Protein AF-A0A5J9U931-F1 (afdb_monomer)

Structure (mmCIF, N/CA/C/O backbone):
data_AF-A0A5J9U931-F1
#
_entry.id   AF-A0A5J9U931-F1
#
loop_
_atom_site.group_PDB
_atom_site.id
_atom_site.type_symbol
_atom_site.label_atom_id
_atom_site.label_alt_id
_atom_site.label_comp_id
_atom_site.label_asym_id
_atom_site.label_entity_id
_atom_site.label_seq_id
_atom_site.pdbx_PDB_ins_code
_atom_site.Cartn_x
_atom_site.Cartn_y
_atom_site.Cartn_z
_atom_site.occupancy
_atom_site.B_iso_or_equiv
_atom_site.auth_seq_id
_atom_site.auth_comp_id
_atom_site.auth_asym_id
_atom_site.auth_atom_id
_atom_site.pdbx_PDB_model_num
ATOM 1 N N . ARG A 1 1 ? -61.448 -51.520 0.072 1.00 33.38 1 ARG A N 1
ATOM 2 C CA . ARG A 1 1 ? -60.624 -51.569 -1.160 1.00 33.38 1 ARG A CA 1
ATOM 3 C C . ARG A 1 1 ? -59.420 -50.689 -0.911 1.00 33.38 1 ARG A C 1
ATOM 5 O O . ARG A 1 1 ? -59.614 -49.510 -0.657 1.00 33.38 1 ARG A O 1
ATOM 12 N N . GLU A 1 2 ? -58.233 -51.274 -0.902 1.00 34.06 2 GLU A N 1
ATOM 13 C CA . GLU A 1 2 ? -56.978 -50.562 -0.661 1.00 34.06 2 GLU A CA 1
ATOM 14 C C . GLU A 1 2 ? -56.363 -50.098 -1.986 1.00 34.06 2 GLU A C 1
ATOM 16 O O . GLU A 1 2 ? -56.622 -50.680 -3.040 1.00 34.06 2 GLU A O 1
ATOM 21 N N . SER A 1 3 ? -55.517 -49.075 -1.919 1.00 25.45 3 SER A N 1
ATOM 22 C CA . SER A 1 3 ? -54.564 -48.715 -2.973 1.00 25.45 3 SER A CA 1
ATOM 23 C C . SER A 1 3 ? -53.358 -48.038 -2.302 1.00 25.45 3 SER A C 1
ATOM 25 O O . SER A 1 3 ? -53.596 -47.141 -1.488 1.00 25.45 3 SER A O 1
ATOM 27 N N . PRO A 1 4 ? -52.099 -48.456 -2.543 1.00 37.19 4 PRO A N 1
ATOM 28 C CA . PRO A 1 4 ? -51.035 -48.228 -1.560 1.00 37.19 4 PRO A CA 1
ATOM 29 C C . PRO A 1 4 ? -50.427 -46.822 -1.588 1.00 37.19 4 PRO A C 1
ATOM 31 O O . PRO A 1 4 ? -50.340 -46.182 -2.636 1.00 37.19 4 PRO A O 1
ATOM 34 N N . SER A 1 5 ? -49.914 -46.383 -0.436 1.00 27.47 5 SER A N 1
ATOM 35 C CA . SER A 1 5 ? -49.061 -45.194 -0.344 1.00 27.47 5 SER A CA 1
ATOM 36 C C . SER A 1 5 ? -47.693 -45.471 -0.974 1.00 27.47 5 SER A C 1
ATOM 38 O O . SER A 1 5 ? -46.970 -46.366 -0.533 1.00 27.47 5 SER A O 1
ATOM 40 N N . ALA A 1 6 ? -47.322 -44.701 -1.997 1.00 30.78 6 ALA A N 1
ATOM 41 C CA . ALA A 1 6 ? -45.993 -44.769 -2.593 1.00 30.78 6 ALA A CA 1
ATOM 42 C C . ALA A 1 6 ? -44.986 -44.005 -1.716 1.00 30.78 6 ALA A C 1
ATOM 44 O O . ALA A 1 6 ? -45.020 -42.776 -1.648 1.00 30.78 6 ALA A O 1
ATOM 45 N N . MET A 1 7 ? -44.074 -44.726 -1.055 1.00 28.75 7 MET A N 1
ATOM 46 C CA . MET A 1 7 ? -42.990 -44.111 -0.285 1.00 28.75 7 MET A CA 1
ATOM 47 C C . MET A 1 7 ? -42.072 -43.287 -1.198 1.00 28.75 7 MET A C 1
ATOM 49 O O . MET A 1 7 ? -41.350 -43.832 -2.032 1.00 28.75 7 MET A O 1
ATOM 53 N N . ALA A 1 8 ? -42.064 -41.968 -1.011 1.00 29.95 8 ALA A N 1
ATOM 54 C CA . ALA A 1 8 ? -41.095 -41.091 -1.653 1.00 29.95 8 ALA A CA 1
ATOM 55 C C . ALA A 1 8 ? -39.720 -41.265 -0.987 1.00 29.95 8 ALA A C 1
ATOM 57 O O . ALA A 1 8 ? -39.525 -40.874 0.163 1.00 29.95 8 ALA A O 1
ATOM 58 N N . THR A 1 9 ? -38.756 -41.836 -1.711 1.00 30.17 9 THR A N 1
ATOM 59 C CA . THR A 1 9 ? -37.370 -41.984 -1.243 1.00 30.17 9 THR A CA 1
ATOM 60 C C . THR A 1 9 ? -36.718 -40.612 -1.064 1.00 30.17 9 THR A C 1
ATOM 62 O O . THR A 1 9 ? -36.373 -39.946 -2.043 1.00 30.17 9 THR A O 1
ATOM 65 N N . SER A 1 10 ? -36.545 -40.175 0.183 1.00 33.06 10 SER A N 1
ATOM 66 C CA . SER A 1 10 ? -35.933 -38.888 0.514 1.00 33.06 10 SER A CA 1
ATOM 67 C C . SER A 1 10 ? -34.434 -38.882 0.202 1.00 33.06 10 SER A C 1
ATOM 69 O O . SER A 1 10 ? -33.670 -39.615 0.830 1.00 33.06 10 SER A O 1
ATOM 71 N N . SER A 1 11 ? -33.993 -38.019 -0.716 1.00 45.34 11 SER A N 1
ATOM 72 C CA . SER A 1 11 ? -32.569 -37.774 -0.966 1.00 45.34 11 SER A CA 1
ATOM 73 C C . SER A 1 11 ? -31.952 -36.993 0.203 1.00 45.34 11 SER A C 1
ATOM 75 O O . SER A 1 11 ? -32.029 -35.760 0.239 1.00 45.34 11 SER A O 1
ATOM 77 N N . SER A 1 12 ? -31.373 -37.700 1.172 1.00 58.59 12 SER A N 1
ATOM 78 C CA . SER A 1 12 ? -30.662 -37.095 2.300 1.00 58.59 12 SER A CA 1
ATOM 79 C C . SER A 1 12 ? -29.454 -36.289 1.811 1.00 58.59 12 SER A C 1
ATOM 81 O O . SER A 1 12 ? -28.619 -36.781 1.054 1.00 58.59 12 SER A O 1
ATOM 83 N N . ALA A 1 13 ? -29.358 -35.028 2.239 1.00 73.31 13 ALA A N 1
ATOM 84 C CA . ALA A 1 13 ? -28.162 -34.230 2.002 1.00 73.31 13 ALA A CA 1
ATOM 85 C C . ALA A 1 13 ? -27.027 -34.752 2.895 1.00 73.31 13 ALA A C 1
ATOM 87 O O . ALA A 1 13 ? -27.220 -34.907 4.101 1.00 73.31 13 ALA A O 1
ATOM 88 N N . GLN A 1 14 ? -25.852 -35.011 2.320 1.00 85.06 14 GLN A N 1
ATOM 89 C CA . GLN A 1 14 ? -24.675 -35.403 3.096 1.00 85.06 14 GLN A CA 1
ATOM 90 C C . GLN A 1 14 ? -23.920 -34.150 3.560 1.00 85.06 14 GLN A C 1
ATOM 92 O O . GLN A 1 14 ? -23.650 -33.285 2.723 1.00 85.06 14 GLN A O 1
ATOM 97 N N . PRO A 1 15 ? -23.572 -34.015 4.851 1.00 90.69 15 PRO A N 1
ATOM 98 C CA . PRO A 1 15 ? -22.772 -32.892 5.322 1.00 90.69 15 PRO A CA 1
ATOM 99 C C . PRO A 1 15 ? -21.337 -32.956 4.777 1.00 90.69 15 PRO A C 1
ATOM 101 O O . PRO A 1 15 ? -20.791 -34.037 4.552 1.00 90.69 15 PRO A O 1
ATOM 104 N N . VAL A 1 16 ? -20.699 -31.796 4.607 1.00 93.81 16 VAL A N 1
ATOM 105 C CA . VAL A 1 16 ? -19.244 -31.707 4.398 1.00 93.81 16 VAL A CA 1
ATOM 106 C C . VAL A 1 16 ? -18.543 -32.259 5.641 1.00 93.81 16 VAL A C 1
ATOM 108 O O . VAL A 1 16 ? -18.731 -31.725 6.732 1.00 93.81 16 VAL A O 1
ATOM 111 N N . ARG A 1 17 ? -17.715 -33.297 5.489 1.00 94.50 17 ARG A N 1
ATOM 112 C CA . ARG A 1 17 ? -16.983 -33.909 6.609 1.00 94.50 17 ARG A CA 1
ATOM 113 C C . ARG A 1 17 ? -15.769 -33.056 6.975 1.00 94.50 17 ARG A C 1
ATOM 115 O O . ARG A 1 17 ? -15.021 -32.631 6.091 1.00 94.50 17 ARG A O 1
ATOM 122 N N . VAL A 1 18 ? -15.567 -32.794 8.264 1.00 95.25 18 VAL A N 1
ATOM 123 C CA . VAL A 1 18 ? -14.544 -31.865 8.762 1.00 95.25 18 VAL A CA 1
ATOM 124 C C . VAL A 1 18 ? -13.640 -32.528 9.796 1.00 95.25 18 VAL A C 1
ATOM 126 O O . VAL A 1 18 ? -14.057 -32.866 10.903 1.00 95.25 18 VAL A O 1
ATOM 129 N N . VAL A 1 19 ? -12.367 -32.642 9.429 1.00 94.88 19 VAL A N 1
ATOM 130 C CA . VAL A 1 19 ? -11.309 -33.316 10.183 1.00 94.88 19 VAL A CA 1
ATOM 131 C C . VAL A 1 19 ? -10.278 -32.296 10.652 1.00 94.88 19 VAL A C 1
ATOM 133 O O . VAL A 1 19 ? -9.842 -31.445 9.871 1.00 94.88 19 VAL A O 1
ATOM 136 N N . LEU A 1 20 ? -9.852 -32.392 11.912 1.00 95.50 20 LEU A N 1
ATOM 137 C CA . LEU A 1 20 ? -8.763 -31.584 12.458 1.00 95.50 20 LEU A CA 1
ATOM 138 C C . LEU A 1 20 ? -7.446 -32.358 12.468 1.00 95.50 20 LEU A C 1
ATOM 140 O O . LEU A 1 20 ? -7.424 -33.524 12.850 1.00 95.50 20 LEU A O 1
ATOM 144 N N . ARG A 1 21 ? -6.349 -31.688 12.106 1.00 95.06 21 ARG A N 1
ATOM 145 C CA . ARG A 1 21 ? -4.981 -32.194 12.255 1.00 95.06 21 ARG A CA 1
ATOM 146 C C . ARG A 1 21 ? -4.107 -31.151 12.945 1.00 95.06 21 ARG A C 1
ATOM 148 O O . ARG A 1 21 ? -3.895 -30.068 12.396 1.00 95.06 21 ARG A O 1
ATOM 155 N N . VAL A 1 22 ? -3.550 -31.487 14.101 1.00 94.38 22 VAL A N 1
ATOM 156 C CA . VAL A 1 22 ? -2.445 -30.734 14.711 1.00 94.38 22 VAL A CA 1
ATOM 157 C C . VAL A 1 22 ? -1.128 -31.282 14.148 1.00 94.38 22 VAL A C 1
ATOM 159 O O . VAL A 1 22 ? -1.017 -32.475 13.882 1.00 94.38 22 VAL A O 1
ATOM 162 N N . ARG A 1 23 ? -0.132 -30.428 13.888 1.00 92.38 23 ARG A N 1
ATOM 163 C CA . ARG A 1 23 ? 1.234 -30.892 13.578 1.00 92.38 23 ARG A CA 1
ATOM 164 C C . ARG A 1 23 ? 2.121 -30.820 14.825 1.00 92.38 23 ARG A C 1
ATOM 166 O O . ARG A 1 23 ? 1.914 -29.891 15.602 1.00 92.38 23 ARG A O 1
ATOM 173 N N . PRO A 1 24 ? 3.150 -31.678 14.963 1.00 89.31 24 PRO A N 1
ATOM 174 C CA . PRO A 1 24 ? 4.181 -31.514 15.981 1.00 89.31 24 PRO A CA 1
ATOM 175 C C . PRO A 1 24 ? 4.716 -30.085 16.094 1.00 89.31 24 PRO A C 1
ATOM 177 O O . PRO A 1 24 ? 4.863 -29.389 15.076 1.00 89.31 24 PRO A O 1
ATOM 180 N N . PHE A 1 25 ? 5.071 -29.665 17.308 1.00 86.25 25 PHE A N 1
ATOM 181 C CA . PHE A 1 25 ? 5.920 -28.490 17.524 1.00 86.25 25 PHE A CA 1
ATOM 182 C C . PHE A 1 25 ? 7.208 -28.560 16.687 1.00 86.25 25 PHE A C 1
ATOM 184 O O . PHE A 1 25 ? 7.905 -29.575 16.655 1.00 86.25 25 PHE A O 1
ATOM 191 N N . LEU A 1 26 ? 7.574 -27.453 16.034 1.00 83.75 26 LEU A N 1
ATOM 192 C CA . LEU A 1 26 ? 8.880 -27.339 15.386 1.00 83.75 26 LEU A CA 1
ATOM 193 C C . LEU A 1 26 ? 9.982 -27.107 16.440 1.00 83.75 26 LEU A C 1
ATOM 195 O O . LEU A 1 26 ? 9.712 -26.498 17.478 1.00 83.75 26 LEU A O 1
ATOM 199 N N . PRO A 1 27 ? 11.254 -27.467 16.168 1.00 76.38 27 PRO A N 1
ATOM 200 C CA . PRO A 1 27 ? 12.362 -27.251 17.109 1.00 76.38 27 PRO A CA 1
ATOM 201 C C . PRO A 1 27 ? 12.584 -25.790 17.540 1.00 76.38 27 PRO A C 1
ATOM 203 O O . PRO A 1 27 ? 13.221 -25.539 18.556 1.00 76.38 27 PRO A O 1
ATOM 206 N N . SER A 1 28 ? 12.076 -24.819 16.772 1.00 68.81 28 SER A N 1
ATOM 207 C CA . SER A 1 28 ? 12.083 -23.390 17.115 1.00 68.81 28 SER A CA 1
ATOM 208 C C . SER A 1 28 ? 10.917 -22.945 18.005 1.00 68.81 28 SER A C 1
ATOM 210 O O . SER A 1 28 ? 10.970 -21.854 18.556 1.00 68.81 28 SER A O 1
ATOM 212 N N . GLU A 1 29 ? 9.854 -23.745 18.104 1.00 74.56 29 GLU A N 1
ATOM 213 C CA . GLU A 1 29 ? 8.636 -23.448 18.871 1.00 74.56 29 GLU A CA 1
ATOM 214 C C . GLU A 1 29 ? 8.674 -24.151 20.239 1.00 74.56 29 GLU A C 1
ATOM 216 O O . GLU A 1 29 ? 8.347 -23.535 21.254 1.00 74.56 29 GLU A O 1
ATOM 221 N N . ALA A 1 30 ? 9.180 -25.392 20.283 1.00 66.69 30 ALA A N 1
ATOM 222 C CA . ALA A 1 30 ? 9.331 -26.204 21.499 1.00 66.69 30 ALA A CA 1
ATOM 223 C C . ALA A 1 30 ? 10.229 -25.568 22.584 1.00 66.69 30 ALA A C 1
ATOM 225 O O . ALA A 1 30 ? 10.138 -25.927 23.751 1.00 66.69 30 ALA A O 1
ATOM 226 N N . ALA A 1 31 ? 11.076 -24.600 22.221 1.00 60.09 31 ALA A N 1
ATOM 227 C CA . ALA A 1 31 ? 11.883 -23.824 23.167 1.00 60.09 31 ALA A CA 1
ATOM 228 C C . ALA A 1 31 ? 11.120 -22.652 23.828 1.00 60.09 31 ALA A C 1
ATOM 230 O O . ALA A 1 31 ? 11.696 -21.937 24.643 1.00 60.09 31 ALA A O 1
ATOM 231 N N . SER A 1 32 ? 9.858 -22.409 23.447 1.00 56.00 32 SER A N 1
ATOM 232 C CA . SER A 1 32 ? 9.105 -21.191 23.806 1.00 56.00 32 SER A CA 1
ATOM 233 C C . SER A 1 32 ? 7.672 -21.421 24.303 1.00 56.00 32 SER A C 1
ATOM 235 O O . SER A 1 32 ? 7.070 -20.498 24.850 1.00 56.00 32 SER A O 1
ATOM 237 N N . ALA A 1 33 ? 7.130 -22.632 24.143 1.00 52.72 33 ALA A N 1
ATOM 238 C CA . ALA A 1 33 ? 5.796 -23.013 24.598 1.00 52.72 33 ALA A CA 1
ATOM 239 C C . ALA A 1 33 ? 5.860 -24.351 25.349 1.00 52.72 33 ALA A C 1
ATOM 241 O O . ALA A 1 33 ? 6.413 -25.320 24.839 1.00 52.72 33 ALA A O 1
ATOM 242 N N . ALA A 1 34 ? 5.283 -24.402 26.553 1.00 57.56 34 ALA A N 1
ATOM 243 C CA . ALA A 1 34 ? 5.288 -25.597 27.407 1.00 57.56 34 ALA A CA 1
ATOM 244 C C . ALA A 1 34 ? 4.049 -26.501 27.227 1.00 57.56 34 ALA A C 1
ATOM 246 O O . ALA A 1 34 ? 3.991 -27.584 27.800 1.00 57.56 34 ALA A O 1
ATOM 247 N N . THR A 1 35 ? 3.041 -26.054 26.469 1.00 76.25 35 THR A N 1
ATOM 248 C CA . THR A 1 35 ? 1.796 -26.796 26.189 1.00 76.25 35 THR A CA 1
ATOM 249 C C . THR A 1 35 ? 1.263 -26.439 24.794 1.00 76.25 35 THR A C 1
ATOM 251 O O . THR A 1 35 ? 1.544 -25.336 24.319 1.00 76.25 35 THR A O 1
ATOM 254 N N . PRO A 1 36 ? 0.494 -27.314 24.119 1.00 85.31 36 PRO A N 1
ATOM 255 C CA . PRO A 1 36 ? -0.244 -26.958 22.907 1.00 85.31 36 PRO A CA 1
ATOM 256 C C . PRO A 1 36 ? -1.463 -26.078 23.227 1.00 85.31 36 PRO A C 1
ATOM 258 O O . PRO A 1 36 ? -2.126 -26.247 24.247 1.00 85.31 36 PRO A O 1
ATOM 261 N N . CYS A 1 37 ? -1.809 -25.150 22.328 1.00 88.94 37 CYS A N 1
ATOM 262 C CA . CYS A 1 37 ? -3.036 -24.341 22.427 1.00 88.94 37 CYS A CA 1
ATOM 263 C C . CYS A 1 37 ? -4.321 -25.088 22.005 1.00 88.94 37 CYS A C 1
ATOM 265 O O . CYS A 1 37 ? -5.391 -24.479 21.946 1.00 88.94 37 CYS A O 1
ATOM 267 N N . VAL A 1 38 ? -4.214 -26.383 21.690 1.00 90.75 38 VAL A N 1
ATOM 268 C CA . VAL A 1 38 ? -5.285 -27.268 21.212 1.00 90.75 38 VAL A CA 1
ATOM 269 C C . VAL A 1 38 ? -5.276 -28.540 22.054 1.00 90.75 38 VAL A C 1
ATOM 271 O O . VAL A 1 38 ? -4.219 -29.143 22.226 1.00 90.75 38 VAL A O 1
ATOM 274 N N . SER A 1 39 ? -6.441 -28.981 22.520 1.00 89.12 39 SER A N 1
ATOM 275 C CA . SER A 1 39 ? -6.625 -30.273 23.186 1.00 89.12 39 SER A CA 1
ATOM 276 C C . SER A 1 39 ? -7.954 -30.920 22.793 1.00 89.12 39 SER A C 1
ATOM 278 O O . SER A 1 39 ? -8.939 -30.242 22.497 1.00 89.12 39 SER A O 1
ATOM 280 N N . LEU A 1 40 ? -7.991 -32.252 22.792 1.00 89.44 40 LEU A N 1
ATOM 281 C CA . LEU A 1 40 ? -9.239 -33.010 22.748 1.00 89.44 40 LEU A CA 1
ATOM 282 C C . LEU A 1 40 ? -9.852 -33.015 24.159 1.00 89.44 40 LEU A C 1
ATOM 284 O O . LEU A 1 40 ? -9.131 -33.250 25.127 1.00 89.44 40 LEU A O 1
ATOM 288 N N . VAL A 1 41 ? -11.153 -32.738 24.276 1.00 85.44 41 VAL A N 1
ATOM 289 C CA . VAL A 1 41 ? -11.895 -32.817 25.550 1.00 85.44 41 VAL A CA 1
ATOM 290 C C . VAL A 1 41 ? -12.682 -34.118 25.610 1.00 85.44 41 VAL A C 1
ATOM 292 O O . VAL A 1 41 ? -12.460 -34.927 26.502 1.00 85.44 41 VAL A O 1
ATOM 295 N N . ASP A 1 42 ? -13.536 -34.336 24.609 1.00 76.75 42 ASP A N 1
ATOM 296 C CA . ASP A 1 42 ? -14.368 -35.529 24.465 1.00 76.75 42 ASP A CA 1
ATOM 297 C C . ASP A 1 42 ? -14.231 -36.086 23.047 1.00 76.75 42 ASP A C 1
ATOM 299 O O . ASP A 1 42 ? -14.167 -35.331 22.072 1.00 76.75 42 ASP A O 1
ATOM 303 N N . GLY A 1 43 ? -14.245 -37.409 22.912 1.00 69.12 43 GLY A N 1
ATOM 304 C CA . GLY A 1 43 ? -14.271 -38.067 21.612 1.00 69.12 43 GLY A CA 1
ATOM 305 C C . GLY A 1 43 ? -14.455 -39.574 21.731 1.00 69.12 43 GLY A C 1
ATOM 306 O O . GLY A 1 43 ? -13.729 -40.238 22.467 1.00 69.12 43 GLY A O 1
ATOM 307 N N . TYR A 1 44 ? -15.405 -40.116 20.973 1.00 60.84 44 TYR A N 1
ATOM 308 C CA . TYR A 1 44 ? -15.590 -41.560 20.820 1.00 60.84 44 TYR A CA 1
ATOM 309 C C . TYR A 1 44 ? -14.926 -42.033 19.517 1.00 60.84 44 TYR A C 1
ATOM 311 O O . TYR A 1 44 ? -14.990 -41.308 18.520 1.00 60.84 44 TYR A O 1
ATOM 319 N N . PRO A 1 45 ? -14.329 -43.240 19.457 1.00 57.09 45 PRO A N 1
ATOM 320 C CA . PRO A 1 45 ? -13.807 -43.793 18.208 1.00 57.09 45 PRO A CA 1
ATOM 321 C C . PRO A 1 45 ? -14.900 -43.872 17.127 1.00 57.09 45 PRO A C 1
ATOM 323 O O . PRO A 1 45 ? -15.861 -44.625 17.257 1.00 57.09 45 PRO A O 1
ATOM 326 N N . GLY A 1 46 ? -14.765 -43.065 16.068 1.00 57.41 46 GLY A N 1
ATOM 327 C CA . GLY A 1 46 ? -15.755 -42.948 14.986 1.00 57.41 46 GLY A CA 1
ATOM 328 C C . GLY A 1 46 ? -16.938 -42.003 15.257 1.00 57.41 46 GLY A C 1
ATOM 329 O O . GLY A 1 46 ? -17.825 -41.904 14.411 1.00 57.41 46 GLY A O 1
ATOM 330 N N . GLY A 1 47 ? -16.962 -41.309 16.399 1.00 70.12 47 GLY A N 1
ATOM 331 C CA . GLY A 1 47 ? -17.994 -40.335 16.769 1.00 70.12 47 GLY A CA 1
ATOM 332 C C . GLY A 1 47 ? -17.585 -38.869 16.574 1.00 70.12 47 GLY A C 1
ATOM 333 O O . GLY A 1 47 ? -16.475 -38.554 16.151 1.00 70.12 47 GLY A O 1
ATOM 334 N N . GLU A 1 48 ? -18.503 -37.966 16.918 1.00 82.75 48 GLU A N 1
ATOM 335 C CA . GLU A 1 48 ? -18.248 -36.522 17.014 1.00 82.75 48 GLU A CA 1
ATOM 336 C C . GLU A 1 48 ? -17.222 -36.219 18.120 1.00 82.75 48 GLU A C 1
ATOM 338 O O . GLU A 1 48 ? -17.240 -36.850 19.180 1.00 82.75 48 GLU A O 1
ATOM 343 N N . VAL A 1 49 ? -16.322 -35.263 17.867 1.00 89.81 49 VAL A N 1
ATOM 344 C CA . VAL A 1 49 ? -15.234 -34.885 18.784 1.00 89.81 49 VAL A CA 1
ATOM 345 C C . VAL A 1 49 ? -15.342 -33.425 19.216 1.00 89.81 49 VAL A C 1
ATOM 347 O O . VAL A 1 49 ? -15.562 -32.540 18.386 1.00 89.81 49 VAL A O 1
ATOM 350 N N . THR A 1 50 ? -15.128 -33.164 20.505 1.00 90.88 50 THR A N 1
ATOM 351 C CA . THR A 1 50 ? -15.120 -31.821 21.101 1.00 90.88 50 THR A CA 1
ATOM 352 C C . THR A 1 50 ? -13.680 -31.374 21.320 1.00 90.88 50 THR A C 1
ATOM 354 O O . THR A 1 50 ? -12.978 -31.894 22.189 1.00 90.88 50 THR A O 1
ATOM 357 N N . VAL A 1 51 ? -13.232 -30.386 20.547 1.00 92.12 51 VAL A N 1
ATOM 358 C CA . VAL A 1 51 ? -11.878 -29.823 20.640 1.00 92.12 51 VAL A CA 1
ATOM 359 C C . VAL A 1 51 ? -11.916 -28.510 21.416 1.00 92.12 51 VAL A C 1
ATOM 361 O O . VAL A 1 51 ? -12.674 -27.602 21.066 1.00 92.12 51 VAL A O 1
ATOM 364 N N . GLN A 1 52 ? -11.070 -28.389 22.439 1.00 92.56 52 GLN A N 1
ATOM 365 C CA . GLN A 1 52 ? -10.795 -27.135 23.131 1.00 92.56 52 GLN A CA 1
ATOM 366 C C . GLN A 1 52 ? -9.612 -26.422 22.473 1.00 92.56 52 GLN A C 1
ATOM 368 O O . GLN A 1 52 ? -8.546 -26.989 22.240 1.00 92.56 52 GLN A O 1
ATOM 373 N N . LEU A 1 53 ? -9.802 -25.135 22.218 1.00 92.75 53 LEU A N 1
ATOM 374 C CA . LEU A 1 53 ? -8.751 -24.165 21.962 1.00 92.75 53 LEU A CA 1
ATOM 375 C C . LEU A 1 53 ? -8.549 -23.353 23.240 1.00 92.75 53 LEU A C 1
ATOM 377 O O . LEU A 1 53 ? -9.527 -22.861 23.804 1.00 92.75 53 LEU A O 1
ATOM 381 N N . LYS A 1 54 ? -7.305 -23.178 23.688 1.00 88.81 54 LYS A N 1
ATOM 382 C CA . LYS A 1 54 ? -6.972 -22.419 24.902 1.00 88.81 54 LYS A CA 1
ATOM 383 C C . LYS A 1 54 ? -5.815 -21.455 24.660 1.00 88.81 54 LYS A C 1
ATOM 385 O O . LYS A 1 54 ? -4.773 -21.841 24.132 1.00 88.81 54 LYS A O 1
ATOM 390 N N . ASP A 1 55 ? -6.000 -20.199 25.054 1.00 85.12 55 ASP A N 1
ATOM 391 C CA . ASP A 1 55 ? -4.941 -19.191 25.016 1.00 85.12 55 ASP A CA 1
ATOM 392 C C . ASP A 1 55 ? -3.937 -19.473 26.146 1.00 85.12 55 ASP A C 1
ATOM 394 O O . ASP A 1 55 ? -4.319 -19.723 27.289 1.00 85.12 55 ASP A O 1
ATOM 398 N N . GLN A 1 56 ? -2.642 -19.452 25.833 1.00 73.75 56 GLN A N 1
ATOM 399 C CA . GLN A 1 56 ? -1.582 -19.701 26.817 1.00 73.75 56 GLN A CA 1
ATOM 400 C C . GLN A 1 56 ? -1.306 -18.466 27.689 1.00 73.75 56 GLN A C 1
ATOM 402 O O . GLN A 1 56 ? -0.740 -18.593 28.772 1.00 73.75 56 GLN A O 1
ATOM 407 N N . TYR A 1 57 ? -1.729 -17.278 27.241 1.00 75.31 57 TYR A N 1
ATOM 408 C CA . TYR A 1 57 ? -1.451 -15.999 27.901 1.00 75.31 57 TYR A CA 1
ATOM 409 C C . TYR A 1 57 ? -2.683 -15.360 28.559 1.00 75.31 57 TYR A C 1
ATOM 411 O O . TYR A 1 57 ? -2.552 -14.342 29.239 1.00 75.31 57 TYR A O 1
ATOM 419 N N . THR A 1 58 ? -3.884 -15.916 28.367 1.00 79.19 58 THR A N 1
ATOM 420 C CA . THR A 1 58 ? -5.125 -15.416 28.983 1.00 79.19 58 THR A CA 1
ATOM 421 C C . THR A 1 58 ? -6.072 -16.559 29.345 1.00 79.19 58 THR A C 1
ATOM 423 O O . THR A 1 58 ? -6.004 -17.637 28.769 1.00 79.19 58 THR A O 1
ATOM 426 N N . SER A 1 59 ? -7.023 -16.328 30.255 1.00 76.75 59 SER A N 1
ATOM 427 C CA . SER A 1 59 ? -8.034 -17.323 30.668 1.00 76.75 59 SER A CA 1
ATOM 428 C C . SER A 1 59 ? -9.097 -17.640 29.595 1.00 76.75 59 SER A C 1
ATOM 430 O O . SER A 1 59 ? -10.223 -18.006 29.928 1.00 76.75 59 SER A O 1
ATOM 432 N N . ARG A 1 60 ? -8.789 -17.449 28.307 1.00 83.44 60 ARG A N 1
ATOM 433 C CA . ARG A 1 60 ? -9.707 -17.697 27.191 1.00 83.44 60 ARG A CA 1
ATOM 434 C C . ARG A 1 60 ? -9.643 -19.152 26.757 1.00 83.44 60 ARG A C 1
ATOM 436 O O . ARG A 1 60 ? -8.567 -19.693 26.513 1.00 83.44 60 ARG A O 1
ATOM 443 N N . SER A 1 61 ? -10.818 -19.750 26.609 1.00 88.69 61 SER A N 1
ATOM 444 C CA . SER A 1 61 ? -10.988 -21.029 25.931 1.00 88.69 61 SER A CA 1
ATOM 445 C C . SER A 1 61 ? -12.234 -21.004 25.052 1.00 88.69 61 SER A C 1
ATOM 447 O O . SER A 1 61 ? -13.205 -20.302 25.343 1.00 88.69 61 SER A O 1
ATOM 449 N N . GLU A 1 62 ? -12.187 -21.757 23.961 1.00 90.62 62 GLU A N 1
ATOM 450 C CA . GLU A 1 62 ? -13.260 -21.917 22.985 1.00 90.62 62 GLU A CA 1
ATOM 451 C C . GLU A 1 62 ? -13.408 -23.411 22.675 1.00 90.62 62 GLU A C 1
ATOM 453 O O . GLU A 1 62 ? -12.408 -24.120 22.585 1.00 90.62 62 GLU A O 1
ATOM 458 N N . HIS A 1 63 ? -14.639 -23.896 22.511 1.00 92.31 63 HIS A N 1
ATOM 459 C CA . HIS A 1 63 ? -14.925 -25.311 22.249 1.00 92.31 63 HIS A CA 1
ATOM 460 C C . HIS A 1 63 ? -15.618 -25.462 20.895 1.00 92.31 63 HIS A C 1
ATOM 462 O O . HIS A 1 63 ? -16.507 -24.675 20.563 1.00 92.31 63 HIS A O 1
ATOM 468 N N . TYR A 1 64 ? -15.205 -26.462 20.117 1.00 93.44 64 TYR A N 1
ATOM 469 C CA . TYR A 1 64 ? -15.690 -26.692 18.759 1.00 93.44 64 TYR A CA 1
ATOM 470 C C . TYR A 1 64 ? -15.898 -28.183 18.485 1.00 93.44 64 TYR A C 1
ATOM 472 O O . TYR A 1 64 ? -14.985 -28.985 18.688 1.00 93.44 64 TYR A O 1
ATOM 480 N N . ASN A 1 65 ? -17.070 -28.531 17.951 1.00 91.06 65 ASN A N 1
ATOM 481 C CA . ASN A 1 65 ? -17.413 -29.904 17.598 1.00 91.06 65 ASN A CA 1
ATOM 482 C C . ASN A 1 65 ? -17.094 -30.206 16.126 1.00 91.06 65 ASN A C 1
ATOM 484 O O . ASN A 1 65 ? -17.558 -29.493 15.229 1.00 91.06 65 ASN A O 1
ATOM 488 N N . LEU A 1 66 ? -16.347 -31.281 15.873 1.00 91.56 66 LEU A N 1
ATOM 489 C CA . LEU A 1 66 ? -15.858 -31.699 14.552 1.00 91.56 66 LEU A CA 1
ATOM 490 C C . LEU A 1 66 ? -16.098 -33.207 14.332 1.00 91.56 66 LEU A C 1
ATOM 492 O O . LEU A 1 66 ? -16.504 -33.911 15.254 1.00 91.56 66 LEU A O 1
ATOM 496 N N . ASP A 1 67 ? -15.854 -33.721 13.121 1.00 92.94 67 ASP A N 1
ATOM 497 C CA . ASP A 1 67 ? -16.126 -35.133 12.787 1.00 92.94 67 ASP A CA 1
ATOM 498 C C . ASP A 1 67 ? -14.953 -36.085 13.059 1.00 92.94 67 ASP A C 1
ATOM 500 O O . ASP A 1 67 ? -15.139 -37.303 13.049 1.00 92.94 67 ASP A O 1
ATOM 504 N N . ALA A 1 68 ? -13.740 -35.548 13.233 1.00 92.62 68 ALA A N 1
ATOM 505 C CA . ALA A 1 68 ? -12.569 -36.306 13.665 1.00 92.62 68 ALA A CA 1
ATOM 506 C C . ALA A 1 68 ? -11.428 -35.389 14.143 1.00 92.62 68 ALA A C 1
ATOM 508 O O . ALA A 1 68 ? -11.268 -34.264 13.658 1.00 92.62 68 ALA A O 1
ATOM 509 N N . PHE A 1 69 ? -10.597 -35.908 15.049 1.00 92.62 69 PHE A N 1
ATOM 510 C CA . PHE A 1 69 ? -9.356 -35.290 15.522 1.00 92.62 69 PHE A CA 1
ATOM 511 C C . PHE A 1 69 ? -8.154 -36.181 15.175 1.00 92.62 69 PHE A C 1
ATOM 513 O O . PHE A 1 69 ? -8.281 -37.409 15.118 1.00 92.62 69 PHE A O 1
ATOM 520 N N . PHE A 1 70 ? -7.008 -35.541 14.954 1.00 92.69 70 PHE A N 1
ATOM 521 C CA . PHE A 1 70 ? -5.682 -36.139 14.848 1.00 92.69 70 PHE A CA 1
ATOM 522 C C . PHE A 1 70 ? -4.680 -35.199 15.544 1.00 92.69 70 PHE A C 1
ATOM 524 O O . PHE A 1 70 ? -4.595 -34.015 15.185 1.00 92.69 70 PHE A O 1
ATOM 531 N N . GLY A 1 71 ? -3.975 -35.709 16.553 1.00 89.00 71 GLY A N 1
ATOM 532 C CA . GLY A 1 71 ? -2.992 -34.986 17.358 1.00 89.00 71 GLY A CA 1
ATOM 533 C C . GLY A 1 71 ? -1.614 -34.895 16.702 1.00 89.00 71 GLY A C 1
ATOM 534 O O . GLY A 1 71 ? -1.455 -35.126 15.502 1.00 89.00 71 GLY A O 1
ATOM 535 N N . GLU A 1 72 ? -0.608 -34.534 17.498 1.00 85.56 72 GLU A N 1
ATOM 536 C CA . GLU A 1 72 ? 0.780 -34.378 17.036 1.00 85.56 72 GLU A CA 1
ATOM 537 C C . GLU A 1 72 ? 1.419 -35.741 16.706 1.00 85.56 72 GLU A C 1
ATOM 539 O O . GLU A 1 72 ? 2.265 -35.846 15.820 1.00 85.56 72 GLU A O 1
ATOM 544 N N . GLU A 1 73 ? 0.959 -36.787 17.387 1.00 81.38 73 GLU A N 1
ATOM 545 C CA . GLU A 1 73 ? 1.360 -38.187 17.283 1.00 81.38 73 GLU A CA 1
ATOM 546 C C . GLU A 1 73 ? 0.837 -38.924 16.034 1.00 81.38 73 GLU A C 1
ATOM 548 O O . GLU A 1 73 ? 1.428 -39.927 15.631 1.00 81.38 73 GLU A O 1
ATOM 553 N N . ASN A 1 74 ? -0.241 -38.448 15.397 1.00 83.88 74 ASN A N 1
ATOM 554 C CA . ASN A 1 74 ? -0.885 -39.166 14.289 1.00 83.88 74 ASN A CA 1
ATOM 555 C C . ASN A 1 74 ? -0.194 -38.940 12.929 1.00 83.88 74 ASN A C 1
ATOM 557 O O . ASN A 1 74 ? 0.199 -37.827 12.553 1.00 83.88 74 ASN A O 1
ATOM 561 N N . CYS A 1 75 ? -0.089 -40.013 12.141 1.00 85.75 75 CYS A N 1
ATOM 562 C CA . CYS A 1 75 ? 0.733 -40.053 10.932 1.00 85.75 75 CYS A CA 1
ATOM 563 C C . CYS A 1 75 ? -0.042 -39.788 9.621 1.00 85.75 75 CYS A C 1
ATOM 565 O O . CYS A 1 75 ? -1.269 -39.724 9.591 1.00 85.75 75 CYS A O 1
ATOM 567 N N . VAL A 1 76 ? 0.706 -39.629 8.515 1.00 91.62 76 VAL A N 1
ATOM 568 C CA . VAL A 1 76 ? 0.201 -39.461 7.130 1.00 91.62 76 VAL A CA 1
ATOM 569 C C . VAL A 1 76 ? -0.952 -40.427 6.787 1.00 91.62 76 VAL A C 1
ATOM 571 O O . VAL A 1 76 ? -2.072 -40.045 6.442 1.00 91.62 76 VAL A O 1
ATOM 574 N N . SER A 1 77 ? -0.636 -41.720 6.898 1.00 91.06 77 SER A N 1
ATOM 575 C CA . SER A 1 77 ? -1.483 -42.838 6.476 1.00 91.06 77 SER A CA 1
ATOM 576 C C . SER A 1 77 ? -2.724 -43.025 7.342 1.00 91.06 77 SER A C 1
ATOM 578 O O . SER A 1 77 ? -3.778 -43.322 6.806 1.00 91.06 77 SER A O 1
ATOM 580 N N . GLU A 1 78 ? -2.668 -42.755 8.643 1.00 91.81 78 GLU A N 1
ATOM 581 C CA . GLU A 1 78 ? -3.827 -42.929 9.531 1.00 91.81 78 GLU A CA 1
ATOM 582 C C . GLU A 1 78 ? -5.002 -42.000 9.155 1.00 91.81 78 GLU A C 1
ATOM 584 O O . GLU A 1 78 ? -6.171 -42.387 9.226 1.00 91.81 78 GLU A O 1
ATOM 589 N N . ILE A 1 79 ? -4.694 -40.794 8.656 1.00 93.88 79 ILE A N 1
ATOM 590 C CA . ILE A 1 79 ? -5.685 -39.878 8.063 1.00 93.88 79 ILE A CA 1
ATOM 591 C C . ILE A 1 79 ? -6.179 -40.404 6.709 1.00 93.88 79 ILE A C 1
ATOM 593 O O . ILE A 1 79 ? -7.360 -40.272 6.379 1.00 93.88 79 ILE A O 1
ATOM 597 N N . PHE A 1 80 ? -5.291 -41.007 5.916 1.00 95.94 80 PHE A N 1
ATOM 598 C CA . PHE A 1 80 ? -5.665 -41.616 4.644 1.00 95.94 80 PHE A CA 1
ATOM 599 C C . PHE A 1 80 ? -6.643 -42.780 4.844 1.00 95.94 80 PHE A C 1
ATOM 601 O O . PHE A 1 80 ? -7.733 -42.755 4.276 1.00 95.94 80 PHE A O 1
ATOM 608 N N . ASP A 1 81 ? -6.287 -43.750 5.681 1.00 92.81 81 ASP A N 1
ATOM 609 C CA . ASP A 1 81 ? -7.031 -44.989 5.893 1.00 92.81 81 ASP A CA 1
ATOM 610 C C . ASP A 1 81 ? -8.413 -44.726 6.506 1.00 92.81 81 ASP A C 1
ATOM 612 O O . ASP A 1 81 ? -9.405 -45.303 6.055 1.00 92.81 81 ASP A O 1
ATOM 616 N N . ARG A 1 82 ? -8.506 -43.807 7.482 1.00 90.94 82 ARG A N 1
ATOM 617 C CA . ARG A 1 82 ? -9.769 -43.487 8.167 1.00 90.94 82 ARG A CA 1
ATOM 618 C C . ARG A 1 82 ? -10.695 -42.564 7.371 1.00 90.94 82 ARG A C 1
ATOM 620 O O . ARG A 1 82 ? -11.908 -42.735 7.436 1.00 90.94 82 ARG A O 1
ATOM 627 N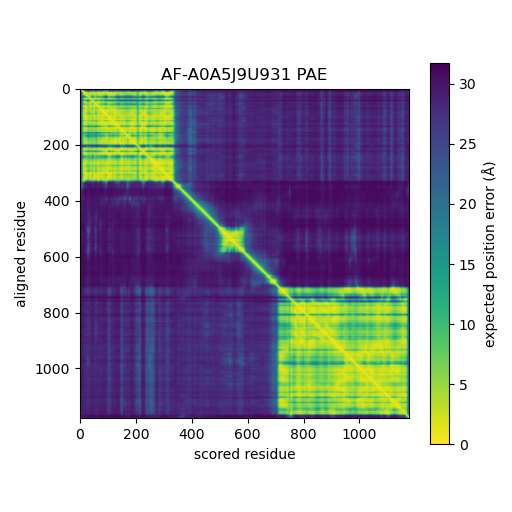 N . GLU A 1 83 ? -10.154 -41.581 6.646 1.00 93.69 83 GLU A N 1
ATOM 628 C CA . GLU A 1 83 ? -10.957 -40.476 6.088 1.00 93.69 83 GLU A CA 1
ATOM 629 C C . GLU A 1 83 ? -10.978 -40.437 4.549 1.00 93.69 83 GLU A C 1
ATOM 631 O O . GLU A 1 83 ? -12.011 -40.134 3.952 1.00 93.69 83 GLU A O 1
ATOM 636 N N . VAL A 1 84 ? -9.855 -40.731 3.880 1.00 94.50 84 VAL A N 1
ATOM 637 C CA . VAL A 1 84 ? -9.729 -40.596 2.412 1.00 94.50 84 VAL A CA 1
ATOM 638 C C . VAL A 1 84 ? -10.039 -41.904 1.686 1.00 94.50 84 VAL A C 1
ATOM 640 O O . VAL A 1 84 ? -10.723 -41.887 0.664 1.00 94.50 84 VAL A O 1
ATOM 643 N N . SER A 1 85 ? -9.605 -43.044 2.222 1.00 93.56 85 SER A N 1
ATOM 644 C CA . SER A 1 85 ? -9.911 -44.372 1.681 1.00 93.56 85 SER A CA 1
ATOM 645 C C . SER A 1 85 ? -11.427 -44.589 1.571 1.00 93.56 85 SER A C 1
ATOM 647 O O . SER A 1 85 ? -11.919 -45.078 0.553 1.00 93.56 85 SER A O 1
ATOM 649 N N . ALA A 1 86 ? -12.189 -44.085 2.549 1.00 90.69 86 ALA A N 1
ATOM 650 C CA . ALA A 1 86 ? -13.650 -44.125 2.577 1.00 90.69 86 ALA A CA 1
ATOM 651 C C . ALA A 1 86 ? -14.340 -43.402 1.398 1.00 90.69 86 ALA A C 1
ATOM 653 O O . ALA A 1 86 ? -15.423 -43.822 0.993 1.00 90.69 86 ALA A O 1
ATOM 654 N N . VAL A 1 87 ? -13.735 -42.358 0.808 1.00 92.00 87 VAL A N 1
ATOM 655 C CA . VAL A 1 87 ? -14.320 -41.657 -0.359 1.00 92.00 87 VAL A CA 1
ATOM 656 C C . VAL A 1 87 ? -13.897 -42.250 -1.707 1.00 92.00 87 VAL A C 1
ATOM 658 O O . VAL A 1 87 ? -14.488 -41.905 -2.730 1.00 92.00 87 VAL A O 1
ATOM 661 N N . ILE A 1 88 ? -12.910 -43.155 -1.740 1.00 94.12 88 ILE A N 1
ATOM 662 C CA . ILE A 1 88 ? -12.417 -43.759 -2.988 1.00 94.12 88 ILE A CA 1
ATOM 663 C C . ILE A 1 88 ? -13.446 -44.671 -3.693 1.00 94.12 88 ILE A C 1
ATOM 665 O O . ILE A 1 88 ? -13.555 -44.545 -4.914 1.00 94.12 88 ILE A O 1
ATOM 669 N N . PRO A 1 89 ? -14.223 -45.550 -3.014 1.00 92.38 89 PRO A N 1
ATOM 670 C CA . PRO A 1 89 ? -15.233 -46.396 -3.663 1.00 92.38 89 PRO A CA 1
ATOM 671 C C . PRO A 1 89 ? -16.201 -45.619 -4.564 1.00 92.38 89 PRO A C 1
ATOM 673 O O . PRO A 1 89 ? -16.338 -45.951 -5.741 1.00 92.38 89 PRO A O 1
ATOM 676 N N . GLY A 1 90 ? -16.773 -44.523 -4.054 1.00 89.94 90 GLY A N 1
ATOM 677 C CA . GLY A 1 90 ? -17.778 -43.732 -4.768 1.00 89.94 90 GLY A CA 1
ATOM 678 C C . GLY A 1 90 ? -17.291 -43.150 -6.101 1.00 89.94 90 GLY A C 1
ATOM 679 O O . GLY A 1 90 ? -18.097 -42.939 -7.001 1.00 89.94 90 GLY A O 1
ATOM 680 N N . ILE A 1 91 ? -15.979 -42.953 -6.284 1.00 93.06 91 ILE A N 1
ATOM 681 C CA . ILE A 1 91 ? -15.409 -42.461 -7.551 1.00 93.06 91 ILE A CA 1
ATOM 682 C C . ILE A 1 91 ? -15.636 -43.478 -8.682 1.00 93.06 91 ILE A C 1
ATOM 684 O O . ILE A 1 91 ? -15.925 -43.096 -9.815 1.00 93.06 91 ILE A O 1
ATOM 688 N N . PHE A 1 92 ? -15.548 -44.775 -8.377 1.00 91.69 92 PHE A N 1
ATOM 689 C CA . PHE A 1 92 ? -15.810 -45.855 -9.334 1.00 91.69 92 PHE A CA 1
ATOM 690 C C . PHE A 1 92 ? -17.312 -45.978 -9.644 1.00 91.69 92 PHE A C 1
ATOM 692 O O . PHE A 1 92 ? -17.688 -46.341 -10.753 1.00 91.69 92 PHE A O 1
ATOM 699 N N . GLU A 1 93 ? -18.167 -45.574 -8.701 1.00 89.94 93 GLU A N 1
ATOM 700 C CA . GLU A 1 93 ? -19.628 -45.471 -8.844 1.00 89.94 93 GLU A CA 1
ATOM 701 C C . GLU A 1 93 ? -20.081 -44.151 -9.515 1.00 89.94 93 GLU A C 1
ATOM 703 O O . GLU A 1 93 ? -21.275 -43.909 -9.696 1.00 89.94 93 GLU A O 1
ATOM 708 N N . GLY A 1 94 ? -19.139 -43.287 -9.918 1.00 88.00 94 GLY A N 1
ATOM 709 C CA . GLY A 1 94 ? -19.411 -42.025 -10.618 1.00 88.00 94 GLY A CA 1
ATOM 710 C C . GLY A 1 94 ? -19.696 -40.824 -9.719 1.00 88.00 94 GLY A C 1
ATOM 711 O O . GLY A 1 94 ? -20.009 -39.745 -10.222 1.00 88.00 94 GLY A O 1
ATOM 712 N N . VAL A 1 95 ? -19.574 -40.980 -8.403 1.00 90.06 95 VAL A N 1
ATOM 713 C CA . VAL A 1 95 ? -19.686 -39.886 -7.436 1.00 90.06 95 VAL A CA 1
ATOM 714 C C . VAL A 1 95 ? -18.418 -39.031 -7.501 1.00 90.06 95 VAL A C 1
ATOM 716 O O . VAL A 1 95 ? -17.295 -39.534 -7.522 1.00 90.06 95 VAL A O 1
ATOM 719 N N . ASN A 1 96 ? -18.582 -37.709 -7.536 1.00 93.50 96 ASN A N 1
ATOM 720 C CA . ASN A 1 96 ? -17.452 -36.789 -7.423 1.00 93.50 96 ASN A CA 1
ATOM 721 C C . ASN A 1 96 ? -17.030 -36.650 -5.955 1.00 93.50 96 ASN A C 1
ATOM 723 O O . ASN A 1 96 ? -17.881 -36.637 -5.068 1.00 93.50 96 ASN A O 1
ATOM 727 N N . ALA A 1 97 ? -15.734 -36.504 -5.697 1.00 95.56 97 ALA A N 1
ATOM 728 C CA . ALA A 1 97 ? -15.177 -36.291 -4.366 1.00 95.56 97 ALA A CA 1
ATOM 729 C C . ALA A 1 97 ? -14.137 -35.159 -4.365 1.00 95.56 97 ALA A C 1
ATOM 731 O O . ALA A 1 97 ? -13.403 -34.959 -5.335 1.00 95.56 97 ALA A O 1
ATOM 732 N N . THR A 1 98 ? -14.035 -34.437 -3.251 1.00 96.56 98 THR A N 1
ATOM 733 C CA . THR A 1 98 ? -13.037 -33.380 -3.043 1.00 96.56 98 THR A CA 1
ATOM 734 C C . THR A 1 98 ? -12.452 -33.475 -1.640 1.00 96.56 98 THR A C 1
ATOM 736 O O .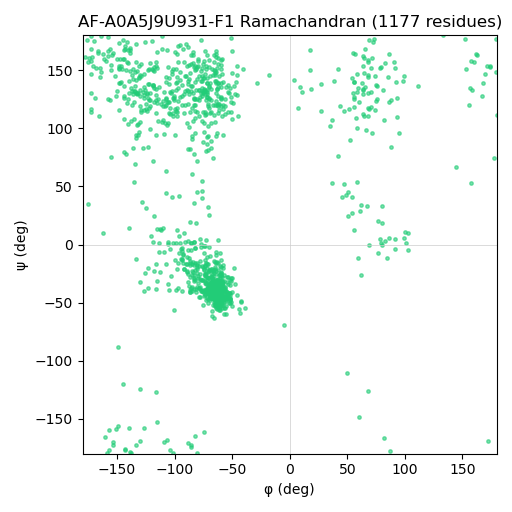 THR A 1 98 ? -13.175 -33.312 -0.661 1.00 96.56 98 THR A O 1
ATOM 739 N N . VAL A 1 99 ? -11.137 -33.667 -1.539 1.00 97.62 99 VAL A N 1
ATOM 740 C CA . VAL A 1 99 ? -10.373 -33.555 -0.289 1.00 97.62 99 VAL A CA 1
ATOM 741 C C . VAL A 1 99 ? -9.539 -32.279 -0.352 1.00 97.62 99 VAL A C 1
ATOM 743 O O . VAL A 1 99 ? -8.784 -32.086 -1.310 1.00 97.62 99 VAL A O 1
ATOM 746 N N . PHE A 1 100 ? -9.666 -31.395 0.639 1.00 97.06 100 PHE A N 1
ATOM 747 C CA . PHE A 1 100 ? -8.931 -30.127 0.651 1.00 97.06 100 PHE A CA 1
ATOM 748 C C . PHE A 1 100 ? -8.340 -29.769 2.018 1.00 97.06 100 PHE A C 1
ATOM 750 O O . PHE A 1 100 ? -9.026 -29.802 3.039 1.00 97.06 100 PHE A O 1
ATOM 757 N N . ALA A 1 101 ? -7.064 -29.378 2.025 1.00 96.94 101 ALA A N 1
ATOM 758 C CA . ALA A 1 101 ? -6.371 -28.906 3.220 1.00 96.94 101 ALA A CA 1
ATOM 759 C C . ALA A 1 101 ? -6.521 -27.384 3.394 1.00 96.94 101 ALA A C 1
ATOM 761 O O . ALA A 1 101 ? -6.293 -26.615 2.459 1.00 96.94 101 ALA A O 1
ATOM 762 N N . TYR A 1 102 ? -6.862 -26.938 4.605 1.00 96.00 102 TYR A N 1
ATOM 763 C CA . TYR A 1 102 ? -7.061 -25.530 4.973 1.00 96.00 102 TYR A CA 1
ATOM 764 C C . TYR A 1 102 ? -6.348 -25.180 6.293 1.00 96.00 102 TYR A C 1
ATOM 766 O O . TYR A 1 102 ? -6.060 -26.061 7.095 1.00 96.00 102 TYR A O 1
ATOM 774 N N . GLY A 1 103 ? -6.036 -23.895 6.504 1.00 94.00 103 GLY A N 1
ATOM 775 C CA . GLY A 1 103 ? -5.344 -23.381 7.692 1.00 94.00 103 GLY A CA 1
ATOM 776 C C . GLY A 1 103 ? -4.188 -22.428 7.376 1.00 94.00 103 GLY A C 1
ATOM 777 O O . GLY A 1 103 ? -3.866 -22.153 6.212 1.00 94.00 103 GLY A O 1
ATOM 778 N N . ALA A 1 104 ? -3.527 -21.931 8.420 1.00 90.06 104 ALA A N 1
ATOM 779 C CA . ALA A 1 104 ? -2.482 -20.909 8.324 1.00 90.06 104 ALA A CA 1
ATOM 780 C C . ALA A 1 104 ? -1.218 -21.352 7.560 1.00 90.06 104 ALA A C 1
ATOM 782 O O . ALA A 1 104 ? -0.989 -22.543 7.319 1.00 90.06 104 ALA A O 1
ATOM 783 N N . THR A 1 105 ? -0.377 -20.404 7.144 1.00 87.25 105 THR A N 1
ATOM 784 C CA . THR A 1 105 ? 0.954 -20.719 6.586 1.00 87.25 105 THR A CA 1
ATOM 785 C C . THR A 1 105 ? 1.816 -21.403 7.657 1.00 87.25 105 THR A C 1
ATOM 787 O O . THR A 1 105 ? 1.829 -20.979 8.803 1.00 87.25 105 THR A O 1
ATOM 790 N N . GLY A 1 106 ? 2.495 -22.503 7.311 1.00 86.00 106 GLY A N 1
ATOM 791 C CA . GLY A 1 106 ? 3.280 -23.300 8.271 1.00 86.00 106 GLY A CA 1
ATOM 792 C C . GLY A 1 106 ? 2.485 -24.286 9.148 1.00 86.00 106 GLY A C 1
ATOM 793 O O . GLY A 1 106 ? 3.091 -25.028 9.916 1.00 86.00 106 GLY A O 1
ATOM 794 N N . SER A 1 107 ? 1.155 -24.366 9.010 1.00 90.25 107 SER A N 1
ATOM 795 C CA . SER A 1 107 ? 0.303 -25.315 9.764 1.00 90.25 107 SER A CA 1
ATOM 796 C C . SER A 1 107 ? 0.336 -26.772 9.271 1.00 90.25 107 SER A C 1
ATOM 798 O O . SER A 1 107 ? -0.315 -27.628 9.853 1.00 90.25 107 SER A O 1
ATOM 800 N N . GLY A 1 108 ? 1.068 -27.076 8.193 1.00 91.19 108 GLY A N 1
ATOM 801 C CA . GLY A 1 108 ? 1.249 -28.451 7.705 1.00 91.19 108 GLY A CA 1
ATOM 802 C C . GLY A 1 108 ? 0.401 -28.883 6.500 1.00 91.19 108 GLY A C 1
ATOM 803 O O . GLY A 1 108 ? 0.588 -30.007 6.053 1.00 91.19 108 GLY A O 1
ATOM 804 N N . LYS A 1 109 ? -0.450 -28.022 5.912 1.00 94.06 109 LYS A N 1
ATOM 805 C CA . LYS A 1 109 ? -1.255 -28.343 4.700 1.00 94.06 109 LYS A CA 1
ATOM 806 C C . LYS A 1 109 ? -0.468 -29.075 3.601 1.00 94.06 109 LYS A C 1
ATOM 808 O O . LYS A 1 109 ? -0.827 -30.191 3.231 1.00 94.06 109 LYS A O 1
ATOM 813 N N . THR A 1 110 ? 0.646 -28.486 3.157 1.00 92.00 110 THR A N 1
ATOM 814 C CA . THR A 1 110 ? 1.509 -29.044 2.107 1.00 92.00 110 THR A CA 1
ATOM 815 C C . THR A 1 110 ? 2.067 -30.414 2.493 1.00 92.00 110 THR A C 1
ATOM 817 O O . THR A 1 110 ? 2.139 -31.296 1.647 1.00 92.00 110 THR A O 1
ATOM 820 N N . TYR A 1 111 ? 2.414 -30.622 3.770 1.00 92.44 111 TYR A N 1
ATOM 821 C CA . TYR A 1 111 ? 2.857 -31.922 4.284 1.00 92.44 111 TYR A CA 1
ATOM 822 C C . TYR A 1 111 ? 1.712 -32.939 4.241 1.00 92.44 111 TYR A C 1
ATOM 824 O O . TYR A 1 111 ? 1.908 -34.045 3.760 1.00 92.44 111 TYR A O 1
ATOM 832 N N . THR A 1 112 ? 0.507 -32.572 4.691 1.00 95.38 112 THR A N 1
ATOM 833 C CA . THR A 1 112 ? -0.658 -33.469 4.652 1.00 95.38 112 THR A CA 1
ATOM 834 C C . THR A 1 112 ? -0.969 -33.901 3.215 1.00 95.38 112 THR A C 1
ATOM 836 O O . THR A 1 112 ? -1.168 -35.082 2.954 1.00 95.38 112 THR A O 1
ATOM 839 N N . MET A 1 113 ? -0.972 -32.968 2.260 1.00 95.88 113 MET A N 1
ATOM 840 C CA . MET A 1 113 ? -1.326 -33.280 0.872 1.00 95.88 113 MET A CA 1
ATOM 841 C C . MET A 1 113 ? -0.185 -33.953 0.097 1.00 95.88 113 MET A C 1
ATOM 843 O O . MET A 1 113 ? -0.433 -34.931 -0.602 1.00 95.88 113 MET A O 1
ATOM 847 N N . GLN A 1 114 ? 1.051 -33.451 0.197 1.00 92.69 114 GLN A N 1
ATOM 848 C CA . GLN A 1 114 ? 2.182 -33.902 -0.628 1.00 92.69 114 GLN A CA 1
ATOM 849 C C . GLN A 1 114 ? 3.080 -34.936 0.066 1.00 92.69 114 GLN A C 1
ATOM 851 O O . GLN A 1 114 ? 3.522 -35.871 -0.598 1.00 92.69 114 GLN A O 1
ATOM 856 N N . GLY A 1 115 ? 3.310 -34.796 1.374 1.00 89.75 115 GLY A N 1
ATOM 857 C CA . GLY A 1 115 ? 4.255 -35.604 2.154 1.00 89.75 115 GLY A CA 1
ATOM 858 C C . GLY A 1 115 ? 5.713 -35.145 2.062 1.00 89.75 115 GLY A C 1
ATOM 859 O O . GLY A 1 115 ? 6.016 -34.043 1.594 1.00 89.75 115 GLY A O 1
ATOM 860 N N . THR A 1 116 ? 6.608 -36.019 2.516 1.00 84.62 116 THR A N 1
ATOM 861 C CA . THR A 1 116 ? 8.052 -36.016 2.226 1.00 84.62 116 THR A CA 1
ATOM 862 C C . THR A 1 116 ? 8.400 -37.223 1.348 1.00 84.62 116 THR A C 1
ATOM 864 O O . THR A 1 116 ? 7.519 -38.008 0.998 1.00 84.62 116 THR A O 1
ATOM 867 N N . GLU A 1 117 ? 9.670 -37.373 0.968 1.00 76.06 117 GLU A N 1
ATOM 868 C CA . GLU A 1 117 ? 10.136 -38.535 0.194 1.00 76.06 117 GLU A CA 1
ATOM 869 C C . GLU A 1 117 ? 10.044 -39.832 1.026 1.00 76.06 117 GLU A C 1
ATOM 871 O O . GLU A 1 117 ? 9.619 -40.857 0.504 1.00 76.06 117 GLU A O 1
ATOM 876 N N . ASP A 1 118 ? 10.311 -39.759 2.336 1.00 80.44 118 ASP A N 1
ATOM 877 C CA . ASP A 1 118 ? 10.205 -40.889 3.278 1.00 80.44 118 ASP A CA 1
ATOM 878 C C . ASP A 1 118 ? 8.767 -41.172 3.763 1.00 80.44 118 ASP A C 1
ATOM 880 O O . ASP A 1 118 ? 8.455 -42.291 4.167 1.00 80.44 118 ASP A O 1
ATOM 884 N N . SER A 1 119 ? 7.888 -40.160 3.740 1.00 86.44 119 SER A N 1
ATOM 885 C CA . SER A 1 119 ? 6.532 -40.214 4.312 1.00 86.44 119 SER A CA 1
ATOM 886 C C . SER A 1 119 ? 5.498 -39.636 3.334 1.00 86.44 119 SER A C 1
ATOM 888 O O . SER A 1 119 ? 5.252 -38.423 3.351 1.00 86.44 119 SER A O 1
ATOM 890 N N . PRO A 1 120 ? 4.870 -40.465 2.475 1.00 90.94 120 PRO A N 1
ATOM 891 C CA . PRO A 1 120 ? 3.958 -39.998 1.432 1.00 90.94 120 PRO A CA 1
ATOM 892 C C . PRO A 1 120 ? 2.695 -39.326 1.993 1.00 90.94 120 PRO A C 1
ATOM 894 O O . PRO A 1 120 ? 2.088 -39.787 2.959 1.00 90.94 120 PRO A O 1
ATOM 897 N N . GLY A 1 121 ? 2.280 -38.229 1.352 1.00 95.25 121 GLY A N 1
ATOM 898 C CA . GLY A 1 121 ? 1.051 -37.507 1.685 1.00 95.25 121 GLY A CA 1
ATOM 899 C C . GLY A 1 121 ? -0.213 -38.144 1.103 1.00 95.25 121 GLY A C 1
ATOM 900 O O . GLY A 1 121 ? -0.168 -39.126 0.359 1.00 95.25 121 GLY A O 1
ATOM 901 N N . LEU A 1 122 ? -1.362 -37.522 1.370 1.00 96.94 122 LEU A N 1
ATOM 902 C CA . LEU A 1 122 ? -2.664 -37.997 0.887 1.00 96.94 122 LEU A CA 1
ATOM 903 C C . LEU A 1 122 ? -2.762 -38.078 -0.648 1.00 96.94 122 LEU A C 1
ATOM 905 O O . LEU A 1 122 ? -3.523 -38.898 -1.152 1.00 96.94 122 LEU A O 1
ATOM 909 N N . ILE A 1 123 ? -2.003 -37.267 -1.399 1.00 96.75 123 ILE A N 1
ATOM 910 C CA . ILE A 1 123 ? -1.964 -37.328 -2.869 1.00 96.75 123 ILE A CA 1
ATOM 911 C C . ILE A 1 123 ? -1.365 -38.652 -3.370 1.00 96.75 123 ILE A C 1
ATOM 913 O O . ILE A 1 123 ? -2.099 -39.402 -4.016 1.00 96.75 123 ILE A O 1
ATOM 917 N N . PRO A 1 124 ? -0.084 -38.987 -3.106 1.00 95.31 124 PRO A N 1
ATOM 918 C CA . PRO A 1 124 ? 0.481 -40.252 -3.571 1.00 95.31 124 PRO A CA 1
ATOM 919 C C . PRO A 1 124 ? -0.237 -41.485 -2.999 1.00 95.31 124 PRO A C 1
ATOM 921 O O . PRO A 1 124 ? -0.392 -42.462 -3.729 1.00 95.31 124 PRO A O 1
ATOM 924 N N . LEU A 1 125 ? -0.739 -41.436 -1.757 1.00 96.06 125 LEU A N 1
ATOM 925 C CA . LEU A 1 125 ? -1.533 -42.531 -1.181 1.00 96.06 125 LEU A CA 1
ATOM 926 C C . LEU A 1 125 ? -2.843 -42.757 -1.958 1.00 96.06 125 LEU A C 1
ATOM 928 O O . LEU A 1 125 ? -3.080 -43.859 -2.449 1.00 96.06 125 LEU A O 1
ATOM 932 N N . ALA A 1 126 ? -3.646 -41.707 -2.176 1.00 96.88 126 ALA A N 1
ATOM 933 C CA . ALA A 1 126 ? -4.905 -41.821 -2.916 1.00 96.88 126 ALA A CA 1
ATOM 934 C C . ALA A 1 126 ? -4.708 -42.288 -4.363 1.00 96.88 126 ALA A C 1
ATOM 936 O O . ALA A 1 126 ? -5.499 -43.089 -4.860 1.00 96.88 126 ALA A O 1
ATOM 937 N N . VAL A 1 127 ? -3.654 -41.819 -5.039 1.00 96.19 127 VAL A N 1
ATOM 938 C CA . VAL A 1 127 ? -3.355 -42.249 -6.411 1.00 96.19 127 VAL A CA 1
ATOM 939 C C . VAL A 1 127 ? -2.923 -43.712 -6.453 1.00 96.19 127 VAL A C 1
ATOM 941 O O . VAL A 1 127 ? -3.431 -44.451 -7.293 1.00 96.19 127 VAL A O 1
ATOM 944 N N . SER A 1 128 ? -2.067 -44.149 -5.525 1.00 95.00 128 SER A N 1
ATOM 945 C CA . SER A 1 128 ? -1.664 -45.554 -5.403 1.00 95.00 128 SER A CA 1
ATOM 946 C C . SER A 1 128 ? -2.880 -46.471 -5.217 1.00 95.00 128 SER A C 1
ATOM 948 O O . SER A 1 128 ? -3.066 -47.415 -5.983 1.00 95.00 128 SER A O 1
ATOM 950 N N . THR A 1 129 ? -3.784 -46.144 -4.286 1.00 95.56 129 THR A N 1
ATOM 951 C CA . THR A 1 129 ? -5.004 -46.931 -4.033 1.00 95.56 129 THR A CA 1
ATOM 952 C C . THR A 1 129 ? -5.984 -46.923 -5.211 1.00 95.56 129 THR A C 1
ATOM 954 O O . THR A 1 129 ? -6.584 -47.957 -5.511 1.00 95.56 129 THR A O 1
ATOM 957 N N . VAL A 1 130 ? -6.145 -45.794 -5.915 1.00 95.12 130 VAL A N 1
ATOM 958 C CA . VAL A 1 130 ? -6.981 -45.722 -7.129 1.00 95.12 130 VAL A CA 1
ATOM 959 C C . VAL A 1 130 ? -6.386 -46.572 -8.256 1.00 95.12 130 VAL A C 1
ATOM 961 O O . VAL A 1 130 ? -7.114 -47.360 -8.856 1.00 95.12 130 VAL A O 1
ATOM 964 N N . LEU A 1 131 ? -5.078 -46.471 -8.517 1.00 94.12 131 LEU A N 1
ATOM 965 C CA . LEU A 1 131 ? -4.402 -47.271 -9.544 1.00 94.12 131 LEU A CA 1
ATOM 966 C C . LEU A 1 131 ? -4.448 -48.768 -9.214 1.00 94.12 131 LEU A C 1
ATOM 968 O O . LEU A 1 131 ? -4.842 -49.557 -10.068 1.00 94.12 131 LEU A O 1
ATOM 972 N N . ALA A 1 132 ? -4.154 -49.158 -7.971 1.00 92.25 132 ALA A N 1
ATOM 973 C CA . ALA A 1 132 ? -4.204 -50.552 -7.525 1.00 92.25 132 ALA A CA 1
ATOM 974 C C . ALA A 1 132 ? -5.595 -51.190 -7.701 1.00 92.25 132 ALA A C 1
ATOM 976 O O . ALA A 1 132 ? -5.692 -52.370 -8.027 1.00 92.25 132 ALA A O 1
ATOM 977 N N . ARG A 1 133 ? -6.672 -50.407 -7.545 1.00 90.69 133 ARG A N 1
ATOM 978 C CA . ARG A 1 133 ? -8.064 -50.837 -7.772 1.00 90.69 133 ARG A CA 1
ATOM 979 C C . ARG A 1 133 ? -8.472 -50.839 -9.256 1.00 90.69 133 ARG A C 1
ATOM 981 O O . ARG A 1 133 ? -9.451 -51.485 -9.627 1.00 90.69 133 ARG A O 1
ATOM 988 N N . CYS A 1 134 ? -7.715 -50.147 -10.107 1.00 88.31 134 CYS A N 1
ATOM 989 C CA . CYS A 1 134 ? -7.833 -50.199 -11.566 1.00 88.31 134 CYS A CA 1
ATOM 990 C C . CYS A 1 134 ? -7.015 -51.340 -12.201 1.00 88.31 134 CYS A C 1
ATOM 992 O O . CYS A 1 134 ? -7.299 -51.742 -13.329 1.00 88.31 134 CYS A O 1
ATOM 994 N N . THR A 1 135 ? -6.038 -51.908 -11.489 1.00 84.75 135 THR A N 1
ATOM 995 C CA . THR A 1 135 ? -5.287 -53.090 -11.932 1.00 84.75 135 THR A CA 1
ATOM 996 C C . THR A 1 135 ? -6.224 -54.270 -12.200 1.00 84.75 135 THR A C 1
ATOM 998 O O . THR A 1 135 ? -6.930 -54.736 -11.311 1.00 84.75 135 THR A O 1
ATOM 1001 N N . GLY A 1 136 ? -6.220 -54.774 -13.437 1.00 73.75 136 GLY A N 1
ATOM 1002 C CA . GLY A 1 136 ? -7.025 -55.933 -13.840 1.00 73.75 136 GLY A CA 1
ATOM 1003 C C . GLY A 1 136 ? -8.509 -55.647 -14.117 1.00 73.75 136 GLY A C 1
ATOM 1004 O O . GLY A 1 136 ? -9.232 -56.575 -14.472 1.00 73.75 136 GLY A O 1
ATOM 1005 N N . THR A 1 137 ? -8.972 -54.397 -14.006 1.00 80.94 137 THR A N 1
ATOM 1006 C CA . THR A 1 137 ? -10.353 -53.996 -14.337 1.00 80.94 137 THR A CA 1
ATOM 1007 C C . THR A 1 137 ? -10.399 -53.119 -15.592 1.00 80.94 137 THR A C 1
ATOM 1009 O O . THR A 1 137 ? -9.372 -52.644 -16.077 1.00 80.94 137 THR A O 1
ATOM 1012 N N . TRP A 1 138 ? -11.591 -52.883 -16.152 1.00 80.38 138 TRP A N 1
ATOM 1013 C CA . TRP A 1 138 ? -11.789 -52.025 -17.334 1.00 80.38 138 TRP A CA 1
ATOM 1014 C C . TRP A 1 138 ? -11.813 -50.528 -16.946 1.00 80.38 138 TRP A C 1
ATOM 1016 O O . TRP A 1 138 ? -12.667 -49.751 -17.374 1.00 80.38 138 TRP A O 1
ATOM 1026 N N . CYS A 1 139 ? -10.861 -50.128 -16.099 1.00 87.06 139 CYS A N 1
ATOM 1027 C CA . CYS A 1 139 ? -10.670 -48.763 -15.625 1.00 87.06 139 CYS A CA 1
ATOM 1028 C C . CYS A 1 139 ? -9.625 -48.010 -16.469 1.00 87.06 139 CYS A C 1
ATOM 1030 O O . CYS A 1 139 ? -8.568 -48.543 -16.805 1.00 87.06 139 CYS A O 1
ATOM 1032 N N . SER A 1 140 ? -9.866 -46.721 -16.724 1.00 91.75 140 SER A N 1
ATOM 1033 C CA . SER A 1 140 ? -8.833 -45.773 -17.161 1.00 91.75 140 SER A CA 1
ATOM 1034 C C . SER A 1 140 ? -8.763 -44.563 -16.227 1.00 91.75 140 SER A C 1
ATOM 1036 O O . SER A 1 140 ? -9.789 -43.912 -15.991 1.00 91.75 140 SER A O 1
ATOM 1038 N N . VAL A 1 141 ? -7.558 -44.225 -15.762 1.00 95.31 141 VAL A N 1
ATOM 1039 C CA . VAL A 1 141 ? -7.287 -43.054 -14.917 1.00 95.31 141 VAL A CA 1
ATOM 1040 C C . VAL A 1 141 ? -6.622 -41.950 -15.743 1.00 95.31 141 VAL A C 1
ATOM 1042 O O . VAL A 1 141 ? -5.643 -42.192 -16.446 1.00 95.31 141 VAL A O 1
ATOM 1045 N N . GLU A 1 142 ? -7.133 -40.725 -15.635 1.00 96.25 142 GLU A N 1
ATOM 1046 C CA . GLU A 1 142 ? -6.496 -39.508 -16.152 1.00 96.25 142 GLU A CA 1
ATOM 1047 C C . GLU A 1 142 ? -6.200 -38.547 -14.994 1.00 96.25 142 GLU A C 1
ATOM 1049 O O . GLU A 1 142 ? -7.066 -38.316 -14.147 1.00 96.25 142 GLU A O 1
ATOM 1054 N N . ILE A 1 143 ? -5.019 -37.927 -14.980 1.00 96.94 143 ILE A N 1
ATOM 1055 C CA . ILE A 1 143 ? -4.682 -36.840 -14.053 1.00 96.94 143 ILE A CA 1
ATOM 1056 C C . ILE A 1 143 ? -4.670 -35.487 -14.762 1.00 96.94 143 ILE A C 1
ATOM 1058 O O . ILE A 1 143 ? -4.355 -35.371 -15.945 1.00 96.94 143 ILE A O 1
ATOM 1062 N N . SER A 1 144 ? -4.941 -34.438 -13.998 1.00 95.50 144 SER A N 1
ATOM 1063 C CA . SER A 1 144 ? -4.599 -33.060 -14.338 1.00 95.50 144 SER A CA 1
ATOM 1064 C C . SER A 1 144 ? -4.100 -32.354 -13.077 1.00 95.50 144 SER A C 1
ATOM 1066 O O . SER A 1 144 ? -4.616 -32.595 -11.986 1.00 95.50 144 SER A O 1
ATOM 1068 N N . TYR A 1 145 ? -3.078 -31.506 -13.196 1.00 95.06 145 TYR A N 1
ATOM 1069 C CA . TYR A 1 145 ? -2.491 -30.796 -12.055 1.00 95.06 145 TYR A CA 1
ATOM 1070 C C . TYR A 1 145 ? -2.263 -29.335 -12.432 1.00 95.06 145 TYR A C 1
ATOM 1072 O O . TYR A 1 145 ? -1.614 -29.034 -13.434 1.00 95.06 145 TYR A O 1
ATOM 1080 N N . TYR A 1 146 ? -2.850 -28.425 -11.661 1.00 93.44 146 TYR A N 1
ATOM 1081 C CA . TYR A 1 146 ? -2.850 -26.994 -11.953 1.00 93.44 146 TYR A CA 1
ATOM 1082 C C . TYR A 1 146 ? -2.847 -26.163 -10.669 1.00 93.44 146 TYR A C 1
ATOM 1084 O O . TYR A 1 146 ? -3.225 -26.642 -9.599 1.00 93.44 146 TYR A O 1
ATOM 1092 N N . GLU A 1 147 ? -2.442 -24.899 -10.770 1.00 92.38 147 GLU A N 1
ATOM 1093 C CA . GLU A 1 147 ? -2.502 -23.946 -9.659 1.00 92.38 147 GLU A CA 1
ATOM 1094 C C . GLU A 1 147 ? -3.403 -22.743 -9.951 1.00 92.38 147 GLU A C 1
ATOM 1096 O O . GLU A 1 147 ? -3.542 -22.294 -11.092 1.00 92.38 147 GLU A O 1
ATOM 1101 N N . VAL A 1 148 ? -3.994 -22.191 -8.890 1.00 91.94 148 VAL A N 1
ATOM 1102 C CA . VAL A 1 148 ? -4.661 -20.890 -8.872 1.00 91.94 148 VAL A CA 1
ATOM 1103 C C . VAL A 1 148 ? -3.766 -19.899 -8.133 1.00 91.94 148 VAL A C 1
ATOM 1105 O O . VAL A 1 148 ? -3.678 -19.903 -6.903 1.00 91.94 148 VAL A O 1
ATOM 1108 N N . TYR A 1 149 ? -3.119 -19.020 -8.894 1.00 88.06 149 TYR A N 1
ATOM 1109 C CA . TYR A 1 149 ? -2.203 -17.995 -8.401 1.00 88.06 149 TYR A CA 1
ATOM 1110 C C . TYR A 1 149 ? -2.671 -16.608 -8.861 1.00 88.06 149 TYR A C 1
ATOM 1112 O O . TYR A 1 149 ? -2.909 -16.381 -10.046 1.00 88.06 149 TYR A O 1
ATOM 1120 N N . MET A 1 150 ? -2.840 -15.666 -7.924 1.00 85.25 150 MET A N 1
ATOM 1121 C CA . MET A 1 150 ? -3.330 -14.298 -8.191 1.00 85.25 150 MET A CA 1
ATOM 1122 C C . MET A 1 150 ? -4.615 -14.219 -9.058 1.00 85.25 150 MET A C 1
ATOM 1124 O O . MET A 1 150 ? -4.721 -13.360 -9.935 1.00 85.25 150 MET A O 1
ATOM 1128 N N . GLU A 1 151 ? -5.607 -15.086 -8.810 1.00 89.25 151 GLU A N 1
ATOM 1129 C CA . GLU A 1 151 ? -6.841 -15.212 -9.623 1.00 89.25 151 GLU A CA 1
ATOM 1130 C C . GLU A 1 151 ? -6.592 -15.613 -11.097 1.00 89.25 151 GLU A C 1
ATOM 1132 O O . GLU A 1 151 ? -7.372 -15.294 -12.000 1.00 89.25 151 GLU A O 1
ATOM 1137 N N . ARG A 1 152 ? -5.512 -16.354 -11.363 1.00 89.44 152 ARG A N 1
ATOM 1138 C CA . ARG A 1 152 ? -5.168 -16.957 -12.662 1.00 89.44 152 ARG A CA 1
ATOM 1139 C C . ARG A 1 152 ? -4.924 -18.449 -12.498 1.00 89.44 152 ARG A C 1
ATOM 1141 O O . ARG A 1 152 ? -4.461 -18.867 -11.446 1.00 89.44 152 ARG A O 1
ATOM 1148 N N . CYS A 1 153 ? -5.274 -19.229 -13.516 1.00 90.94 153 CYS A N 1
ATOM 1149 C CA . CYS A 1 153 ? -5.138 -20.685 -13.499 1.00 90.94 153 CYS A CA 1
ATOM 1150 C C . CYS A 1 153 ? -3.984 -21.082 -14.417 1.00 90.94 153 CYS A C 1
ATOM 1152 O O . CYS A 1 153 ? -4.004 -20.694 -15.584 1.00 90.94 153 CYS A O 1
ATOM 1154 N N . TYR A 1 154 ? -3.017 -21.848 -13.922 1.00 90.25 154 TYR A N 1
ATOM 1155 C CA . TYR A 1 154 ? -1.864 -22.299 -14.701 1.00 90.25 154 TYR A CA 1
ATOM 1156 C C . TYR A 1 154 ? -1.735 -23.813 -14.642 1.00 90.25 154 TYR A C 1
ATOM 1158 O O . TYR A 1 154 ? -1.828 -24.406 -13.571 1.00 90.25 154 TYR A O 1
ATOM 1166 N N . ASP A 1 155 ? -1.526 -24.421 -15.803 1.00 91.81 155 ASP A N 1
ATOM 1167 C CA . ASP A 1 155 ? -1.263 -25.849 -15.932 1.00 91.81 155 ASP A CA 1
ATOM 1168 C C . ASP A 1 155 ? 0.163 -26.165 -15.445 1.00 91.81 155 ASP A C 1
ATOM 1170 O O . ASP A 1 155 ? 1.107 -25.458 -15.809 1.00 91.81 155 ASP A O 1
ATOM 1174 N N . LEU A 1 156 ? 0.314 -27.190 -14.601 1.00 91.31 156 LEU A N 1
ATOM 1175 C CA . LEU A 1 156 ? 1.610 -27.632 -14.077 1.00 91.31 156 LEU A CA 1
ATOM 1176 C C . LEU A 1 156 ? 2.188 -28.815 -14.876 1.00 91.31 156 LEU A C 1
ATOM 1178 O O . LEU A 1 156 ? 3.388 -29.075 -14.781 1.00 91.31 156 LEU A O 1
ATOM 1182 N N . LEU A 1 157 ? 1.387 -29.508 -15.691 1.00 90.25 157 LEU A N 1
ATOM 1183 C CA . LEU A 1 157 ? 1.815 -30.631 -16.538 1.00 90.25 157 LEU A CA 1
ATOM 1184 C C . LEU A 1 157 ? 2.310 -30.161 -17.919 1.00 90.25 157 LEU A C 1
ATOM 1186 O O . LEU A 1 157 ? 3.205 -30.780 -18.499 1.00 90.25 157 LEU A O 1
ATOM 1190 N N . GLU A 1 158 ? 1.860 -29.001 -18.396 1.00 84.38 158 GLU A N 1
ATOM 1191 C CA . GLU A 1 158 ? 2.385 -28.344 -19.602 1.00 84.38 158 GLU A CA 1
ATOM 1192 C C . GLU A 1 158 ? 3.758 -27.656 -19.393 1.00 84.38 158 GLU A C 1
ATOM 1194 O O . GLU A 1 158 ? 3.914 -26.836 -18.484 1.00 84.38 158 GLU A O 1
ATOM 1199 N N . PRO A 1 159 ? 4.767 -27.874 -20.267 1.00 71.00 159 PRO A N 1
ATOM 1200 C CA . PRO A 1 159 ? 6.060 -27.175 -20.193 1.00 71.00 159 PRO A CA 1
ATOM 1201 C C . PRO A 1 159 ? 5.996 -25.661 -20.454 1.00 71.00 159 PRO A C 1
ATOM 1203 O O . PRO A 1 159 ? 6.975 -24.950 -20.221 1.00 71.00 159 PRO A O 1
ATOM 1206 N N . LYS A 1 160 ? 4.880 -25.154 -20.995 1.00 69.44 160 LYS A N 1
ATOM 1207 C CA . LYS A 1 160 ? 4.681 -23.736 -21.326 1.00 69.44 160 LYS A CA 1
ATOM 1208 C C . LYS A 1 160 ? 3.583 -23.155 -20.444 1.00 69.44 160 LYS A C 1
ATOM 1210 O O . LYS A 1 160 ? 2.407 -23.391 -20.703 1.00 69.44 160 LYS A O 1
ATOM 1215 N N . ALA A 1 161 ? 3.970 -22.333 -19.466 1.00 63.34 161 ALA A N 1
ATOM 1216 C CA . ALA A 1 161 ? 3.056 -21.642 -18.555 1.00 63.34 161 ALA A CA 1
ATOM 1217 C C . ALA A 1 161 ? 2.049 -20.751 -19.315 1.00 63.34 161 ALA A C 1
ATOM 1219 O O . ALA A 1 161 ? 2.321 -19.598 -19.660 1.00 63.34 161 ALA A O 1
ATOM 1220 N N . LYS A 1 162 ? 0.872 -21.315 -19.592 1.00 72.38 162 LYS A N 1
ATOM 1221 C CA . LYS A 1 162 ? -0.241 -20.703 -20.320 1.00 72.38 162 LYS A CA 1
ATOM 1222 C C . LYS A 1 162 ? -1.429 -20.591 -19.370 1.00 72.38 162 LYS A C 1
ATOM 1224 O O . LYS A 1 162 ? -1.744 -21.546 -18.668 1.00 72.38 162 LYS A O 1
ATOM 1229 N N . GLU A 1 163 ? -2.091 -19.434 -19.344 1.00 84.75 163 GLU A N 1
ATOM 1230 C CA . GLU A 1 163 ? -3.279 -19.266 -18.500 1.00 84.75 163 GLU A CA 1
ATOM 1231 C C . GLU A 1 163 ? -4.454 -20.097 -19.054 1.00 84.75 163 GLU A C 1
ATOM 1233 O O . GLU A 1 163 ? -4.841 -19.955 -20.219 1.00 84.75 163 GLU A O 1
ATOM 1238 N N . ILE A 1 164 ? -5.019 -20.958 -18.206 1.00 89.38 164 ILE A N 1
ATOM 1239 C CA . ILE A 1 164 ? -6.213 -21.762 -18.479 1.00 89.38 164 ILE A CA 1
ATOM 1240 C C . ILE A 1 164 ? -7.453 -20.862 -18.369 1.00 89.38 164 ILE A C 1
ATOM 1242 O O . ILE A 1 164 ? -7.611 -20.100 -17.410 1.00 89.38 164 ILE A O 1
ATOM 1246 N N . MET A 1 165 ? -8.374 -20.963 -19.331 1.00 87.31 165 MET A N 1
ATOM 1247 C CA . MET A 1 165 ? -9.584 -20.137 -19.355 1.00 87.31 165 MET A CA 1
ATOM 1248 C C . MET A 1 165 ? -10.713 -20.768 -18.531 1.00 87.31 165 MET A C 1
ATOM 1250 O O . MET A 1 165 ? -11.255 -21.805 -18.901 1.00 87.31 165 MET A O 1
ATOM 1254 N N . ALA A 1 166 ? -11.101 -20.105 -17.440 1.00 86.50 166 ALA A N 1
ATOM 1255 C CA . ALA A 1 166 ? -12.203 -20.508 -16.565 1.00 86.50 166 ALA A CA 1
ATOM 1256 C C . ALA A 1 166 ? -13.561 -19.989 -17.082 1.00 86.50 166 ALA A C 1
ATOM 1258 O O . ALA A 1 166 ? -13.985 -18.886 -16.727 1.00 86.50 166 ALA A O 1
ATOM 1259 N N . LEU A 1 167 ? -14.243 -20.779 -17.909 1.00 84.81 167 LEU A N 1
ATOM 1260 C CA . LEU A 1 167 ? -15.538 -20.446 -18.519 1.00 84.81 167 LEU A CA 1
ATOM 1261 C C . LEU A 1 167 ? -16.717 -20.953 -17.669 1.00 84.81 167 LEU A C 1
ATOM 1263 O O . LEU A 1 167 ? -16.510 -21.714 -16.725 1.00 84.81 167 LEU A O 1
ATOM 1267 N N . ASP A 1 168 ? -17.934 -20.508 -17.979 1.00 81.69 168 ASP A N 1
ATOM 1268 C CA . ASP A 1 168 ? -19.183 -21.178 -17.579 1.00 81.69 168 ASP A CA 1
ATOM 1269 C C . ASP A 1 168 ? -19.650 -22.086 -18.735 1.00 81.69 168 ASP A C 1
ATOM 1271 O O . ASP A 1 168 ? -19.429 -21.745 -19.903 1.00 81.69 168 ASP A O 1
ATOM 1275 N N . ASP A 1 169 ? -20.312 -23.205 -18.435 1.00 78.75 169 ASP A N 1
ATOM 1276 C CA . ASP A 1 169 ? -21.166 -23.916 -19.400 1.00 78.75 169 ASP A CA 1
ATOM 1277 C C . ASP A 1 169 ? -22.620 -23.393 -19.385 1.00 78.75 169 ASP A C 1
ATOM 1279 O O . ASP A 1 169 ? -22.911 -22.338 -18.818 1.00 78.75 169 ASP A O 1
ATOM 1283 N N . LYS A 1 170 ? -23.534 -24.082 -20.086 1.00 75.94 170 LYS A N 1
ATOM 1284 C CA . LYS A 1 170 ? -24.940 -23.658 -20.233 1.00 75.94 170 LYS A CA 1
ATOM 1285 C C . LYS A 1 170 ? -25.715 -23.696 -18.918 1.00 75.94 170 LYS A C 1
ATOM 1287 O O . LYS A 1 170 ? -26.643 -22.911 -18.747 1.00 75.94 170 LYS A O 1
ATOM 1292 N N . ASP A 1 171 ? -25.323 -24.601 -18.032 1.00 69.94 171 ASP A N 1
ATOM 1293 C CA . ASP A 1 171 ? -25.997 -24.900 -16.773 1.00 69.94 171 ASP A CA 1
ATOM 1294 C C . ASP A 1 171 ? -25.351 -24.126 -15.602 1.00 69.94 171 ASP A C 1
ATOM 1296 O O . ASP A 1 171 ? -25.904 -24.049 -14.508 1.00 69.94 171 ASP A O 1
ATOM 1300 N N . GLY A 1 172 ? -24.221 -23.454 -15.866 1.00 70.19 172 GLY A N 1
ATOM 1301 C CA . GLY A 1 172 ? -23.560 -22.508 -14.967 1.00 70.19 172 GLY A CA 1
ATOM 1302 C C . GLY A 1 172 ? -22.358 -23.075 -14.209 1.00 70.19 172 GLY A C 1
ATOM 1303 O O . GLY A 1 172 ? -21.860 -22.410 -13.294 1.00 70.19 172 GLY A O 1
ATOM 1304 N N . ASN A 1 173 ? -21.881 -24.265 -14.580 1.00 75.75 173 ASN A N 1
ATOM 1305 C CA . ASN A 1 173 ? -20.745 -24.926 -13.936 1.00 75.75 173 ASN A CA 1
ATOM 1306 C C . ASN A 1 173 ? -19.417 -24.449 -14.545 1.00 75.75 173 ASN A C 1
ATOM 1308 O O . ASN A 1 173 ? -19.359 -23.970 -15.683 1.00 75.75 173 ASN A O 1
ATOM 1312 N N . MET A 1 174 ? -18.324 -24.545 -13.780 1.00 83.62 174 MET A N 1
ATOM 1313 C CA . MET A 1 174 ? -17.027 -24.017 -14.210 1.00 83.62 174 MET A CA 1
ATOM 1314 C C . MET A 1 174 ? -16.248 -25.005 -15.088 1.00 83.62 174 MET A C 1
ATOM 1316 O O . MET A 1 174 ? -15.785 -26.042 -14.624 1.00 83.62 174 MET A O 1
ATOM 1320 N N . GLN A 1 175 ? -15.986 -24.609 -16.335 1.00 84.69 175 GLN A N 1
ATOM 1321 C CA . GLN A 1 175 ? -15.185 -25.382 -17.286 1.00 84.69 175 GLN A CA 1
ATOM 1322 C C . GLN A 1 175 ? -13.788 -24.768 -17.470 1.00 84.69 175 GLN A C 1
ATOM 1324 O O . GLN A 1 175 ? -13.645 -23.611 -17.875 1.00 84.69 175 GLN A O 1
ATOM 1329 N N . LEU A 1 176 ? -12.738 -25.552 -17.201 1.00 89.12 176 LEU A N 1
ATOM 1330 C CA . LEU A 1 176 ? -11.329 -25.155 -17.347 1.00 89.12 176 LEU A CA 1
ATOM 1331 C C . LEU A 1 176 ? -10.815 -25.443 -18.768 1.00 89.12 176 LEU A C 1
ATOM 1333 O O . LEU A 1 176 ? -10.171 -26.456 -19.044 1.00 89.12 176 LEU A O 1
ATOM 1337 N N . LYS A 1 177 ? -11.106 -24.533 -19.702 1.00 88.00 177 LYS A N 1
ATOM 1338 C CA . LYS A 1 177 ? -10.739 -24.685 -21.114 1.00 88.00 177 LYS A CA 1
ATOM 1339 C C . LYS A 1 177 ? -9.235 -24.490 -21.320 1.00 88.00 177 LYS A C 1
ATOM 1341 O O . LYS A 1 177 ? -8.723 -23.371 -21.235 1.00 88.00 177 LYS A O 1
ATOM 1346 N N . GLY A 1 178 ? -8.564 -25.580 -21.689 1.00 85.06 178 GLY A N 1
ATOM 1347 C CA . GLY A 1 178 ? -7.123 -25.627 -21.946 1.00 85.06 178 GLY A CA 1
ATOM 1348 C C . GLY A 1 178 ? -6.290 -26.240 -20.819 1.00 85.06 178 GLY A C 1
ATOM 1349 O O . GLY A 1 178 ? -5.074 -26.133 -20.898 1.00 85.06 178 GLY A O 1
ATOM 1350 N N . LEU A 1 179 ? -6.927 -26.850 -19.813 1.00 90.38 179 LEU A N 1
ATOM 1351 C CA . LEU A 1 179 ? -6.281 -27.757 -18.861 1.00 90.38 179 LEU A CA 1
ATOM 1352 C C . LEU A 1 179 ? -5.937 -29.082 -19.562 1.00 90.38 179 LEU A C 1
ATOM 1354 O O . LEU A 1 179 ? -6.797 -29.659 -20.235 1.00 90.38 179 LEU A O 1
ATOM 1358 N N . CYS A 1 180 ? -4.704 -29.550 -19.400 1.00 90.12 180 CYS A N 1
ATOM 1359 C CA . CYS A 1 180 ? -4.233 -30.830 -19.906 1.00 90.12 180 CYS A CA 1
ATOM 1360 C C . CYS A 1 180 ? -4.733 -31.983 -19.022 1.00 90.12 180 CYS A C 1
ATOM 1362 O O . CYS A 1 180 ? -4.774 -31.864 -17.797 1.00 90.12 180 CYS A O 1
ATOM 1364 N N . TRP A 1 181 ? -5.107 -33.098 -19.651 1.00 93.62 181 TRP A N 1
ATOM 1365 C CA . TRP A 1 181 ? -5.425 -34.362 -18.987 1.00 93.62 181 TRP A CA 1
ATOM 1366 C C . TRP A 1 181 ? -4.487 -35.427 -19.545 1.00 93.62 181 TRP A C 1
ATOM 1368 O O . TRP A 1 181 ? -4.417 -35.606 -20.761 1.00 93.62 181 TRP A O 1
ATOM 1378 N N . VAL A 1 182 ? -3.748 -36.090 -18.661 1.00 94.31 182 VAL A N 1
ATOM 1379 C CA . VAL A 1 182 ? -2.723 -37.079 -19.008 1.00 94.31 182 VAL A CA 1
ATOM 1380 C C . VAL A 1 182 ? -3.175 -38.435 -18.458 1.00 94.31 182 VAL A C 1
ATOM 1382 O O . VAL A 1 182 ? -3.468 -38.509 -17.263 1.00 94.31 182 VAL A O 1
ATOM 1385 N N . PRO A 1 183 ? -3.292 -39.493 -19.282 1.00 94.75 183 PRO A N 1
ATOM 1386 C CA . PRO A 1 183 ? -3.588 -40.831 -18.777 1.00 94.75 183 PRO A CA 1
ATOM 1387 C C . PRO A 1 183 ? -2.431 -41.325 -17.902 1.00 94.75 183 PRO A C 1
ATOM 1389 O O . PRO A 1 183 ? -1.281 -41.004 -18.180 1.00 94.75 183 PRO A O 1
ATOM 1392 N N . VAL A 1 184 ? -2.738 -42.102 -16.864 1.00 94.88 184 VAL A N 1
ATOM 1393 C CA . VAL A 1 184 ? -1.739 -42.690 -15.960 1.00 94.88 184 VAL A CA 1
ATOM 1394 C C . VAL A 1 184 ? -2.074 -44.156 -15.718 1.00 94.88 184 VAL A C 1
ATOM 1396 O O . VAL A 1 184 ? -3.225 -44.497 -15.446 1.00 94.88 184 VAL A O 1
ATOM 1399 N N . ARG A 1 185 ? -1.069 -45.024 -15.840 1.00 90.44 185 ARG A N 1
ATOM 1400 C CA . ARG A 1 185 ? -1.194 -46.487 -15.767 1.00 90.44 185 ARG A CA 1
ATOM 1401 C C . ARG A 1 185 ? -0.426 -47.113 -14.611 1.00 90.44 185 ARG A C 1
ATOM 1403 O O . ARG A 1 185 ? -0.768 -48.219 -14.208 1.00 90.44 185 ARG A O 1
ATOM 1410 N N . SER A 1 186 ? 0.597 -46.438 -14.093 1.00 93.31 186 SER A N 1
ATOM 1411 C CA . SER A 1 186 ? 1.419 -46.935 -12.989 1.00 93.31 186 SER A CA 1
ATOM 1412 C C . SER A 1 186 ? 1.848 -45.810 -12.045 1.00 93.31 186 SER A C 1
ATOM 1414 O O . SER A 1 186 ? 1.678 -44.622 -12.343 1.00 93.31 186 SER A O 1
ATOM 1416 N N . MET A 1 187 ? 2.376 -46.178 -10.876 1.00 94.31 187 MET A N 1
ATOM 1417 C CA . MET A 1 187 ? 2.770 -45.202 -9.859 1.00 94.31 187 MET A CA 1
ATOM 1418 C C . MET A 1 187 ? 4.048 -44.445 -10.251 1.00 94.31 187 MET A C 1
ATOM 1420 O O . MET A 1 187 ? 4.237 -43.306 -9.838 1.00 94.31 187 MET A O 1
ATOM 1424 N N . GLU A 1 188 ? 4.890 -45.029 -11.100 1.00 92.50 188 GLU A N 1
ATOM 1425 C CA . GLU A 1 188 ? 6.117 -44.423 -11.624 1.00 92.50 188 GLU A CA 1
ATOM 1426 C C . GLU A 1 188 ? 5.782 -43.298 -12.618 1.00 92.50 188 GLU A C 1
ATOM 1428 O O . GLU A 1 188 ? 6.279 -42.180 -12.483 1.00 92.50 188 GLU A O 1
ATOM 1433 N N . GLU A 1 189 ? 4.856 -43.556 -13.554 1.00 93.62 189 GLU A N 1
ATOM 1434 C CA . GLU A 1 189 ? 4.315 -42.546 -14.482 1.00 93.62 189 GLU A CA 1
ATOM 1435 C C . GLU A 1 189 ? 3.625 -41.405 -13.714 1.00 93.62 189 GLU A C 1
ATOM 1437 O O . GLU A 1 189 ? 3.802 -40.227 -14.039 1.00 93.62 189 GLU A O 1
ATOM 1442 N N . PHE A 1 190 ? 2.903 -41.730 -12.631 1.00 95.50 190 PHE A N 1
ATOM 1443 C CA . PHE A 1 190 ? 2.381 -40.712 -11.722 1.00 95.50 190 PHE A CA 1
ATOM 1444 C C . PHE A 1 190 ? 3.495 -39.887 -11.066 1.00 95.50 190 PHE A C 1
ATOM 1446 O O . PHE A 1 190 ? 3.434 -38.657 -11.084 1.00 95.50 190 PHE A O 1
ATOM 1453 N N . GLN A 1 191 ? 4.493 -40.541 -10.467 1.00 92.94 191 GLN A N 1
ATOM 1454 C CA . GLN A 1 191 ? 5.558 -39.882 -9.711 1.00 92.94 191 GLN A CA 1
ATOM 1455 C C . GLN A 1 191 ? 6.407 -38.958 -10.588 1.00 92.94 191 GLN A C 1
ATOM 1457 O O . GLN A 1 191 ? 6.753 -37.868 -10.127 1.00 92.94 191 GLN A O 1
ATOM 1462 N N . GLU A 1 192 ? 6.686 -39.317 -11.845 1.00 90.88 192 GLU A N 1
ATOM 1463 C CA . GLU A 1 192 ? 7.381 -38.433 -12.789 1.00 90.88 192 GLU A CA 1
ATOM 1464 C C . GLU A 1 192 ? 6.555 -37.164 -13.068 1.00 90.88 192 GLU A C 1
ATOM 1466 O O . GLU A 1 192 ? 7.014 -36.044 -12.811 1.00 90.88 192 GLU A O 1
ATOM 1471 N N . LEU A 1 193 ? 5.301 -37.321 -13.513 1.00 92.81 193 LEU A N 1
ATOM 1472 C CA . LEU A 1 193 ? 4.399 -36.204 -13.828 1.00 92.81 193 LEU A CA 1
ATOM 1473 C C . LEU A 1 193 ? 4.133 -35.304 -12.610 1.00 92.81 193 LEU A C 1
ATOM 1475 O O . LEU A 1 193 ? 4.129 -34.072 -12.716 1.00 92.81 193 LEU A O 1
ATOM 1479 N N . TYR A 1 194 ? 3.942 -35.909 -11.438 1.00 93.38 194 TYR A N 1
ATOM 1480 C CA . TYR A 1 194 ? 3.715 -35.206 -10.182 1.00 93.38 194 TYR A CA 1
ATOM 1481 C C . TYR A 1 194 ? 4.963 -34.444 -9.723 1.00 93.38 194 TYR A C 1
ATOM 1483 O O . TYR A 1 194 ? 4.858 -33.263 -9.380 1.00 93.38 194 TYR A O 1
ATOM 1491 N N . SER A 1 195 ? 6.150 -35.056 -9.802 1.00 89.12 195 SER A N 1
ATOM 1492 C CA . SER A 1 195 ? 7.428 -34.402 -9.485 1.00 89.12 195 SER A CA 1
ATOM 1493 C C . SER A 1 195 ? 7.687 -33.205 -10.396 1.00 89.12 195 SER A C 1
ATOM 1495 O O . SER A 1 195 ? 8.023 -32.123 -9.910 1.00 89.12 195 SER A O 1
ATOM 1497 N N . ILE A 1 196 ? 7.442 -33.353 -11.701 1.00 87.88 196 ILE A N 1
ATOM 1498 C CA . ILE A 1 196 ? 7.511 -32.262 -12.682 1.00 87.88 196 ILE A CA 1
ATOM 1499 C C . ILE A 1 196 ? 6.557 -31.118 -12.295 1.00 87.88 196 ILE A C 1
ATOM 1501 O O . ILE A 1 196 ? 6.959 -29.950 -12.291 1.00 87.88 196 ILE A O 1
ATOM 1505 N N . GLY A 1 197 ? 5.313 -31.429 -11.920 1.00 88.81 197 GLY A N 1
ATOM 1506 C CA . GLY A 1 197 ? 4.333 -30.429 -11.490 1.00 88.81 197 GLY A CA 1
ATOM 1507 C C . GLY A 1 197 ? 4.707 -29.724 -10.178 1.00 88.81 197 GLY A C 1
ATOM 1508 O O . GLY A 1 197 ? 4.595 -28.501 -10.077 1.00 88.81 197 GLY A O 1
ATOM 1509 N N . VAL A 1 198 ? 5.225 -30.461 -9.189 1.00 86.62 198 VAL A N 1
ATOM 1510 C CA . VAL A 1 198 ? 5.722 -29.913 -7.913 1.00 86.62 198 VAL A CA 1
ATOM 1511 C C . VAL A 1 198 ? 6.944 -29.015 -8.137 1.00 86.62 198 VAL A C 1
ATOM 1513 O O . VAL A 1 198 ? 7.010 -27.921 -7.572 1.00 86.62 198 VAL A O 1
ATOM 1516 N N . GLN A 1 199 ? 7.887 -29.416 -8.995 1.00 82.81 199 GLN A N 1
ATOM 1517 C CA . GLN A 1 199 ? 9.023 -28.576 -9.388 1.00 82.81 199 GLN A CA 1
ATOM 1518 C C . GLN A 1 199 ? 8.553 -27.297 -10.094 1.00 82.81 199 GLN A C 1
ATOM 1520 O O . GLN A 1 199 ? 9.014 -26.207 -9.757 1.00 82.81 199 GLN A O 1
ATOM 1525 N N . ARG A 1 200 ? 7.591 -27.387 -11.019 1.00 83.31 200 ARG A N 1
ATOM 1526 C CA . ARG A 1 200 ? 7.046 -26.211 -11.716 1.00 83.31 200 ARG A CA 1
ATOM 1527 C C . ARG A 1 200 ? 6.310 -25.262 -10.774 1.00 83.31 200 ARG A C 1
ATOM 1529 O O . ARG A 1 200 ? 6.573 -24.065 -10.855 1.00 83.31 200 ARG A O 1
ATOM 1536 N N . ARG A 1 201 ? 5.521 -25.763 -9.813 1.00 81.81 201 ARG A N 1
ATOM 1537 C CA . ARG A 1 201 ? 4.931 -24.939 -8.736 1.00 81.81 201 ARG A CA 1
ATOM 1538 C C . ARG A 1 201 ? 6.020 -24.213 -7.934 1.00 81.81 201 ARG A C 1
ATOM 1540 O O . ARG A 1 201 ? 5.887 -23.026 -7.674 1.00 81.81 201 ARG A O 1
ATOM 1547 N N . LYS A 1 202 ? 7.145 -24.870 -7.617 1.00 62.56 202 LYS A N 1
ATOM 1548 C CA . LYS A 1 202 ? 8.305 -24.237 -6.944 1.00 62.56 202 LYS A CA 1
ATOM 1549 C C . LYS A 1 202 ? 9.045 -23.198 -7.816 1.00 62.56 202 LYS A C 1
ATOM 1551 O O . LYS A 1 202 ? 9.689 -22.304 -7.271 1.00 62.56 202 LYS A O 1
ATOM 1556 N N . VAL A 1 203 ? 8.975 -23.292 -9.149 1.00 52.22 203 VAL A N 1
ATOM 1557 C CA . VAL A 1 203 ? 9.784 -22.489 -10.097 1.00 52.22 203 VAL A CA 1
ATOM 1558 C C . VAL A 1 203 ? 9.017 -21.341 -10.772 1.00 52.22 203 VAL A C 1
ATOM 1560 O O . VAL A 1 203 ? 9.646 -20.345 -11.137 1.00 52.22 203 VAL A O 1
ATOM 1563 N N . ALA A 1 204 ? 7.690 -21.447 -10.926 1.00 46.53 204 ALA A N 1
ATOM 1564 C CA . ALA A 1 204 ? 6.858 -20.633 -11.825 1.00 46.53 204 ALA A CA 1
ATOM 1565 C C . ALA A 1 204 ? 7.194 -19.129 -11.844 1.00 46.53 204 ALA A C 1
ATOM 1567 O O . ALA A 1 204 ? 7.400 -18.550 -12.917 1.00 46.53 204 ALA A O 1
ATOM 1568 N N . HIS A 1 205 ? 7.321 -18.496 -10.671 1.00 44.12 205 HIS A N 1
ATOM 1569 C CA . HIS A 1 205 ? 7.723 -17.094 -10.554 1.00 44.12 205 HIS A CA 1
ATOM 1570 C C . HIS A 1 205 ? 8.774 -16.863 -9.456 1.00 44.12 205 HIS A C 1
ATOM 1572 O O . HIS A 1 205 ? 8.477 -16.844 -8.264 1.00 44.12 205 HIS A O 1
ATOM 1578 N N . THR A 1 206 ? 10.005 -16.588 -9.908 1.00 37.47 206 THR A N 1
ATOM 1579 C CA . THR A 1 206 ? 11.223 -16.291 -9.126 1.00 37.47 206 THR A CA 1
ATOM 1580 C C . THR A 1 206 ? 11.631 -17.375 -8.121 1.00 37.47 206 THR A C 1
ATOM 1582 O O . THR A 1 206 ? 11.033 -17.505 -7.058 1.00 37.47 206 THR A O 1
ATOM 1585 N N . GLY A 1 207 ? 12.730 -18.084 -8.414 1.00 33.62 207 GLY A N 1
ATOM 1586 C CA . GLY A 1 207 ? 13.351 -19.084 -7.529 1.00 33.62 207 GLY A CA 1
ATOM 1587 C C . GLY A 1 207 ? 13.953 -18.480 -6.252 1.00 33.62 207 GLY A C 1
ATOM 1588 O O . GLY A 1 207 ? 15.165 -18.288 -6.153 1.00 33.62 207 GLY A O 1
ATOM 1589 N N . LEU A 1 208 ? 13.074 -18.101 -5.322 1.00 34.38 208 LEU A N 1
ATOM 1590 C CA . LEU A 1 208 ? 13.336 -17.554 -3.981 1.00 34.38 208 LEU A CA 1
ATOM 1591 C C . LEU A 1 208 ? 12.098 -17.658 -3.052 1.00 34.38 208 LEU A C 1
ATOM 1593 O O . LEU A 1 208 ? 12.058 -17.032 -1.988 1.00 34.38 208 LEU A O 1
ATOM 1597 N N . ASN A 1 209 ? 11.059 -18.383 -3.470 1.00 42.47 209 ASN A N 1
ATOM 1598 C CA . ASN A 1 209 ? 9.749 -18.408 -2.825 1.00 42.47 209 ASN A CA 1
ATOM 1599 C C . ASN A 1 209 ? 9.421 -19.816 -2.315 1.00 42.47 209 ASN A C 1
ATOM 1601 O O . ASN A 1 209 ? 9.530 -20.781 -3.067 1.00 42.47 209 ASN A O 1
ATOM 1605 N N . ASP A 1 210 ? 8.921 -19.918 -1.082 1.00 52.81 210 ASP A N 1
ATOM 1606 C CA . ASP A 1 210 ? 8.019 -21.014 -0.726 1.00 52.81 210 ASP A CA 1
ATOM 1607 C C . ASP A 1 210 ? 6.681 -20.745 -1.428 1.00 52.81 210 ASP A C 1
ATOM 1609 O O . ASP A 1 210 ? 5.840 -19.992 -0.938 1.00 52.81 210 ASP A O 1
ATOM 1613 N N . VAL A 1 211 ? 6.519 -21.299 -2.630 1.00 54.00 211 VAL A N 1
ATOM 1614 C CA . VAL A 1 211 ? 5.300 -21.106 -3.430 1.00 54.00 211 VAL A CA 1
ATOM 1615 C C . VAL A 1 211 ? 4.124 -21.912 -2.863 1.00 54.00 211 VAL A C 1
ATOM 1617 O O . VAL A 1 211 ? 2.975 -21.565 -3.129 1.00 54.00 211 VAL A O 1
ATOM 1620 N N . SER A 1 212 ? 4.370 -22.927 -2.019 1.00 59.59 212 SER A N 1
ATOM 1621 C CA . SER A 1 212 ? 3.290 -23.745 -1.448 1.00 59.59 212 SER A CA 1
ATOM 1622 C C . SER A 1 212 ? 2.339 -22.919 -0.578 1.00 59.59 212 SER A C 1
ATOM 1624 O O . SER A 1 212 ? 1.124 -23.069 -0.670 1.00 59.59 212 SER A O 1
ATOM 1626 N N . SER A 1 213 ? 2.863 -21.935 0.161 1.00 64.62 213 SER A N 1
ATOM 1627 C CA . SER A 1 213 ? 2.034 -20.984 0.906 1.00 64.62 213 SER A CA 1
ATOM 1628 C C . SER A 1 213 ? 1.341 -19.919 0.041 1.00 64.62 213 SER A C 1
ATOM 1630 O O . SER A 1 213 ? 0.526 -19.168 0.577 1.00 64.62 213 SER A O 1
ATOM 1632 N N . ARG A 1 214 ? 1.640 -19.823 -1.269 1.00 76.38 214 ARG A N 1
ATOM 1633 C CA . ARG A 1 214 ? 1.268 -18.684 -2.138 1.00 76.38 214 ARG A CA 1
ATOM 1634 C C . ARG A 1 214 ? 0.308 -18.996 -3.294 1.00 76.38 214 ARG A C 1
ATOM 1636 O O . ARG A 1 214 ? -0.281 -18.059 -3.837 1.00 76.38 214 ARG A O 1
ATOM 1643 N N . SER A 1 215 ? 0.124 -20.260 -3.674 1.00 88.31 215 SER A N 1
ATOM 1644 C CA . SER A 1 215 ? -0.847 -20.680 -4.699 1.00 88.31 215 SER A CA 1
ATOM 1645 C C . SER A 1 215 ? -1.710 -21.844 -4.217 1.00 88.31 215 SER A C 1
ATOM 1647 O O . SER A 1 215 ? -1.227 -22.717 -3.500 1.00 88.31 215 SER A O 1
ATOM 1649 N N . HIS A 1 216 ? -2.987 -21.868 -4.616 1.00 92.69 216 HIS A N 1
ATOM 1650 C CA . HIS A 1 216 ? -3.860 -23.023 -4.370 1.00 92.69 216 HIS A CA 1
ATOM 1651 C C . HIS A 1 216 ? -3.600 -24.059 -5.460 1.00 92.69 216 HIS A C 1
ATOM 1653 O O . HIS A 1 216 ? -3.875 -23.774 -6.624 1.00 92.69 216 HIS A O 1
ATOM 1659 N N . ALA A 1 217 ? -3.077 -25.233 -5.125 1.00 93.56 217 ALA A N 1
ATOM 1660 C CA . ALA A 1 217 ? -2.853 -26.298 -6.097 1.00 93.56 217 ALA A CA 1
ATOM 1661 C C . ALA A 1 217 ? -3.995 -27.316 -6.073 1.00 93.56 217 ALA A C 1
ATOM 1663 O O . ALA A 1 217 ? -4.493 -27.680 -5.010 1.00 93.56 217 ALA A O 1
ATOM 1664 N N . VAL A 1 218 ? -4.399 -27.776 -7.256 1.00 95.75 218 VAL A N 1
ATOM 1665 C CA . VAL A 1 218 ? -5.472 -28.750 -7.452 1.00 95.75 218 VAL A CA 1
ATOM 1666 C C . VAL A 1 218 ? -4.952 -29.865 -8.346 1.00 95.75 218 VAL A C 1
ATOM 1668 O O . VAL A 1 218 ? -4.665 -29.640 -9.524 1.00 95.75 218 VAL A O 1
ATOM 1671 N N . LEU A 1 219 ? -4.852 -31.069 -7.789 1.00 96.94 219 LEU A N 1
ATOM 1672 C CA . LEU A 1 219 ? -4.668 -32.292 -8.556 1.00 96.94 219 LEU A CA 1
ATOM 1673 C C . LEU A 1 219 ? -6.039 -32.954 -8.715 1.00 96.94 219 LEU A C 1
ATOM 1675 O O . LEU A 1 219 ? -6.685 -33.299 -7.729 1.00 96.94 219 LEU A O 1
ATOM 1679 N N . SER A 1 220 ? -6.515 -33.086 -9.949 1.00 96.19 220 SER A N 1
ATOM 1680 C CA . SER A 1 220 ? -7.783 -33.744 -10.264 1.00 96.19 220 SER A CA 1
ATOM 1681 C C . SER A 1 220 ? -7.522 -35.067 -10.973 1.00 96.19 220 SER A C 1
ATOM 1683 O O . SER A 1 220 ? -6.991 -35.083 -12.082 1.00 96.19 220 SER A O 1
ATOM 1685 N N . LEU A 1 221 ? -7.966 -36.158 -10.357 1.00 96.19 221 LEU A N 1
ATOM 1686 C CA . LEU A 1 221 ? -8.093 -37.476 -10.970 1.00 96.19 221 LEU A CA 1
ATOM 1687 C C . LEU A 1 221 ? -9.474 -37.597 -11.618 1.00 96.19 221 LEU A C 1
ATOM 1689 O O . LEU A 1 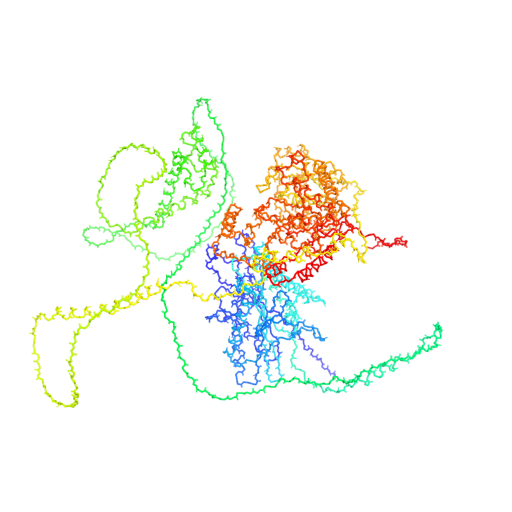221 ? -10.478 -37.208 -11.018 1.00 96.19 221 LEU A O 1
ATOM 1693 N N . ARG A 1 222 ? -9.539 -38.171 -12.817 1.00 95.25 222 ARG A N 1
ATOM 1694 C CA . ARG A 1 222 ? -10.765 -38.697 -13.423 1.00 95.25 222 ARG A CA 1
ATOM 1695 C C . ARG A 1 222 ? -10.605 -40.204 -13.547 1.00 95.25 222 ARG A C 1
ATOM 1697 O O . ARG A 1 222 ? -9.656 -40.666 -14.175 1.00 95.25 222 ARG A O 1
ATOM 1704 N N . VAL A 1 223 ? -11.550 -40.947 -12.988 1.00 94.31 223 VAL A N 1
ATOM 1705 C CA . VAL A 1 223 ? -11.644 -42.401 -13.146 1.00 94.31 223 VAL A CA 1
ATOM 1706 C C . VAL A 1 223 ? -12.811 -42.664 -14.085 1.00 94.31 223 VAL A C 1
ATOM 1708 O O . VAL A 1 223 ? -13.921 -42.201 -13.829 1.00 94.31 223 VAL A O 1
ATOM 1711 N N . SER A 1 224 ? -12.563 -43.359 -15.193 1.00 92.88 224 SER A N 1
ATOM 1712 C CA . SER A 1 224 ? -13.632 -43.931 -16.018 1.00 92.88 224 SER A CA 1
ATOM 1713 C C . SER A 1 224 ? -13.627 -45.439 -15.810 1.00 92.88 224 SER A C 1
ATOM 1715 O O . SER A 1 224 ? -12.606 -46.066 -16.081 1.00 92.88 224 SER A O 1
ATOM 1717 N N . ALA A 1 225 ? -14.736 -45.991 -15.328 1.00 87.00 225 ALA A N 1
ATOM 1718 C CA . ALA A 1 225 ? -14.951 -47.421 -15.139 1.00 87.00 225 ALA A CA 1
ATOM 1719 C C . ALA A 1 225 ? -16.230 -47.804 -15.893 1.00 87.00 225 ALA A C 1
ATOM 1721 O O . ALA A 1 225 ? -17.290 -47.217 -15.665 1.00 87.00 225 ALA A O 1
ATOM 1722 N N . ASP A 1 226 ? -16.113 -48.732 -16.842 1.00 80.00 226 ASP A N 1
ATOM 1723 C CA . ASP A 1 226 ? -17.174 -49.107 -17.781 1.00 80.00 226 ASP A CA 1
ATOM 1724 C C . ASP A 1 226 ? -17.825 -47.884 -18.471 1.00 80.00 226 ASP A C 1
ATOM 1726 O O . ASP A 1 226 ? -17.201 -47.203 -19.288 1.00 80.00 226 ASP A O 1
ATOM 1730 N N . VAL A 1 227 ? -19.087 -47.585 -18.145 1.00 81.00 227 VAL A N 1
ATOM 1731 C CA . VAL A 1 227 ? -19.870 -46.458 -18.694 1.00 81.00 227 VAL A CA 1
ATOM 1732 C C . VAL A 1 227 ? -19.780 -45.206 -17.799 1.00 81.00 227 VAL A C 1
ATOM 1734 O O . VAL A 1 227 ? -20.168 -44.107 -18.200 1.00 81.00 227 VAL A O 1
ATOM 1737 N N . VAL A 1 228 ? -19.264 -45.354 -16.579 1.00 86.44 228 VAL A N 1
ATOM 1738 C CA . VAL A 1 228 ? -19.380 -44.399 -15.472 1.00 86.44 228 VAL A CA 1
ATOM 1739 C C . VAL A 1 228 ? -18.084 -43.596 -15.297 1.00 86.44 228 VAL A C 1
ATOM 1741 O O . VAL A 1 228 ? -16.987 -44.079 -15.581 1.00 86.44 228 VAL A O 1
ATOM 1744 N N . LYS A 1 229 ? -18.197 -42.327 -14.871 1.00 89.69 229 LYS A N 1
ATOM 1745 C CA . LYS A 1 229 ? -17.055 -41.405 -14.738 1.00 89.69 229 LYS A CA 1
ATOM 1746 C C . LYS A 1 229 ? -17.123 -40.578 -13.459 1.00 89.69 229 LYS A C 1
ATOM 1748 O O . LYS A 1 229 ? -17.897 -39.627 -13.397 1.00 89.69 229 LYS A O 1
ATOM 1753 N N . GLY A 1 230 ? -16.281 -40.908 -12.484 1.00 92.44 230 GLY A N 1
ATOM 1754 C CA . GLY A 1 230 ? -16.089 -40.117 -11.268 1.00 92.44 230 GLY A CA 1
ATOM 1755 C C . GLY A 1 230 ? -14.861 -39.209 -11.343 1.00 92.44 230 GLY A C 1
ATOM 1756 O O . GLY A 1 230 ? -13.969 -39.375 -12.185 1.00 92.44 230 GLY A O 1
ATOM 1757 N N . LYS A 1 231 ? -14.802 -38.232 -10.436 1.00 94.12 231 LYS A N 1
ATOM 1758 C CA . LYS A 1 231 ? -13.689 -37.283 -10.313 1.00 94.12 231 LYS A CA 1
ATOM 1759 C C . LYS A 1 231 ? -13.301 -37.095 -8.850 1.00 94.12 231 LYS A C 1
ATOM 1761 O O . LYS A 1 231 ? -14.155 -36.750 -8.039 1.00 94.12 231 LYS A O 1
ATOM 1766 N N . LEU A 1 232 ? -12.015 -37.226 -8.535 1.00 96.38 232 LEU A N 1
ATOM 1767 C CA . LEU A 1 232 ? -11.451 -36.891 -7.225 1.00 96.38 232 LEU A CA 1
ATOM 1768 C C . LEU A 1 232 ? -10.576 -35.641 -7.343 1.00 96.38 232 LEU A C 1
ATOM 1770 O O . LEU A 1 232 ? -9.631 -35.609 -8.130 1.00 96.38 232 LEU A O 1
ATOM 1774 N N . ASN A 1 233 ? -10.880 -34.606 -6.564 1.00 96.69 233 ASN A N 1
ATOM 1775 C CA . ASN A 1 233 ? -10.056 -33.406 -6.433 1.00 96.69 233 ASN A CA 1
ATOM 1776 C C . ASN A 1 233 ? -9.254 -33.476 -5.132 1.00 96.69 233 ASN A C 1
ATOM 1778 O O . ASN A 1 233 ? -9.838 -33.614 -4.061 1.00 96.69 233 ASN A O 1
ATOM 1782 N N . LEU A 1 234 ? -7.937 -33.323 -5.218 1.00 97.56 234 LEU A N 1
ATOM 1783 C CA . LEU A 1 234 ? -7.025 -33.247 -4.082 1.00 97.56 234 LEU A CA 1
ATOM 1784 C C . LEU A 1 234 ? -6.393 -31.852 -4.083 1.00 97.56 234 LEU A C 1
ATOM 1786 O O . LEU A 1 234 ? -5.688 -31.480 -5.025 1.00 97.56 234 LEU A O 1
ATOM 1790 N N . ILE A 1 235 ? -6.721 -31.046 -3.070 1.00 97.12 235 ILE A N 1
ATOM 1791 C CA . ILE A 1 235 ? -6.491 -29.597 -3.079 1.00 97.12 235 ILE A CA 1
ATOM 1792 C C . ILE A 1 235 ? -5.618 -29.159 -1.896 1.00 97.12 235 ILE A C 1
ATOM 1794 O O . ILE A 1 235 ? -5.967 -29.356 -0.733 1.00 97.12 235 ILE A O 1
ATOM 1798 N N . ASP A 1 236 ? -4.510 -28.491 -2.205 1.00 95.69 236 ASP A N 1
ATOM 1799 C CA . ASP A 1 236 ? -3.622 -27.833 -1.245 1.00 95.69 236 ASP A CA 1
ATOM 1800 C C . ASP A 1 236 ? -3.807 -26.313 -1.356 1.00 95.69 236 ASP A C 1
ATOM 1802 O O . ASP A 1 236 ? -3.361 -25.690 -2.324 1.00 95.69 236 ASP A O 1
ATOM 1806 N N . LEU A 1 237 ? -4.529 -25.713 -0.405 1.00 95.00 237 LEU A N 1
ATOM 1807 C CA . LEU A 1 237 ? -4.823 -24.279 -0.422 1.00 95.00 237 LEU A CA 1
ATOM 1808 C C . LEU A 1 237 ? -3.614 -23.446 0.028 1.00 95.00 237 LEU A C 1
ATOM 1810 O O . LEU A 1 237 ? -2.850 -23.846 0.903 1.00 95.00 237 LEU A O 1
ATOM 1814 N N . ALA A 1 238 ? -3.490 -22.227 -0.498 1.00 91.38 238 ALA A N 1
ATOM 1815 C CA . ALA A 1 238 ? -2.583 -21.219 0.047 1.00 91.38 238 ALA A CA 1
ATOM 1816 C C . ALA A 1 238 ? -2.974 -20.851 1.496 1.00 91.38 238 ALA A C 1
ATOM 1818 O O . ALA A 1 238 ? -4.121 -21.027 1.917 1.00 91.38 238 ALA A O 1
ATOM 1819 N N . GLY A 1 239 ? -2.018 -20.363 2.289 1.00 87.44 239 GLY A N 1
ATOM 1820 C CA . GLY A 1 239 ? -2.228 -20.146 3.723 1.00 87.44 239 GLY A CA 1
ATOM 1821 C C . GLY A 1 239 ? -3.067 -18.913 4.067 1.00 87.44 239 GLY A C 1
ATOM 1822 O O . GLY A 1 239 ? -2.964 -17.871 3.427 1.00 87.44 239 GLY A O 1
ATOM 1823 N N . SER A 1 240 ? -3.875 -19.014 5.124 1.00 82.69 240 SER A N 1
ATOM 1824 C CA . SER A 1 240 ? -4.524 -17.854 5.744 1.00 82.69 240 SER A CA 1
ATOM 1825 C C . SER A 1 240 ? -3.564 -17.159 6.712 1.00 82.69 240 SER A C 1
ATOM 1827 O O . SER A 1 240 ? -3.291 -17.695 7.782 1.00 82.69 240 SER A O 1
ATOM 1829 N N . GLU A 1 241 ? -3.073 -15.966 6.375 1.00 74.69 241 GLU A N 1
ATOM 1830 C CA . GLU A 1 241 ? -2.216 -15.165 7.264 1.00 74.69 241 GLU A CA 1
ATOM 1831 C C . GLU A 1 241 ? -2.710 -13.714 7.391 1.00 74.69 241 GLU A C 1
ATOM 1833 O O . GLU A 1 241 ? -3.207 -13.135 6.421 1.00 74.69 241 GLU A O 1
ATOM 1838 N N . ASP A 1 242 ? -2.553 -13.072 8.558 1.00 69.88 242 ASP A N 1
ATOM 1839 C CA . ASP A 1 242 ? -2.830 -11.631 8.646 1.00 69.88 242 ASP A CA 1
ATOM 1840 C C . ASP A 1 242 ? -1.685 -10.838 7.992 1.00 69.88 242 ASP A C 1
ATOM 1842 O O . ASP A 1 242 ? -0.567 -10.764 8.510 1.00 69.88 242 ASP A O 1
ATOM 1846 N N . ASN A 1 243 ? -2.011 -10.156 6.889 1.00 63.56 243 ASN A N 1
ATOM 1847 C CA . ASN A 1 243 ? -1.165 -9.167 6.212 1.00 63.56 243 ASN A CA 1
ATOM 1848 C C . ASN A 1 243 ? -0.557 -8.107 7.161 1.00 63.56 243 ASN A C 1
ATOM 1850 O O . ASN A 1 243 ? 0.420 -7.460 6.792 1.00 63.56 243 ASN A O 1
ATOM 1854 N N . ARG A 1 244 ? -1.128 -7.898 8.358 1.00 59.81 244 ARG A N 1
ATOM 1855 C CA . ARG A 1 244 ? -0.604 -7.012 9.413 1.00 59.81 244 ARG A CA 1
ATOM 1856 C C . ARG A 1 244 ? 0.476 -7.655 10.291 1.00 59.81 244 ARG A C 1
ATOM 1858 O O . ARG A 1 244 ? 1.312 -6.923 10.812 1.00 59.81 244 ARG A O 1
ATOM 1865 N N . ARG A 1 245 ? 0.440 -8.982 10.491 1.00 57.72 245 ARG A N 1
ATOM 1866 C CA . ARG A 1 245 ? 1.482 -9.742 11.213 1.00 57.72 245 ARG A CA 1
ATOM 1867 C C . ARG A 1 245 ? 2.676 -10.011 10.298 1.00 57.72 245 ARG A C 1
ATOM 1869 O O . ARG A 1 245 ? 3.819 -9.942 10.738 1.00 57.72 245 ARG A O 1
ATOM 1876 N N . THR A 1 246 ? 2.432 -10.262 9.010 1.00 54.81 246 THR A N 1
ATOM 1877 C CA . THR A 1 246 ? 3.509 -10.456 8.032 1.00 54.81 246 THR A CA 1
ATOM 1878 C C . THR A 1 246 ? 4.178 -9.142 7.631 1.00 54.81 246 THR A C 1
ATOM 1880 O O . THR A 1 246 ? 3.510 -8.222 7.164 1.00 54.81 246 THR A O 1
ATOM 1883 N N . PHE A 1 247 ? 5.511 -9.092 7.641 1.00 52.41 247 PHE A N 1
ATOM 1884 C CA . PHE A 1 247 ? 6.299 -7.983 7.075 1.00 52.41 247 PHE A CA 1
ATOM 1885 C C . PHE A 1 247 ? 6.376 -8.028 5.529 1.00 52.41 247 PHE A C 1
ATOM 1887 O O . PHE A 1 247 ? 7.431 -7.806 4.932 1.00 52.41 247 PHE A O 1
ATOM 1894 N N . ASN A 1 248 ? 5.266 -8.365 4.866 1.00 49.16 248 ASN A N 1
ATOM 1895 C CA . ASN A 1 248 ? 5.202 -8.566 3.421 1.00 49.16 248 ASN A CA 1
ATOM 1896 C C . ASN A 1 248 ? 5.166 -7.228 2.662 1.00 49.16 248 ASN A C 1
ATOM 1898 O O . ASN A 1 248 ? 4.303 -6.383 2.884 1.00 49.16 248 ASN A O 1
ATOM 1902 N N . GLU A 1 249 ? 6.079 -7.058 1.702 1.00 48.06 249 GLU A N 1
ATOM 1903 C CA . GLU A 1 249 ? 6.180 -5.862 0.857 1.00 48.06 249 GLU A CA 1
ATOM 1904 C C . GLU A 1 249 ? 6.098 -6.190 -0.641 1.00 48.06 249 GLU A C 1
ATOM 1906 O O . GLU A 1 249 ? 6.619 -7.200 -1.116 1.00 48.06 249 GLU A O 1
ATOM 1911 N N . GLY A 1 250 ? 5.578 -5.249 -1.434 1.00 67.25 250 GLY A N 1
ATOM 1912 C CA . GLY A 1 250 ? 5.639 -5.327 -2.895 1.00 67.25 250 GLY A CA 1
ATOM 1913 C C . GLY A 1 250 ? 4.779 -6.462 -3.447 1.00 67.25 250 GLY A C 1
ATOM 1914 O O . GLY A 1 250 ? 3.587 -6.509 -3.160 1.00 67.25 250 GLY A O 1
ATOM 1915 N N . ILE A 1 251 ? 5.367 -7.355 -4.252 1.00 60.41 251 ILE A N 1
ATOM 1916 C CA . ILE A 1 251 ? 4.618 -8.448 -4.896 1.00 60.41 251 ILE A CA 1
ATOM 1917 C C . ILE A 1 251 ? 4.078 -9.428 -3.843 1.00 60.41 251 ILE A C 1
ATOM 1919 O O . ILE A 1 251 ? 2.890 -9.721 -3.884 1.00 60.41 251 ILE A O 1
ATOM 1923 N N . ARG A 1 252 ? 4.855 -9.775 -2.802 1.00 65.75 252 ARG A N 1
ATOM 1924 C CA . ARG A 1 252 ? 4.376 -10.630 -1.695 1.00 65.75 252 ARG A CA 1
ATOM 1925 C C . ARG A 1 252 ? 3.162 -10.062 -0.960 1.00 65.75 252 ARG A C 1
ATOM 1927 O O . ARG A 1 252 ? 2.307 -10.823 -0.522 1.00 65.75 252 ARG A O 1
ATOM 1934 N N . LEU A 1 253 ? 3.020 -8.737 -0.870 1.00 73.31 253 LEU A N 1
ATOM 1935 C CA . LEU A 1 253 ? 1.804 -8.122 -0.319 1.00 73.31 253 LEU A CA 1
ATOM 1936 C C . LEU A 1 253 ? 0.614 -8.210 -1.293 1.00 73.31 253 LEU A C 1
ATOM 1938 O O . LEU A 1 253 ? -0.526 -8.331 -0.859 1.00 73.31 253 LEU A O 1
ATOM 1942 N N . GLN A 1 254 ? 0.859 -8.184 -2.607 1.00 75.81 254 GLN A N 1
ATOM 1943 C CA . GLN A 1 254 ? -0.177 -8.378 -3.631 1.00 75.81 254 GLN A CA 1
ATOM 1944 C C . GLN A 1 254 ? -0.632 -9.845 -3.715 1.00 75.81 254 GLN A C 1
ATOM 1946 O O . GLN A 1 254 ? -1.831 -10.095 -3.816 1.00 75.81 254 GLN A O 1
ATOM 1951 N N . GLU A 1 255 ? 0.299 -10.796 -3.600 1.00 75.00 255 GLU A N 1
ATOM 1952 C CA . GLU A 1 255 ? 0.044 -12.234 -3.433 1.00 75.00 255 GLU A CA 1
ATOM 1953 C C . GLU A 1 255 ? -0.826 -12.480 -2.194 1.00 75.00 255 GLU A C 1
ATOM 1955 O O . GLU A 1 255 ? -1.958 -12.939 -2.317 1.00 75.00 255 GLU A O 1
ATOM 1960 N N . SER A 1 256 ? -0.353 -12.069 -1.013 1.00 80.06 256 SER A N 1
ATOM 1961 C CA . SER A 1 256 ? -1.039 -12.257 0.277 1.00 80.06 256 SER A CA 1
ATOM 1962 C C . SER A 1 256 ? -2.384 -11.518 0.349 1.00 80.06 256 SER A C 1
ATOM 1964 O O . SER A 1 256 ? -3.335 -11.985 0.972 1.00 80.06 256 SER A O 1
ATOM 1966 N N . SER A 1 257 ? -2.528 -10.382 -0.345 1.00 81.50 257 SER A N 1
ATOM 1967 C CA . SER A 1 257 ? -3.823 -9.708 -0.523 1.00 81.50 257 SER A CA 1
ATOM 1968 C C . SER A 1 257 ? -4.787 -10.498 -1.418 1.00 81.50 257 SER A C 1
ATOM 1970 O O . SER A 1 257 ? -5.993 -10.470 -1.173 1.00 81.50 257 SER A O 1
ATOM 1972 N N . LYS A 1 258 ? -4.289 -11.234 -2.421 1.00 87.25 258 LYS A N 1
ATOM 1973 C CA . LYS A 1 258 ? -5.111 -12.078 -3.301 1.00 87.25 258 LYS A CA 1
ATOM 1974 C C . LYS A 1 258 ? -5.463 -13.430 -2.696 1.00 87.25 258 LYS A C 1
ATOM 1976 O O . LYS A 1 258 ? -6.609 -13.851 -2.831 1.00 87.25 258 LYS A O 1
ATOM 1981 N N . ILE A 1 259 ? -4.539 -14.050 -1.970 1.00 85.94 259 ILE A N 1
ATOM 1982 C CA . ILE A 1 259 ? -4.792 -15.253 -1.169 1.00 85.94 259 ILE A CA 1
ATOM 1983 C C . ILE A 1 259 ? -5.910 -14.950 -0.168 1.00 85.94 259 ILE A C 1
ATOM 1985 O O . ILE A 1 259 ? -6.978 -15.558 -0.237 1.00 85.94 259 ILE A O 1
ATOM 1989 N N . ASN A 1 260 ? -5.749 -13.902 0.644 1.00 88.25 260 ASN A N 1
ATOM 1990 C CA . ASN A 1 260 ? -6.780 -13.483 1.590 1.00 88.25 260 ASN A CA 1
ATOM 1991 C C . ASN A 1 260 ? -8.095 -13.038 0.921 1.00 88.25 260 ASN A C 1
ATOM 1993 O O . ASN A 1 260 ? -9.152 -13.270 1.498 1.00 88.25 260 ASN A O 1
ATOM 1997 N N . GLN A 1 261 ? -8.085 -12.483 -0.301 1.00 90.62 261 GLN A N 1
ATOM 1998 C CA . GLN A 1 261 ? -9.330 -12.251 -1.054 1.00 90.62 261 GLN A CA 1
ATOM 1999 C C . GLN A 1 261 ? -10.051 -13.573 -1.383 1.00 90.62 261 GLN A C 1
ATOM 2001 O O . GLN A 1 261 ? -11.254 -13.679 -1.154 1.00 90.62 261 GLN A O 1
ATOM 2006 N N . SER A 1 262 ? -9.332 -14.581 -1.887 1.00 93.12 262 SER A N 1
ATOM 2007 C CA . SER A 1 262 ? -9.916 -15.884 -2.245 1.00 93.12 262 SER A CA 1
ATOM 2008 C C . SER A 1 262 ? -10.418 -16.679 -1.029 1.00 93.12 262 SER A C 1
ATOM 2010 O O . SER A 1 262 ? -11.494 -17.272 -1.082 1.00 93.12 262 SER A O 1
ATOM 2012 N N . LEU A 1 263 ? -9.703 -16.624 0.100 1.00 92.44 263 LEU A N 1
ATOM 2013 C CA . LEU A 1 263 ? -10.115 -17.271 1.351 1.00 92.44 263 LEU A CA 1
ATOM 2014 C C . LEU A 1 263 ? -11.258 -16.511 2.054 1.00 92.44 263 LEU A C 1
ATOM 2016 O O . LEU A 1 263 ? -12.119 -17.126 2.683 1.00 92.44 263 LEU A O 1
ATOM 2020 N N . PHE A 1 264 ? -11.337 -15.184 1.899 1.00 92.81 264 PHE A N 1
ATOM 2021 C CA . PHE A 1 264 ? -12.494 -14.406 2.349 1.00 92.81 264 PHE A CA 1
ATOM 2022 C C . PHE A 1 264 ? -13.753 -14.736 1.532 1.00 92.81 264 PHE A C 1
ATOM 2024 O O . PHE A 1 264 ? -14.812 -14.954 2.119 1.00 92.81 264 PHE A O 1
ATOM 2031 N N . ALA A 1 265 ? -13.632 -14.870 0.205 1.00 95.12 265 ALA A N 1
ATOM 2032 C CA . ALA A 1 265 ? -14.721 -15.344 -0.654 1.00 95.12 265 ALA A CA 1
ATOM 2033 C C . ALA A 1 265 ? -15.211 -16.747 -0.241 1.00 95.12 265 ALA A C 1
ATOM 2035 O O . ALA A 1 265 ? -16.417 -16.984 -0.180 1.00 95.12 265 ALA A O 1
ATOM 2036 N N . LEU A 1 266 ? -14.301 -17.658 0.127 1.00 95.38 266 LEU A N 1
ATOM 2037 C CA . LEU A 1 266 ? -14.654 -18.976 0.671 1.00 95.38 266 LEU A CA 1
ATOM 2038 C C . LEU A 1 266 ? -15.474 -18.859 1.971 1.00 95.38 266 LEU A C 1
ATOM 2040 O O . LEU A 1 266 ? -16.541 -19.462 2.085 1.00 95.38 266 LEU A O 1
ATOM 2044 N N . SER A 1 267 ? -15.052 -18.008 2.913 1.00 94.81 267 SER A N 1
ATOM 2045 C CA . SER A 1 267 ? -15.821 -17.738 4.140 1.00 94.81 267 SER A CA 1
ATOM 2046 C C . SER A 1 267 ? -17.190 -17.087 3.858 1.00 94.81 267 SER A C 1
ATOM 2048 O O . SER A 1 267 ? -18.160 -17.386 4.560 1.00 94.81 267 SER A O 1
ATOM 2050 N N . ASN A 1 268 ? -17.307 -16.254 2.812 1.00 95.19 268 ASN A N 1
ATOM 2051 C CA . ASN A 1 268 ? -18.583 -15.690 2.345 1.00 95.19 268 ASN A CA 1
ATOM 2052 C C . ASN A 1 268 ? -19.517 -16.764 1.771 1.00 95.19 268 ASN A C 1
ATOM 2054 O O . ASN A 1 268 ? -20.714 -16.722 2.051 1.00 95.19 268 ASN A O 1
ATOM 2058 N N . VAL A 1 269 ? -18.989 -17.722 1.001 1.00 96.00 269 VAL A N 1
ATOM 2059 C CA . VAL A 1 269 ? -19.743 -18.867 0.461 1.00 96.00 269 VAL A CA 1
ATOM 2060 C C . VAL A 1 269 ? -20.301 -19.725 1.598 1.00 96.00 269 VAL A C 1
ATOM 2062 O O . VAL A 1 269 ? -21.515 -19.892 1.676 1.00 96.00 269 VAL A O 1
ATOM 2065 N N . ILE A 1 270 ? -19.457 -20.146 2.547 1.00 95.06 270 ILE A N 1
ATOM 2066 C CA . ILE A 1 270 ? -19.869 -20.902 3.746 1.00 95.06 270 ILE A CA 1
ATOM 2067 C C . ILE A 1 270 ? -20.934 -20.124 4.546 1.00 95.06 270 ILE A C 1
ATOM 2069 O O . ILE A 1 270 ? -21.984 -20.649 4.903 1.00 95.06 270 ILE A O 1
ATOM 2073 N N . SER A 1 271 ? -20.719 -18.822 4.767 1.00 94.25 271 SER A N 1
ATOM 2074 C CA . SER A 1 271 ? -21.660 -17.938 5.479 1.00 94.25 271 SER A CA 1
ATOM 2075 C C . SER A 1 271 ? -22.981 -17.692 4.726 1.00 94.25 271 SER A C 1
ATOM 2077 O O . SER A 1 271 ? -23.976 -17.301 5.339 1.00 94.25 271 SER A O 1
ATOM 2079 N N . ALA A 1 272 ? -23.018 -17.896 3.406 1.00 94.75 272 ALA A N 1
ATOM 2080 C CA . ALA A 1 272 ? -24.231 -17.809 2.596 1.00 94.75 272 ALA A CA 1
ATOM 2081 C C . ALA A 1 272 ? -25.006 -19.137 2.571 1.00 94.75 272 ALA A C 1
ATOM 2083 O O . ALA A 1 272 ? -26.235 -19.104 2.660 1.00 94.75 272 ALA A O 1
ATOM 2084 N N . LEU A 1 273 ? -24.294 -20.268 2.506 1.00 94.12 273 LEU A N 1
ATOM 2085 C CA . LEU A 1 273 ? -24.855 -21.622 2.538 1.00 94.12 273 LEU A CA 1
ATOM 2086 C C . LEU A 1 273 ? -25.528 -21.906 3.882 1.00 94.12 273 LEU A C 1
ATOM 2088 O O . LEU A 1 273 ? -26.726 -22.150 3.912 1.00 94.12 273 LEU A O 1
ATOM 2092 N N . ASN A 1 274 ? -24.829 -21.696 5.002 1.00 93.12 274 ASN A N 1
ATOM 2093 C CA . ASN A 1 274 ? -25.388 -21.877 6.352 1.00 93.12 274 ASN A CA 1
ATOM 2094 C C . ASN A 1 274 ? -26.547 -20.914 6.683 1.00 93.12 274 ASN A C 1
ATOM 2096 O O . ASN A 1 274 ? -27.174 -21.028 7.733 1.00 93.12 274 ASN A O 1
ATOM 2100 N N . LYS A 1 275 ? -26.804 -19.918 5.826 1.00 92.31 275 LYS A N 1
ATOM 2101 C CA . LYS A 1 275 ? -27.930 -18.976 5.928 1.00 92.31 275 LYS A CA 1
ATOM 2102 C C . LYS A 1 275 ? -28.980 -19.207 4.838 1.00 92.31 275 LYS A C 1
ATOM 2104 O O . LYS A 1 275 ? -29.804 -18.324 4.613 1.00 92.31 275 LYS A O 1
ATOM 2109 N N . ASN A 1 276 ? -28.919 -20.352 4.149 1.00 90.00 276 ASN A N 1
ATOM 2110 C CA . ASN A 1 276 ? -29.830 -20.799 3.095 1.00 90.00 276 ASN A CA 1
ATOM 2111 C C . ASN A 1 276 ? -30.154 -19.705 2.059 1.00 90.00 276 ASN A C 1
ATOM 2113 O O . ASN A 1 276 ? -31.296 -19.528 1.634 1.00 90.00 276 ASN A O 1
ATOM 2117 N N . LYS A 1 277 ? -29.142 -18.919 1.662 1.00 90.56 277 LYS A N 1
ATOM 2118 C CA . LYS A 1 277 ? -29.331 -17.820 0.708 1.00 90.56 277 LYS A CA 1
ATOM 2119 C C . LYS A 1 277 ? -29.538 -18.353 -0.707 1.00 90.56 277 LYS A C 1
ATOM 2121 O O . LYS A 1 277 ? -28.673 -19.032 -1.247 1.00 90.56 277 LYS A O 1
ATOM 2126 N N . SER A 1 278 ? -30.593 -17.891 -1.375 1.00 84.25 278 SER A N 1
ATOM 2127 C CA . SER A 1 278 ? -30.907 -18.222 -2.777 1.00 84.25 278 SER A CA 1
ATOM 2128 C C . SER A 1 278 ? -29.834 -17.825 -3.807 1.00 84.25 278 SER A C 1
ATOM 2130 O O . SER A 1 278 ? -29.882 -18.274 -4.950 1.00 84.25 278 SER A O 1
ATOM 2132 N N . ARG A 1 279 ? -28.858 -16.986 -3.432 1.00 89.62 279 ARG A N 1
ATOM 2133 C CA . ARG A 1 279 ? -27.708 -16.617 -4.269 1.00 89.62 279 ARG A CA 1
ATOM 2134 C C . ARG A 1 279 ? -26.408 -16.722 -3.473 1.00 89.62 279 ARG A C 1
ATOM 2136 O O . ARG A 1 279 ? -26.077 -15.828 -2.693 1.00 89.62 279 ARG A O 1
ATOM 2143 N N . ILE A 1 280 ? -25.659 -17.791 -3.722 1.00 92.94 280 ILE A N 1
ATOM 2144 C CA . ILE A 1 280 ? -24.345 -18.050 -3.123 1.00 92.94 280 ILE A CA 1
ATOM 2145 C C . ILE A 1 280 ? -23.240 -17.348 -3.947 1.00 92.94 280 ILE A C 1
ATOM 2147 O O . ILE A 1 280 ? -23.281 -17.384 -5.182 1.00 92.94 280 ILE A O 1
ATOM 2151 N N . PRO A 1 281 ? -22.254 -16.674 -3.320 1.00 93.56 281 PRO A N 1
ATOM 2152 C CA . PRO A 1 281 ? -21.306 -15.801 -4.018 1.00 93.56 281 PRO A CA 1
ATOM 2153 C C . PRO A 1 281 ? -20.098 -16.522 -4.658 1.00 93.56 281 PRO A C 1
ATOM 2155 O O . PRO A 1 281 ? -19.014 -15.949 -4.723 1.00 93.56 281 PRO A O 1
ATOM 2158 N N . TYR A 1 282 ? -20.254 -17.743 -5.197 1.00 92.19 282 TYR A N 1
ATOM 2159 C CA . TYR A 1 282 ? -19.134 -18.535 -5.753 1.00 92.19 282 TYR A CA 1
ATOM 2160 C C . TYR A 1 282 ? -18.262 -17.774 -6.769 1.00 92.19 282 TYR A C 1
ATOM 2162 O O . TYR A 1 282 ? -17.069 -18.036 -6.884 1.00 92.19 282 TYR A O 1
ATOM 2170 N N . ARG A 1 283 ? -18.839 -16.802 -7.489 1.00 91.44 283 ARG A N 1
ATOM 2171 C CA . ARG A 1 283 ? -18.165 -15.983 -8.512 1.00 91.44 283 ARG A CA 1
ATOM 2172 C C . ARG A 1 283 ? -17.207 -14.910 -7.959 1.00 91.44 283 ARG A C 1
ATOM 2174 O O . ARG A 1 283 ? -16.596 -14.213 -8.763 1.00 91.44 283 ARG A O 1
ATOM 2181 N N . GLU A 1 284 ? -17.058 -14.758 -6.639 1.00 90.31 284 GLU A N 1
ATOM 2182 C CA . GLU A 1 284 ? -16.125 -13.786 -6.029 1.00 90.31 284 GLU A CA 1
ATOM 2183 C C . GLU A 1 284 ? -14.635 -14.156 -6.200 1.00 90.31 284 GLU A C 1
ATOM 2185 O O . GLU A 1 284 ? -13.785 -13.262 -6.194 1.00 90.31 284 GLU A O 1
ATOM 2190 N N . SER A 1 285 ? -14.312 -15.439 -6.406 1.00 94.31 285 SER A N 1
ATOM 2191 C CA . SER A 1 285 ? -12.959 -15.945 -6.689 1.00 94.31 285 SER A CA 1
ATOM 2192 C C . SER A 1 285 ? -13.008 -17.158 -7.629 1.00 94.31 285 SER A C 1
ATOM 2194 O O . SER A 1 285 ? -13.987 -17.906 -7.649 1.00 94.31 285 SER A O 1
ATOM 2196 N N . LYS A 1 286 ? -11.937 -17.410 -8.394 1.00 93.00 286 LYS A N 1
ATOM 2197 C CA . LYS A 1 286 ? -11.772 -18.677 -9.127 1.00 93.00 286 LYS A CA 1
ATOM 2198 C C . LYS A 1 286 ? -11.700 -19.882 -8.178 1.00 93.00 286 LYS A C 1
ATOM 2200 O O . LYS A 1 286 ? -12.188 -20.943 -8.550 1.00 93.00 286 LYS A O 1
ATOM 2205 N N . LEU A 1 287 ? -11.180 -19.721 -6.953 1.00 94.56 287 LEU A N 1
ATOM 2206 C CA . LEU A 1 287 ? -11.156 -20.787 -5.940 1.00 94.56 287 LEU A CA 1
ATOM 2207 C C . LEU A 1 287 ? -12.574 -21.254 -5.586 1.00 94.56 287 LEU A C 1
ATOM 2209 O O . LEU A 1 287 ? -12.874 -22.444 -5.625 1.00 94.56 287 LEU A O 1
ATOM 2213 N N . THR A 1 288 ? -13.467 -20.313 -5.285 1.00 94.31 288 THR A N 1
ATOM 2214 C CA . THR A 1 288 ? -14.847 -20.619 -4.893 1.00 94.31 288 THR A CA 1
ATOM 2215 C C . THR A 1 288 ? -15.701 -21.158 -6.038 1.00 94.31 288 THR A C 1
ATOM 2217 O O . THR A 1 288 ? -16.670 -21.855 -5.768 1.00 94.31 288 THR A O 1
ATOM 2220 N N . ARG A 1 289 ? -15.334 -20.902 -7.303 1.00 92.06 289 ARG A N 1
ATOM 2221 C CA . ARG A 1 289 ? -15.936 -21.584 -8.464 1.00 92.06 289 ARG A CA 1
ATOM 2222 C C . ARG A 1 289 ? -15.419 -23.014 -8.660 1.00 92.06 289 ARG A C 1
ATOM 2224 O O . ARG A 1 289 ? -16.172 -23.846 -9.142 1.00 92.06 289 ARG A O 1
ATOM 2231 N N . ILE A 1 290 ? -14.173 -23.316 -8.281 1.00 91.75 290 ILE A N 1
ATOM 2232 C CA . ILE A 1 290 ? -13.628 -24.691 -8.302 1.00 91.75 290 ILE A CA 1
ATOM 2233 C C . ILE A 1 290 ? -14.244 -25.538 -7.180 1.00 91.75 290 ILE A C 1
ATOM 2235 O O . ILE A 1 290 ? -14.555 -26.704 -7.391 1.00 91.75 290 ILE A O 1
ATOM 2239 N N . LEU A 1 291 ? -14.467 -24.940 -6.006 1.00 93.50 291 LEU A N 1
ATOM 2240 C CA . LEU A 1 291 ? -15.126 -25.585 -4.865 1.00 93.50 291 LEU A CA 1
ATOM 2241 C C . LEU A 1 291 ? -16.667 -25.558 -4.938 1.00 93.50 291 LEU A C 1
ATOM 2243 O O . LEU A 1 291 ? -17.311 -26.052 -4.017 1.00 93.50 291 LEU A O 1
ATOM 2247 N N . GLN A 1 292 ? -17.265 -25.009 -6.004 1.00 92.00 292 GLN A N 1
ATOM 2248 C CA . GLN A 1 292 ? -18.721 -24.846 -6.142 1.00 92.00 292 GLN A CA 1
ATOM 2249 C C . GLN A 1 292 ? -19.464 -26.184 -6.019 1.00 92.00 292 GLN A C 1
ATOM 2251 O O . GLN A 1 292 ? -20.409 -26.297 -5.246 1.00 92.00 292 GLN A O 1
ATOM 2256 N N . ASP A 1 293 ? -18.981 -27.221 -6.703 1.00 88.62 293 ASP A N 1
ATOM 2257 C CA . ASP A 1 293 ? -19.589 -28.557 -6.668 1.00 88.62 293 ASP A CA 1
ATOM 2258 C C . ASP A 1 293 ? -19.383 -29.258 -5.310 1.00 88.62 293 ASP A C 1
ATOM 2260 O O . ASP A 1 293 ? -20.058 -30.238 -5.009 1.00 88.62 293 ASP A O 1
ATOM 2264 N N . SER A 1 294 ? -18.435 -28.774 -4.497 1.00 92.44 294 SER A N 1
ATOM 2265 C CA . SER A 1 294 ? -17.992 -29.384 -3.231 1.00 92.44 294 SER A CA 1
ATOM 2266 C C . SER A 1 294 ? -18.607 -28.744 -1.984 1.00 92.44 294 SER A C 1
ATOM 2268 O O . SER A 1 294 ? -18.498 -29.311 -0.903 1.00 92.44 294 SER A O 1
ATOM 2270 N N . LEU A 1 295 ? -19.233 -27.573 -2.105 1.00 92.75 295 LEU A N 1
ATOM 2271 C CA . LEU A 1 295 ? -19.797 -26.820 -0.985 1.00 92.75 295 LEU A CA 1
ATOM 2272 C C . LEU A 1 295 ? -21.204 -26.360 -1.370 1.00 92.75 295 LEU A C 1
ATOM 2274 O O . LEU A 1 295 ? -21.345 -25.327 -2.010 1.00 92.75 295 LEU A O 1
ATOM 2278 N N . GLY A 1 296 ? -22.232 -27.128 -1.007 1.00 87.00 296 GLY A N 1
ATOM 2279 C CA . GLY A 1 296 ? -23.614 -26.932 -1.461 1.00 87.00 296 GLY A CA 1
ATOM 2280 C C . GLY A 1 296 ? -23.897 -27.492 -2.862 1.00 87.00 296 GLY A C 1
ATOM 2281 O O . GLY A 1 296 ? -24.858 -27.069 -3.503 1.00 87.00 296 GLY A O 1
ATOM 2282 N N . GLY A 1 297 ? -23.040 -28.393 -3.355 1.00 88.44 297 GLY A N 1
ATOM 2283 C CA . GLY A 1 297 ? -23.114 -28.999 -4.688 1.00 88.44 297 GLY A CA 1
ATOM 2284 C C . GLY A 1 297 ? -23.364 -30.511 -4.654 1.00 88.44 297 GLY A C 1
ATOM 2285 O O . GLY A 1 297 ? -23.969 -31.023 -3.715 1.00 88.44 297 GLY A O 1
ATOM 2286 N N . SER A 1 298 ? -22.908 -31.225 -5.687 1.00 87.88 298 SER A N 1
ATOM 2287 C CA . SER A 1 298 ? -23.142 -32.667 -5.894 1.00 87.88 298 SER A CA 1
ATOM 2288 C C . SER A 1 298 ? -21.930 -33.576 -5.627 1.00 87.88 298 SER A C 1
ATOM 2290 O O . SER A 1 298 ? -22.022 -34.789 -5.811 1.00 87.88 298 SER A O 1
ATOM 2292 N N . SER A 1 299 ? -20.798 -33.018 -5.192 1.00 90.62 299 SER A N 1
ATOM 2293 C CA . SER A 1 299 ? -19.594 -33.766 -4.807 1.00 90.62 299 SER A CA 1
ATOM 2294 C C . SER A 1 299 ? -19.613 -34.128 -3.319 1.00 90.62 299 SER A C 1
ATOM 2296 O O . SER A 1 299 ? -20.006 -33.319 -2.481 1.00 90.62 299 SER A O 1
ATOM 2298 N N . CYS A 1 300 ? -19.080 -35.296 -2.962 1.00 93.31 300 CYS A N 1
ATOM 2299 C CA . CYS A 1 300 ? -18.582 -35.549 -1.612 1.00 93.31 300 CYS A CA 1
ATOM 2300 C C . CYS A 1 300 ? -17.472 -34.533 -1.284 1.00 93.31 300 CYS A C 1
ATOM 2302 O O . CYS A 1 300 ? -16.723 -34.125 -2.183 1.00 93.31 300 CYS A O 1
ATOM 2304 N N . ALA A 1 301 ? -17.356 -34.117 -0.024 1.00 95.19 301 ALA A N 1
ATOM 2305 C CA . ALA A 1 301 ? -16.365 -33.134 0.395 1.00 95.19 301 ALA A CA 1
ATOM 2306 C C . ALA A 1 301 ? -15.813 -33.432 1.794 1.00 95.19 301 ALA A C 1
ATOM 2308 O O . ALA A 1 301 ? -16.569 -33.575 2.755 1.00 95.19 301 ALA A O 1
ATOM 2309 N N . LEU A 1 302 ? -14.484 -33.473 1.880 1.00 96.38 302 LEU A N 1
ATOM 2310 C CA . LEU A 1 302 ? -13.698 -33.672 3.090 1.00 96.38 302 LEU A CA 1
ATOM 2311 C C . LEU A 1 302 ? -12.748 -32.481 3.270 1.00 96.38 302 LEU A C 1
ATOM 2313 O O . LEU A 1 302 ? -11.865 -32.235 2.444 1.00 96.38 302 LEU A O 1
ATOM 2317 N N . MET A 1 303 ? -12.930 -31.742 4.359 1.00 96.81 303 MET A N 1
ATOM 2318 C CA . MET A 1 303 ? -12.083 -30.620 4.748 1.00 96.81 303 MET A CA 1
ATOM 2319 C C . MET A 1 303 ? -11.103 -31.060 5.835 1.00 96.81 303 MET A C 1
ATOM 2321 O O . MET A 1 303 ? -11.527 -31.509 6.898 1.00 96.81 303 MET A O 1
ATOM 2325 N N . ILE A 1 304 ? -9.804 -30.864 5.603 1.00 97.19 304 ILE A N 1
ATOM 2326 C CA . ILE A 1 304 ? -8.756 -31.133 6.593 1.00 97.19 304 ILE A CA 1
ATOM 2327 C C . ILE A 1 304 ? -8.197 -29.802 7.098 1.00 97.19 304 ILE A C 1
ATOM 2329 O O . ILE A 1 304 ? -7.443 -29.109 6.410 1.00 97.19 304 ILE A O 1
ATOM 2333 N N . ALA A 1 305 ? -8.582 -29.430 8.313 1.00 96.88 305 ALA A N 1
ATOM 2334 C CA . ALA A 1 305 ? -8.119 -28.231 8.993 1.00 96.88 305 ALA A CA 1
ATOM 2335 C C . ALA A 1 305 ? -6.780 -28.514 9.696 1.00 96.88 305 ALA A C 1
ATOM 2337 O O . ALA A 1 305 ? -6.726 -29.210 10.705 1.00 96.88 305 ALA A O 1
ATOM 2338 N N . CYS A 1 306 ? -5.689 -27.987 9.142 1.00 96.25 306 CYS A N 1
ATOM 2339 C CA . CYS A 1 306 ? -4.334 -28.155 9.664 1.00 96.25 306 CYS A CA 1
ATOM 2340 C C . CYS A 1 306 ? -3.987 -27.000 10.621 1.00 96.25 306 CYS A C 1
ATOM 2342 O O . CYS A 1 306 ? -4.154 -25.832 10.254 1.00 96.25 306 CYS A O 1
ATOM 2344 N N . LEU A 1 307 ? -3.493 -27.307 11.826 1.00 94.94 307 LEU A N 1
ATOM 2345 C CA . LEU A 1 307 ? -3.198 -26.339 12.894 1.00 94.94 307 LEU A CA 1
ATOM 2346 C C . LEU A 1 307 ? -1.713 -26.297 13.290 1.00 94.94 307 LEU A C 1
ATOM 2348 O O . LEU A 1 307 ? -1.002 -27.296 13.213 1.00 94.94 307 LEU A O 1
ATOM 2352 N N . ASN A 1 308 ? -1.269 -25.137 13.788 1.00 91.25 308 ASN A N 1
ATOM 2353 C CA . ASN A 1 308 ? -0.023 -24.992 14.547 1.00 91.25 308 ASN A CA 1
ATOM 2354 C C . ASN A 1 308 ? -0.353 -25.019 16.059 1.00 91.25 308 ASN A C 1
ATOM 2356 O O . ASN A 1 308 ? -1.131 -24.158 16.481 1.00 91.25 308 ASN A O 1
ATOM 2360 N N . PRO A 1 309 ? 0.224 -25.924 16.877 1.00 90.3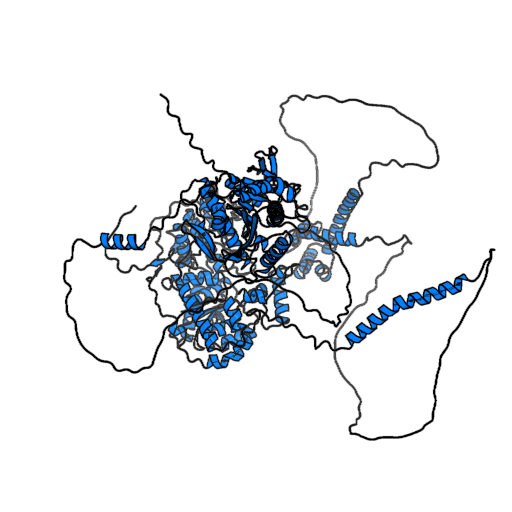1 309 PRO A N 1
ATOM 2361 C CA . PRO A 1 309 ? -0.026 -25.975 18.321 1.00 90.31 309 PRO A CA 1
ATOM 2362 C C . PRO A 1 309 ? 0.454 -24.729 19.088 1.00 90.31 309 PRO A C 1
ATOM 2364 O O . PRO A 1 309 ? -0.008 -24.508 20.206 1.00 90.31 309 PRO A O 1
ATOM 2367 N N . ALA A 1 310 ? 1.311 -23.881 18.506 1.00 87.31 310 ALA A N 1
ATOM 2368 C CA . ALA A 1 310 ? 1.826 -22.667 19.149 1.00 87.31 310 ALA A CA 1
ATOM 2369 C C . ALA A 1 310 ? 0.982 -21.386 18.923 1.00 87.31 310 ALA A C 1
ATOM 2371 O O . ALA A 1 310 ? 1.158 -20.404 19.639 1.00 87.31 310 ALA A O 1
ATOM 2372 N N . GLU A 1 311 ? 0.075 -21.346 17.937 1.00 87.38 311 GLU A N 1
ATOM 2373 C CA . GLU A 1 311 ? -0.548 -20.095 17.450 1.00 87.38 311 GLU A CA 1
ATOM 2374 C C . GLU A 1 311 ? -2.080 -20.072 17.632 1.00 87.38 311 GLU A C 1
ATOM 2376 O O . GLU A 1 311 ? -2.848 -20.131 16.666 1.00 87.38 311 GLU A O 1
ATOM 2381 N N . TYR A 1 312 ? -2.530 -19.930 18.890 1.00 89.44 312 TYR A N 1
ATOM 2382 C CA . TYR A 1 312 ? -3.951 -19.917 19.300 1.00 89.44 312 TYR A CA 1
ATOM 2383 C C . TYR A 1 312 ? -4.855 -19.098 18.370 1.00 89.44 312 TYR A C 1
ATOM 2385 O O . TYR A 1 312 ? -5.889 -19.578 17.907 1.00 89.44 312 TYR A O 1
ATOM 2393 N N . GLN A 1 313 ? -4.470 -17.858 18.056 1.00 87.56 313 GLN A N 1
ATOM 2394 C CA . GLN A 1 313 ? -5.332 -16.958 17.289 1.00 87.56 313 GLN A CA 1
ATOM 2395 C C . GLN A 1 313 ? -5.531 -17.428 15.838 1.00 87.56 313 GLN A C 1
ATOM 2397 O O . GLN A 1 313 ? -6.595 -17.193 15.260 1.00 87.56 313 GLN A O 1
ATOM 2402 N N . GLU A 1 314 ? -4.541 -18.086 15.238 1.00 88.38 314 GLU A N 1
ATOM 2403 C CA . GLU A 1 314 ? -4.645 -18.639 13.883 1.00 88.38 314 GLU A CA 1
ATOM 2404 C C . GLU A 1 314 ? -5.346 -20.003 13.893 1.00 88.38 314 GLU A C 1
ATOM 2406 O O . GLU A 1 314 ? -6.103 -20.313 12.967 1.00 88.38 314 GLU A O 1
ATOM 2411 N N . ALA A 1 315 ? -5.197 -20.759 14.983 1.00 92.25 315 ALA A N 1
ATOM 2412 C CA . ALA A 1 315 ? -5.939 -21.985 15.225 1.00 92.25 315 ALA A CA 1
ATOM 2413 C C . ALA A 1 315 ? -7.452 -21.724 15.384 1.00 92.25 315 ALA A C 1
ATOM 2415 O O . ALA A 1 315 ? -8.236 -22.302 14.633 1.00 92.25 315 ALA A O 1
ATOM 2416 N N . VAL A 1 316 ? -7.865 -20.760 16.220 1.00 92.56 316 VAL A N 1
ATOM 2417 C CA . VAL A 1 316 ? -9.263 -20.284 16.341 1.00 92.56 316 VAL A CA 1
ATOM 2418 C C . VAL A 1 316 ? -9.850 -19.887 14.988 1.00 92.56 316 VAL A C 1
ATOM 2420 O O . VAL A 1 316 ? -10.919 -20.364 14.609 1.00 92.56 316 VAL A O 1
ATOM 2423 N N . ASN A 1 317 ? -9.143 -19.059 14.211 1.00 91.69 317 ASN A N 1
ATOM 2424 C CA . ASN A 1 317 ? -9.614 -18.638 12.886 1.00 91.69 317 ASN A CA 1
ATOM 2425 C C . ASN A 1 317 ? -9.792 -19.824 11.919 1.00 91.69 317 ASN A C 1
ATOM 2427 O O . ASN A 1 317 ? -10.688 -19.798 11.072 1.00 91.69 317 ASN A O 1
ATOM 2431 N N . THR A 1 318 ? -8.959 -20.859 12.053 1.00 94.75 318 THR A N 1
ATOM 2432 C CA . THR A 1 318 ? -9.019 -22.067 11.223 1.00 94.75 318 THR A CA 1
ATOM 2433 C C . THR A 1 318 ? -10.190 -22.963 11.635 1.00 94.75 318 THR A C 1
ATOM 2435 O O . THR A 1 318 ? -11.037 -23.284 10.797 1.00 94.75 318 THR A O 1
ATOM 2438 N N . VAL A 1 319 ? -10.299 -23.304 12.924 1.00 94.75 319 VAL A N 1
ATOM 2439 C CA . VAL A 1 319 ? -11.363 -24.168 13.465 1.00 94.75 319 VAL A CA 1
ATOM 2440 C C . VAL A 1 319 ? -12.740 -23.516 13.330 1.00 94.75 319 VAL A C 1
ATOM 2442 O O . VAL A 1 319 ? -13.686 -24.171 12.904 1.00 94.75 319 VAL A O 1
ATOM 2445 N N . SER A 1 320 ? -12.860 -22.208 13.570 1.00 94.19 320 SER A N 1
ATOM 2446 C CA . SER A 1 320 ? -14.122 -21.468 13.422 1.00 94.19 320 SER A CA 1
ATOM 2447 C C . SER A 1 320 ? -14.640 -21.422 11.972 1.00 94.19 320 SER A C 1
ATOM 2449 O O . SER A 1 320 ? -15.837 -21.248 11.734 1.00 94.19 320 SER A O 1
ATOM 2451 N N . LEU A 1 321 ? -13.777 -21.592 10.960 1.00 94.31 321 LEU A N 1
ATOM 2452 C CA . LEU A 1 321 ? -14.210 -21.796 9.570 1.00 94.31 321 LEU A CA 1
ATOM 2453 C C . LEU A 1 321 ? -14.506 -23.273 9.274 1.00 94.31 321 LEU A C 1
ATOM 2455 O O . LEU A 1 321 ? -15.484 -23.563 8.584 1.00 94.31 321 LEU A O 1
ATOM 2459 N N . ALA A 1 322 ? -13.718 -24.190 9.836 1.00 94.50 322 ALA A N 1
ATOM 2460 C CA . ALA A 1 322 ? -13.908 -25.630 9.708 1.00 94.50 322 ALA A CA 1
ATOM 2461 C C . ALA A 1 322 ? -15.259 -26.086 10.292 1.00 94.50 322 ALA A C 1
ATOM 2463 O O . ALA A 1 322 ? -16.103 -26.583 9.552 1.00 94.50 322 ALA A O 1
ATOM 2464 N N . ALA A 1 323 ? -15.532 -25.798 11.568 1.00 93.62 323 ALA A N 1
ATOM 2465 C CA . ALA A 1 323 ? -16.792 -26.129 12.240 1.00 93.62 323 ALA A CA 1
ATOM 2466 C C . ALA A 1 323 ? -18.018 -25.549 11.511 1.00 93.62 323 ALA A C 1
ATOM 2468 O O . ALA A 1 323 ? -19.024 -26.229 11.341 1.00 93.62 323 ALA A O 1
ATOM 2469 N N . ARG A 1 324 ? -17.926 -24.321 10.973 1.00 94.50 324 ARG A N 1
ATOM 2470 C CA . ARG A 1 324 ? -19.002 -23.762 10.134 1.00 94.50 324 ARG A CA 1
ATOM 2471 C C . ARG A 1 324 ? -19.187 -24.519 8.819 1.00 94.50 324 ARG A C 1
ATOM 2473 O O . ARG A 1 324 ? -20.312 -24.584 8.340 1.00 94.50 324 ARG A O 1
ATOM 2480 N N . SER A 1 325 ? -18.133 -25.074 8.228 1.00 94.38 325 SER A N 1
ATOM 2481 C CA . SER A 1 325 ? -18.234 -25.822 6.966 1.00 94.38 325 SER A CA 1
ATOM 2482 C C . SER A 1 325 ? -18.994 -27.141 7.139 1.00 94.38 325 SER A C 1
ATOM 2484 O O . SER A 1 325 ? -19.736 -27.524 6.242 1.00 94.38 325 SER A O 1
ATOM 2486 N N . ARG A 1 326 ? -18.903 -27.761 8.325 1.00 92.69 326 ARG A N 1
ATOM 2487 C CA . ARG A 1 326 ? -19.585 -29.010 8.716 1.00 92.69 326 ARG A CA 1
ATOM 2488 C C . ARG A 1 326 ? -21.109 -28.987 8.533 1.00 92.69 326 ARG A C 1
ATOM 2490 O O . ARG A 1 326 ? -21.733 -30.015 8.306 1.00 92.69 326 ARG A O 1
ATOM 2497 N N . HIS A 1 327 ? -21.722 -27.805 8.613 1.00 90.00 327 HIS A N 1
ATOM 2498 C CA . HIS A 1 327 ? -23.173 -27.626 8.473 1.00 90.00 327 HIS A CA 1
ATOM 2499 C C . HIS A 1 327 ? -23.655 -27.472 7.017 1.00 90.00 327 HIS A C 1
ATOM 2501 O O . HIS A 1 327 ? -24.848 -27.269 6.790 1.00 90.00 327 HIS A O 1
ATOM 2507 N N . ILE A 1 328 ? -22.759 -27.529 6.027 1.00 91.44 328 ILE A N 1
ATOM 2508 C CA . ILE A 1 328 ? -23.119 -27.458 4.606 1.00 91.44 328 ILE A CA 1
ATOM 2509 C C . ILE A 1 328 ? -23.564 -28.845 4.137 1.00 91.44 328 ILE A C 1
ATOM 2511 O O . ILE A 1 328 ? -22.772 -29.782 4.167 1.00 91.44 328 ILE A O 1
ATOM 2515 N N . GLY A 1 329 ? -24.806 -28.964 3.666 1.00 88.69 329 GLY A N 1
ATOM 2516 C CA . GLY A 1 329 ? -25.308 -30.171 3.006 1.00 88.69 329 GLY A CA 1
ATOM 2517 C C . GLY A 1 329 ? -25.043 -30.163 1.498 1.00 88.69 329 GLY A C 1
ATOM 2518 O O . GLY A 1 329 ? -25.357 -29.187 0.816 1.00 88.69 329 GLY A O 1
ATOM 2519 N N . ASN A 1 330 ? -24.515 -31.269 0.979 1.00 90.06 330 ASN A N 1
ATOM 2520 C CA . ASN A 1 330 ? -24.336 -31.544 -0.445 1.00 90.06 330 ASN A CA 1
ATOM 2521 C C . ASN A 1 330 ? -25.400 -32.552 -0.925 1.00 90.06 330 ASN A C 1
ATOM 2523 O O . ASN A 1 330 ? -25.772 -33.483 -0.208 1.00 90.06 330 ASN A O 1
ATOM 2527 N N . HIS A 1 331 ? -25.885 -32.375 -2.153 1.00 85.94 331 HIS A N 1
ATOM 2528 C CA . HIS A 1 331 ? -26.961 -33.168 -2.751 1.00 85.94 331 HIS A CA 1
ATOM 2529 C C . HIS A 1 331 ? -26.412 -34.082 -3.850 1.00 85.94 331 HIS A C 1
ATOM 2531 O O . HIS A 1 331 ? -26.262 -33.678 -5.004 1.00 85.94 331 HIS A O 1
ATOM 2537 N N . MET A 1 332 ? -26.119 -35.332 -3.493 1.00 75.00 332 MET A N 1
ATOM 2538 C CA . MET A 1 332 ? -25.679 -36.337 -4.460 1.00 75.00 332 MET A CA 1
ATOM 2539 C C . MET A 1 332 ? -26.830 -36.779 -5.370 1.00 75.00 332 MET A C 1
ATOM 2541 O O . MET A 1 332 ? -27.950 -37.019 -4.922 1.00 75.00 332 MET A O 1
ATOM 2545 N N . SER A 1 333 ? -26.528 -36.935 -6.656 1.00 60.66 333 SER A N 1
ATOM 2546 C CA . SER A 1 333 ? -27.418 -37.518 -7.661 1.00 60.66 333 SER A CA 1
ATOM 2547 C C . SER A 1 333 ? -26.769 -38.781 -8.222 1.00 60.66 333 SER A C 1
ATOM 2549 O O . SER A 1 333 ? -25.659 -38.699 -8.747 1.00 60.66 333 SER A O 1
ATOM 2551 N N . SER A 1 334 ? -27.439 -39.933 -8.131 1.00 50.66 334 SER A N 1
ATOM 2552 C CA . SER A 1 334 ? -26.895 -41.200 -8.634 1.00 50.66 334 SER A CA 1
ATOM 2553 C C . SER A 1 334 ? -26.735 -41.182 -10.157 1.00 50.66 334 SER A C 1
ATOM 2555 O O . SER A 1 334 ? -27.600 -40.686 -10.884 1.00 50.66 334 SER A O 1
ATOM 2557 N N . ALA A 1 335 ? -25.646 -41.770 -10.654 1.00 47.00 335 ALA A N 1
ATOM 2558 C CA . ALA A 1 335 ? -25.312 -41.845 -12.077 1.00 47.00 335 ALA A CA 1
ATOM 2559 C C . ALA A 1 335 ? -26.143 -42.907 -12.840 1.00 47.00 335 ALA A C 1
ATOM 2561 O O . ALA A 1 335 ? -25.610 -43.703 -13.607 1.00 47.00 335 ALA A O 1
ATOM 2562 N N . SER A 1 336 ? -27.462 -42.933 -12.626 1.00 36.22 336 SER A N 1
ATOM 2563 C CA . SER A 1 336 ? -28.373 -43.977 -13.115 1.00 36.22 336 SER A CA 1
ATOM 2564 C C . SER A 1 336 ? -29.657 -43.414 -13.742 1.00 36.22 336 SER A C 1
ATOM 2566 O O . SER A 1 336 ? -30.768 -43.588 -13.243 1.00 36.22 336 SER A O 1
ATOM 2568 N N . LYS A 1 337 ? -29.514 -42.778 -14.912 1.00 30.36 337 LYS A N 1
ATOM 2569 C CA . LYS A 1 337 ? -30.609 -42.634 -15.887 1.00 30.36 337 LYS A CA 1
ATOM 2570 C C . LYS A 1 337 ? -30.129 -43.096 -17.269 1.00 30.36 337 LYS A C 1
ATOM 2572 O O . LYS A 1 337 ? -29.227 -42.455 -17.807 1.00 30.36 337 LYS A O 1
ATOM 2577 N N . PRO A 1 338 ? -30.694 -44.174 -17.848 1.00 35.00 338 PRO A N 1
ATOM 2578 C CA . PRO A 1 338 ? -30.354 -44.586 -19.207 1.00 35.00 338 PRO A CA 1
ATOM 2579 C C . PRO A 1 338 ? -30.791 -43.513 -20.214 1.00 35.00 338 PRO A C 1
ATOM 2581 O O . PRO A 1 338 ? -31.788 -42.818 -19.999 1.00 35.00 338 PRO A O 1
ATOM 2584 N N . GLU A 1 339 ? -30.049 -43.364 -21.314 1.00 30.84 339 GLU A N 1
ATOM 2585 C CA . GLU A 1 339 ? -30.385 -42.375 -22.340 1.00 30.84 339 GLU A CA 1
ATOM 2586 C C . GLU A 1 339 ? -31.723 -42.705 -23.014 1.00 30.84 339 GLU A C 1
ATOM 2588 O O . GLU A 1 339 ? -31.871 -43.738 -23.667 1.00 30.84 339 GLU A O 1
ATOM 2593 N N . THR A 1 340 ? -32.690 -41.790 -22.929 1.00 30.11 340 THR A N 1
ATOM 2594 C CA . THR A 1 340 ? -33.858 -41.831 -23.811 1.00 30.11 340 THR A CA 1
ATOM 2595 C C . THR A 1 340 ? -33.449 -41.434 -25.238 1.00 30.11 340 THR A C 1
ATOM 2597 O O . THR A 1 340 ? -32.602 -40.547 -25.409 1.00 30.11 340 THR A O 1
ATOM 2600 N N . PRO A 1 341 ? -34.024 -42.052 -26.292 1.00 34.06 341 PRO A N 1
ATOM 2601 C CA . PRO A 1 341 ? -33.601 -41.788 -27.665 1.00 34.06 341 PRO A CA 1
ATOM 2602 C C . PRO A 1 341 ? -33.769 -40.315 -28.053 1.00 34.06 341 PRO A C 1
ATOM 2604 O O . PRO A 1 341 ? -34.878 -39.777 -28.084 1.00 34.06 341 PRO A O 1
ATOM 2607 N N . LYS A 1 342 ? -32.656 -39.659 -28.396 1.00 31.47 342 LYS A N 1
ATOM 2608 C CA . LYS A 1 342 ? -32.628 -38.265 -28.859 1.00 31.47 342 LYS A CA 1
ATOM 2609 C C . LYS A 1 342 ? -33.188 -38.164 -30.279 1.00 31.47 342 LYS A C 1
ATOM 2611 O O . LYS A 1 342 ? -32.439 -38.075 -31.252 1.00 31.47 342 LYS A O 1
ATOM 2616 N N . VAL A 1 343 ? -34.518 -38.152 -30.391 1.00 37.22 343 VAL A N 1
ATOM 2617 C CA . VAL A 1 343 ? -35.230 -37.771 -31.618 1.00 37.22 343 VAL A CA 1
ATOM 2618 C C . VAL A 1 343 ? -34.681 -36.423 -32.088 1.00 37.22 343 VAL A C 1
ATOM 2620 O O . VAL A 1 343 ? -34.710 -35.439 -31.345 1.00 37.22 343 VAL A O 1
ATOM 2623 N N . LYS A 1 344 ? -34.165 -36.370 -33.322 1.00 37.59 344 LYS A N 1
ATOM 2624 C CA . LYS A 1 344 ? -33.686 -35.126 -33.938 1.00 37.59 344 LYS A CA 1
ATOM 2625 C C . LYS A 1 344 ? -34.870 -34.197 -34.208 1.00 37.59 344 LYS A C 1
ATOM 2627 O O . LYS A 1 344 ? -35.449 -34.216 -35.289 1.00 37.59 344 LYS A O 1
ATOM 2632 N N . VAL A 1 345 ? -35.210 -33.366 -33.228 1.00 46.97 345 VAL A N 1
ATOM 2633 C CA . VAL A 1 345 ? -36.086 -32.212 -33.440 1.00 46.97 345 VAL A CA 1
ATOM 2634 C C . VAL A 1 345 ? -35.324 -31.213 -34.304 1.00 46.97 345 VAL A C 1
ATOM 2636 O O . VAL A 1 345 ? -34.415 -30.538 -33.819 1.00 46.97 345 VAL A O 1
ATOM 2639 N N . ASP A 1 346 ? -35.684 -31.135 -35.582 1.00 45.72 346 ASP A N 1
ATOM 2640 C CA . ASP A 1 346 ? -35.142 -30.125 -36.483 1.00 45.72 346 ASP A CA 1
ATOM 2641 C C . ASP A 1 346 ? -35.513 -28.715 -35.988 1.00 45.72 346 ASP A C 1
ATOM 2643 O O . ASP A 1 346 ? -36.689 -28.372 -35.816 1.00 45.72 346 ASP A O 1
ATOM 2647 N N . MET A 1 347 ? -34.491 -27.895 -35.728 1.00 51.25 347 MET A N 1
ATOM 2648 C CA . MET A 1 347 ? -34.687 -26.505 -35.327 1.00 51.25 347 MET A CA 1
ATOM 2649 C C . MET A 1 347 ? -34.978 -25.582 -36.510 1.00 51.25 347 MET A C 1
ATOM 2651 O O . MET A 1 347 ? -35.577 -24.537 -36.273 1.00 51.25 347 MET A O 1
ATOM 2655 N N . GLU A 1 348 ? -34.641 -25.935 -37.756 1.00 53.31 348 GLU A N 1
ATOM 2656 C CA . GLU A 1 348 ? -35.024 -25.107 -38.905 1.00 53.31 348 GLU A CA 1
ATOM 2657 C C . GLU A 1 348 ? -36.539 -25.119 -39.118 1.00 53.31 348 GLU A C 1
ATOM 2659 O O . GLU A 1 348 ? -37.136 -24.048 -39.241 1.00 53.31 348 GLU A O 1
ATOM 2664 N N . ALA A 1 349 ? -37.183 -26.290 -39.061 1.00 55.09 349 ALA A N 1
ATOM 2665 C CA . ALA A 1 349 ? -38.642 -26.399 -39.105 1.00 55.09 349 ALA A CA 1
ATOM 2666 C C . ALA A 1 349 ? -39.331 -25.529 -38.031 1.00 55.09 349 ALA A C 1
ATOM 2668 O O . ALA A 1 349 ? -40.248 -24.764 -38.338 1.00 55.09 349 ALA A O 1
ATOM 2669 N N . LYS A 1 350 ? -38.851 -25.572 -36.777 1.00 57.34 350 LYS A N 1
ATOM 2670 C CA . LYS A 1 350 ? -39.393 -24.732 -35.691 1.00 57.34 350 LYS A CA 1
ATOM 2671 C C . LYS A 1 350 ? -39.087 -23.243 -35.863 1.00 57.34 350 LYS A C 1
ATOM 2673 O O . LYS A 1 350 ? -39.929 -22.420 -35.512 1.00 57.34 350 LYS A O 1
ATOM 2678 N N . LEU A 1 351 ? -37.921 -22.878 -36.399 1.00 53.97 351 LEU A N 1
ATOM 2679 C CA . LEU A 1 351 ? -37.548 -21.478 -36.608 1.00 53.97 351 LEU A CA 1
ATOM 2680 C C . LEU A 1 351 ? -38.361 -20.839 -37.745 1.00 53.97 351 LEU A C 1
ATOM 2682 O O . LEU A 1 351 ? -38.809 -19.705 -37.595 1.00 53.97 351 LEU A O 1
ATOM 2686 N N . ARG A 1 352 ? -38.620 -21.575 -38.835 1.00 58.09 352 ARG A N 1
ATOM 2687 C CA . ARG A 1 352 ? -39.481 -21.124 -39.944 1.00 58.09 352 ARG A CA 1
ATOM 2688 C C . ARG A 1 352 ? -40.925 -20.914 -39.471 1.00 58.09 352 ARG A C 1
ATOM 2690 O O . ARG A 1 352 ? -41.434 -19.803 -39.592 1.00 58.09 352 ARG A O 1
ATOM 2697 N N . ALA A 1 353 ? -41.513 -21.901 -38.788 1.00 60.22 353 ALA A N 1
ATOM 2698 C CA . ALA A 1 353 ? -42.855 -21.779 -38.206 1.00 60.22 353 ALA A CA 1
ATOM 2699 C C . ALA A 1 353 ? -42.970 -20.619 -37.191 1.00 60.22 353 ALA A C 1
ATOM 2701 O O . ALA A 1 353 ? -43.986 -19.924 -37.141 1.00 60.22 353 ALA A O 1
ATOM 2702 N N . TRP A 1 354 ? -41.924 -20.358 -36.395 1.00 57.22 354 TRP A N 1
ATOM 2703 C CA . TRP A 1 354 ? -41.913 -19.226 -35.461 1.00 57.22 354 TRP A CA 1
ATOM 2704 C C . TRP A 1 354 ? -41.887 -17.869 -36.181 1.00 57.22 354 TRP A C 1
ATOM 2706 O O . TRP A 1 354 ? -42.625 -16.958 -35.796 1.00 57.22 354 TRP A O 1
ATOM 2716 N N . LEU A 1 355 ? -41.083 -17.737 -37.242 1.00 52.31 355 LEU A N 1
ATOM 2717 C CA . LEU A 1 355 ? -40.994 -16.520 -38.057 1.00 52.31 355 LEU A CA 1
ATOM 2718 C C . LEU A 1 355 ? -42.318 -16.223 -38.776 1.00 52.31 355 LEU A C 1
ATOM 2720 O O . LEU A 1 355 ? -42.772 -15.079 -38.769 1.00 52.31 355 LEU A O 1
ATOM 2724 N N . GLU A 1 356 ? -42.978 -17.251 -39.311 1.00 50.62 356 GLU A N 1
ATOM 2725 C CA . GLU A 1 356 ? -44.314 -17.138 -39.906 1.00 50.62 356 GLU A CA 1
ATOM 2726 C C . GLU A 1 356 ? -45.368 -16.725 -38.861 1.00 50.62 356 GLU A C 1
ATOM 2728 O O . GLU A 1 356 ? -46.169 -15.822 -39.117 1.00 50.62 356 GLU A O 1
ATOM 2733 N N . SER A 1 357 ? -45.314 -17.281 -37.641 1.00 51.09 357 SER A N 1
ATOM 2734 C CA . SER A 1 357 ? -46.273 -16.973 -36.562 1.00 51.09 357 SER A CA 1
ATOM 2735 C C . SER A 1 357 ? -46.273 -15.508 -36.089 1.00 51.09 357 SER A C 1
ATOM 2737 O O . SER A 1 357 ? -47.250 -15.037 -35.508 1.00 51.09 357 SER A O 1
ATOM 2739 N N . LYS A 1 358 ? -45.181 -14.768 -36.326 1.00 44.75 358 LYS A N 1
ATOM 2740 C CA . LYS A 1 358 ? -44.988 -13.376 -35.875 1.00 44.75 358 LYS A CA 1
ATOM 2741 C C . LYS A 1 358 ? -45.402 -12.321 -36.912 1.00 44.75 358 LYS A C 1
ATOM 2743 O O . LYS A 1 358 ? -45.377 -11.130 -36.605 1.00 44.75 358 LYS A O 1
ATOM 2748 N N . GLY A 1 359 ? -45.772 -12.732 -38.125 1.00 44.06 359 GLY A N 1
ATOM 2749 C CA . GLY A 1 359 ? -45.832 -11.873 -39.310 1.00 44.06 359 GLY A CA 1
ATOM 2750 C C . GLY A 1 359 ? -47.209 -11.376 -39.771 1.00 44.06 359 GLY A C 1
ATOM 2751 O O . GLY A 1 359 ? -47.415 -11.370 -40.980 1.00 44.06 359 GLY A O 1
ATOM 2752 N N . LYS A 1 360 ? -48.140 -10.964 -38.885 1.00 37.59 360 LYS A N 1
ATOM 2753 C CA . LYS A 1 360 ? -49.346 -10.148 -39.224 1.00 37.59 360 LYS A CA 1
ATOM 2754 C C . LYS A 1 360 ? -50.132 -9.685 -37.979 1.00 37.59 360 LYS A C 1
ATOM 2756 O O . LYS A 1 360 ? -50.747 -10.512 -37.326 1.00 37.59 360 LYS A O 1
ATOM 2761 N N . THR A 1 361 ? -50.178 -8.371 -37.710 1.00 31.80 361 THR A N 1
ATOM 2762 C CA . THR A 1 361 ? -51.379 -7.493 -37.832 1.00 31.80 361 THR A CA 1
ATOM 2763 C C . THR A 1 361 ? -51.170 -6.131 -37.151 1.00 31.80 361 THR A C 1
ATOM 2765 O O . THR A 1 361 ? -50.940 -6.109 -35.950 1.00 31.80 361 THR A O 1
ATOM 2768 N N . LYS A 1 362 ? -51.428 -5.038 -37.898 1.00 30.64 362 LYS A N 1
ATOM 2769 C CA . LYS A 1 362 ? -51.756 -3.654 -37.456 1.00 30.64 362 LYS A CA 1
ATOM 2770 C C . LYS A 1 362 ? -50.699 -2.926 -36.577 1.00 30.64 362 LYS A C 1
ATOM 2772 O O . LYS A 1 362 ? -50.186 -3.471 -35.617 1.00 30.64 362 LYS A O 1
ATOM 2777 N N . SER A 1 363 ? -50.343 -1.660 -36.812 1.00 27.95 363 SER A N 1
ATOM 2778 C CA . SER A 1 363 ? -50.845 -0.654 -37.766 1.00 27.95 363 SER A CA 1
ATOM 2779 C C . SER A 1 363 ? -49.691 0.173 -38.355 1.00 27.95 363 SER A C 1
ATOM 2781 O O . SER A 1 363 ? -48.641 0.293 -37.729 1.00 27.95 363 SER A O 1
ATOM 2783 N N . MET A 1 364 ? -49.892 0.760 -39.540 1.00 26.48 364 MET A N 1
ATOM 2784 C CA . MET A 1 364 ? -48.905 1.595 -40.234 1.00 26.48 364 MET A CA 1
ATOM 2785 C C . MET A 1 364 ? -49.536 2.916 -40.702 1.00 26.48 364 MET A C 1
ATOM 2787 O O . MET A 1 364 ? -50.146 2.991 -41.765 1.00 26.48 364 MET A O 1
ATOM 2791 N N . GLN A 1 365 ? -49.357 3.966 -39.901 1.00 27.75 365 GLN A N 1
ATOM 2792 C CA . GLN A 1 365 ? -49.539 5.379 -40.254 1.00 27.75 365 GLN A CA 1
ATOM 2793 C C . GLN A 1 365 ? -48.439 6.154 -39.497 1.00 27.75 365 GLN A C 1
ATOM 2795 O O . GLN A 1 365 ? -48.197 5.852 -38.333 1.00 27.75 365 GLN A O 1
ATOM 2800 N N . ARG A 1 366 ? -47.714 7.124 -40.067 1.00 30.61 366 ARG A N 1
ATOM 2801 C CA . ARG A 1 366 ? -47.904 7.890 -41.316 1.00 30.61 366 ARG A CA 1
ATOM 2802 C C . ARG A 1 366 ? -46.673 7.823 -42.249 1.00 30.61 366 ARG A C 1
ATOM 2804 O O . ARG A 1 366 ? -45.630 7.302 -41.874 1.00 30.61 366 ARG A O 1
ATOM 2811 N N . MET A 1 367 ? -46.841 8.404 -43.443 1.00 24.52 367 MET A N 1
ATOM 2812 C CA . MET A 1 367 ? -45.816 8.914 -44.381 1.00 24.52 367 MET A CA 1
ATOM 2813 C C . MET A 1 367 ? -44.517 9.375 -43.687 1.00 24.52 367 MET A C 1
ATOM 2815 O O . MET A 1 367 ? -44.597 10.023 -42.647 1.00 24.52 367 MET A O 1
ATOM 2819 N N . ASN A 1 368 ? -43.298 9.121 -44.173 1.00 26.39 368 ASN A N 1
ATOM 2820 C CA . ASN A 1 368 ? -42.798 8.667 -45.483 1.00 26.39 368 ASN A CA 1
ATOM 2821 C C . ASN A 1 368 ? -42.985 9.650 -46.662 1.00 26.39 368 ASN A C 1
ATOM 2823 O O . ASN A 1 368 ? -44.036 9.689 -47.295 1.00 26.39 368 ASN A O 1
ATOM 2827 N N . GLY A 1 369 ? -41.913 10.385 -46.974 1.00 24.50 369 GLY A N 1
ATOM 2828 C CA . GLY A 1 369 ? -41.696 11.208 -48.168 1.00 24.50 369 GLY A CA 1
ATOM 2829 C C . GLY A 1 369 ? -40.243 11.724 -48.163 1.00 24.50 369 GLY A C 1
ATOM 2830 O O . GLY A 1 369 ? -39.701 11.940 -47.084 1.00 24.50 369 GLY A O 1
ATOM 2831 N N . LEU A 1 370 ? -39.546 11.905 -49.290 1.00 26.20 370 LEU A N 1
ATOM 2832 C CA . LEU A 1 370 ? -39.977 11.779 -50.688 1.00 26.20 370 LEU A CA 1
ATOM 2833 C C . LEU A 1 370 ? -38.760 11.479 -51.606 1.00 26.20 370 LEU A C 1
ATOM 2835 O O . LEU A 1 370 ? -37.658 11.925 -51.315 1.00 26.20 370 LEU A O 1
ATOM 2839 N N . PHE A 1 371 ? -39.001 10.761 -52.710 1.00 25.92 371 PHE A N 1
ATOM 2840 C CA . PHE A 1 371 ? -38.177 10.597 -53.931 1.00 25.92 371 PHE A CA 1
ATOM 2841 C C . PHE A 1 371 ? -36.699 10.111 -53.902 1.00 25.92 371 PHE A C 1
ATOM 2843 O O . PHE A 1 371 ? -35.799 10.663 -53.284 1.00 25.92 371 PHE A O 1
ATOM 2850 N N . SER A 1 372 ? -36.448 9.112 -54.758 1.00 24.67 372 SER A N 1
ATOM 2851 C CA . SER A 1 372 ? -35.229 8.926 -55.581 1.00 24.67 372 SER A CA 1
ATOM 2852 C C . SER A 1 372 ? -35.576 9.334 -57.040 1.00 24.67 372 SER A C 1
ATOM 2854 O O . SER A 1 372 ? -36.742 9.682 -57.246 1.00 24.67 372 SER A O 1
ATOM 2856 N N . PRO A 1 373 ? -34.710 9.222 -58.083 1.00 51.59 373 PRO A N 1
ATOM 2857 C CA . PRO A 1 373 ? -33.293 8.804 -58.151 1.00 51.59 373 PRO A CA 1
ATOM 2858 C C . PRO A 1 373 ? -32.399 9.748 -59.012 1.00 51.59 373 PRO A C 1
ATOM 2860 O O . PRO A 1 373 ? -32.868 10.773 -59.492 1.00 51.59 373 PRO A O 1
ATOM 2863 N N . THR A 1 374 ? -31.127 9.382 -59.265 1.00 24.31 374 THR A N 1
ATOM 2864 C CA . THR A 1 374 ? -30.492 9.189 -60.611 1.00 24.31 374 THR A CA 1
ATOM 2865 C C . THR A 1 374 ? -28.964 9.415 -60.632 1.00 24.31 374 THR A C 1
ATOM 2867 O O . THR A 1 374 ? -28.454 10.233 -59.884 1.00 24.31 374 THR A O 1
ATOM 2870 N N . ALA A 1 375 ? -28.285 8.705 -61.556 1.00 24.78 375 ALA A N 1
ATOM 2871 C CA . ALA A 1 375 ? -27.012 9.035 -62.238 1.00 24.78 375 ALA A CA 1
ATOM 2872 C C . ALA A 1 375 ? -25.695 9.288 -61.435 1.00 24.78 375 ALA A C 1
ATOM 2874 O O . ALA A 1 375 ? -25.695 9.867 -60.362 1.00 24.78 375 ALA A O 1
ATOM 2875 N N . SER A 1 376 ? -24.492 8.944 -61.934 1.00 25.38 376 SER A N 1
ATOM 2876 C CA . SER A 1 376 ? -24.115 7.972 -62.987 1.00 25.38 376 SER A CA 1
ATOM 2877 C C . SER A 1 376 ? -22.592 7.698 -63.044 1.00 25.38 376 SER A C 1
ATOM 2879 O O . SER A 1 376 ? -21.815 8.626 -62.864 1.00 25.38 376 SER A O 1
ATOM 2881 N N . LYS A 1 377 ? -22.227 6.484 -63.499 1.00 26.05 377 LYS A N 1
ATOM 2882 C CA . LYS A 1 377 ? -20.994 6.087 -64.238 1.00 26.05 377 LYS A CA 1
ATOM 2883 C C . LYS A 1 377 ? -19.614 6.057 -63.532 1.00 26.05 377 LYS A C 1
ATOM 2885 O O . LYS A 1 377 ? -19.156 7.008 -62.915 1.00 26.05 377 LYS A O 1
ATOM 2890 N N . THR A 1 378 ? -18.938 4.921 -63.738 1.00 27.25 378 THR A N 1
ATOM 2891 C CA . THR A 1 378 ? -17.508 4.605 -63.507 1.00 27.25 378 THR A CA 1
ATOM 2892 C C . THR A 1 378 ? -16.649 4.959 -64.743 1.00 27.25 378 THR A C 1
ATOM 2894 O O . THR A 1 378 ? -17.227 5.324 -65.772 1.00 27.25 378 THR A O 1
ATOM 2897 N N . PRO A 1 379 ? -15.296 4.931 -64.664 1.00 36.00 379 PRO A N 1
ATOM 2898 C CA . PRO A 1 379 ? -14.468 3.716 -64.926 1.00 36.00 379 PRO A CA 1
ATOM 2899 C C . PRO A 1 379 ? -13.449 3.428 -63.779 1.00 36.00 379 PRO A C 1
ATOM 2901 O O . PRO A 1 379 ? -13.085 4.351 -63.062 1.00 36.00 379 PRO A O 1
ATOM 2904 N N . SER A 1 380 ? -13.075 2.196 -63.373 1.00 25.67 380 SER A N 1
ATOM 2905 C CA . SER A 1 380 ? -12.308 1.082 -64.015 1.00 25.67 380 SER A CA 1
ATOM 2906 C C . SER A 1 380 ? -10.842 1.429 -64.367 1.00 25.67 380 SER A C 1
ATOM 2908 O O . SER A 1 380 ? -10.591 2.531 -64.830 1.00 25.67 380 SER A O 1
ATOM 2910 N N . SER A 1 381 ? -9.821 0.572 -64.177 1.00 26.30 381 SER A N 1
ATOM 2911 C CA . SER A 1 381 ? -9.754 -0.905 -64.317 1.00 26.30 381 SER A CA 1
ATOM 2912 C C . SER A 1 381 ? -8.749 -1.567 -63.331 1.00 26.30 381 SER A C 1
ATOM 2914 O O . SER A 1 381 ? -7.747 -0.948 -63.002 1.00 26.30 381 SER A O 1
ATOM 2916 N N . MET A 1 382 ? -9.067 -2.723 -62.713 1.00 27.36 382 MET A N 1
ATOM 2917 C CA . MET A 1 382 ? -8.629 -4.114 -63.053 1.00 27.36 382 MET A CA 1
ATOM 2918 C C . MET A 1 382 ? -7.161 -4.456 -62.669 1.00 27.36 382 MET A C 1
ATOM 2920 O O . MET A 1 382 ? -6.270 -3.649 -62.872 1.00 27.36 382 MET A O 1
ATOM 2924 N N . SER A 1 383 ? -6.828 -5.635 -62.112 1.00 27.30 383 SER A N 1
ATOM 2925 C CA . SER A 1 383 ? -7.323 -6.975 -62.488 1.00 27.30 383 SER A CA 1
ATOM 2926 C C . SER A 1 383 ? -7.358 -8.063 -61.375 1.00 27.30 383 SER A C 1
ATOM 2928 O O . SER A 1 383 ? -6.477 -8.167 -60.532 1.00 27.30 383 SER A O 1
ATOM 2930 N N . HIS A 1 384 ? -8.388 -8.920 -61.461 1.00 28.52 384 HIS A N 1
ATOM 2931 C CA . HIS A 1 384 ? -8.427 -10.381 -61.214 1.00 28.52 384 HIS A CA 1
ATOM 2932 C C . HIS A 1 384 ? -8.041 -11.071 -59.865 1.00 28.52 384 HIS A C 1
ATOM 2934 O O . HIS A 1 384 ? -6.942 -11.576 -59.682 1.00 28.52 384 HIS A O 1
ATOM 2940 N N . MET A 1 385 ? -9.112 -11.407 -59.118 1.00 25.55 385 MET A N 1
ATOM 2941 C CA . MET A 1 385 ? -9.606 -12.786 -58.834 1.00 25.55 385 MET A CA 1
ATOM 2942 C C . MET A 1 385 ? -9.204 -13.640 -57.595 1.00 25.55 385 MET A C 1
ATOM 2944 O O . MET A 1 385 ? -8.044 -13.880 -57.290 1.00 25.55 385 MET A O 1
ATOM 2948 N N . LYS A 1 386 ? -10.265 -14.319 -57.103 1.00 27.94 386 LYS A N 1
ATOM 2949 C CA . LYS A 1 386 ? -10.377 -15.625 -56.399 1.00 27.94 386 LYS A CA 1
ATOM 2950 C C . LYS A 1 386 ? -10.319 -15.705 -54.860 1.00 27.94 386 LYS A C 1
ATOM 2952 O O . LYS A 1 386 ? -9.823 -14.842 -54.150 1.00 27.94 386 LYS A O 1
ATOM 2957 N N . GLN A 1 387 ? -11.007 -16.751 -54.386 1.00 26.98 387 GLN A N 1
ATOM 2958 C CA . GLN A 1 387 ? -11.498 -16.994 -53.024 1.00 26.98 387 GLN A CA 1
ATOM 2959 C C . GLN A 1 387 ? -10.431 -17.621 -52.106 1.00 26.98 387 GLN A C 1
ATOM 2961 O O . GLN A 1 387 ? -9.582 -18.365 -52.597 1.00 26.98 387 GLN A O 1
ATOM 2966 N N . PRO A 1 388 ? -10.543 -17.470 -50.773 1.00 28.97 388 PRO A N 1
ATOM 2967 C CA . PRO A 1 388 ? -9.874 -18.351 -49.823 1.00 28.97 388 PRO A CA 1
ATOM 2968 C C . PRO A 1 388 ? -10.696 -19.633 -49.595 1.00 28.97 388 PRO A C 1
ATOM 2970 O O . PRO A 1 388 ? -11.856 -19.572 -49.187 1.00 28.97 388 PRO A O 1
ATOM 2973 N N . ALA A 1 389 ? -10.083 -20.801 -49.791 1.00 25.59 389 ALA A N 1
ATOM 2974 C CA . ALA A 1 389 ? -10.668 -22.094 -49.442 1.00 25.59 389 ALA A CA 1
ATOM 2975 C C . ALA A 1 389 ? -9.645 -22.986 -48.720 1.00 25.59 389 ALA A C 1
ATOM 2977 O O . ALA A 1 389 ? -8.496 -23.074 -49.133 1.00 25.59 389 ALA A O 1
ATOM 2978 N N . SER A 1 390 ? -10.102 -23.646 -47.649 1.00 24.27 390 SER A N 1
ATOM 2979 C CA . SER A 1 390 ? -9.535 -24.839 -46.995 1.00 24.27 390 SER A CA 1
ATOM 2980 C C . SER A 1 390 ? -8.019 -25.106 -47.093 1.00 24.27 390 SER A C 1
ATOM 2982 O O . SER A 1 390 ? -7.525 -25.646 -48.083 1.00 24.27 390 SER A O 1
ATOM 2984 N N . THR A 1 391 ? -7.333 -25.052 -45.949 1.00 26.14 391 THR A N 1
ATOM 2985 C CA . THR A 1 391 ? -6.308 -26.068 -45.643 1.00 26.14 391 THR A CA 1
ATOM 2986 C C . THR A 1 391 ? -6.498 -26.586 -44.220 1.00 26.14 391 THR A C 1
ATOM 2988 O O . THR A 1 391 ? -6.674 -25.813 -43.281 1.00 26.14 391 THR A O 1
ATOM 2991 N N . ARG A 1 392 ? -6.516 -27.914 -44.069 1.00 25.53 392 ARG A N 1
ATOM 2992 C CA . ARG A 1 392 ? -6.640 -28.606 -42.778 1.00 25.53 392 ARG A CA 1
ATOM 2993 C C . ARG A 1 392 ? -5.255 -28.780 -42.155 1.00 25.53 392 ARG A C 1
ATOM 2995 O O . ARG A 1 392 ? -4.311 -29.088 -42.873 1.00 25.53 392 ARG A O 1
ATOM 3002 N N . VAL A 1 393 ? -5.171 -28.747 -40.827 1.00 27.16 393 VAL A N 1
ATOM 3003 C CA . VAL A 1 393 ? -4.115 -29.453 -40.083 1.00 27.16 393 VAL A CA 1
ATOM 3004 C C . VAL A 1 393 ? -4.799 -30.331 -39.042 1.00 27.16 393 VAL A C 1
ATOM 3006 O O . VAL A 1 393 ? -5.671 -29.870 -38.308 1.00 27.16 393 VAL A O 1
ATOM 3009 N N . SER A 1 394 ? -4.441 -31.612 -39.021 1.00 25.48 394 SER A N 1
ATOM 3010 C CA . SER A 1 394 ? -4.979 -32.625 -38.113 1.00 25.48 394 SER A CA 1
ATOM 3011 C C . SER A 1 394 ? -3.808 -33.361 -37.478 1.00 25.48 394 SER A C 1
ATOM 3013 O O . SER A 1 394 ? -2.935 -33.850 -38.191 1.00 25.48 394 SER A O 1
ATOM 3015 N N . CYS A 1 395 ? -3.790 -33.443 -36.149 1.00 25.42 395 CYS A N 1
ATOM 3016 C CA . CYS A 1 395 ? -2.829 -34.268 -35.429 1.00 25.42 395 CYS A CA 1
ATOM 3017 C C . CYS A 1 395 ? -3.435 -35.659 -35.217 1.00 25.42 395 CYS A C 1
ATOM 3019 O O . CYS A 1 395 ? -4.477 -35.790 -34.575 1.00 25.42 395 CYS A O 1
ATOM 3021 N N . ARG A 1 396 ? -2.778 -36.694 -35.748 1.00 25.14 396 ARG A N 1
ATOM 3022 C CA . ARG A 1 396 ? -3.127 -38.107 -35.560 1.00 25.14 396 ARG A CA 1
ATOM 3023 C C . ARG A 1 396 ? -1.903 -38.829 -35.003 1.00 25.14 396 ARG A C 1
ATOM 3025 O O . ARG A 1 396 ? -0.816 -38.675 -35.549 1.00 25.14 396 ARG A O 1
ATOM 3032 N N . ALA A 1 397 ? -2.079 -39.592 -33.929 1.00 26.78 397 ALA A N 1
ATOM 3033 C CA . ALA A 1 397 ? -0.994 -40.351 -33.311 1.00 26.78 397 ALA A CA 1
ATOM 3034 C C . ALA A 1 397 ? -0.575 -41.571 -34.154 1.00 26.78 397 ALA A C 1
ATOM 3036 O O . ALA A 1 397 ? -1.400 -42.144 -34.873 1.00 26.78 397 ALA A O 1
ATOM 3037 N N . LYS A 1 398 ? 0.685 -41.995 -33.999 1.00 27.25 398 LYS A N 1
ATOM 3038 C CA . LYS A 1 398 ? 1.180 -43.361 -34.244 1.00 27.25 398 LYS A CA 1
ATOM 3039 C C . LYS A 1 398 ? 2.458 -43.613 -33.422 1.00 27.25 398 LYS A C 1
ATOM 3041 O O . LYS A 1 398 ? 2.966 -42.680 -32.805 1.00 27.25 398 LYS A O 1
ATOM 3046 N N . ALA A 1 399 ? 2.881 -44.875 -33.347 1.00 25.97 399 ALA A N 1
ATOM 3047 C CA . ALA A 1 399 ? 3.812 -45.393 -32.339 1.00 25.97 399 ALA A CA 1
ATOM 3048 C C . ALA A 1 399 ? 5.240 -45.675 -32.872 1.00 25.97 399 ALA A C 1
ATOM 3050 O O . ALA A 1 399 ? 5.602 -45.224 -33.957 1.00 25.97 399 ALA A O 1
ATOM 3051 N N . MET A 1 400 ? 6.019 -46.379 -32.046 1.00 27.52 400 MET A N 1
ATOM 3052 C CA . MET A 1 400 ? 7.446 -46.734 -32.150 1.00 27.52 400 MET A CA 1
ATOM 3053 C C . MET A 1 400 ? 7.806 -47.548 -33.409 1.00 27.52 400 MET A C 1
ATOM 3055 O O . MET A 1 400 ? 6.932 -48.233 -33.936 1.00 27.52 400 MET A O 1
ATOM 3059 N N . ASP A 1 401 ? 9.094 -47.557 -33.797 1.00 27.64 401 ASP A N 1
ATOM 3060 C CA . ASP A 1 401 ? 9.904 -48.790 -33.679 1.00 27.64 401 ASP A CA 1
ATOM 3061 C C . ASP A 1 401 ? 11.449 -48.557 -33.645 1.00 27.64 401 ASP A C 1
ATOM 3063 O O . ASP A 1 401 ? 11.911 -47.417 -33.690 1.00 27.64 401 ASP A O 1
ATOM 3067 N N . HIS A 1 402 ? 12.182 -49.669 -33.501 1.00 27.05 402 HIS A N 1
ATOM 3068 C CA . HIS A 1 402 ? 13.582 -49.991 -33.148 1.00 27.05 402 HIS A CA 1
ATOM 3069 C C . HIS A 1 402 ? 14.841 -49.336 -33.808 1.00 27.05 402 HIS A C 1
ATOM 3071 O O . HIS A 1 402 ? 14.819 -48.791 -34.907 1.00 27.05 402 HIS A O 1
ATOM 3077 N N . ASP A 1 403 ? 15.974 -49.587 -33.112 1.00 27.41 403 ASP A N 1
ATOM 3078 C CA . ASP A 1 403 ? 17.400 -49.730 -33.528 1.00 27.41 403 ASP A CA 1
ATOM 3079 C C . ASP A 1 403 ? 18.307 -48.536 -33.940 1.00 27.41 403 ASP A C 1
ATOM 3081 O O . ASP A 1 403 ? 17.899 -47.578 -34.588 1.00 27.41 403 ASP A O 1
ATOM 3085 N N . GLY A 1 404 ? 19.616 -48.629 -33.590 1.00 24.53 404 GLY A N 1
ATOM 3086 C CA . GLY A 1 404 ? 20.661 -47.677 -34.044 1.00 24.53 404 GLY A CA 1
ATOM 3087 C C . GLY A 1 404 ? 21.976 -47.531 -33.228 1.00 24.53 404 GLY A C 1
ATOM 3088 O O . GLY A 1 404 ? 22.352 -46.419 -32.870 1.00 24.53 404 GLY A O 1
ATOM 3089 N N . VAL A 1 405 ? 22.717 -48.607 -32.920 1.00 26.30 405 VAL A N 1
ATOM 3090 C CA . VAL A 1 405 ? 23.951 -48.575 -32.079 1.00 26.30 405 VAL A CA 1
ATOM 3091 C C . VAL A 1 405 ? 25.194 -47.938 -32.750 1.00 26.30 405 VAL A C 1
ATOM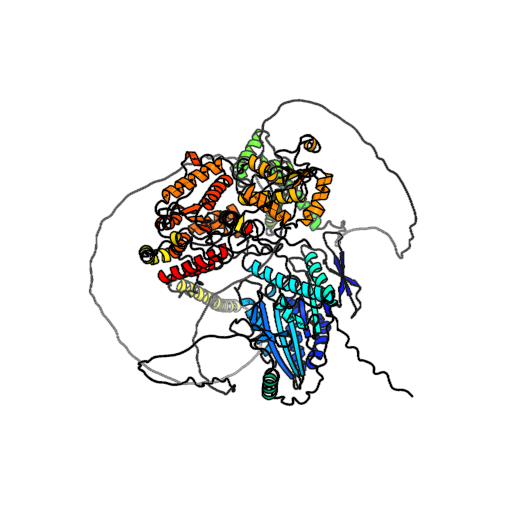 3093 O O . VAL A 1 405 ? 25.618 -48.469 -33.773 1.00 26.30 405 VAL A O 1
ATOM 3096 N N . LYS A 1 406 ? 25.861 -46.938 -32.110 1.00 27.88 406 LYS A N 1
ATOM 3097 C CA . LYS A 1 406 ? 27.344 -46.637 -32.049 1.00 27.88 406 LYS A CA 1
ATOM 3098 C C . LYS A 1 406 ? 27.642 -45.146 -31.712 1.00 27.88 406 LYS A C 1
ATOM 3100 O O . LYS A 1 406 ? 26.825 -44.303 -32.039 1.00 27.88 406 LYS A O 1
ATOM 3105 N N . ILE A 1 407 ? 28.803 -44.697 -31.189 1.00 26.61 407 ILE A N 1
ATOM 3106 C CA . ILE A 1 407 ? 29.812 -45.224 -30.228 1.00 26.61 407 ILE A CA 1
ATOM 3107 C C . ILE A 1 407 ? 30.824 -44.090 -29.873 1.00 26.61 407 ILE A C 1
ATOM 3109 O O . ILE A 1 407 ? 31.094 -43.255 -30.727 1.00 26.61 407 ILE A O 1
ATOM 3113 N N . LYS A 1 408 ? 31.462 -44.141 -28.683 1.00 24.80 408 LYS A N 1
ATOM 3114 C CA . LYS A 1 408 ? 32.564 -43.268 -28.160 1.00 24.80 408 LYS A CA 1
ATOM 3115 C C . LYS A 1 408 ? 32.232 -41.764 -27.949 1.00 24.80 408 LYS A C 1
ATOM 3117 O O . LYS A 1 408 ? 31.607 -41.153 -28.797 1.00 24.80 408 LYS A O 1
ATOM 3122 N N . LYS A 1 409 ? 32.546 -41.081 -26.830 1.00 24.48 409 LYS A N 1
ATOM 3123 C CA . LYS A 1 409 ? 33.571 -41.163 -25.742 1.00 24.48 409 LYS A CA 1
ATOM 3124 C C . LYS A 1 409 ? 34.826 -40.310 -25.989 1.00 24.48 409 LYS A C 1
ATOM 3126 O O . LYS A 1 409 ? 35.668 -40.717 -26.778 1.00 24.48 409 LYS A O 1
ATOM 3131 N N . ILE A 1 410 ? 34.965 -39.242 -25.191 1.00 24.98 410 ILE A N 1
ATOM 3132 C CA . ILE A 1 410 ? 36.174 -38.597 -24.613 1.00 24.98 410 ILE A CA 1
ATOM 3133 C C . ILE A 1 410 ? 35.606 -37.523 -23.640 1.00 24.98 410 ILE A C 1
ATOM 3135 O O . ILE A 1 410 ? 34.679 -36.822 -24.029 1.00 24.98 410 ILE A O 1
ATOM 3139 N N . LEU A 1 411 ? 35.824 -37.563 -22.313 1.00 23.28 411 LEU A N 1
ATOM 3140 C CA . LEU A 1 411 ? 37.047 -37.259 -21.529 1.00 23.28 411 LEU A CA 1
ATOM 3141 C C . LEU A 1 411 ? 37.464 -35.772 -21.672 1.00 23.28 411 LEU A C 1
ATOM 3143 O O . LEU A 1 411 ? 37.483 -35.263 -22.781 1.00 23.28 411 LEU A O 1
ATOM 3147 N N . PHE A 1 412 ? 37.803 -35.005 -20.630 1.00 24.73 412 PHE A N 1
ATOM 3148 C CA . PHE A 1 412 ? 38.027 -35.291 -19.202 1.00 24.73 412 PHE A CA 1
ATOM 3149 C C . PHE A 1 412 ? 37.622 -34.063 -18.352 1.00 24.73 412 PHE A C 1
ATOM 3151 O O . PHE A 1 412 ? 37.793 -32.932 -18.797 1.00 24.73 412 PHE A O 1
ATOM 3158 N N . ASP A 1 413 ? 37.206 -34.293 -17.106 1.00 33.22 413 ASP A N 1
ATOM 3159 C CA . ASP A 1 413 ? 37.379 -33.370 -15.969 1.00 33.22 413 ASP A CA 1
ATOM 3160 C C . ASP A 1 413 ? 38.184 -34.138 -14.910 1.00 33.22 413 ASP A C 1
ATOM 3162 O O . ASP A 1 413 ? 37.858 -35.304 -14.651 1.00 33.22 413 ASP A O 1
ATOM 3166 N N . PRO A 1 414 ? 39.261 -33.554 -14.357 1.00 33.88 414 PRO A N 1
ATOM 3167 C CA . PRO A 1 414 ? 39.719 -33.995 -13.050 1.00 33.88 414 PRO A CA 1
ATOM 3168 C C . PRO A 1 414 ? 40.102 -32.859 -12.074 1.00 33.88 414 PRO A C 1
ATOM 3170 O O . PRO A 1 414 ? 41.273 -32.715 -11.725 1.00 33.88 414 PRO A O 1
ATOM 3173 N N . SER A 1 415 ? 39.097 -32.285 -11.401 1.00 26.25 415 SER A N 1
ATOM 3174 C CA . SER A 1 415 ? 39.112 -32.073 -9.925 1.00 26.25 415 SER A CA 1
ATOM 3175 C C . SER A 1 415 ? 40.058 -30.961 -9.368 1.00 26.25 415 SER A C 1
ATOM 3177 O O . SER A 1 415 ? 40.720 -30.273 -10.133 1.00 26.25 415 SER A O 1
ATOM 3179 N N . VAL A 1 416 ? 40.096 -30.583 -8.073 1.00 26.05 416 VAL A N 1
ATOM 3180 C CA . VAL A 1 416 ? 40.345 -31.356 -6.829 1.00 26.05 416 VAL A CA 1
ATOM 3181 C C . VAL A 1 416 ? 39.767 -30.636 -5.579 1.00 26.05 416 VAL A C 1
ATOM 3183 O O . VAL A 1 416 ? 40.195 -29.525 -5.303 1.00 26.05 416 VAL A O 1
ATOM 3186 N N . ARG A 1 417 ? 38.912 -31.342 -4.804 1.00 23.80 417 ARG A N 1
ATOM 3187 C CA . ARG A 1 417 ? 38.622 -31.291 -3.329 1.00 23.80 417 ARG A CA 1
ATOM 3188 C C . ARG A 1 417 ? 38.190 -29.938 -2.666 1.00 23.80 417 ARG A C 1
ATOM 3190 O O . ARG A 1 417 ? 38.668 -28.889 -3.061 1.00 23.80 417 ARG A O 1
ATOM 3197 N N . VAL A 1 418 ? 37.235 -29.820 -1.715 1.00 28.62 418 VAL A N 1
ATOM 3198 C CA . VAL A 1 418 ? 36.742 -30.668 -0.576 1.00 28.62 418 VAL A CA 1
ATOM 3199 C C . VAL A 1 418 ? 37.740 -30.608 0.610 1.00 28.62 418 VAL A C 1
ATOM 3201 O O . VAL A 1 418 ? 38.923 -30.825 0.353 1.00 28.62 418 VAL A O 1
ATOM 3204 N N . PRO A 1 419 ? 37.349 -30.244 1.861 1.00 33.12 419 PRO A N 1
ATOM 3205 C CA . PRO A 1 419 ? 36.279 -30.919 2.618 1.00 33.12 419 PRO A CA 1
ATOM 3206 C C . PRO A 1 419 ? 35.349 -30.048 3.510 1.00 33.12 419 PRO A C 1
ATOM 3208 O O . PRO A 1 419 ? 35.572 -28.852 3.661 1.00 33.12 419 PRO A O 1
ATOM 3211 N N . ASP A 1 420 ? 34.284 -30.696 4.014 1.00 24.05 420 ASP A N 1
ATOM 3212 C CA . ASP A 1 420 ? 33.759 -30.782 5.404 1.00 24.05 420 ASP A CA 1
ATOM 3213 C C . ASP A 1 420 ? 33.705 -29.546 6.335 1.00 24.05 420 ASP A C 1
ATOM 3215 O O . ASP A 1 420 ? 34.572 -28.682 6.315 1.00 24.05 420 ASP A O 1
ATOM 3219 N N . GLU A 1 421 ? 32.777 -29.435 7.298 1.00 25.95 421 GLU A N 1
ATOM 3220 C CA . GLU A 1 421 ? 31.404 -29.963 7.479 1.00 25.95 421 GLU A CA 1
ATOM 3221 C C . GLU A 1 421 ? 30.743 -29.118 8.611 1.00 25.95 421 GLU A C 1
ATOM 3223 O O . GLU A 1 421 ? 31.384 -28.262 9.216 1.00 25.95 421 GLU A O 1
ATOM 3228 N N . ASN A 1 422 ? 29.482 -29.405 8.938 1.00 24.94 422 ASN A N 1
ATOM 3229 C CA . ASN A 1 422 ? 28.814 -29.166 10.223 1.00 24.94 422 ASN A CA 1
ATOM 3230 C C . ASN A 1 422 ? 28.355 -27.751 10.664 1.00 24.94 422 ASN A C 1
ATOM 3232 O O . ASN A 1 422 ? 29.085 -26.781 10.845 1.00 24.94 422 ASN A O 1
ATOM 3236 N N . LEU A 1 423 ? 27.043 -27.743 10.930 1.00 22.61 423 LEU A N 1
ATOM 3237 C CA . LEU A 1 423 ? 26.267 -26.992 11.930 1.00 22.61 423 LEU A CA 1
ATOM 3238 C C . LEU A 1 423 ? 26.861 -27.130 13.372 1.00 22.61 423 LEU A C 1
ATOM 3240 O O . LEU A 1 423 ? 27.779 -27.931 13.522 1.00 22.61 423 LEU A O 1
ATOM 3244 N N . PRO A 1 424 ? 26.341 -26.478 14.457 1.00 33.66 424 PRO A N 1
ATOM 3245 C CA . PRO A 1 424 ? 24.966 -25.955 14.630 1.00 33.66 424 PRO A CA 1
ATOM 3246 C C . PRO A 1 424 ? 24.770 -24.635 15.439 1.00 33.66 424 PRO A C 1
ATOM 3248 O O . PRO A 1 424 ? 25.687 -24.159 16.084 1.00 33.66 424 PRO A O 1
ATOM 3251 N N . ARG A 1 425 ? 23.500 -24.156 15.486 1.00 25.50 425 ARG A N 1
ATOM 3252 C CA . ARG A 1 425 ? 22.765 -23.541 16.648 1.00 25.50 425 ARG A CA 1
ATOM 3253 C C . ARG A 1 425 ? 23.365 -22.289 17.368 1.00 25.50 425 ARG A C 1
ATOM 3255 O O . ARG A 1 425 ? 24.510 -21.939 17.166 1.00 25.50 425 ARG A O 1
ATOM 3262 N N . ALA A 1 426 ? 22.641 -21.509 18.190 1.00 24.02 426 ALA A N 1
ATOM 3263 C CA . ALA A 1 426 ? 21.198 -21.198 18.307 1.00 24.02 426 ALA A CA 1
ATOM 3264 C C . ALA A 1 426 ? 20.983 -19.833 19.043 1.00 24.02 426 ALA A C 1
ATOM 3266 O O . ALA A 1 426 ? 21.948 -19.132 19.312 1.00 24.02 426 ALA A O 1
ATOM 3267 N N . SER A 1 427 ? 19.708 -19.460 19.268 1.00 24.17 427 SER A N 1
ATOM 3268 C CA . SER A 1 427 ? 19.092 -18.692 20.395 1.00 24.17 427 SER A CA 1
ATOM 3269 C C . SER A 1 427 ? 19.920 -17.822 21.375 1.00 24.17 427 SER A C 1
ATOM 3271 O O . SER A 1 427 ? 20.990 -18.237 21.788 1.00 24.17 427 SER A O 1
ATOM 3273 N N . ALA A 1 428 ? 19.401 -16.732 21.973 1.00 26.62 428 ALA A N 1
ATOM 3274 C CA . ALA A 1 428 ? 18.188 -15.904 21.765 1.00 26.62 428 ALA A CA 1
ATOM 3275 C C . ALA A 1 428 ? 18.174 -14.709 22.773 1.00 26.62 428 ALA A C 1
ATOM 3277 O O . ALA A 1 428 ? 18.793 -14.835 23.821 1.00 26.62 428 ALA A O 1
ATOM 3278 N N . GLN A 1 429 ? 17.383 -13.646 22.502 1.00 26.56 429 GLN A N 1
ATOM 3279 C CA . GLN A 1 429 ? 16.837 -12.660 23.488 1.00 26.56 429 GLN A CA 1
ATOM 3280 C C . GLN A 1 429 ? 17.860 -11.756 24.252 1.00 26.56 429 GLN A C 1
ATOM 3282 O O . GLN A 1 429 ? 19.049 -12.032 24.245 1.00 26.56 429 GLN A O 1
ATOM 3287 N N . ASP A 1 430 ? 17.528 -10.602 24.867 1.00 26.91 430 ASP A N 1
ATOM 3288 C CA . ASP A 1 430 ? 16.370 -9.690 24.706 1.00 26.91 430 ASP A CA 1
ATOM 3289 C C . ASP A 1 430 ? 16.701 -8.195 25.028 1.00 26.91 430 ASP A C 1
ATOM 3291 O O . ASP A 1 430 ? 17.645 -7.882 25.750 1.00 26.91 430 ASP A O 1
ATOM 3295 N N . ASP A 1 431 ? 15.856 -7.290 24.506 1.00 27.19 431 ASP A N 1
ATOM 3296 C CA . ASP A 1 431 ? 15.424 -5.957 25.010 1.00 27.19 431 ASP A CA 1
ATOM 3297 C C . ASP A 1 431 ? 16.338 -4.743 25.404 1.00 27.19 431 ASP A C 1
ATOM 3299 O O . ASP A 1 431 ? 17.091 -4.741 26.369 1.00 27.19 431 ASP A O 1
ATOM 3303 N N . LEU A 1 432 ? 16.007 -3.608 24.750 1.00 26.31 432 LEU A N 1
ATOM 3304 C CA . LEU A 1 432 ? 15.781 -2.206 25.216 1.00 26.31 432 LEU A CA 1
ATOM 3305 C C . LEU A 1 432 ? 16.817 -1.279 25.947 1.00 26.31 432 LEU A C 1
ATOM 3307 O O . LEU A 1 432 ? 17.215 -1.513 27.080 1.00 26.31 432 LEU A O 1
ATOM 3311 N N . TYR A 1 433 ? 17.059 -0.101 25.311 1.00 25.72 433 TYR A N 1
ATOM 3312 C CA . TYR A 1 433 ? 16.858 1.321 25.763 1.00 25.72 433 TYR A CA 1
ATOM 3313 C C . TYR A 1 433 ? 17.159 1.751 27.236 1.00 25.72 433 TYR A C 1
ATOM 3315 O O . TYR A 1 433 ? 16.654 1.086 28.124 1.00 25.72 433 TYR A O 1
ATOM 3323 N N . VAL A 1 434 ? 17.743 2.932 27.591 1.00 28.22 434 VAL A N 1
ATOM 3324 C CA . VAL A 1 434 ? 18.359 4.078 26.838 1.00 28.22 434 VAL A CA 1
ATOM 3325 C C . VAL A 1 434 ? 19.057 5.133 27.775 1.00 28.22 434 VAL A C 1
ATOM 3327 O O . VAL A 1 434 ? 19.013 4.982 28.983 1.00 28.22 434 VAL A O 1
ATOM 3330 N N . ASN A 1 435 ? 19.661 6.205 27.204 1.00 27.72 435 ASN A N 1
ATOM 3331 C CA . ASN A 1 435 ? 20.145 7.516 27.765 1.00 27.72 435 ASN A CA 1
ATOM 3332 C C . ASN A 1 435 ? 19.612 7.987 29.149 1.00 27.72 435 ASN A C 1
ATOM 3334 O O . ASN A 1 435 ? 18.417 7.854 29.388 1.00 27.72 435 ASN A O 1
ATOM 3338 N N . LYS A 1 436 ? 20.386 8.680 30.013 1.00 27.62 436 LYS A N 1
ATOM 3339 C CA . LYS A 1 436 ? 21.074 10.023 29.942 1.00 27.62 436 LYS A CA 1
ATOM 3340 C C . LYS A 1 436 ? 22.250 10.059 30.960 1.00 27.62 436 LYS A C 1
ATOM 3342 O O . LYS A 1 436 ? 22.304 9.113 31.708 1.00 27.62 436 LYS A O 1
ATOM 3347 N N . ALA A 1 437 ? 23.253 10.949 31.053 1.00 25.80 437 ALA A N 1
ATOM 3348 C CA . ALA A 1 437 ? 23.393 12.425 31.032 1.00 25.80 437 ALA A CA 1
ATOM 3349 C C . ALA A 1 437 ? 22.849 13.176 32.289 1.00 25.80 437 ALA A C 1
ATOM 3351 O O . ALA A 1 437 ? 21.646 13.145 32.544 1.00 25.80 437 ALA A O 1
ATOM 3352 N N . VAL A 1 438 ? 23.738 13.887 33.006 1.00 27.83 438 VAL A N 1
ATOM 3353 C CA . VAL A 1 438 ? 23.569 14.672 34.263 1.00 27.83 438 VAL A CA 1
ATOM 3354 C C . VAL A 1 438 ? 24.370 15.991 34.145 1.00 27.83 438 VAL A C 1
ATOM 3356 O O . VAL A 1 438 ? 25.190 16.124 33.241 1.00 27.83 438 VAL A O 1
ATOM 3359 N N . LEU A 1 439 ? 24.101 16.964 35.024 1.00 22.86 439 LEU A N 1
ATOM 3360 C CA . LEU A 1 439 ? 24.860 18.205 35.293 1.00 22.86 439 LEU A CA 1
ATOM 3361 C C . LEU A 1 439 ? 24.873 18.420 36.844 1.00 22.86 439 LEU A C 1
ATOM 3363 O O . LEU A 1 439 ? 24.124 17.712 37.521 1.00 22.86 439 LEU A O 1
ATOM 3367 N N . PRO A 1 440 ? 25.687 19.317 37.443 1.00 37.25 440 PRO A N 1
ATOM 3368 C CA . PRO A 1 440 ? 26.603 18.909 38.516 1.00 37.25 440 PRO A CA 1
ATOM 3369 C C . PRO A 1 440 ? 26.458 19.742 39.818 1.00 37.25 440 PRO A C 1
ATOM 3371 O O . PRO A 1 440 ? 25.454 20.429 40.018 1.00 37.25 440 PRO A O 1
ATOM 3374 N N . SER A 1 441 ? 27.511 19.767 40.645 1.00 23.36 441 SER A N 1
ATOM 3375 C CA . SER A 1 441 ? 27.865 20.755 41.691 1.00 23.36 441 SER A CA 1
ATOM 3376 C C . SER A 1 441 ? 27.316 20.587 43.126 1.00 23.36 441 SER A C 1
ATOM 3378 O O . SER A 1 441 ? 26.366 21.226 43.567 1.00 23.36 441 SER A O 1
ATOM 3380 N N . VAL A 1 442 ? 28.033 19.754 43.891 1.00 25.09 442 VAL A N 1
ATOM 3381 C CA . VAL A 1 442 ? 28.733 20.089 45.162 1.00 25.09 442 VAL A CA 1
ATOM 3382 C C . VAL A 1 442 ? 28.082 21.090 46.155 1.00 25.09 442 VAL A C 1
ATOM 3384 O O . VAL A 1 442 ? 28.151 22.298 45.973 1.00 25.09 442 VAL A O 1
ATOM 3387 N N . THR A 1 443 ? 27.571 20.528 47.271 1.00 21.92 443 THR A N 1
ATOM 3388 C CA . THR A 1 443 ? 27.816 20.759 48.741 1.00 21.92 443 THR A CA 1
ATOM 3389 C C . THR A 1 443 ? 28.493 22.062 49.256 1.00 21.92 443 THR A C 1
ATOM 3391 O O . THR A 1 443 ? 29.173 22.712 48.471 1.00 21.92 443 THR A O 1
ATOM 3394 N N . PRO A 1 444 ? 28.500 22.405 50.582 1.00 39.91 444 PRO A N 1
ATOM 3395 C CA . PRO A 1 444 ? 28.118 21.652 51.812 1.00 39.91 444 PRO A CA 1
ATOM 3396 C C . PRO A 1 444 ? 27.154 22.453 52.749 1.00 39.91 444 PRO A C 1
ATOM 3398 O O . PRO A 1 444 ? 26.646 23.478 52.318 1.00 39.91 444 PRO A O 1
ATOM 3401 N N . ARG A 1 445 ? 26.798 22.137 54.019 1.00 23.94 445 ARG A N 1
ATOM 3402 C CA . ARG A 1 445 ? 27.065 21.099 55.075 1.00 23.94 445 ARG A CA 1
ATOM 3403 C C . ARG A 1 445 ? 25.788 21.047 55.994 1.00 23.94 445 ARG A C 1
ATOM 3405 O O . ARG A 1 445 ? 24.805 21.668 55.614 1.00 23.94 445 ARG A O 1
ATOM 3412 N N . LYS A 1 446 ? 25.640 20.403 57.172 1.00 24.48 446 LYS A N 1
ATOM 3413 C CA . LYS A 1 446 ? 26.513 19.698 58.150 1.00 24.48 446 LYS A CA 1
ATOM 3414 C C . LYS A 1 446 ? 25.705 18.587 58.899 1.00 24.48 446 LYS A C 1
ATOM 3416 O O . LYS A 1 446 ? 24.695 18.109 58.404 1.00 24.48 446 LYS A O 1
ATOM 3421 N N . GLU A 1 447 ? 26.206 18.183 60.067 1.00 26.66 447 GLU A N 1
ATOM 3422 C CA . GLU A 1 447 ? 25.700 17.267 61.119 1.00 26.66 447 GLU A CA 1
ATOM 3423 C C . GLU A 1 447 ? 24.373 17.703 61.808 1.00 26.66 447 GLU A C 1
ATOM 3425 O O . GLU A 1 447 ? 24.062 18.890 61.783 1.00 26.66 447 GLU A O 1
ATOM 3430 N N . GLU A 1 448 ? 23.566 16.862 62.492 1.00 27.75 448 GLU A N 1
ATOM 3431 C CA . GLU A 1 448 ? 23.599 15.412 62.869 1.00 27.75 448 GLU A CA 1
ATOM 3432 C C . GLU A 1 448 ? 22.127 14.903 63.140 1.00 27.75 448 GLU A C 1
ATOM 3434 O O . GLU A 1 448 ? 21.212 15.550 62.644 1.00 27.75 448 GLU A O 1
ATOM 3439 N N . LYS A 1 449 ? 21.709 13.818 63.846 1.00 26.81 449 LYS A N 1
ATOM 3440 C CA . LYS A 1 449 ? 22.329 12.844 64.790 1.00 26.81 449 LYS A CA 1
ATOM 3441 C C . LYS A 1 449 ? 21.764 11.389 64.679 1.00 26.81 449 LYS A C 1
ATOM 3443 O O . LYS A 1 449 ? 21.942 10.756 63.645 1.00 26.81 449 LYS A O 1
ATOM 3448 N N . LYS A 1 450 ? 21.182 10.829 65.760 1.00 25.94 450 LYS A N 1
ATOM 3449 C CA . LYS A 1 450 ? 20.850 9.405 66.077 1.00 25.94 450 LYS A CA 1
ATOM 3450 C C . LYS A 1 450 ? 19.793 9.369 67.226 1.00 25.94 450 LYS A C 1
ATOM 3452 O O . LYS A 1 450 ? 19.680 10.399 67.883 1.00 25.94 450 LYS A O 1
ATOM 3457 N N . SER A 1 451 ? 19.033 8.310 67.581 1.00 26.25 451 SER A N 1
ATOM 3458 C CA . SER A 1 451 ? 18.865 6.903 67.108 1.00 26.25 451 SER A CA 1
ATOM 3459 C C . SER A 1 451 ? 17.660 6.184 67.793 1.00 26.25 451 SER A C 1
ATOM 3461 O O . SER A 1 451 ? 17.316 6.570 68.902 1.00 26.25 451 SER A O 1
ATOM 3463 N N . GLU A 1 452 ? 17.159 5.071 67.203 1.00 27.77 452 GLU A N 1
ATOM 3464 C CA . GLU A 1 452 ? 16.428 3.925 67.849 1.00 27.77 452 GLU A CA 1
ATOM 3465 C C . GLU A 1 452 ? 14.998 4.157 68.449 1.00 27.77 452 GLU A C 1
ATOM 3467 O O . GLU A 1 452 ? 14.619 5.296 68.679 1.00 27.77 452 GLU A O 1
ATOM 3472 N N . THR A 1 453 ? 14.092 3.169 68.679 1.00 26.09 453 THR A N 1
ATOM 3473 C CA . THR A 1 453 ? 14.065 1.679 68.505 1.00 26.09 453 THR A CA 1
ATOM 3474 C C . THR A 1 453 ? 12.625 1.090 68.293 1.00 26.09 453 THR A C 1
ATOM 3476 O O . THR A 1 453 ? 11.637 1.705 68.668 1.00 26.09 453 THR A O 1
ATOM 3479 N N . SER A 1 454 ? 12.534 -0.172 67.817 1.00 27.83 454 SER A N 1
ATOM 3480 C CA . SER A 1 454 ? 11.551 -1.250 68.176 1.00 27.83 454 SER A CA 1
ATOM 3481 C C . SER A 1 454 ? 10.023 -1.248 67.847 1.00 27.83 454 SER A C 1
ATOM 3483 O O . SER A 1 454 ? 9.205 -0.678 68.555 1.00 27.83 454 SER A O 1
ATOM 3485 N N . LEU A 1 455 ? 9.640 -2.151 66.918 1.00 28.42 455 LEU A N 1
ATOM 3486 C CA . LEU A 1 455 ? 8.608 -3.233 67.010 1.00 28.42 455 LEU A CA 1
ATOM 3487 C C . LEU A 1 455 ? 7.199 -3.021 67.660 1.00 28.42 455 LEU A C 1
ATOM 3489 O O . LEU A 1 455 ? 7.105 -3.037 68.885 1.00 28.42 455 LEU A O 1
ATOM 3493 N N . ARG A 1 456 ? 6.091 -3.202 66.887 1.00 29.98 456 ARG A N 1
ATOM 3494 C CA . ARG A 1 456 ? 5.148 -4.380 66.959 1.00 29.98 456 ARG A CA 1
ATOM 3495 C C . ARG A 1 456 ? 3.802 -4.276 66.173 1.00 29.98 456 ARG A C 1
ATOM 3497 O O . ARG A 1 456 ? 3.146 -3.251 66.177 1.00 29.98 456 ARG A O 1
ATOM 3504 N N . ARG A 1 457 ? 3.356 -5.452 65.677 1.00 28.73 457 ARG A N 1
ATOM 3505 C CA . ARG A 1 457 ? 1.975 -6.024 65.545 1.00 28.73 457 ARG A CA 1
ATOM 3506 C C . ARG A 1 457 ? 0.807 -5.311 64.802 1.00 28.73 457 ARG A C 1
ATOM 3508 O O . ARG A 1 457 ? 0.191 -4.406 65.335 1.00 28.73 457 ARG A O 1
ATOM 3515 N N . ALA A 1 458 ? 0.355 -6.010 63.745 1.00 25.61 458 ALA A N 1
ATOM 3516 C CA . ALA A 1 458 ? -0.963 -6.676 63.576 1.00 25.61 458 ALA A CA 1
ATOM 3517 C C . ALA A 1 458 ? -2.295 -5.895 63.456 1.00 25.61 458 ALA A C 1
ATOM 3519 O O . ALA A 1 458 ? -2.562 -4.963 64.199 1.00 25.61 458 ALA A O 1
ATOM 3520 N N . LEU A 1 459 ? -3.209 -6.463 62.648 1.00 28.61 459 LEU A N 1
ATOM 3521 C CA . LEU A 1 459 ? -4.591 -6.805 63.044 1.00 28.61 459 LEU A CA 1
ATOM 3522 C C . LEU A 1 459 ? -5.194 -7.869 62.094 1.00 28.61 459 LEU A C 1
ATOM 3524 O O . LEU A 1 459 ? -4.722 -8.034 60.970 1.00 28.61 459 LEU A O 1
ATOM 3528 N N . SER A 1 460 ? -6.217 -8.604 62.549 1.00 28.02 460 SER A N 1
ATOM 3529 C CA . SER A 1 460 ? -6.990 -9.595 61.773 1.00 28.02 460 SER A CA 1
ATOM 3530 C C . SER A 1 460 ? -8.401 -9.786 62.358 1.00 28.02 460 SER A C 1
ATOM 3532 O O . SER A 1 460 ? -8.615 -9.497 63.536 1.00 28.02 460 SER A O 1
ATOM 3534 N N . PRO A 1 461 ? -9.382 -10.205 61.535 1.00 42.84 461 PRO A N 1
ATOM 3535 C CA . PRO A 1 461 ? -10.368 -11.226 61.957 1.00 42.84 461 PRO A CA 1
ATOM 3536 C C . PRO A 1 461 ? -10.872 -12.127 60.787 1.00 42.84 461 PRO A C 1
ATOM 3538 O O . PRO A 1 461 ? -10.618 -11.805 59.632 1.00 42.84 461 PRO A O 1
ATOM 3541 N N . ILE A 1 462 ? -11.676 -13.198 60.934 1.00 27.80 462 ILE A N 1
ATOM 3542 C CA . ILE A 1 462 ? -11.786 -14.318 61.905 1.00 27.80 462 ILE A CA 1
ATOM 3543 C C . ILE A 1 462 ? -12.689 -15.419 61.263 1.00 27.80 462 ILE A C 1
ATOM 3545 O O . ILE A 1 462 ? -13.630 -15.095 60.551 1.00 27.80 462 ILE A O 1
ATOM 3549 N N . SER A 1 463 ? -12.376 -16.699 61.518 1.00 27.84 463 SER A N 1
ATOM 3550 C CA . SER A 1 463 ? -13.163 -17.960 61.381 1.00 27.84 463 SER A CA 1
ATOM 3551 C C . SER A 1 463 ? -14.324 -18.154 60.371 1.00 27.84 463 SER A C 1
ATOM 3553 O O . SER A 1 463 ? -15.338 -17.463 60.407 1.00 27.84 463 SER A O 1
ATOM 3555 N N . SER A 1 464 ? -14.342 -19.334 59.737 1.00 26.12 464 SER A N 1
ATOM 3556 C CA . SER A 1 464 ? -15.324 -20.398 60.071 1.00 26.12 464 SER A CA 1
ATOM 3557 C C . SER A 1 464 ? -14.811 -21.787 59.625 1.00 26.12 464 SER A C 1
ATOM 3559 O O . SER A 1 464 ? -13.831 -21.876 58.890 1.00 26.12 464 SER A O 1
ATOM 3561 N N . ASN A 1 465 ? -15.392 -22.869 60.160 1.00 27.66 465 ASN A N 1
ATOM 3562 C CA . ASN A 1 465 ? -14.852 -24.244 60.111 1.00 27.66 465 ASN A CA 1
ATOM 3563 C C . ASN A 1 465 ? -15.624 -25.166 59.137 1.00 27.66 465 ASN A C 1
ATOM 3565 O O . ASN A 1 465 ? -16.771 -24.869 58.817 1.00 27.66 465 ASN A O 1
ATOM 3569 N N . VAL A 1 466 ? -15.065 -26.351 58.814 1.00 28.95 466 VAL A N 1
ATOM 3570 C CA . VAL A 1 466 ? -15.599 -27.701 59.185 1.00 28.95 466 VAL A CA 1
ATOM 3571 C C . VAL A 1 466 ? -15.119 -28.839 58.240 1.00 28.95 466 VAL A C 1
ATOM 3573 O O . VAL A 1 466 ? -15.238 -28.742 57.027 1.00 28.95 466 VAL A O 1
ATOM 3576 N N . LYS A 1 467 ? -14.704 -29.965 58.859 1.00 24.47 467 LYS A N 1
ATOM 3577 C CA . LYS A 1 467 ? -14.514 -31.355 58.353 1.00 24.47 467 LYS A CA 1
ATOM 3578 C C . LYS A 1 467 ? -13.395 -31.694 57.346 1.00 24.47 467 LYS A C 1
ATOM 3580 O O . LYS A 1 467 ? -13.439 -31.374 56.167 1.00 24.47 467 LYS A O 1
ATOM 3585 N N . GLN A 1 468 ? -12.488 -32.543 57.837 1.00 29.14 468 GLN A N 1
ATOM 3586 C CA . GLN A 1 468 ? -11.763 -33.569 57.077 1.00 29.14 468 GLN A CA 1
ATOM 3587 C C . GLN A 1 468 ? -12.618 -34.847 56.953 1.00 29.14 468 GLN A C 1
ATOM 3589 O O . GLN A 1 468 ? -13.508 -35.070 57.777 1.00 29.14 468 GLN A O 1
ATOM 3594 N N . GLN A 1 469 ? -12.232 -35.760 56.057 1.00 25.31 469 GLN A N 1
ATOM 3595 C CA . GLN A 1 469 ? -12.225 -37.198 56.363 1.00 25.31 469 GLN A CA 1
ATOM 3596 C C . GLN A 1 469 ? -11.010 -37.866 55.681 1.00 25.31 469 GLN A C 1
ATOM 3598 O O . GLN A 1 469 ? -10.290 -37.196 54.941 1.00 25.31 469 GLN A O 1
ATOM 3603 N N . LYS A 1 470 ? -10.690 -39.115 56.039 1.00 26.09 470 LYS A N 1
ATOM 3604 C CA . LYS A 1 470 ? -9.315 -39.654 56.021 1.00 26.09 470 LYS A CA 1
ATOM 3605 C C . LYS A 1 470 ? -9.267 -41.132 55.577 1.00 26.09 470 LYS A C 1
ATOM 3607 O O . LYS A 1 470 ? -10.315 -41.739 55.375 1.00 26.09 470 LYS A O 1
ATOM 3612 N N . SER A 1 471 ? -8.059 -41.699 55.631 1.00 25.59 471 SER A N 1
ATOM 3613 C CA . SER A 1 471 ? -7.709 -43.104 55.918 1.00 25.59 471 SER A CA 1
ATOM 3614 C C . SER A 1 471 ? -7.395 -44.081 54.786 1.00 25.59 471 SER A C 1
ATOM 3616 O O . SER A 1 471 ? -8.072 -44.058 53.760 1.00 25.59 471 SER A O 1
ATOM 3618 N N . ASP A 1 472 ? -6.466 -45.039 54.974 1.00 26.72 472 ASP A N 1
ATOM 3619 C CA . ASP A 1 472 ? -5.136 -45.149 55.684 1.00 26.72 472 ASP A CA 1
ATOM 3620 C C . ASP A 1 472 ? -4.697 -46.637 55.424 1.00 26.72 472 ASP A C 1
ATOM 3622 O O . ASP A 1 472 ? -5.500 -47.530 55.673 1.00 26.72 472 ASP A O 1
ATOM 3626 N N . THR A 1 473 ? -3.658 -47.004 54.645 1.00 31.64 473 THR A N 1
ATOM 3627 C CA . THR A 1 473 ? -2.176 -47.052 54.861 1.00 31.64 473 THR A CA 1
ATOM 3628 C C . THR A 1 473 ? -1.622 -48.188 55.761 1.00 31.64 473 THR A C 1
ATOM 3630 O O . THR A 1 473 ? -1.844 -48.145 56.966 1.00 31.64 473 THR A O 1
ATOM 3633 N N . GLY A 1 474 ? -0.811 -49.107 55.188 1.00 28.45 474 GLY A N 1
ATOM 3634 C CA . GLY A 1 474 ? -0.019 -50.190 55.840 1.00 28.45 474 GLY A CA 1
ATOM 3635 C C . GLY A 1 474 ? 0.872 -50.948 54.816 1.00 28.45 474 GLY A C 1
ATOM 3636 O O . GLY A 1 474 ? 0.558 -50.872 53.626 1.00 28.45 474 GLY A O 1
ATOM 3637 N N . ASP A 1 475 ? 1.985 -51.653 55.115 1.00 25.17 475 ASP A N 1
ATOM 3638 C CA . ASP A 1 475 ? 2.734 -51.998 56.361 1.00 25.17 475 ASP A CA 1
ATOM 3639 C C . ASP A 1 475 ? 4.150 -52.579 56.005 1.00 25.17 475 ASP A C 1
ATOM 3641 O O . ASP A 1 475 ? 4.331 -53.033 54.877 1.00 25.17 475 ASP A O 1
ATOM 3645 N N . CYS A 1 476 ? 5.167 -52.743 56.883 1.00 20.05 476 CYS A N 1
ATOM 3646 C CA . CYS A 1 476 ? 5.804 -51.717 57.736 1.00 20.05 476 CYS A CA 1
ATOM 3647 C C . CYS A 1 476 ? 7.334 -51.941 58.067 1.00 20.05 476 CYS A C 1
ATOM 3649 O O . CYS A 1 476 ? 8.119 -51.335 57.338 1.00 20.05 476 CYS A O 1
ATOM 3651 N N . PRO A 1 477 ? 7.831 -52.658 59.127 1.00 53.91 477 PRO A N 1
ATOM 3652 C CA . PRO A 1 477 ? 8.944 -52.053 59.915 1.00 53.91 477 PRO A CA 1
ATOM 3653 C C . PRO A 1 477 ? 10.136 -52.913 60.477 1.00 53.91 477 PRO A C 1
ATOM 3655 O O . PRO A 1 477 ? 10.066 -54.138 60.534 1.00 53.91 477 PRO A O 1
ATOM 3658 N N . ASN A 1 478 ? 11.130 -52.197 61.069 1.00 29.06 478 ASN A N 1
ATOM 3659 C CA . ASN A 1 478 ? 12.140 -52.576 62.117 1.00 29.06 478 ASN A CA 1
ATOM 3660 C C . ASN A 1 478 ? 13.448 -53.330 61.695 1.00 29.06 478 ASN A C 1
ATOM 3662 O O . ASN A 1 478 ? 13.452 -53.954 60.643 1.00 29.06 478 ASN A O 1
ATOM 3666 N N . LEU A 1 479 ? 14.611 -53.323 62.409 1.00 26.75 479 LEU A N 1
ATOM 3667 C CA . LEU A 1 479 ? 15.048 -52.839 63.764 1.00 26.75 479 LEU A CA 1
ATOM 3668 C C . LEU A 1 479 ? 16.575 -52.391 63.805 1.00 26.75 479 LEU A C 1
ATOM 3670 O O . LEU A 1 479 ? 17.077 -51.989 62.761 1.00 26.75 479 LEU A O 1
ATOM 3674 N N . LEU A 1 480 ? 17.301 -52.383 64.956 1.00 27.84 480 LEU A N 1
ATOM 3675 C CA . LEU A 1 480 ? 18.500 -51.526 65.280 1.00 27.84 480 LEU A CA 1
ATOM 3676 C C . LEU A 1 480 ? 19.864 -52.212 65.678 1.00 27.84 480 LEU A C 1
ATOM 3678 O O . LEU A 1 480 ? 19.821 -53.235 66.349 1.00 27.84 480 LEU A O 1
ATOM 3682 N N . GLU A 1 481 ? 21.008 -51.531 65.381 1.00 29.05 481 GLU A N 1
ATOM 3683 C CA . GLU A 1 481 ? 22.318 -51.337 66.131 1.00 29.05 481 GLU A CA 1
ATOM 3684 C C . GLU A 1 481 ? 23.217 -52.518 66.659 1.00 29.05 481 GLU A C 1
ATOM 3686 O O . GLU A 1 481 ? 22.696 -53.618 66.823 1.00 29.05 481 GLU A O 1
ATOM 3691 N N . PRO A 1 482 ? 24.527 -52.348 67.065 1.00 45.22 482 PRO A N 1
ATOM 3692 C CA . PRO A 1 482 ? 25.647 -51.410 66.711 1.00 45.22 482 PRO A CA 1
ATOM 3693 C C . PRO A 1 482 ? 27.096 -52.070 66.611 1.00 45.22 482 PRO A C 1
ATOM 3695 O O . PRO A 1 482 ? 27.206 -53.283 66.470 1.00 45.22 482 PRO A O 1
ATOM 3698 N N . GLU A 1 483 ? 28.193 -51.273 66.755 1.00 24.95 483 GLU A N 1
ATOM 3699 C CA . GLU A 1 483 ? 29.654 -51.594 66.999 1.00 24.95 483 GLU A CA 1
ATOM 3700 C C . GLU A 1 483 ? 30.653 -51.807 65.801 1.00 24.95 483 GLU A C 1
ATOM 3702 O O . GLU A 1 483 ? 30.258 -52.073 64.669 1.00 24.95 483 GLU A O 1
ATOM 3707 N N . THR A 1 484 ? 31.979 -51.615 66.032 1.00 29.78 484 THR A N 1
ATOM 3708 C CA . THR A 1 484 ? 33.093 -51.535 65.016 1.00 29.78 484 THR A CA 1
ATOM 3709 C C . THR A 1 484 ? 34.445 -52.077 65.551 1.00 29.78 484 THR A C 1
ATOM 3711 O O . THR A 1 484 ? 34.646 -51.929 66.759 1.00 29.78 484 THR A O 1
ATOM 3714 N N . PRO A 1 485 ? 35.401 -52.643 64.746 1.00 34.53 485 PRO A N 1
ATOM 3715 C CA . PRO A 1 485 ? 36.507 -51.819 64.165 1.00 34.53 485 PRO A CA 1
ATOM 3716 C C . PRO A 1 485 ? 37.328 -52.343 62.921 1.00 34.53 485 PRO A C 1
ATOM 3718 O O . PRO A 1 485 ? 37.526 -53.537 62.737 1.00 34.53 485 PRO A O 1
ATOM 3721 N N . ILE A 1 486 ? 37.984 -51.398 62.207 1.00 27.36 486 ILE A N 1
ATOM 3722 C CA . ILE A 1 486 ? 39.282 -51.474 61.449 1.00 27.36 486 ILE A CA 1
ATOM 3723 C C . ILE A 1 486 ? 39.415 -52.178 60.053 1.00 27.36 486 ILE A C 1
ATOM 3725 O O . ILE A 1 486 ? 39.021 -53.314 59.832 1.00 27.36 486 ILE A O 1
ATOM 3729 N N . GLU A 1 487 ? 40.154 -51.476 59.164 1.00 22.73 487 GLU A N 1
ATOM 3730 C CA . GLU A 1 487 ? 40.714 -51.821 57.825 1.00 22.73 487 GLU A CA 1
ATOM 3731 C C . 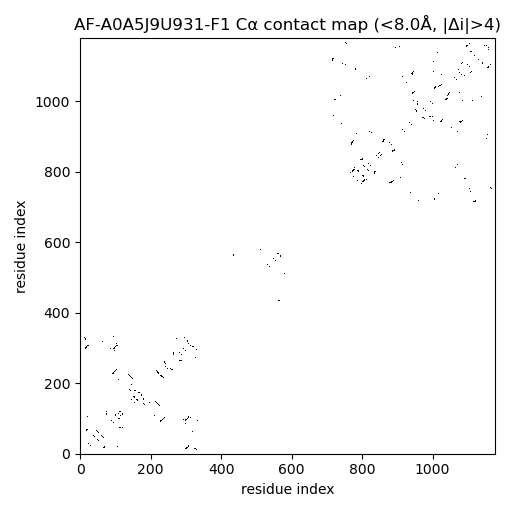GLU A 1 487 ? 39.766 -51.929 56.595 1.00 22.73 487 GLU A C 1
ATOM 3733 O O . GLU A 1 487 ? 38.618 -51.497 56.634 1.00 22.73 487 GLU A O 1
ATOM 3738 N N . LYS A 1 488 ? 40.352 -52.188 55.410 1.00 23.53 488 LYS A N 1
ATOM 3739 C CA . LYS A 1 488 ? 40.061 -51.456 54.152 1.00 23.53 488 LYS A CA 1
ATOM 3740 C C . LYS A 1 488 ? 38.828 -51.915 53.343 1.00 23.53 488 LYS A C 1
ATOM 3742 O O . LYS A 1 488 ? 38.530 -53.099 53.265 1.00 23.53 488 LYS A O 1
ATOM 3747 N N . CYS A 1 489 ? 38.271 -50.948 52.590 1.00 20.22 489 CYS A N 1
ATOM 3748 C CA . CYS A 1 489 ? 37.186 -51.042 51.587 1.00 20.22 489 CYS A CA 1
ATOM 3749 C C . CYS A 1 489 ? 35.785 -51.305 52.184 1.00 20.22 489 CYS A C 1
ATOM 3751 O O . CYS A 1 489 ? 35.386 -52.447 52.361 1.00 20.22 489 CYS A O 1
ATOM 3753 N N . ASN A 1 490 ? 34.945 -50.288 52.416 1.00 23.17 490 ASN A N 1
ATOM 3754 C CA . ASN A 1 490 ? 34.262 -49.537 51.344 1.00 23.17 490 ASN A CA 1
ATOM 3755 C C . ASN A 1 490 ? 33.414 -48.350 51.874 1.00 23.17 490 ASN A C 1
ATOM 3757 O O . ASN A 1 490 ? 33.245 -48.216 53.075 1.00 23.17 490 ASN A O 1
ATOM 3761 N N . MET A 1 491 ? 32.833 -47.574 50.940 1.00 29.48 491 MET A N 1
ATOM 3762 C CA . MET A 1 491 ? 31.767 -46.555 51.092 1.00 29.48 491 MET A CA 1
ATOM 3763 C C . MET A 1 491 ? 31.997 -45.393 52.083 1.00 29.48 491 MET A C 1
ATOM 3765 O O . MET A 1 491 ? 32.211 -45.570 53.274 1.00 29.48 491 MET A O 1
ATOM 3769 N N . VAL A 1 492 ? 31.839 -44.161 51.587 1.00 26.39 492 VAL A N 1
ATOM 3770 C CA . VAL A 1 492 ? 31.705 -42.953 52.418 1.00 26.39 492 VAL A CA 1
ATOM 3771 C C . VAL A 1 492 ? 30.280 -42.434 52.278 1.00 26.39 492 VAL A C 1
ATOM 3773 O O . VAL A 1 492 ? 29.952 -41.818 51.263 1.00 26.39 492 VAL A O 1
ATOM 3776 N N . ASP A 1 493 ? 29.458 -42.634 53.305 1.00 44.97 493 ASP A N 1
ATOM 3777 C CA . ASP A 1 493 ? 28.169 -41.954 53.407 1.00 44.97 493 ASP A CA 1
ATOM 3778 C C . ASP A 1 493 ? 28.378 -40.453 53.615 1.00 44.97 493 ASP A C 1
ATOM 3780 O O . ASP A 1 493 ? 28.974 -40.008 54.601 1.00 44.97 493 ASP A O 1
ATOM 3784 N N . LYS A 1 494 ? 27.863 -39.653 52.679 1.00 31.09 494 LYS A N 1
ATOM 3785 C CA . LYS A 1 494 ? 27.731 -38.203 52.820 1.00 31.09 494 LYS A CA 1
ATOM 3786 C C . LYS A 1 494 ? 26.408 -37.739 52.231 1.00 31.09 494 LYS A C 1
ATOM 3788 O O . LYS A 1 494 ? 26.135 -37.977 51.060 1.00 31.09 494 LYS A O 1
ATOM 3793 N N . ILE A 1 495 ? 25.662 -37.034 53.086 1.00 37.16 495 ILE A N 1
ATOM 3794 C CA . ILE A 1 495 ? 24.673 -35.972 52.829 1.00 37.16 495 ILE A CA 1
ATOM 3795 C C . ILE A 1 495 ? 24.379 -35.768 51.328 1.00 37.16 495 ILE A C 1
ATOM 3797 O O . ILE A 1 495 ? 25.300 -35.353 50.614 1.00 37.16 495 ILE A O 1
ATOM 3801 N N . PRO A 1 496 ? 23.132 -35.985 50.851 1.00 36.06 496 PRO A N 1
ATOM 3802 C CA . PRO A 1 496 ? 22.802 -35.970 49.426 1.00 36.06 496 PRO A CA 1
ATOM 3803 C C . PRO A 1 496 ? 23.320 -34.694 48.764 1.00 36.06 496 PRO A C 1
ATOM 3805 O O . PRO A 1 496 ? 22.930 -33.578 49.113 1.00 36.06 496 PRO A O 1
ATOM 3808 N N . ALA A 1 497 ? 24.279 -34.871 47.858 1.00 31.42 497 ALA A N 1
ATOM 3809 C CA . ALA A 1 497 ? 25.089 -33.768 47.378 1.00 31.42 497 ALA A CA 1
ATOM 3810 C C . ALA A 1 497 ? 24.246 -32.798 46.542 1.00 31.42 497 ALA A C 1
ATOM 3812 O O . ALA A 1 497 ? 23.684 -33.194 45.521 1.00 31.42 497 ALA A O 1
ATOM 3813 N N . ALA A 1 498 ? 24.245 -31.516 46.932 1.00 43.53 498 ALA A N 1
ATOM 3814 C CA . ALA A 1 498 ? 23.777 -30.425 46.077 1.00 43.53 498 ALA A CA 1
ATOM 3815 C C . ALA A 1 498 ? 24.380 -30.599 44.676 1.00 43.53 498 ALA A C 1
ATOM 3817 O O . ALA A 1 498 ? 25.594 -30.839 44.553 1.00 43.53 498 ALA A O 1
ATOM 3818 N N . THR A 1 499 ? 23.526 -30.560 43.652 1.00 45.56 499 THR A N 1
ATOM 3819 C CA . THR A 1 499 ? 23.872 -31.081 42.329 1.00 45.56 499 THR A CA 1
ATOM 3820 C C . THR A 1 499 ? 25.018 -30.275 41.710 1.00 45.56 499 THR A C 1
ATOM 3822 O O . THR A 1 499 ? 25.271 -29.133 42.114 1.00 45.56 499 THR A O 1
ATOM 3825 N N . PRO A 1 500 ? 25.726 -30.818 40.700 1.00 36.03 500 PRO A N 1
ATOM 3826 C CA . PRO A 1 500 ? 26.701 -30.035 39.946 1.00 36.03 500 PRO A CA 1
ATOM 3827 C C . PRO A 1 500 ? 26.099 -28.727 39.413 1.00 36.03 500 PRO A C 1
ATOM 3829 O O . PRO A 1 500 ? 26.775 -27.705 39.426 1.00 36.03 500 PRO A O 1
ATOM 3832 N N . LEU A 1 501 ? 24.813 -28.742 39.037 1.00 38.44 501 LEU A N 1
ATOM 3833 C CA . LEU A 1 501 ? 24.074 -27.570 38.575 1.00 38.44 501 LEU A CA 1
ATOM 3834 C C . LEU A 1 501 ? 23.796 -26.561 39.702 1.00 38.44 501 LEU A C 1
ATOM 3836 O O . LEU A 1 501 ? 23.966 -25.369 39.481 1.00 38.44 501 LEU A O 1
ATOM 3840 N N . ASP A 1 502 ? 23.446 -27.001 40.913 1.00 39.12 502 ASP A N 1
ATOM 3841 C CA . ASP A 1 502 ? 23.235 -26.095 42.057 1.00 39.12 502 ASP A CA 1
ATOM 3842 C C . ASP A 1 502 ? 24.536 -25.393 42.466 1.00 39.12 502 ASP A C 1
ATOM 3844 O O . ASP A 1 502 ? 24.554 -24.189 42.722 1.00 39.12 502 ASP A O 1
ATOM 3848 N N . LYS A 1 503 ? 25.653 -26.133 42.462 1.00 39.72 503 LYS A N 1
ATOM 3849 C CA . LYS A 1 503 ? 26.989 -25.577 42.725 1.00 39.72 503 LYS A CA 1
ATOM 3850 C C . LYS A 1 503 ? 27.440 -24.633 41.610 1.00 39.72 503 LYS A C 1
ATOM 3852 O O . LYS A 1 503 ? 27.997 -23.579 41.908 1.00 39.72 503 LYS A O 1
ATOM 3857 N N . LEU A 1 504 ? 27.162 -24.968 40.349 1.00 37.28 504 LEU A N 1
ATOM 3858 C CA . LEU A 1 504 ? 27.441 -24.106 39.198 1.00 37.28 504 LEU A CA 1
ATOM 3859 C C . LEU A 1 504 ? 26.599 -22.821 39.234 1.00 37.28 504 LEU A C 1
ATOM 3861 O O . LEU A 1 504 ? 27.124 -21.745 38.972 1.00 37.28 504 LEU A O 1
ATOM 3865 N N . ASN A 1 505 ? 25.323 -22.912 39.618 1.00 42.12 505 ASN A N 1
ATOM 3866 C CA . ASN A 1 505 ? 24.435 -21.761 39.784 1.00 42.12 505 ASN A CA 1
ATOM 3867 C C . ASN A 1 505 ? 24.896 -20.853 40.934 1.00 42.12 505 ASN A C 1
ATOM 3869 O O . ASN A 1 505 ? 24.905 -19.636 40.767 1.00 42.12 505 ASN A O 1
ATOM 3873 N N . ALA A 1 506 ? 25.342 -21.428 42.057 1.00 44.75 506 ALA A N 1
ATOM 3874 C CA . ALA A 1 506 ? 25.923 -20.675 43.169 1.00 44.75 506 ALA A CA 1
ATOM 3875 C C . ALA A 1 506 ? 27.236 -19.968 42.776 1.00 44.75 506 ALA A C 1
ATOM 3877 O O . ALA A 1 506 ? 27.409 -18.790 43.087 1.00 44.75 506 ALA A O 1
ATOM 3878 N N . LEU A 1 507 ? 28.134 -20.633 42.032 1.00 47.50 507 LEU A N 1
ATOM 3879 C CA . LEU A 1 507 ? 29.293 -19.963 41.422 1.00 47.50 507 LEU A CA 1
ATOM 3880 C C . LEU A 1 507 ? 28.842 -18.845 40.470 1.00 47.50 507 LEU A C 1
ATOM 3882 O O . LEU A 1 507 ? 29.378 -17.741 40.519 1.00 47.50 507 LEU A O 1
ATOM 3886 N N . GLY A 1 508 ? 27.836 -19.112 39.636 1.00 53.62 508 GLY A N 1
ATOM 3887 C CA . GLY A 1 508 ? 27.298 -18.182 38.649 1.00 53.62 508 GLY A CA 1
ATOM 3888 C C . GLY A 1 508 ? 26.670 -16.921 39.248 1.00 53.62 508 GLY A C 1
ATOM 3889 O O . GLY A 1 508 ? 26.760 -15.867 38.623 1.00 53.62 508 GLY A O 1
ATOM 3890 N N . SER A 1 509 ? 26.078 -16.977 40.447 1.00 56.06 509 SER A N 1
ATOM 3891 C CA . SER A 1 509 ? 25.677 -15.771 41.188 1.00 56.06 509 SER A CA 1
ATOM 3892 C C . SER A 1 509 ? 26.888 -15.013 41.733 1.00 56.06 509 SER A C 1
ATOM 3894 O O . SER A 1 509 ? 27.033 -13.824 41.461 1.00 56.06 509 SER A O 1
ATOM 3896 N N . THR A 1 510 ? 27.811 -15.697 42.416 1.00 63.12 510 THR A N 1
ATOM 3897 C CA . THR A 1 510 ? 28.966 -15.047 43.059 1.00 63.12 510 THR A CA 1
ATOM 3898 C C . THR A 1 510 ? 29.903 -14.386 42.040 1.00 63.12 510 THR A C 1
ATOM 3900 O O . THR A 1 510 ? 30.421 -13.293 42.276 1.00 63.12 510 THR A O 1
ATOM 3903 N N . LEU A 1 511 ? 30.097 -15.011 40.874 1.00 61.12 511 LEU A N 1
ATOM 3904 C CA . LEU A 1 511 ? 30.858 -14.447 39.756 1.00 61.12 511 LEU A CA 1
ATOM 3905 C C . LEU A 1 511 ? 30.168 -13.227 39.131 1.00 61.12 511 LEU A C 1
ATOM 3907 O O . LEU A 1 511 ? 30.859 -12.275 38.774 1.00 61.12 511 LEU A O 1
ATOM 3911 N N . LYS A 1 512 ? 28.829 -13.208 39.035 1.00 67.06 512 LYS A N 1
ATOM 3912 C CA . LYS A 1 512 ? 28.087 -12.032 38.547 1.00 67.06 512 LYS A CA 1
ATOM 3913 C C . LYS A 1 512 ? 28.272 -10.840 39.473 1.00 67.06 512 LYS A C 1
ATOM 3915 O O . LYS A 1 512 ? 28.648 -9.780 38.983 1.00 67.06 512 LYS A O 1
ATOM 3920 N N . ASP A 1 513 ? 28.097 -11.014 40.780 1.00 69.31 513 ASP A N 1
ATOM 3921 C CA . ASP A 1 513 ? 28.264 -9.919 41.745 1.00 69.31 513 ASP A CA 1
ATOM 3922 C C . ASP A 1 513 ? 29.715 -9.408 41.769 1.00 69.31 513 ASP A C 1
ATOM 3924 O O . ASP A 1 513 ? 29.961 -8.200 41.753 1.00 69.31 513 ASP A O 1
ATOM 3928 N N . THR A 1 514 ? 30.693 -10.319 41.687 1.00 72.38 514 THR A N 1
ATOM 3929 C CA . THR A 1 514 ? 32.121 -9.974 41.576 1.00 72.38 514 THR A CA 1
ATOM 3930 C C . THR A 1 514 ? 32.406 -9.164 40.306 1.00 72.38 514 THR A C 1
ATOM 3932 O O . THR A 1 514 ? 33.087 -8.138 40.362 1.00 72.38 514 THR A O 1
ATOM 3935 N N . PHE A 1 515 ? 31.858 -9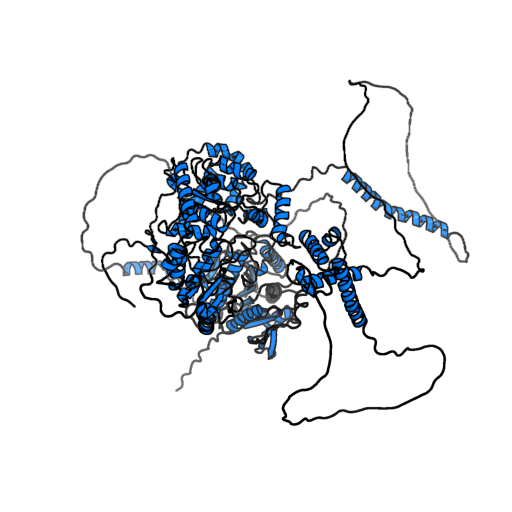.579 39.160 1.00 71.00 515 PHE A N 1
ATOM 3936 C CA . PHE A 1 515 ? 32.043 -8.883 37.887 1.00 71.00 515 PHE A CA 1
ATOM 3937 C C . PHE A 1 515 ? 31.301 -7.536 37.835 1.00 71.00 515 PHE A C 1
ATOM 3939 O O . PHE A 1 515 ? 31.831 -6.565 37.299 1.00 71.00 515 PHE A O 1
ATOM 3946 N N . ILE A 1 516 ? 30.116 -7.433 38.445 1.00 73.12 516 ILE A N 1
ATOM 3947 C CA . ILE A 1 516 ? 29.382 -6.170 38.619 1.00 73.12 516 ILE A CA 1
ATOM 3948 C C . ILE A 1 516 ? 30.227 -5.174 39.421 1.00 73.12 516 ILE A C 1
ATOM 3950 O O . ILE A 1 516 ? 30.391 -4.031 38.990 1.00 73.12 516 ILE A O 1
ATOM 3954 N N . HIS A 1 517 ? 30.833 -5.606 40.532 1.00 73.31 517 HIS A N 1
ATOM 3955 C CA . HIS A 1 517 ? 31.743 -4.761 41.306 1.00 73.31 517 HIS A CA 1
ATOM 3956 C C . HIS A 1 517 ? 32.985 -4.342 40.506 1.00 73.31 517 HIS A C 1
ATOM 3958 O O . HIS A 1 517 ? 33.349 -3.167 40.541 1.00 73.31 517 HIS A O 1
ATOM 3964 N N . GLN A 1 518 ? 33.603 -5.247 39.740 1.00 73.50 518 GLN A N 1
ATOM 3965 C CA . GLN A 1 518 ? 34.738 -4.906 38.870 1.00 73.50 518 GLN A CA 1
ATOM 3966 C C . GLN A 1 518 ? 34.351 -3.900 37.776 1.00 73.50 518 GLN A C 1
ATOM 3968 O O . GLN A 1 518 ? 35.075 -2.931 37.551 1.00 73.50 518 GLN A O 1
ATOM 3973 N N . PHE A 1 519 ? 33.197 -4.074 37.128 1.00 76.75 519 PHE A N 1
ATOM 3974 C CA . PHE A 1 519 ? 32.708 -3.159 36.095 1.00 76.75 519 PHE A CA 1
ATOM 3975 C C . PHE A 1 519 ? 32.407 -1.761 36.659 1.00 76.75 519 PHE A C 1
ATOM 3977 O O . PHE A 1 519 ? 32.765 -0.755 36.044 1.00 76.75 519 PHE A O 1
ATOM 3984 N N . LEU A 1 520 ? 31.822 -1.683 37.859 1.00 81.56 520 LEU A N 1
ATOM 3985 C CA . LEU A 1 520 ? 31.631 -0.424 38.584 1.00 81.56 520 LEU A CA 1
ATOM 3986 C C . LEU A 1 520 ? 32.973 0.236 38.942 1.00 81.56 520 LEU A C 1
ATOM 3988 O O . LEU A 1 520 ? 33.123 1.441 38.747 1.00 81.56 520 LEU A O 1
ATOM 3992 N N . ASP A 1 521 ? 33.977 -0.523 39.397 1.00 79.44 521 ASP A N 1
ATOM 3993 C CA . ASP A 1 521 ? 35.299 0.041 39.706 1.00 79.44 521 ASP A CA 1
ATOM 3994 C C . ASP A 1 521 ? 36.029 0.524 38.436 1.00 79.44 521 ASP A C 1
ATOM 3996 O O . ASP A 1 521 ? 36.632 1.597 38.459 1.00 79.44 521 ASP A O 1
ATOM 4000 N N . VAL A 1 522 ? 35.885 -0.156 37.292 1.00 80.44 522 VAL A N 1
ATOM 4001 C CA . VAL A 1 522 ? 36.348 0.355 35.985 1.00 80.44 522 VAL A CA 1
ATOM 4002 C C . VAL A 1 522 ? 35.645 1.674 35.636 1.00 80.44 522 VAL A C 1
ATOM 4004 O O . VAL A 1 522 ? 36.314 2.652 35.301 1.00 80.44 522 VAL A O 1
ATOM 4007 N N . LEU A 1 523 ? 34.318 1.767 35.784 1.00 83.00 523 LEU A N 1
ATOM 4008 C CA . LEU A 1 523 ? 33.585 3.018 35.542 1.00 83.00 523 LEU A CA 1
ATOM 4009 C C . LEU A 1 523 ? 33.934 4.145 36.532 1.00 83.00 523 LEU A C 1
ATOM 4011 O O . LEU A 1 523 ? 33.793 5.317 36.175 1.00 83.00 523 LEU A O 1
ATOM 4015 N N . ASN A 1 524 ? 34.460 3.823 37.715 1.00 85.94 524 ASN A N 1
ATOM 4016 C CA . ASN A 1 524 ? 34.948 4.792 38.699 1.00 85.94 524 ASN A CA 1
ATOM 4017 C C . ASN A 1 524 ? 36.411 5.247 38.472 1.00 85.94 524 ASN A C 1
ATOM 4019 O O . ASN A 1 524 ? 36.737 6.361 38.869 1.00 85.94 524 ASN A O 1
ATOM 4023 N N . HIS A 1 525 ? 37.289 4.450 37.838 1.00 81.88 525 HIS A N 1
ATOM 4024 C CA . HIS A 1 525 ? 38.738 4.760 37.772 1.00 81.88 525 HIS A CA 1
ATOM 4025 C C . HIS A 1 525 ? 39.358 4.805 36.364 1.00 81.88 525 HIS A C 1
ATOM 4027 O O . HIS A 1 525 ? 40.353 5.502 36.182 1.00 81.88 525 HIS A O 1
ATOM 4033 N N . ALA A 1 526 ? 38.795 4.123 35.360 1.00 84.44 526 ALA A N 1
ATOM 4034 C CA . ALA A 1 526 ? 39.390 4.025 34.019 1.00 84.44 526 ALA A CA 1
ATOM 4035 C C . ALA A 1 526 ? 39.479 5.380 33.294 1.00 84.44 526 ALA A C 1
ATOM 4037 O O . ALA A 1 526 ? 38.623 6.247 33.498 1.00 84.44 526 ALA A O 1
ATOM 4038 N N . ASN A 1 527 ? 40.489 5.572 32.444 1.00 83.06 527 ASN A N 1
ATOM 4039 C CA . ASN A 1 527 ? 40.703 6.824 31.706 1.00 83.06 527 ASN A CA 1
ATOM 4040 C C . ASN A 1 527 ? 39.754 6.989 30.498 1.00 83.06 527 ASN A C 1
ATOM 4042 O O . ASN A 1 527 ? 38.943 6.118 30.178 1.00 83.06 527 ASN A O 1
ATOM 4046 N N . LYS A 1 528 ? 39.828 8.146 29.826 1.00 81.06 528 LYS A N 1
ATOM 4047 C CA . LYS A 1 528 ? 38.928 8.528 28.724 1.00 81.06 528 LYS A CA 1
ATOM 4048 C C . LYS A 1 528 ? 39.005 7.561 27.535 1.00 81.06 528 LYS A C 1
ATOM 4050 O O . LYS A 1 528 ? 38.008 7.360 26.840 1.00 81.06 528 LYS A O 1
ATOM 4055 N N . GLU A 1 529 ? 40.166 6.966 27.300 1.00 76.44 529 GLU A N 1
ATOM 4056 C CA . GLU A 1 529 ? 40.464 6.060 26.192 1.00 76.44 529 GLU A CA 1
ATOM 4057 C C . GLU A 1 529 ? 40.023 4.621 26.508 1.00 76.44 529 GLU A C 1
ATOM 4059 O O . GLU A 1 529 ? 39.471 3.939 25.645 1.00 76.44 529 GLU A O 1
ATOM 4064 N N . GLU A 1 530 ? 40.197 4.170 27.751 1.00 74.81 530 GLU A N 1
ATOM 4065 C CA . GLU A 1 530 ? 39.677 2.897 28.273 1.00 74.81 530 GLU A CA 1
ATOM 4066 C C . GLU A 1 530 ? 38.143 2.895 28.322 1.00 74.81 530 GLU A C 1
ATOM 4068 O O . GLU A 1 530 ? 37.504 1.971 27.819 1.00 74.81 530 GLU A O 1
ATOM 4073 N N . LEU A 1 531 ? 37.531 3.972 28.830 1.00 76.31 531 LEU A N 1
ATOM 4074 C CA . LEU A 1 531 ? 36.074 4.141 28.838 1.00 76.31 531 LEU A CA 1
ATOM 4075 C C . LEU A 1 531 ? 35.474 4.073 27.425 1.00 76.31 531 LEU A C 1
ATOM 4077 O O . LEU A 1 531 ? 34.369 3.568 27.266 1.00 76.31 531 LEU A O 1
ATOM 4081 N N . GLN A 1 532 ? 36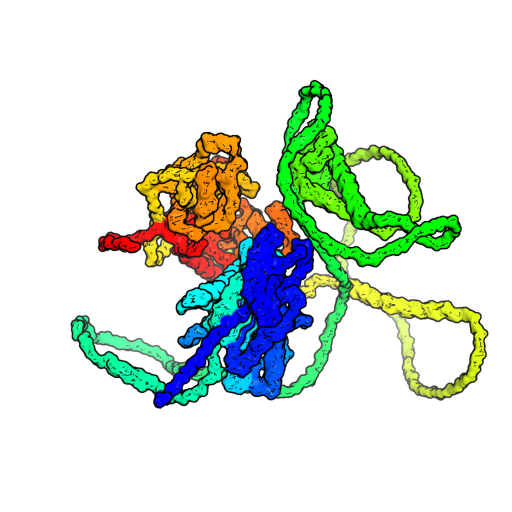.189 4.536 26.394 1.00 75.88 532 GLN A N 1
ATOM 4082 C CA . GLN A 1 532 ? 35.738 4.458 24.997 1.00 75.88 532 GLN A CA 1
ATOM 4083 C C . GLN A 1 532 ? 35.909 3.074 24.351 1.00 75.88 532 GLN A C 1
ATOM 4085 O O . GLN A 1 532 ? 35.314 2.817 23.304 1.00 75.88 532 GLN A O 1
ATOM 4090 N N . GLN A 1 533 ? 36.688 2.175 24.958 1.00 70.88 533 GLN A N 1
ATOM 4091 C CA . GLN A 1 533 ? 36.770 0.771 24.538 1.00 70.88 533 GLN A CA 1
ATOM 4092 C C . GLN A 1 533 ? 35.594 -0.054 25.087 1.00 70.88 533 GLN A C 1
ATOM 4094 O O . GLN A 1 533 ? 35.253 -1.097 24.523 1.00 70.88 533 GLN A O 1
ATOM 4099 N N . LEU A 1 534 ? 34.911 0.427 26.134 1.00 66.25 534 LEU A N 1
ATOM 4100 C CA . LEU A 1 534 ? 33.703 -0.205 26.656 1.00 66.25 534 LEU A CA 1
ATOM 4101 C C . LEU A 1 534 ? 32.535 -0.061 25.667 1.00 66.25 534 LEU A C 1
ATOM 4103 O O . LEU A 1 534 ? 31.990 1.019 25.426 1.00 66.25 534 LEU A O 1
ATOM 4107 N N . LYS A 1 535 ? 32.116 -1.202 25.113 1.00 59.16 535 LYS A N 1
ATOM 4108 C CA . LYS A 1 535 ? 30.971 -1.381 24.206 1.00 59.16 535 LYS A CA 1
ATOM 4109 C C . LYS A 1 535 ? 29.746 -0.604 24.738 1.00 59.16 535 LYS A C 1
ATOM 4111 O O . LYS A 1 535 ? 29.169 -0.944 25.764 1.00 59.16 535 LYS A O 1
ATOM 4116 N N . GLY A 1 536 ? 29.345 0.468 24.044 1.00 61.12 536 GLY A N 1
ATOM 4117 C CA . GLY A 1 536 ? 28.206 1.330 24.423 1.00 61.12 536 GLY A CA 1
ATOM 4118 C C . GLY A 1 536 ? 28.548 2.681 25.077 1.00 61.12 536 GLY A C 1
ATOM 4119 O O . GLY A 1 536 ? 27.641 3.501 25.272 1.00 61.12 536 GLY A O 1
ATOM 4120 N N . ILE A 1 537 ? 29.824 2.959 25.354 1.00 72.31 537 ILE A N 1
ATOM 4121 C CA . ILE A 1 537 ? 30.326 4.255 25.830 1.00 72.31 537 ILE A CA 1
ATOM 4122 C C . ILE A 1 537 ? 31.156 4.891 24.702 1.00 72.31 537 ILE A C 1
ATOM 4124 O O . ILE A 1 537 ? 32.242 4.442 24.369 1.00 72.31 537 ILE A O 1
ATOM 4128 N N . GLY A 1 538 ? 30.615 5.931 24.060 1.00 72.06 538 GLY A N 1
ATOM 4129 C CA . GLY A 1 538 ? 31.357 6.748 23.085 1.00 72.06 538 GLY A CA 1
ATOM 4130 C C . GLY A 1 538 ? 31.961 7.997 23.732 1.00 72.06 538 GLY A C 1
ATOM 4131 O O . GLY A 1 538 ? 31.591 8.324 24.856 1.00 72.06 538 GLY A O 1
ATOM 4132 N N . ALA A 1 539 ? 32.809 8.740 23.009 1.00 74.00 539 ALA A N 1
ATOM 4133 C CA . ALA A 1 539 ? 33.538 9.923 23.504 1.00 74.00 539 ALA A CA 1
ATOM 4134 C C . ALA A 1 539 ? 32.732 10.838 24.450 1.00 74.00 539 ALA A C 1
ATOM 4136 O O . ALA A 1 539 ? 33.117 11.010 25.601 1.00 74.00 539 ALA A O 1
ATOM 4137 N N . ARG A 1 540 ? 31.551 11.314 24.022 1.00 72.75 540 ARG A N 1
ATOM 4138 C CA . ARG A 1 540 ? 30.678 12.188 24.835 1.00 72.75 540 ARG A CA 1
ATOM 4139 C C . ARG A 1 540 ? 30.107 11.549 26.104 1.00 72.75 540 ARG A C 1
ATOM 4141 O O . ARG A 1 540 ? 29.649 12.270 26.976 1.00 72.75 540 ARG A O 1
ATOM 4148 N N . ARG A 1 541 ? 30.056 10.216 26.192 1.00 76.12 541 ARG A N 1
ATOM 4149 C CA . ARG A 1 541 ? 29.708 9.496 27.430 1.00 76.12 541 ARG A CA 1
ATOM 4150 C C . ARG A 1 541 ? 30.938 9.316 28.317 1.00 76.12 541 ARG A C 1
ATOM 4152 O O . ARG A 1 541 ? 30.792 9.418 29.521 1.00 76.12 541 ARG A O 1
ATOM 4159 N N . ALA A 1 542 ? 32.122 9.088 27.745 1.00 83.00 542 ALA A N 1
ATOM 4160 C CA . ALA A 1 542 ? 33.369 9.001 28.507 1.00 83.00 542 ALA A CA 1
ATOM 4161 C C . ALA A 1 542 ? 33.758 10.350 29.142 1.00 83.00 542 ALA A C 1
ATOM 4163 O O . ALA A 1 542 ? 34.132 10.378 30.305 1.00 83.00 542 ALA A O 1
ATOM 4164 N N . GLU A 1 543 ? 33.602 11.461 28.414 1.00 83.75 543 GLU A N 1
ATOM 4165 C CA . GLU A 1 543 ? 33.767 12.832 28.936 1.00 83.75 543 GLU A CA 1
ATOM 4166 C C . GLU A 1 543 ? 32.845 13.077 30.132 1.00 83.75 543 GLU A C 1
ATOM 4168 O O . GLU A 1 543 ? 33.300 13.362 31.231 1.00 83.75 543 GLU A O 1
ATOM 4173 N N . TYR A 1 544 ? 31.556 12.832 29.933 1.00 82.69 544 TYR A N 1
ATOM 4174 C CA . TYR A 1 544 ? 30.519 12.991 30.943 1.00 82.69 544 TYR A CA 1
ATOM 4175 C C . TYR A 1 544 ? 30.662 12.039 32.162 1.00 82.69 544 TYR A C 1
ATOM 4177 O O . TYR A 1 544 ? 30.338 12.405 33.289 1.00 82.69 544 TYR A O 1
ATOM 4185 N N . ILE A 1 545 ? 31.206 10.829 31.980 1.00 82.00 545 ILE A N 1
ATOM 4186 C CA . ILE A 1 545 ? 31.576 9.935 33.094 1.00 82.00 545 ILE A CA 1
ATOM 4187 C C . ILE A 1 545 ? 32.734 10.517 33.917 1.00 82.00 545 ILE A C 1
ATOM 4189 O O . ILE A 1 545 ? 32.787 10.281 35.120 1.00 82.00 545 ILE A O 1
ATOM 4193 N N . LEU A 1 546 ? 33.650 11.268 33.300 1.00 85.25 546 LEU A N 1
ATOM 4194 C CA . LEU A 1 546 ? 34.744 11.935 34.009 1.00 85.25 546 LEU A CA 1
ATOM 4195 C C . LEU A 1 546 ? 34.248 13.193 34.737 1.00 85.25 546 LEU A C 1
ATOM 4197 O O . LEU A 1 546 ? 34.592 13.358 35.901 1.00 85.25 546 LEU A O 1
ATOM 4201 N N . GLU A 1 547 ? 33.359 13.986 34.128 1.00 84.94 547 GLU A N 1
ATOM 4202 C CA . GLU A 1 547 ? 32.660 15.107 34.789 1.00 84.94 547 GLU A CA 1
ATOM 4203 C C . GLU A 1 547 ? 31.952 14.644 36.083 1.00 84.94 547 GLU A C 1
ATOM 4205 O O . GLU A 1 547 ? 32.111 15.254 37.139 1.00 84.94 547 GLU A O 1
ATOM 4210 N N . LEU A 1 548 ? 31.258 13.496 36.053 1.00 82.25 548 LEU A N 1
ATOM 4211 C CA . LEU A 1 548 ? 30.645 12.894 37.251 1.00 82.25 548 LEU A CA 1
ATOM 4212 C C . LEU A 1 548 ? 31.645 12.520 38.361 1.00 82.25 548 LEU A C 1
ATOM 4214 O O . LEU A 1 548 ? 31.253 12.439 39.527 1.00 82.25 548 LEU A O 1
ATOM 4218 N N . ARG A 1 549 ? 32.917 12.262 38.028 1.00 85.31 549 ARG A N 1
ATOM 4219 C CA . ARG A 1 549 ? 33.957 11.935 39.018 1.00 85.31 549 ARG A CA 1
ATOM 4220 C C . ARG A 1 549 ? 34.566 13.172 39.678 1.00 85.31 549 ARG A C 1
ATOM 4222 O O . ARG A 1 549 ? 35.116 13.048 40.770 1.00 85.31 549 ARG A O 1
ATOM 4229 N N . GLU A 1 550 ? 34.465 14.340 39.045 1.00 80.12 550 GLU A N 1
ATOM 4230 C CA . GLU A 1 550 ? 34.906 15.615 39.628 1.00 80.12 550 GLU A CA 1
ATOM 4231 C C . GLU A 1 550 ? 33.982 16.035 40.787 1.00 80.12 550 GLU A C 1
ATOM 4233 O O . GLU A 1 550 ? 34.466 16.475 41.829 1.00 80.12 550 GLU A O 1
ATOM 4238 N N . ASP A 1 551 ? 32.672 15.784 40.661 1.00 74.81 551 ASP A N 1
ATOM 4239 C CA . ASP A 1 551 ? 31.686 15.956 41.743 1.00 74.81 551 ASP A CA 1
ATOM 4240 C C . ASP A 1 551 ? 31.800 14.884 42.853 1.00 74.81 551 ASP A C 1
ATOM 4242 O O . ASP A 1 551 ? 31.469 15.147 44.015 1.00 74.81 551 ASP A O 1
ATOM 4246 N N . SER A 1 552 ? 32.226 13.652 42.530 1.00 78.81 552 SER A N 1
ATOM 4247 C CA . SER A 1 552 ? 32.374 12.568 43.514 1.00 78.81 552 SER A CA 1
ATOM 4248 C C . SER A 1 552 ? 33.384 11.495 43.075 1.00 78.81 552 SER A C 1
ATOM 4250 O O . SER A 1 552 ? 33.155 10.867 42.049 1.00 78.81 552 SER A O 1
ATOM 4252 N N . PRO A 1 553 ? 34.435 11.152 43.852 1.00 71.31 553 PRO A N 1
ATOM 4253 C CA . PRO A 1 553 ? 35.503 10.245 43.389 1.00 71.31 553 PRO A CA 1
ATOM 4254 C C . PRO A 1 553 ? 35.103 8.797 43.041 1.00 71.31 553 PRO A C 1
ATOM 4256 O O . PRO A 1 553 ? 35.896 8.076 42.440 1.00 71.31 553 PRO A O 1
ATOM 4259 N N . ARG A 1 554 ? 33.912 8.341 43.449 1.00 80.44 554 ARG A N 1
ATOM 4260 C CA . ARG A 1 554 ? 33.324 7.038 43.081 1.00 80.44 554 ARG A CA 1
ATOM 4261 C C . ARG A 1 554 ? 31.802 7.210 42.924 1.00 80.44 554 ARG A C 1
ATOM 4263 O O . ARG A 1 554 ? 31.071 6.929 43.884 1.00 80.44 554 ARG A O 1
ATOM 4270 N N . PRO A 1 555 ? 31.318 7.736 41.780 1.00 79.25 555 PRO A N 1
ATOM 4271 C CA . PRO A 1 555 ? 29.907 8.074 41.606 1.00 79.25 555 PRO A CA 1
ATOM 4272 C C . PRO A 1 555 ? 29.015 6.842 41.387 1.00 79.25 555 PRO A C 1
ATOM 4274 O O . PRO A 1 555 ? 27.819 6.927 41.643 1.00 79.25 555 PRO A O 1
ATOM 4277 N N . PHE A 1 556 ? 29.572 5.692 40.981 1.00 85.50 556 PHE A N 1
ATOM 4278 C CA . PHE A 1 556 ? 28.811 4.460 40.748 1.00 85.50 556 PHE A CA 1
ATOM 4279 C C . PHE A 1 556 ? 29.103 3.424 41.838 1.00 85.50 556 PHE A C 1
ATOM 4281 O O . PHE A 1 556 ? 30.247 2.997 42.013 1.00 85.50 556 PHE A O 1
ATOM 4288 N N . LYS A 1 557 ? 28.075 3.017 42.587 1.00 79.25 557 LYS A N 1
ATOM 4289 C CA . LYS A 1 557 ? 28.177 2.072 43.719 1.00 79.25 557 LYS A CA 1
ATOM 4290 C C . LYS A 1 557 ? 27.270 0.854 43.543 1.00 79.25 557 LYS A C 1
ATOM 4292 O O . LYS A 1 557 ? 27.511 -0.181 44.156 1.00 79.25 557 LYS A O 1
ATOM 4297 N N . SER A 1 558 ? 26.260 0.983 42.692 1.00 76.62 558 SER A N 1
ATOM 4298 C CA . SER A 1 558 ? 25.236 0.002 42.354 1.00 76.62 558 SER A CA 1
ATOM 4299 C C . SER A 1 558 ? 24.967 0.016 40.843 1.00 76.62 558 SER A C 1
ATOM 4301 O O . SER A 1 558 ? 25.391 0.927 40.130 1.00 76.62 558 SER A O 1
ATOM 4303 N N . LEU A 1 559 ? 24.218 -0.969 40.340 1.00 67.62 559 LEU A N 1
ATOM 4304 C CA . LEU A 1 559 ? 23.749 -0.955 38.947 1.00 67.62 559 LEU A CA 1
ATOM 4305 C C . LEU A 1 559 ? 22.693 0.131 38.674 1.00 67.62 559 LEU A C 1
ATOM 4307 O O . LEU A 1 559 ? 22.538 0.542 37.527 1.00 67.62 559 LEU A O 1
ATOM 4311 N N . GLU A 1 560 ? 21.993 0.608 39.704 1.00 68.94 560 GLU A N 1
ATOM 4312 C CA . GLU A 1 560 ? 20.945 1.633 39.592 1.00 68.94 560 GLU A CA 1
ATOM 4313 C C . GLU A 1 560 ? 21.549 3.008 39.258 1.00 68.94 560 GLU A C 1
ATOM 4315 O O . GLU A 1 560 ? 21.008 3.750 38.436 1.00 68.94 560 GLU A O 1
ATOM 4320 N N . ASP A 1 561 ? 22.749 3.297 39.778 1.00 73.75 561 ASP A N 1
ATOM 4321 C CA . ASP A 1 561 ? 23.516 4.508 39.449 1.00 73.75 561 ASP A CA 1
ATOM 4322 C C . ASP A 1 561 ? 23.842 4.611 37.944 1.00 73.75 561 ASP A C 1
ATOM 4324 O O . ASP A 1 561 ? 24.065 5.705 37.422 1.00 73.75 561 ASP A O 1
ATOM 4328 N N . LEU A 1 562 ? 23.856 3.484 37.221 1.00 70.75 562 LEU A N 1
ATOM 4329 C CA . LEU A 1 562 ? 24.218 3.433 35.803 1.00 70.75 562 LEU A CA 1
ATOM 4330 C C . LEU A 1 562 ? 23.066 3.814 34.859 1.00 70.75 562 LEU A C 1
ATOM 4332 O O . LEU A 1 562 ? 23.309 4.188 33.704 1.00 70.75 562 LEU A O 1
ATOM 4336 N N . GLU A 1 563 ? 21.825 3.835 35.349 1.00 66.62 563 GLU A N 1
ATOM 4337 C CA . GLU A 1 563 ? 20.699 4.387 34.587 1.00 66.62 563 GLU A CA 1
ATOM 4338 C C . GLU A 1 563 ? 20.848 5.919 34.442 1.00 66.62 563 GLU A C 1
ATOM 4340 O O . GLU A 1 563 ? 20.522 6.477 33.388 1.00 66.62 563 GLU A O 1
ATOM 4345 N N . ASN A 1 564 ? 21.516 6.575 35.407 1.00 62.75 564 ASN A N 1
ATOM 4346 C CA . ASN A 1 564 ? 21.948 7.981 35.341 1.00 62.75 564 ASN A CA 1
ATOM 4347 C C . ASN A 1 564 ? 23.151 8.235 34.403 1.00 62.75 564 ASN A C 1
ATOM 4349 O O . ASN A 1 564 ? 23.552 9.387 34.226 1.00 62.75 564 ASN A O 1
ATOM 4353 N N . ILE A 1 565 ? 23.718 7.205 33.751 1.00 65.81 565 ILE A N 1
ATOM 4354 C CA . ILE A 1 565 ? 24.580 7.373 32.557 1.00 65.81 565 ILE A CA 1
ATOM 4355 C C . ILE A 1 565 ? 23.968 6.805 31.266 1.00 65.81 565 ILE A C 1
ATOM 4357 O O . ILE A 1 565 ? 24.548 6.918 30.178 1.00 65.81 565 ILE A O 1
ATOM 4361 N N . GLY A 1 566 ? 22.749 6.266 31.344 1.00 60.12 566 GLY A N 1
ATOM 4362 C CA . GLY A 1 566 ? 21.978 5.857 30.179 1.00 60.12 566 GLY A CA 1
ATOM 4363 C C . GLY A 1 566 ? 22.376 4.502 29.613 1.00 60.12 566 GLY A C 1
ATOM 4364 O O . GLY A 1 566 ? 22.345 4.304 28.388 1.00 60.12 566 GLY A O 1
ATOM 4365 N N . LEU A 1 567 ? 22.795 3.603 30.496 1.00 64.94 567 LEU A N 1
ATOM 4366 C CA . LEU A 1 567 ? 22.842 2.166 30.278 1.00 64.94 567 LEU A CA 1
ATOM 4367 C C . LEU A 1 567 ? 21.678 1.579 31.074 1.00 64.94 567 LEU A C 1
ATOM 4369 O O . LEU A 1 567 ? 21.597 1.811 32.274 1.00 64.94 567 LEU A O 1
ATOM 4373 N N . SER A 1 568 ? 20.763 0.853 30.432 1.00 61.00 568 SER A N 1
ATOM 4374 C CA . SER A 1 568 ? 19.693 0.203 31.190 1.00 61.00 568 SER A CA 1
ATOM 4375 C C . SER A 1 568 ? 20.205 -1.035 31.909 1.00 61.00 568 SER A C 1
ATOM 4377 O O . SER A 1 568 ? 21.096 -1.739 31.421 1.00 61.00 568 SER A O 1
ATOM 4379 N N . SER A 1 569 ? 19.563 -1.356 33.025 1.00 55.75 569 SER A N 1
ATOM 4380 C CA . SER A 1 569 ? 19.731 -2.617 33.749 1.00 55.75 569 SER A CA 1
ATOM 4381 C C . SER A 1 569 ? 19.599 -3.870 32.853 1.00 55.75 569 SER A C 1
ATOM 4383 O O . SER A 1 569 ? 20.289 -4.861 33.096 1.00 55.75 569 SER A O 1
ATOM 4385 N N . LYS A 1 570 ? 18.825 -3.837 31.750 1.00 58.22 570 LYS A N 1
ATOM 4386 C CA . LYS A 1 570 ? 18.832 -4.909 30.726 1.00 58.22 570 LYS A CA 1
ATOM 4387 C C . LYS A 1 570 ? 20.106 -4.934 29.872 1.00 58.22 570 LYS A C 1
ATOM 4389 O O . LYS A 1 570 ? 20.689 -6.000 29.692 1.00 58.22 570 LYS A O 1
ATOM 4394 N N . GLN A 1 571 ? 20.580 -3.786 29.379 1.00 57.97 571 GLN A N 1
ATOM 4395 C CA . GLN A 1 571 ? 21.844 -3.732 28.630 1.00 57.97 571 GLN A CA 1
ATOM 4396 C C . GLN A 1 571 ? 23.040 -4.169 29.491 1.00 57.97 571 GLN A C 1
ATOM 4398 O O . GLN A 1 571 ? 23.934 -4.841 28.986 1.00 57.97 571 GLN A O 1
ATOM 4403 N N . LEU A 1 572 ? 23.032 -3.836 30.784 1.00 59.09 572 LEU A N 1
ATOM 4404 C CA . LEU A 1 572 ? 24.040 -4.269 31.753 1.00 59.09 572 LEU A CA 1
ATOM 4405 C C . LEU A 1 572 ? 24.016 -5.775 32.001 1.00 59.09 572 LEU A C 1
ATOM 4407 O O . LEU A 1 572 ? 25.058 -6.408 31.870 1.00 59.09 572 LEU A O 1
ATOM 4411 N N . ASN A 1 573 ? 22.849 -6.370 32.269 1.00 58.16 573 ASN A N 1
ATOM 4412 C CA . ASN A 1 573 ? 22.744 -7.825 32.418 1.00 58.16 573 ASN A CA 1
ATOM 4413 C C . ASN A 1 573 ? 23.209 -8.578 31.158 1.00 58.16 573 ASN A C 1
ATOM 4415 O O . ASN A 1 573 ? 23.850 -9.619 31.281 1.00 58.16 573 ASN A O 1
ATOM 4419 N N . ASN A 1 574 ? 22.983 -8.023 29.963 1.00 59.62 574 ASN A N 1
ATOM 4420 C CA . ASN A 1 574 ? 23.514 -8.590 28.721 1.00 59.62 574 ASN A CA 1
ATOM 4421 C C . ASN A 1 574 ? 25.048 -8.442 28.604 1.00 59.62 574 ASN A C 1
ATOM 4423 O O . ASN A 1 574 ? 25.687 -9.346 28.083 1.00 59.62 574 ASN A O 1
ATOM 4427 N N . TYR A 1 575 ? 25.671 -7.370 29.118 1.00 59.44 575 TYR A N 1
ATOM 4428 C CA . TYR A 1 575 ? 27.142 -7.264 29.162 1.00 59.44 575 TYR A CA 1
ATOM 4429 C C . TYR A 1 575 ? 27.784 -8.193 30.192 1.00 59.44 575 TYR A C 1
ATOM 4431 O O . TYR A 1 575 ? 28.795 -8.823 29.891 1.00 59.44 575 TYR A O 1
ATOM 4439 N N . VAL A 1 576 ? 27.193 -8.307 31.384 1.00 58.09 576 VAL A N 1
ATOM 4440 C CA . VAL A 1 576 ? 27.630 -9.285 32.391 1.00 58.09 576 VAL A CA 1
ATOM 4441 C C . VAL A 1 576 ? 27.447 -10.705 31.842 1.00 58.09 576 VAL A C 1
ATOM 4443 O O . VAL A 1 576 ? 28.326 -11.536 32.023 1.00 58.09 576 VAL A O 1
ATOM 4446 N N . GLY A 1 577 ? 26.362 -10.972 31.106 1.00 57.12 577 GLY A N 1
ATOM 4447 C CA . GLY A 1 577 ? 26.133 -12.233 30.395 1.00 57.12 577 GLY A CA 1
ATOM 4448 C C . GLY A 1 577 ? 27.186 -12.531 29.322 1.00 57.12 577 GLY A C 1
ATOM 4449 O O . GLY A 1 577 ? 27.817 -13.582 29.394 1.00 57.12 577 GLY A O 1
ATOM 4450 N N . ASP A 1 578 ? 27.412 -11.604 28.380 1.00 53.00 578 ASP A N 1
ATOM 4451 C CA . ASP A 1 578 ? 28.432 -11.708 27.318 1.00 53.00 578 ASP A CA 1
ATOM 4452 C C . ASP A 1 578 ? 29.820 -12.046 27.902 1.00 53.00 578 ASP A C 1
ATOM 4454 O O . ASP A 1 578 ? 30.515 -12.924 27.393 1.00 53.00 578 ASP A O 1
ATOM 4458 N N . VAL A 1 579 ? 30.243 -11.349 28.966 1.00 53.88 579 VAL A N 1
ATOM 4459 C CA . VAL A 1 579 ? 31.599 -11.502 29.526 1.00 53.88 579 VAL A CA 1
ATOM 4460 C C . VAL A 1 579 ? 31.711 -12.690 30.483 1.00 53.88 579 VAL A C 1
ATOM 4462 O O . VAL A 1 579 ? 32.755 -13.338 30.503 1.00 53.88 579 VAL A O 1
ATOM 4465 N N . LEU A 1 580 ? 30.650 -13.051 31.213 1.00 50.94 580 LEU A N 1
ATOM 4466 C CA . LEU A 1 580 ? 30.625 -14.296 31.986 1.00 50.94 580 LEU A CA 1
ATOM 4467 C C . LEU A 1 580 ? 30.700 -15.519 31.058 1.00 50.94 580 LEU A C 1
ATOM 4469 O O . LEU A 1 580 ? 31.391 -16.476 31.394 1.00 50.94 580 LEU A O 1
ATOM 4473 N N . LEU A 1 581 ? 30.067 -15.466 29.875 1.00 49.56 581 LEU A N 1
ATOM 4474 C CA . LEU A 1 581 ? 30.244 -16.489 28.838 1.00 49.56 581 LEU A CA 1
ATOM 4475 C C . LEU A 1 581 ? 31.718 -16.605 28.433 1.00 49.56 581 LEU A C 1
ATOM 4477 O O . LEU A 1 581 ? 32.274 -17.693 28.498 1.00 49.56 581 LEU A O 1
ATOM 4481 N N . LEU A 1 582 ? 32.369 -15.484 28.103 1.00 48.84 582 LEU A N 1
ATOM 4482 C CA . LEU A 1 582 ? 33.781 -15.466 27.697 1.00 48.84 582 LEU A CA 1
ATOM 4483 C C . LEU A 1 582 ? 34.734 -15.960 28.800 1.00 48.84 582 LEU A C 1
ATOM 4485 O O . LEU A 1 582 ? 35.712 -16.635 28.493 1.00 48.84 582 LEU A O 1
ATOM 4489 N N . TYR A 1 583 ? 34.449 -15.677 30.075 1.00 44.75 583 TYR A N 1
ATOM 4490 C CA . TYR A 1 583 ? 35.203 -16.241 31.203 1.00 44.75 583 TYR A CA 1
ATOM 4491 C C . TYR A 1 583 ? 34.990 -17.756 31.346 1.00 44.75 583 TYR A C 1
ATOM 4493 O O . TYR A 1 583 ? 35.940 -18.482 31.628 1.00 44.75 583 TYR A O 1
ATOM 4501 N N . MET A 1 584 ? 33.770 -18.252 31.114 1.00 44.59 584 MET A N 1
ATOM 4502 C CA . MET A 1 584 ? 33.471 -19.690 31.128 1.00 44.59 584 MET A CA 1
ATOM 4503 C C . MET A 1 584 ? 33.957 -20.426 29.864 1.00 44.59 584 MET A C 1
ATOM 4505 O O . MET A 1 584 ? 34.126 -21.640 29.907 1.00 44.59 584 MET A O 1
ATOM 4509 N N . GLU A 1 585 ? 34.224 -19.717 28.763 1.00 44.59 585 GLU A N 1
ATOM 4510 C CA . GLU A 1 585 ? 34.859 -20.253 27.547 1.00 44.59 585 GLU A CA 1
ATOM 4511 C C . GLU A 1 585 ? 36.401 -20.276 27.617 1.00 44.59 585 GLU A C 1
ATOM 4513 O O . GLU A 1 585 ? 37.026 -20.954 26.802 1.00 44.59 585 GLU A O 1
ATOM 4518 N N . GLN A 1 586 ? 37.034 -19.573 28.570 1.00 39.84 586 GLN A N 1
ATOM 4519 C CA . GLN A 1 586 ? 38.500 -19.575 28.732 1.00 39.84 586 GLN A CA 1
ATOM 4520 C C . GLN A 1 586 ? 39.040 -20.685 29.651 1.00 39.84 586 GLN A C 1
ATOM 4522 O O . GLN A 1 586 ? 40.175 -21.115 29.456 1.00 39.84 586 GLN A O 1
ATOM 4527 N N . GLU A 1 587 ? 38.239 -21.219 30.577 1.00 40.56 587 GLU A N 1
ATOM 4528 C CA . GLU A 1 587 ? 38.591 -22.395 31.398 1.00 40.56 587 GLU A CA 1
ATOM 4529 C C . GLU A 1 587 ? 38.266 -23.714 30.657 1.00 40.56 587 GLU A C 1
ATOM 4531 O O . GLU A 1 587 ? 37.451 -24.534 31.086 1.00 40.56 587 GLU A O 1
ATOM 4536 N N . GLY A 1 588 ? 38.901 -23.907 29.495 1.00 31.86 588 GLY A N 1
ATOM 4537 C CA . GLY A 1 588 ? 38.871 -25.157 28.727 1.00 31.86 588 GLY A CA 1
ATOM 4538 C C . GLY A 1 588 ? 39.932 -26.160 29.222 1.00 31.86 588 GLY A C 1
ATOM 4539 O O . GLY A 1 588 ? 41.070 -25.758 29.463 1.00 31.86 588 GLY A O 1
ATOM 4540 N N . PRO A 1 589 ? 39.616 -27.461 29.379 1.00 34.78 589 PRO A N 1
ATOM 4541 C CA . PRO A 1 589 ? 40.466 -28.375 30.143 1.00 34.78 589 PRO A CA 1
ATOM 4542 C C . PRO A 1 589 ? 41.621 -28.977 29.327 1.00 34.78 589 PRO A C 1
ATOM 4544 O O . PRO A 1 589 ? 41.459 -30.041 28.735 1.00 34.78 589 PRO A O 1
ATOM 4547 N N . ASP A 1 590 ? 42.807 -28.358 29.370 1.00 34.41 590 ASP A N 1
ATOM 4548 C CA . ASP A 1 590 ? 44.070 -29.081 29.126 1.00 34.41 590 ASP A CA 1
ATOM 4549 C C . ASP A 1 590 ? 45.295 -28.410 29.796 1.00 34.41 590 ASP A C 1
ATOM 4551 O O . ASP A 1 590 ? 46.127 -27.758 29.164 1.00 34.41 590 ASP A O 1
ATOM 4555 N N . ALA A 1 591 ? 45.404 -28.560 31.122 1.00 30.19 591 ALA A N 1
ATOM 4556 C CA . ALA A 1 591 ? 46.589 -28.184 31.897 1.00 30.19 591 ALA A CA 1
ATOM 4557 C C . ALA A 1 591 ? 46.826 -29.180 33.049 1.00 30.19 591 ALA A C 1
ATOM 4559 O O . ALA A 1 591 ? 46.094 -29.203 34.039 1.00 30.19 591 ALA A O 1
ATOM 4560 N N . GLY A 1 592 ? 47.859 -30.019 32.923 1.00 32.19 592 GLY A N 1
ATOM 4561 C CA . GLY A 1 592 ? 48.295 -30.921 33.995 1.00 32.19 592 GLY A CA 1
ATOM 4562 C C . GLY A 1 592 ? 48.951 -30.166 35.167 1.00 32.19 592 GLY A C 1
ATOM 4563 O O . GLY A 1 592 ? 49.526 -29.096 34.958 1.00 32.19 592 GLY A O 1
ATOM 4564 N N . PRO A 1 593 ? 48.901 -30.695 36.404 1.00 37.25 593 PRO A N 1
ATOM 4565 C CA . PRO A 1 593 ? 49.350 -29.968 37.592 1.00 37.25 593 PRO A CA 1
ATOM 4566 C C . PRO A 1 593 ? 50.880 -29.836 37.662 1.00 37.25 593 PRO A C 1
ATOM 4568 O O . PRO A 1 593 ? 51.592 -30.841 37.641 1.00 37.25 593 PRO A O 1
ATOM 4571 N N . GLY A 1 594 ? 51.394 -28.609 37.826 1.00 31.56 594 GLY A N 1
ATOM 4572 C CA . GLY A 1 594 ? 52.838 -28.377 37.938 1.00 31.56 594 GLY A CA 1
ATOM 4573 C C . GLY A 1 594 ? 53.273 -26.997 38.454 1.00 31.56 594 GLY A C 1
ATOM 4574 O O . GLY A 1 594 ? 53.268 -26.028 37.705 1.00 31.56 594 GLY A O 1
ATOM 4575 N N . VAL A 1 595 ? 53.824 -26.990 39.678 1.00 28.44 595 VAL A N 1
ATOM 4576 C CA . VAL A 1 595 ? 54.752 -25.979 40.249 1.00 28.44 595 VAL A CA 1
ATOM 4577 C C . VAL A 1 595 ? 54.138 -24.648 40.759 1.00 28.44 595 VAL A C 1
ATOM 4579 O O . VAL A 1 595 ? 53.053 -24.227 40.379 1.00 28.44 595 VAL A O 1
ATOM 4582 N N . GLN A 1 596 ? 54.830 -24.051 41.740 1.00 28.48 596 GLN A N 1
ATOM 4583 C CA . GLN A 1 596 ? 54.440 -22.921 42.604 1.00 28.48 596 GLN A CA 1
ATOM 4584 C C . GLN A 1 596 ? 55.019 -21.551 42.149 1.00 28.48 596 GLN A C 1
ATOM 4586 O O . GLN A 1 596 ? 55.939 -21.528 41.330 1.00 28.48 596 GLN A O 1
ATOM 4591 N N . PRO A 1 597 ? 54.511 -20.408 42.673 1.00 45.34 597 PRO A N 1
ATOM 4592 C CA . PRO A 1 597 ? 54.896 -19.050 42.246 1.00 45.34 597 PRO A CA 1
ATOM 4593 C C . PRO A 1 597 ? 56.227 -18.550 42.846 1.00 45.34 597 PRO A C 1
ATOM 4595 O O . PRO A 1 597 ? 56.655 -19.026 43.899 1.00 45.34 597 PRO A O 1
ATOM 4598 N N . PRO A 1 598 ? 56.881 -17.570 42.191 1.00 36.44 598 PRO A N 1
ATOM 4599 C CA . PRO A 1 598 ? 56.831 -16.159 42.642 1.00 36.44 598 PRO A CA 1
ATOM 4600 C C . PRO A 1 598 ? 56.692 -15.170 41.444 1.00 36.44 598 PRO A C 1
ATOM 4602 O O . PRO A 1 598 ? 56.603 -15.611 40.305 1.00 36.44 598 PRO A O 1
ATOM 4605 N N . GLY A 1 599 ? 56.656 -13.834 41.568 1.00 26.38 599 GLY A N 1
ATOM 4606 C CA . GLY A 1 599 ? 56.735 -12.931 42.726 1.00 26.38 599 GLY A CA 1
ATOM 4607 C C . GLY A 1 599 ? 56.662 -11.441 42.318 1.00 26.38 599 GLY A C 1
ATOM 4608 O O . GLY A 1 599 ? 56.595 -11.110 41.140 1.00 26.38 599 GLY A O 1
ATOM 4609 N N . GLU A 1 600 ? 56.654 -10.561 43.319 1.00 28.75 600 GLU A N 1
ATOM 4610 C CA . GLU A 1 600 ? 56.465 -9.095 43.299 1.00 28.75 600 GLU A CA 1
ATOM 4611 C C . GLU A 1 600 ? 57.212 -8.214 42.256 1.00 28.75 600 GLU A C 1
ATOM 4613 O O . GLU A 1 600 ? 58.356 -8.489 41.927 1.00 28.75 600 GLU A O 1
ATOM 4618 N N . LEU A 1 601 ? 56.602 -7.046 41.937 1.00 27.53 601 LEU A N 1
ATOM 4619 C CA . LEU A 1 601 ? 57.194 -5.694 41.695 1.00 27.53 601 LEU A CA 1
ATOM 4620 C C . LEU A 1 601 ? 58.334 -5.531 40.631 1.00 27.53 601 LEU A C 1
ATOM 4622 O O . LEU A 1 601 ? 59.268 -6.307 40.553 1.00 27.53 601 LEU A O 1
ATOM 4626 N N . ARG A 1 602 ? 58.446 -4.447 39.833 1.00 27.00 602 ARG A N 1
ATOM 4627 C CA . ARG A 1 602 ? 58.249 -3.010 40.147 1.00 27.00 602 ARG A CA 1
ATOM 4628 C C . ARG A 1 602 ? 58.313 -2.105 38.881 1.00 27.00 602 ARG A C 1
ATOM 4630 O O . ARG A 1 602 ? 58.959 -2.450 37.905 1.00 27.00 602 ARG A O 1
ATOM 4637 N N . ARG A 1 603 ? 57.714 -0.904 38.984 1.00 29.27 603 ARG A N 1
ATOM 4638 C CA . ARG A 1 603 ? 57.954 0.402 38.285 1.00 29.27 603 ARG A CA 1
ATOM 4639 C C . ARG A 1 603 ? 59.025 0.517 37.162 1.00 29.27 603 ARG A C 1
ATOM 4641 O O . ARG A 1 603 ? 60.180 0.191 37.411 1.00 29.27 603 ARG A O 1
ATOM 4648 N N . GLY A 1 604 ? 58.734 1.290 36.091 1.00 27.77 604 GLY A N 1
ATOM 4649 C CA . GLY A 1 604 ? 59.804 1.928 35.279 1.00 27.77 604 GLY A CA 1
ATOM 4650 C C . GLY A 1 604 ? 59.456 2.770 34.021 1.00 27.77 604 GLY A C 1
ATOM 4651 O O . GLY A 1 604 ? 59.704 2.315 32.919 1.00 27.77 604 GLY A O 1
ATOM 4652 N N . VAL A 1 605 ? 58.935 3.999 34.191 1.00 28.00 605 VAL A N 1
ATOM 4653 C CA . VAL A 1 605 ? 59.091 5.248 33.367 1.00 28.00 605 VAL A CA 1
ATOM 4654 C C . VAL A 1 605 ? 59.793 5.197 31.973 1.00 28.00 605 VAL A C 1
ATOM 4656 O O . VAL A 1 605 ? 60.928 4.742 31.901 1.00 28.00 605 VAL A O 1
ATOM 4659 N N . GLY A 1 606 ? 59.254 5.853 30.910 1.00 27.94 606 GLY A N 1
ATOM 4660 C CA . GLY A 1 606 ? 60.016 5.982 29.631 1.00 27.94 606 GLY A CA 1
ATOM 4661 C C . GLY A 1 606 ? 59.525 6.798 28.395 1.00 27.94 606 GLY A C 1
ATOM 4662 O O . GLY A 1 606 ? 59.797 6.362 27.289 1.00 27.94 606 GLY A O 1
ATOM 4663 N N . ARG A 1 607 ? 58.821 7.940 28.532 1.00 28.30 607 ARG A N 1
ATOM 4664 C CA . ARG A 1 607 ? 58.550 9.024 27.518 1.00 28.30 607 ARG A CA 1
ATOM 4665 C C . ARG A 1 607 ? 58.875 8.867 25.990 1.00 28.30 607 ARG A C 1
ATOM 4667 O O . ARG A 1 607 ? 60.037 8.795 25.626 1.00 28.30 607 ARG A O 1
ATOM 4674 N N . ALA A 1 608 ? 57.862 9.210 25.165 1.00 27.06 608 ALA A N 1
ATOM 4675 C CA . ALA A 1 608 ? 57.881 10.034 23.915 1.00 27.06 608 ALA A CA 1
ATOM 4676 C C . ALA A 1 608 ? 58.646 9.526 22.642 1.00 27.06 608 ALA A C 1
ATOM 4678 O O . ALA A 1 608 ? 59.734 8.989 22.759 1.00 27.06 608 ALA A O 1
ATOM 4679 N N . VAL A 1 609 ? 58.161 9.571 21.376 1.00 27.72 609 VAL A N 1
ATOM 4680 C CA . VAL A 1 609 ? 57.394 10.579 20.569 1.00 27.72 609 VAL A CA 1
ATOM 4681 C C . VAL A 1 609 ? 58.252 11.837 20.273 1.00 27.72 609 VAL A C 1
ATOM 4683 O O . VAL A 1 609 ? 58.783 12.352 21.253 1.00 27.72 609 VAL A O 1
ATOM 4686 N N . PRO A 1 610 ? 58.403 12.385 19.025 1.00 44.75 610 PRO A N 1
ATOM 4687 C CA . PRO A 1 610 ? 57.491 12.332 17.853 1.00 44.75 610 PRO A CA 1
ATOM 4688 C C . PRO A 1 610 ? 58.077 12.146 16.406 1.00 44.75 610 PRO A C 1
ATOM 4690 O O . PRO A 1 610 ? 59.248 12.365 16.137 1.00 44.75 610 PRO A O 1
ATOM 4693 N N . ALA A 1 611 ? 57.161 11.840 15.468 1.00 28.05 611 ALA A N 1
ATOM 4694 C CA . ALA A 1 611 ? 56.919 12.430 14.122 1.00 28.05 611 ALA A CA 1
ATOM 4695 C C . ALA A 1 611 ? 57.944 12.505 12.935 1.00 28.05 611 ALA A C 1
ATOM 4697 O O . ALA A 1 611 ? 59.012 13.096 13.000 1.00 28.05 611 ALA A O 1
ATOM 4698 N N . THR A 1 612 ? 57.419 12.083 11.765 1.00 26.92 612 THR A N 1
ATOM 4699 C CA . THR A 1 612 ? 57.447 12.716 10.409 1.00 26.92 612 THR A CA 1
ATOM 4700 C C . THR A 1 612 ? 58.735 12.953 9.580 1.00 26.92 612 THR A C 1
ATOM 4702 O O . THR A 1 612 ? 59.400 13.967 9.729 1.00 26.92 612 THR A O 1
ATOM 4705 N N . ALA A 1 613 ? 58.815 12.173 8.485 1.00 26.95 613 ALA A N 1
ATOM 4706 C CA . ALA A 1 613 ? 58.811 12.617 7.068 1.00 26.95 613 ALA A CA 1
ATOM 4707 C C . ALA A 1 613 ? 60.090 13.075 6.301 1.00 26.95 613 ALA A C 1
ATOM 4709 O O . ALA A 1 613 ? 60.921 13.828 6.781 1.00 26.95 613 ALA A O 1
ATOM 4710 N N . ALA A 1 614 ? 60.069 12.709 5.003 1.00 26.48 614 ALA A N 1
ATOM 4711 C CA . ALA A 1 614 ? 60.667 13.360 3.817 1.00 26.48 614 ALA A CA 1
ATOM 4712 C C . ALA A 1 614 ? 62.168 13.179 3.425 1.00 26.48 614 ALA A C 1
ATOM 4714 O O . ALA A 1 614 ? 63.051 13.880 3.893 1.00 26.48 614 ALA A O 1
ATOM 4715 N N . ALA A 1 615 ? 62.351 12.395 2.345 1.00 26.86 615 ALA A N 1
ATOM 4716 C CA . ALA A 1 615 ? 63.004 12.779 1.070 1.00 26.86 615 ALA A CA 1
ATOM 4717 C C . ALA A 1 615 ? 64.546 12.698 0.817 1.00 26.86 615 ALA A C 1
ATOM 4719 O O . ALA A 1 615 ? 65.338 13.455 1.356 1.00 26.86 615 ALA A O 1
ATOM 4720 N N . ALA A 1 616 ? 64.861 11.927 -0.246 1.00 28.03 616 ALA A N 1
ATOM 4721 C CA . ALA A 1 616 ? 65.725 12.252 -1.409 1.00 28.03 616 ALA A CA 1
ATOM 4722 C C . ALA A 1 616 ? 67.270 12.026 -1.438 1.00 28.03 616 ALA A C 1
ATOM 4724 O O . ALA A 1 616 ? 68.025 12.698 -0.751 1.00 28.03 616 ALA A O 1
ATOM 4725 N N . ALA A 1 617 ? 67.687 11.258 -2.474 1.00 30.08 617 ALA A N 1
ATOM 4726 C CA . ALA A 1 617 ? 68.943 11.349 -3.270 1.00 30.08 617 ALA A CA 1
ATOM 4727 C C . ALA A 1 617 ? 70.307 11.011 -2.591 1.00 30.08 617 ALA A C 1
ATOM 4729 O O . ALA A 1 617 ? 70.420 11.071 -1.378 1.00 30.08 617 ALA A O 1
ATOM 4730 N N . ALA A 1 618 ? 71.403 10.634 -3.286 1.00 30.00 618 ALA A N 1
ATOM 4731 C CA . ALA A 1 618 ? 71.713 10.255 -4.695 1.00 30.00 618 ALA A CA 1
ATOM 4732 C C . ALA A 1 618 ? 73.040 9.413 -4.714 1.00 30.00 618 ALA A C 1
ATOM 4734 O O . ALA A 1 618 ? 73.611 9.205 -3.650 1.00 30.00 618 ALA A O 1
ATOM 4735 N N . ALA A 1 619 ? 73.650 8.903 -5.803 1.00 30.14 619 ALA A N 1
ATOM 4736 C CA . ALA A 1 619 ? 73.351 8.875 -7.251 1.00 30.14 619 ALA A CA 1
ATOM 4737 C C . ALA A 1 619 ? 73.484 7.412 -7.798 1.00 30.14 619 ALA A C 1
ATOM 4739 O O . ALA A 1 619 ? 72.776 6.572 -7.258 1.00 30.14 619 ALA A O 1
ATOM 4740 N N . VAL A 1 620 ? 74.253 6.946 -8.809 1.00 28.84 620 VAL A N 1
ATOM 4741 C CA . VAL A 1 620 ? 75.219 7.460 -9.826 1.00 28.84 620 VAL A CA 1
ATOM 4742 C C . VAL A 1 620 ? 75.037 6.609 -11.117 1.00 28.84 620 VAL A C 1
ATOM 4744 O O . VAL A 1 620 ? 74.683 5.438 -11.004 1.00 28.84 620 VAL A O 1
ATOM 4747 N N . VAL A 1 621 ? 75.284 7.129 -12.336 1.00 31.09 621 VAL A N 1
ATOM 4748 C CA . VAL A 1 621 ? 75.168 6.373 -13.621 1.00 31.09 621 VAL A CA 1
ATOM 4749 C C . VAL A 1 621 ? 76.202 6.841 -14.671 1.00 31.09 621 VAL A C 1
ATOM 4751 O O . VAL A 1 621 ? 76.394 8.047 -14.820 1.00 31.09 621 VAL A O 1
ATOM 4754 N N . PRO A 1 622 ? 76.825 5.925 -15.447 1.00 44.25 622 PRO A N 1
ATOM 4755 C CA . PRO A 1 622 ? 76.789 5.976 -16.935 1.00 44.25 622 PRO A CA 1
ATOM 4756 C C . PRO A 1 622 ? 76.222 4.657 -17.540 1.00 44.25 622 PRO A C 1
ATOM 4758 O O . PRO A 1 622 ? 76.425 3.592 -16.973 1.00 44.25 622 PRO A O 1
ATOM 4761 N N . ARG A 1 623 ? 75.353 4.634 -18.575 1.00 31.27 623 ARG A N 1
ATOM 4762 C CA . ARG A 1 623 ? 75.580 4.840 -20.041 1.00 31.27 623 ARG A CA 1
ATOM 4763 C C . ARG A 1 623 ? 76.638 3.892 -20.661 1.00 31.27 623 ARG A C 1
ATOM 4765 O O . ARG A 1 623 ? 77.695 3.757 -20.073 1.00 31.27 623 ARG A O 1
ATOM 4772 N N . ALA A 1 624 ? 76.520 3.313 -21.871 1.00 30.25 624 ALA A N 1
ATOM 4773 C CA . ALA A 1 624 ? 75.446 3.103 -22.881 1.00 30.25 624 ALA A CA 1
ATOM 4774 C C . ALA A 1 624 ? 76.000 2.166 -24.013 1.00 30.25 624 ALA A C 1
ATOM 4776 O O . ALA A 1 624 ? 77.207 1.980 -24.073 1.00 30.25 624 ALA A O 1
ATOM 4777 N N . GLY A 1 625 ? 75.270 1.570 -24.979 1.00 28.47 625 GLY A N 1
ATOM 4778 C CA . GLY A 1 625 ? 73.819 1.407 -25.197 1.00 28.47 625 GLY A CA 1
ATOM 4779 C C . GLY A 1 625 ? 73.401 1.186 -26.684 1.00 28.47 625 GLY A C 1
ATOM 4780 O O . GLY A 1 625 ? 73.548 2.097 -27.488 1.00 28.47 625 GLY A O 1
ATOM 4781 N N . ARG A 1 626 ? 72.752 0.042 -27.015 1.00 31.30 626 ARG A N 1
ATOM 4782 C CA . ARG A 1 626 ? 72.098 -0.360 -28.312 1.00 31.30 626 ARG A CA 1
ATOM 4783 C C . ARG A 1 626 ? 72.980 -0.630 -29.574 1.00 31.30 626 ARG A C 1
ATOM 4785 O O . ARG A 1 626 ? 73.384 0.328 -30.221 1.00 31.30 626 ARG A O 1
ATOM 4792 N N . ARG A 1 627 ? 72.982 -1.877 -30.116 1.00 28.66 627 ARG A N 1
ATOM 4793 C CA . ARG A 1 627 ? 72.347 -2.280 -31.427 1.00 28.66 627 ARG A CA 1
ATOM 4794 C C . ARG A 1 627 ? 72.725 -3.686 -31.993 1.00 28.66 627 ARG A C 1
ATOM 4796 O O . ARG A 1 627 ? 73.884 -4.036 -32.087 1.00 28.66 627 ARG A O 1
ATOM 4803 N N . ARG A 1 628 ? 71.696 -4.382 -32.521 1.00 29.62 628 ARG A N 1
ATOM 4804 C CA . ARG A 1 628 ? 71.619 -5.295 -33.709 1.00 29.62 628 ARG A CA 1
ATOM 4805 C C . ARG A 1 628 ? 72.657 -6.430 -33.992 1.00 29.62 628 ARG A C 1
ATOM 4807 O O . ARG A 1 628 ? 73.687 -6.183 -34.592 1.00 29.62 628 ARG A O 1
ATOM 4814 N N . ARG A 1 629 ? 72.127 -7.672 -33.935 1.00 28.52 629 ARG A N 1
ATOM 4815 C CA . ARG A 1 629 ? 72.107 -8.758 -34.973 1.00 28.52 629 ARG A CA 1
ATOM 4816 C C . ARG A 1 629 ? 73.403 -9.436 -35.518 1.00 28.52 629 ARG A C 1
ATOM 4818 O O . ARG A 1 629 ? 74.127 -8.826 -36.291 1.00 28.52 629 ARG A O 1
ATOM 4825 N N . ARG A 1 630 ? 73.327 -10.788 -35.469 1.00 28.31 630 ARG A N 1
ATOM 4826 C CA . ARG A 1 630 ? 73.599 -11.838 -36.508 1.00 28.31 630 ARG A CA 1
ATOM 4827 C C . ARG A 1 630 ? 74.953 -12.593 -36.536 1.00 28.31 630 ARG A C 1
ATOM 4829 O O . ARG A 1 630 ? 76.005 -11.978 -36.538 1.00 28.31 630 ARG A O 1
ATOM 4836 N N . ARG A 1 631 ? 74.814 -13.909 -36.825 1.00 26.95 631 ARG A N 1
ATOM 4837 C CA . ARG A 1 631 ? 75.807 -14.958 -37.198 1.00 26.95 631 ARG A CA 1
ATOM 4838 C C . ARG A 1 631 ? 76.755 -15.449 -36.080 1.00 26.95 631 ARG A C 1
ATOM 4840 O O . ARG A 1 631 ? 76.947 -14.714 -35.126 1.00 26.95 631 ARG A O 1
ATOM 4847 N N . ALA A 1 632 ? 77.408 -16.620 -36.180 1.00 28.27 632 ALA A N 1
ATOM 4848 C CA . ALA A 1 632 ? 77.013 -17.983 -36.636 1.00 28.27 632 ALA A CA 1
ATOM 4849 C C . ALA A 1 632 ? 78.233 -18.944 -36.546 1.00 28.27 632 ALA A C 1
ATOM 4851 O O . ALA A 1 632 ? 79.330 -18.497 -36.861 1.00 28.27 632 ALA A O 1
ATOM 4852 N N . ALA A 1 633 ? 77.996 -20.243 -36.279 1.00 31.75 633 ALA A N 1
ATOM 4853 C CA . ALA A 1 633 ? 78.973 -21.358 -36.349 1.00 31.75 633 ALA A CA 1
ATOM 4854 C C . ALA A 1 633 ? 80.143 -21.291 -35.315 1.00 31.75 633 ALA A C 1
ATOM 4856 O O . ALA A 1 633 ? 80.262 -20.288 -34.616 1.00 31.75 633 ALA A O 1
ATOM 4857 N N . ASP A 1 634 ? 80.977 -22.322 -35.090 1.00 31.42 634 ASP A N 1
ATOM 4858 C CA . ASP A 1 634 ? 81.097 -23.659 -35.724 1.00 31.42 634 ASP A CA 1
ATOM 4859 C C . ASP A 1 634 ? 81.718 -24.725 -34.761 1.00 31.42 634 ASP A C 1
ATOM 4861 O O . ASP A 1 634 ? 81.983 -24.419 -33.600 1.00 31.42 634 ASP A O 1
ATOM 4865 N N . ALA A 1 635 ? 82.011 -25.921 -35.302 1.00 29.69 635 ALA A N 1
ATOM 4866 C CA . ALA A 1 635 ? 82.700 -27.128 -34.794 1.00 29.69 635 ALA A CA 1
ATOM 4867 C C . ALA A 1 635 ? 81.803 -28.234 -34.168 1.00 29.69 635 ALA A C 1
ATOM 4869 O O . ALA A 1 635 ? 80.960 -27.925 -33.332 1.00 29.69 635 ALA A O 1
ATOM 4870 N N . ARG A 1 636 ? 81.808 -29.533 -34.560 1.00 31.41 636 ARG A N 1
ATOM 4871 C CA . ARG A 1 636 ? 82.793 -30.517 -35.132 1.00 31.41 636 ARG A CA 1
ATOM 4872 C C . ARG A 1 636 ? 83.725 -31.177 -34.094 1.00 31.41 636 ARG A C 1
ATOM 4874 O O . ARG A 1 636 ? 84.318 -30.442 -33.320 1.00 31.41 636 ARG A O 1
ATOM 4881 N N . GLU A 1 637 ? 83.973 -32.501 -34.033 1.00 31.19 637 GLU A N 1
ATOM 4882 C CA . GLU A 1 637 ? 83.344 -33.765 -34.544 1.00 31.19 637 GLU A CA 1
ATOM 4883 C C . GLU A 1 637 ? 83.515 -34.853 -33.429 1.00 31.19 637 GLU A C 1
ATOM 4885 O O . GLU A 1 637 ? 84.052 -34.520 -32.378 1.00 31.19 637 GLU A O 1
ATOM 4890 N N . GLY A 1 638 ? 83.148 -36.148 -33.492 1.00 28.16 638 GLY A N 1
ATOM 4891 C CA . GLY A 1 638 ? 82.488 -37.033 -34.476 1.00 28.16 638 GLY A CA 1
ATOM 4892 C C . GLY A 1 638 ? 82.737 -38.524 -34.124 1.00 28.16 638 GLY A C 1
ATOM 4893 O O . GLY A 1 638 ? 83.651 -38.816 -33.357 1.00 28.16 638 GLY A O 1
ATOM 4894 N N . GLY A 1 639 ? 81.964 -39.485 -34.661 1.00 27.88 639 GLY A N 1
ATOM 4895 C CA . GLY A 1 639 ? 82.195 -40.929 -34.419 1.00 27.88 639 GLY A CA 1
ATOM 4896 C C . GLY A 1 639 ? 81.125 -41.886 -34.987 1.00 27.88 639 GLY A C 1
ATOM 4897 O O . GLY A 1 639 ? 79.970 -41.501 -35.141 1.00 27.88 639 GLY A O 1
ATOM 4898 N N . ARG A 1 640 ? 81.519 -43.132 -35.306 1.00 31.52 640 ARG A N 1
ATOM 4899 C CA . ARG A 1 640 ? 80.685 -44.271 -35.790 1.00 31.52 640 ARG A CA 1
ATOM 4900 C C . ARG A 1 640 ? 80.714 -45.405 -34.733 1.00 31.52 640 ARG A C 1
ATOM 4902 O O . ARG A 1 640 ? 81.599 -45.362 -33.888 1.00 31.52 640 ARG A O 1
ATOM 4909 N N . GLY A 1 641 ? 79.874 -46.450 -34.715 1.00 29.14 641 GLY A N 1
ATOM 4910 C CA . GLY A 1 641 ? 78.710 -46.858 -35.528 1.00 29.14 641 GLY A CA 1
ATOM 4911 C C . GLY A 1 641 ? 78.402 -48.369 -35.334 1.00 29.14 641 GLY A C 1
ATOM 4912 O O . GLY A 1 641 ? 79.281 -49.078 -34.863 1.00 29.14 641 GLY A O 1
ATOM 4913 N N . GLU A 1 642 ? 77.201 -48.833 -35.734 1.00 32.12 642 GLU A N 1
ATOM 4914 C CA . GLU A 1 642 ? 76.762 -50.260 -35.873 1.00 32.12 642 GLU A CA 1
ATOM 4915 C C . GLU A 1 642 ? 76.712 -51.125 -34.570 1.00 32.12 642 GLU A C 1
ATOM 4917 O O . GLU A 1 642 ? 77.361 -50.806 -33.583 1.00 32.12 642 GLU A O 1
ATOM 4922 N N . GLY A 1 643 ? 75.901 -52.193 -34.416 1.00 27.27 643 GLY A N 1
ATOM 4923 C CA . GLY A 1 643 ? 74.935 -52.865 -35.310 1.00 27.27 643 GLY A CA 1
ATOM 4924 C C . GLY A 1 643 ? 73.890 -53.757 -34.568 1.00 27.27 643 GLY A C 1
ATOM 4925 O O . GLY A 1 643 ? 73.702 -53.636 -33.361 1.00 27.27 643 GLY A O 1
ATOM 4926 N N . HIS A 1 644 ? 73.180 -54.625 -35.306 1.00 29.39 644 HIS A N 1
ATOM 4927 C CA . HIS A 1 644 ? 72.030 -55.496 -34.908 1.00 29.39 644 HIS A CA 1
ATOM 4928 C C . HIS A 1 644 ? 72.454 -57.006 -34.864 1.00 29.39 644 HIS A C 1
ATOM 4930 O O . HIS A 1 644 ? 73.643 -57.235 -35.093 1.00 29.39 644 HIS A O 1
ATOM 4936 N N . PRO A 1 645 ? 71.594 -58.066 -34.730 1.00 47.03 645 PRO A N 1
ATOM 4937 C CA . PRO A 1 645 ? 70.206 -58.243 -34.210 1.00 47.03 645 PRO A CA 1
ATOM 4938 C C . PRO A 1 645 ? 69.964 -59.528 -33.323 1.00 47.03 645 PRO A C 1
ATOM 4940 O O . PRO A 1 645 ? 70.849 -60.360 -33.185 1.00 47.03 645 PRO A O 1
ATOM 4943 N N . GLY A 1 646 ? 68.718 -59.748 -32.838 1.00 27.39 646 GLY A N 1
ATOM 4944 C CA . GLY A 1 646 ? 68.071 -61.081 -32.606 1.00 27.39 646 GLY A CA 1
ATOM 4945 C C . GLY A 1 646 ? 68.581 -62.036 -31.488 1.00 27.39 646 GLY A C 1
ATOM 4946 O O . GLY A 1 646 ? 69.567 -61.741 -30.829 1.00 27.39 646 GLY A O 1
ATOM 4947 N N . GLU A 1 647 ? 67.973 -63.210 -31.204 1.00 28.64 647 GLU A N 1
ATOM 4948 C CA . GLU A 1 647 ? 66.542 -63.620 -31.217 1.00 28.64 647 GLU A CA 1
ATOM 4949 C C . GLU A 1 647 ? 66.296 -64.958 -30.429 1.00 28.64 647 GLU A C 1
ATOM 4951 O O . GLU A 1 647 ? 67.136 -65.846 -30.460 1.00 28.64 647 GLU A O 1
ATOM 4956 N N . HIS A 1 648 ? 65.113 -65.123 -29.800 1.00 29.11 648 HIS A N 1
ATOM 4957 C CA . HIS A 1 648 ? 64.358 -66.384 -29.514 1.00 29.11 648 HIS A CA 1
ATOM 4958 C C . HIS A 1 648 ? 64.836 -67.568 -28.579 1.00 29.11 648 HIS A C 1
ATOM 4960 O O . HIS A 1 648 ? 65.983 -67.982 -28.557 1.00 29.11 648 HIS A O 1
ATOM 4966 N N . VAL A 1 649 ? 63.829 -68.218 -27.930 1.00 28.42 649 VAL A N 1
ATOM 4967 C CA . VAL A 1 649 ? 63.667 -69.682 -27.578 1.00 28.42 649 VAL A CA 1
ATOM 4968 C C . VAL A 1 649 ? 64.082 -70.294 -26.188 1.00 28.42 649 VAL A C 1
ATOM 4970 O O . VAL A 1 649 ? 65.188 -70.769 -25.990 1.00 28.42 649 VAL A O 1
ATOM 4973 N N . ARG A 1 650 ? 63.074 -70.405 -25.282 1.00 27.86 650 ARG A N 1
ATOM 4974 C CA . ARG A 1 650 ? 62.393 -71.629 -24.707 1.00 27.86 650 ARG A CA 1
ATOM 4975 C C . ARG A 1 650 ? 63.073 -72.671 -23.747 1.00 27.86 650 ARG A C 1
ATOM 4977 O O . ARG A 1 650 ? 64.162 -73.149 -24.005 1.00 27.86 650 ARG A O 1
ATOM 4984 N N . CYS A 1 651 ? 62.251 -73.182 -22.792 1.00 26.42 651 CYS A N 1
ATOM 4985 C CA . CYS A 1 651 ? 62.355 -74.431 -21.962 1.00 26.42 651 CYS A CA 1
ATOM 4986 C C . CYS A 1 651 ? 63.446 -74.513 -20.847 1.00 26.42 651 CYS A C 1
ATOM 4988 O O . CYS A 1 651 ? 64.482 -73.885 -20.978 1.00 26.42 651 CYS A O 1
ATOM 4990 N N . GLY A 1 652 ? 63.314 -75.267 -19.728 1.00 26.11 652 GLY A N 1
ATOM 4991 C CA . GLY A 1 652 ? 62.128 -75.850 -19.045 1.00 26.11 652 GLY A CA 1
ATOM 4992 C C . GLY A 1 652 ? 62.384 -77.073 -18.102 1.00 26.11 652 GLY A C 1
ATOM 4993 O O . GLY A 1 652 ? 62.980 -78.040 -18.552 1.00 26.11 652 GLY A O 1
ATOM 4994 N N . GLY A 1 653 ? 61.826 -77.093 -16.866 1.00 26.94 653 GLY A N 1
ATOM 4995 C CA . GLY A 1 653 ? 61.395 -78.326 -16.132 1.00 26.94 653 GLY A CA 1
ATOM 4996 C C . GLY A 1 653 ? 62.132 -78.825 -14.848 1.00 26.94 653 GLY A C 1
ATOM 4997 O O . GLY A 1 653 ? 63.348 -78.943 -14.845 1.00 26.94 653 GLY A O 1
ATOM 4998 N N . GLY A 1 654 ? 61.359 -79.241 -13.813 1.00 27.91 654 GLY A N 1
ATOM 4999 C CA . GLY A 1 654 ? 61.742 -80.124 -12.663 1.00 27.91 654 GLY A CA 1
ATOM 5000 C C . GLY A 1 654 ? 62.525 -79.505 -11.472 1.00 27.91 654 GLY A C 1
ATOM 5001 O O . GLY A 1 654 ? 63.237 -78.532 -11.670 1.00 27.91 654 GLY A O 1
ATOM 5002 N N . GLY A 1 655 ? 62.466 -79.987 -10.208 1.00 27.69 655 GLY A N 1
ATOM 5003 C CA . GLY A 1 655 ? 61.602 -80.992 -9.533 1.00 27.69 655 GLY A CA 1
ATOM 5004 C C . GLY A 1 655 ? 62.069 -81.373 -8.086 1.00 27.69 655 GLY A C 1
ATOM 5005 O O . GLY A 1 655 ? 63.262 -81.308 -7.819 1.00 27.69 655 GLY A O 1
ATOM 5006 N N . ALA A 1 656 ? 61.152 -81.824 -7.195 1.00 29.69 656 ALA A N 1
ATOM 5007 C CA . ALA A 1 656 ? 61.354 -82.313 -5.788 1.00 29.69 656 ALA A CA 1
ATOM 5008 C C . ALA A 1 656 ? 61.894 -81.292 -4.730 1.00 29.69 656 ALA A C 1
ATOM 5010 O O . ALA A 1 656 ? 62.391 -80.240 -5.107 1.00 29.69 656 ALA A O 1
ATOM 5011 N N . GLY A 1 657 ? 61.803 -81.464 -3.390 1.00 28.70 657 GLY A N 1
ATOM 5012 C CA . GLY A 1 657 ? 61.206 -82.487 -2.491 1.00 28.70 657 GLY A CA 1
ATOM 5013 C C . GLY A 1 657 ? 61.200 -82.027 -0.992 1.00 28.70 657 GLY A C 1
ATOM 5014 O O . GLY A 1 657 ? 61.696 -80.945 -0.695 1.00 28.70 657 GLY A O 1
ATOM 5015 N N . GLY A 1 658 ? 60.612 -82.790 -0.044 1.00 27.30 658 GLY A N 1
ATOM 5016 C CA . GLY A 1 658 ? 60.506 -82.439 1.411 1.00 27.30 658 GLY A CA 1
ATOM 5017 C C . GLY A 1 658 ? 61.730 -82.824 2.289 1.00 27.30 658 GLY A C 1
ATOM 5018 O O . GLY A 1 658 ? 62.711 -83.306 1.746 1.00 27.30 658 GLY A O 1
ATOM 5019 N N . CYS A 1 659 ? 61.753 -82.711 3.638 1.00 25.47 659 CYS A N 1
ATOM 5020 C CA . CYS A 1 659 ? 60.690 -82.463 4.638 1.00 25.47 659 CYS A CA 1
ATOM 5021 C C . CYS A 1 659 ? 61.237 -82.074 6.065 1.00 25.47 659 CYS A C 1
ATOM 5023 O O . CYS A 1 659 ? 62.383 -82.367 6.373 1.00 25.47 659 CYS A O 1
ATOM 5025 N N . ARG A 1 660 ? 60.368 -81.535 6.956 1.00 27.31 660 ARG A N 1
ATOM 5026 C CA . ARG A 1 660 ? 60.418 -81.422 8.460 1.00 27.31 660 ARG A CA 1
ATOM 5027 C C . ARG A 1 660 ? 61.494 -80.598 9.244 1.00 27.31 660 ARG A C 1
ATOM 5029 O O . ARG A 1 660 ? 62.607 -81.043 9.462 1.00 27.31 660 ARG A O 1
ATOM 5036 N N . VAL A 1 661 ? 61.004 -79.516 9.884 1.00 29.83 661 VAL A N 1
ATOM 5037 C CA . VAL A 1 661 ? 61.097 -79.118 11.332 1.00 29.83 661 VAL A CA 1
ATOM 5038 C C . VAL A 1 661 ? 62.451 -79.071 12.092 1.00 29.83 661 VAL A C 1
ATOM 5040 O O . VAL A 1 661 ? 62.956 -80.117 12.478 1.00 29.83 661 VAL A O 1
ATOM 5043 N N . ALA A 1 662 ? 62.865 -77.866 12.554 1.00 30.23 662 ALA A N 1
ATOM 5044 C CA . ALA A 1 662 ? 63.154 -77.533 13.981 1.00 30.23 662 ALA A CA 1
ATOM 5045 C C . ALA A 1 662 ? 63.481 -76.027 14.234 1.00 30.23 662 ALA A C 1
ATOM 5047 O O . ALA A 1 662 ? 63.829 -75.288 13.319 1.00 30.23 662 ALA A O 1
ATOM 5048 N N . ARG A 1 663 ? 63.351 -75.558 15.492 1.00 34.41 663 ARG A N 1
ATOM 5049 C CA . ARG A 1 663 ? 63.492 -74.147 15.950 1.00 34.41 663 ARG A CA 1
ATOM 5050 C C . ARG A 1 663 ? 64.942 -73.628 16.082 1.00 34.41 663 ARG A C 1
ATOM 5052 O O . ARG A 1 663 ? 65.693 -74.174 16.884 1.00 34.41 663 ARG A O 1
ATOM 5059 N N . ARG A 1 664 ? 65.223 -72.450 15.502 1.00 33.16 664 ARG A N 1
ATOM 5060 C CA . ARG A 1 664 ? 65.941 -71.253 16.048 1.00 33.16 664 ARG A CA 1
ATOM 5061 C C . ARG A 1 664 ? 66.110 -70.240 14.888 1.00 33.16 664 ARG A C 1
ATOM 5063 O O . ARG A 1 664 ? 66.113 -70.653 13.741 1.00 33.16 664 ARG A O 1
ATOM 5070 N N . GLY A 1 665 ? 66.215 -68.922 15.068 1.00 33.38 665 GLY A N 1
ATOM 5071 C CA . GLY A 1 665 ? 66.182 -68.127 16.297 1.00 33.38 665 GLY A CA 1
ATOM 5072 C C . GLY A 1 665 ? 67.132 -66.924 16.229 1.00 33.38 665 GLY A C 1
ATOM 5073 O O . GLY A 1 665 ? 68.115 -66.923 16.957 1.00 33.38 665 GLY A O 1
ATOM 5074 N N . GLY A 1 666 ? 66.869 -65.929 15.366 1.00 46.00 666 GLY A N 1
ATOM 5075 C CA . GLY A 1 666 ? 67.690 -64.711 15.277 1.00 46.00 666 GLY A CA 1
ATOM 5076 C C . GLY A 1 666 ? 67.574 -63.911 13.966 1.00 46.00 666 GLY A C 1
ATOM 5077 O O . GLY A 1 666 ? 67.192 -64.436 12.925 1.00 46.00 666 GLY A O 1
ATOM 5078 N N . GLU A 1 667 ? 67.915 -62.624 14.066 1.00 47.91 667 GLU A N 1
ATOM 5079 C CA . GLU A 1 667 ? 68.496 -61.719 13.046 1.00 47.91 667 GLU A CA 1
ATOM 5080 C C . GLU A 1 667 ? 67.742 -61.369 11.740 1.00 47.91 667 GLU A C 1
ATOM 5082 O O . GLU A 1 667 ? 67.913 -60.255 11.244 1.00 47.91 667 GLU A O 1
ATOM 5087 N N . GLY A 1 668 ? 66.827 -62.188 11.213 1.00 47.75 668 GLY A N 1
ATOM 5088 C CA . GLY A 1 668 ? 66.134 -61.876 9.943 1.00 47.75 668 GLY A CA 1
ATOM 5089 C C . GLY A 1 668 ? 65.177 -60.664 9.971 1.00 47.75 668 GLY A C 1
ATOM 5090 O O . GLY A 1 668 ? 64.884 -60.063 8.935 1.00 47.75 668 GLY A O 1
ATOM 5091 N N . ALA A 1 669 ? 64.674 -60.276 11.148 1.00 51.53 669 ALA A N 1
ATOM 5092 C CA . ALA A 1 669 ? 63.496 -59.406 11.268 1.00 51.53 669 ALA A CA 1
ATOM 5093 C C . ALA A 1 669 ? 63.718 -57.917 10.920 1.00 51.53 669 ALA A C 1
ATOM 5095 O O . ALA A 1 669 ? 62.767 -57.234 10.536 1.00 51.53 669 ALA A O 1
ATOM 5096 N N . ARG A 1 670 ? 64.946 -57.386 11.033 1.00 53.78 670 ARG A N 1
ATOM 5097 C CA . ARG A 1 670 ? 65.209 -55.945 10.813 1.00 53.78 670 ARG A CA 1
ATOM 5098 C C . ARG A 1 670 ? 65.309 -55.550 9.333 1.00 53.78 670 ARG A C 1
ATOM 5100 O O . ARG A 1 670 ? 64.940 -54.430 8.989 1.00 53.78 670 ARG A O 1
ATOM 5107 N N . ALA A 1 671 ? 65.737 -56.456 8.452 1.00 52.81 671 ALA A N 1
ATOM 5108 C CA . ALA A 1 671 ? 65.874 -56.168 7.020 1.00 52.81 671 ALA A CA 1
ATOM 5109 C C . ALA A 1 671 ? 64.515 -56.090 6.295 1.00 52.81 671 ALA A C 1
ATOM 5111 O O . ALA A 1 671 ? 64.276 -55.175 5.503 1.00 52.81 671 ALA A O 1
ATOM 5112 N N . VAL A 1 672 ? 63.596 -57.015 6.598 1.00 56.66 672 VAL A N 1
ATOM 5113 C CA . VAL A 1 672 ? 62.283 -57.102 5.930 1.00 56.66 672 VAL A CA 1
ATOM 5114 C C . VAL A 1 672 ? 61.405 -55.886 6.249 1.00 56.66 672 VAL A C 1
ATOM 5116 O O . VAL A 1 672 ? 60.776 -55.328 5.350 1.00 56.66 672 VAL A O 1
ATOM 5119 N N . LEU A 1 673 ? 61.413 -55.413 7.501 1.00 54.72 673 LEU A N 1
ATOM 5120 C CA . LEU A 1 673 ? 60.626 -54.246 7.910 1.00 54.72 673 LEU A CA 1
ATOM 5121 C C . LEU A 1 673 ? 61.092 -52.958 7.201 1.00 54.72 673 LEU A C 1
ATOM 5123 O O . LEU A 1 673 ? 60.265 -52.172 6.736 1.00 54.72 673 LEU A O 1
ATOM 5127 N N . ALA A 1 674 ? 62.407 -52.779 7.028 1.00 55.91 674 ALA A N 1
ATOM 5128 C CA . ALA A 1 674 ? 62.973 -51.648 6.289 1.00 55.91 674 ALA A CA 1
ATOM 5129 C C . ALA A 1 674 ? 62.610 -51.667 4.788 1.00 55.91 674 ALA A C 1
ATOM 5131 O O . ALA A 1 674 ? 62.384 -50.612 4.190 1.00 55.91 674 ALA A O 1
ATOM 5132 N N . ALA A 1 675 ? 62.510 -52.855 4.179 1.00 54.28 675 ALA A N 1
ATOM 5133 C CA . ALA A 1 675 ? 62.098 -53.010 2.784 1.00 54.28 675 ALA A CA 1
ATOM 5134 C C . ALA A 1 675 ? 60.602 -52.706 2.565 1.00 54.28 675 ALA A C 1
ATOM 5136 O O . ALA A 1 675 ? 60.241 -52.078 1.566 1.00 54.28 675 ALA A O 1
ATOM 5137 N N . LEU A 1 676 ? 59.735 -53.104 3.504 1.00 55.72 676 LEU A N 1
ATOM 5138 C CA . LEU A 1 676 ? 58.292 -52.845 3.435 1.00 55.72 676 LEU A CA 1
ATOM 5139 C C . LEU A 1 676 ? 57.963 -51.353 3.606 1.00 55.72 676 LEU A C 1
ATOM 5141 O O . LEU A 1 676 ? 57.234 -50.789 2.786 1.00 55.72 676 LEU A O 1
ATOM 5145 N N . LEU A 1 677 ? 58.572 -50.684 4.593 1.00 56.62 677 LEU A N 1
ATOM 5146 C CA . LEU A 1 677 ? 58.355 -49.252 4.845 1.00 56.62 677 LEU A CA 1
ATOM 5147 C C . LEU A 1 677 ? 58.759 -48.371 3.646 1.00 56.62 677 LEU A C 1
ATOM 5149 O O . LEU A 1 677 ? 58.064 -47.406 3.323 1.00 56.62 677 LEU A O 1
ATOM 5153 N N . ARG A 1 678 ? 59.821 -48.738 2.909 1.00 55.19 678 ARG A N 1
ATOM 5154 C CA . ARG A 1 678 ? 60.231 -48.019 1.687 1.00 55.19 678 ARG A CA 1
ATOM 5155 C C . ARG A 1 678 ? 59.248 -48.152 0.517 1.00 55.19 678 ARG A C 1
ATOM 5157 O O . ARG A 1 678 ? 59.274 -47.297 -0.364 1.00 55.19 678 ARG A O 1
ATOM 5164 N N . ARG A 1 679 ? 58.372 -49.167 0.485 1.00 56.69 679 ARG A N 1
ATOM 5165 C CA . ARG A 1 679 ? 57.355 -49.314 -0.578 1.00 56.69 679 ARG A CA 1
ATOM 5166 C C . ARG A 1 679 ? 56.040 -48.594 -0.277 1.00 56.69 679 ARG A C 1
ATOM 5168 O O . ARG A 1 679 ? 55.432 -48.089 -1.215 1.00 56.69 679 ARG A O 1
ATOM 5175 N N . GLN A 1 680 ? 55.620 -48.474 0.984 1.00 55.53 680 GLN A N 1
ATOM 5176 C CA . GLN A 1 680 ? 54.395 -47.725 1.319 1.00 55.53 680 GLN A CA 1
ATOM 5177 C C . GLN A 1 680 ? 54.561 -46.202 1.189 1.00 55.53 680 GLN A C 1
ATOM 5179 O O . GLN A 1 680 ? 53.633 -45.530 0.741 1.00 55.53 680 GLN A O 1
ATOM 5184 N N . ALA A 1 681 ? 55.750 -45.656 1.474 1.00 55.91 681 ALA A N 1
ATOM 5185 C CA . ALA A 1 681 ? 56.020 -44.223 1.316 1.00 55.91 681 ALA A CA 1
ATOM 5186 C C . ALA A 1 681 ? 55.759 -43.711 -0.118 1.00 55.91 681 ALA A C 1
ATOM 5188 O O . ALA A 1 681 ? 55.178 -42.643 -0.297 1.00 55.91 681 ALA A O 1
ATOM 5189 N N . VAL A 1 682 ? 56.119 -44.487 -1.149 1.00 58.53 682 VAL A N 1
ATOM 5190 C CA . VAL A 1 682 ? 55.934 -44.090 -2.560 1.00 58.53 682 VAL A CA 1
ATOM 5191 C C . VAL A 1 682 ? 54.451 -43.889 -2.904 1.00 58.53 682 VAL A C 1
ATOM 5193 O O . VAL A 1 682 ? 54.111 -42.924 -3.586 1.00 58.53 682 VAL A O 1
ATOM 5196 N N . PHE A 1 683 ? 53.557 -44.734 -2.381 1.00 58.44 683 PHE A N 1
ATOM 5197 C CA . PHE A 1 683 ? 52.111 -44.611 -2.608 1.00 58.44 683 PHE A CA 1
ATOM 5198 C C . PHE A 1 683 ? 51.454 -43.461 -1.827 1.00 58.44 683 PHE A C 1
ATOM 5200 O O . PHE A 1 683 ? 50.402 -42.984 -2.245 1.00 58.44 683 PHE A O 1
ATOM 5207 N N . LEU A 1 684 ? 52.073 -42.975 -0.745 1.00 60.41 684 LEU A N 1
ATOM 5208 C CA . LEU A 1 684 ? 51.612 -41.793 -0.005 1.00 60.41 684 LEU A CA 1
ATOM 5209 C C . LEU A 1 684 ? 52.124 -40.479 -0.617 1.00 60.41 684 LEU A C 1
ATOM 5211 O O . LEU A 1 684 ? 51.370 -39.511 -0.712 1.00 60.41 684 LEU A O 1
ATOM 5215 N N . PHE A 1 685 ? 53.378 -40.437 -1.077 1.00 61.81 685 PHE A N 1
ATOM 5216 C CA . PHE A 1 685 ? 53.975 -39.211 -1.618 1.00 61.81 685 PHE A CA 1
ATOM 5217 C C . PHE A 1 685 ? 53.704 -38.975 -3.109 1.00 61.81 685 PHE A C 1
ATOM 5219 O O . PHE A 1 685 ? 53.630 -37.816 -3.514 1.00 61.81 685 PHE A O 1
ATOM 5226 N N . ALA A 1 686 ? 53.492 -40.009 -3.934 1.00 68.94 686 ALA A N 1
ATOM 5227 C CA . ALA A 1 686 ? 53.182 -39.808 -5.354 1.00 68.94 686 ALA A CA 1
ATOM 5228 C C . ALA A 1 686 ? 51.878 -39.007 -5.599 1.00 68.94 686 ALA A C 1
ATOM 5230 O O . ALA A 1 686 ? 51.912 -38.089 -6.422 1.00 68.94 686 ALA A O 1
ATOM 5231 N N . PRO A 1 687 ? 50.759 -39.235 -4.873 1.00 73.19 687 PRO A N 1
ATOM 5232 C CA . PRO A 1 687 ? 49.566 -38.392 -4.987 1.00 73.19 687 PRO A CA 1
ATOM 5233 C C . PRO A 1 687 ? 49.799 -36.945 -4.534 1.00 73.19 687 PRO A C 1
ATOM 5235 O O . PRO A 1 687 ? 49.269 -36.023 -5.150 1.00 73.19 687 PRO A O 1
ATOM 5238 N N . LEU A 1 688 ? 50.604 -36.727 -3.487 1.00 72.69 688 LEU A N 1
ATOM 5239 C CA . LEU A 1 688 ? 50.933 -35.386 -2.988 1.00 72.69 688 LEU A CA 1
ATOM 5240 C C . LEU A 1 688 ? 51.820 -34.613 -3.972 1.00 72.69 688 LEU A C 1
ATOM 5242 O O . LEU A 1 688 ? 51.543 -33.450 -4.250 1.00 72.69 688 LEU A O 1
ATOM 5246 N N . LEU A 1 689 ? 52.829 -35.263 -4.558 1.00 75.88 689 LEU A N 1
ATOM 5247 C CA . LEU A 1 689 ? 53.668 -34.677 -5.608 1.00 75.88 689 LEU A CA 1
ATOM 5248 C C . LEU A 1 689 ? 52.872 -34.399 -6.889 1.00 75.88 689 LEU A C 1
ATOM 5250 O O . LEU A 1 689 ? 53.068 -33.355 -7.504 1.00 75.88 689 LEU A O 1
ATOM 5254 N N . TYR A 1 690 ? 51.933 -35.275 -7.264 1.00 78.75 690 TYR A N 1
ATOM 5255 C CA . TYR A 1 690 ? 51.028 -35.039 -8.392 1.00 78.75 690 TYR A CA 1
ATOM 5256 C C . TYR A 1 690 ? 50.113 -33.827 -8.153 1.00 78.75 690 TYR A C 1
ATOM 5258 O O . TYR A 1 690 ? 49.979 -32.978 -9.033 1.00 78.75 690 TYR A O 1
ATOM 5266 N N . VAL A 1 691 ? 49.535 -33.693 -6.952 1.00 75.38 691 VAL A N 1
ATOM 5267 C CA . VAL A 1 691 ? 48.721 -32.523 -6.576 1.00 75.38 691 VAL A CA 1
ATOM 5268 C C . VAL A 1 691 ? 49.569 -31.247 -6.516 1.00 75.38 691 VAL A C 1
ATOM 5270 O O . VAL A 1 691 ? 49.145 -30.226 -7.046 1.00 75.38 691 VAL A O 1
ATOM 5273 N N . ALA A 1 692 ? 50.782 -31.290 -5.958 1.00 77.50 692 ALA A N 1
ATOM 5274 C CA . ALA A 1 692 ? 51.690 -30.140 -5.938 1.00 77.50 692 ALA A CA 1
ATOM 5275 C C . ALA A 1 692 ? 52.112 -29.705 -7.355 1.00 77.50 692 ALA A C 1
ATOM 5277 O O . ALA A 1 692 ? 52.107 -28.513 -7.663 1.00 77.50 692 ALA A O 1
ATOM 5278 N N . ALA A 1 693 ? 52.409 -30.660 -8.243 1.00 73.56 693 ALA A N 1
ATOM 5279 C CA . ALA A 1 693 ? 52.713 -30.390 -9.646 1.00 73.56 693 ALA A CA 1
ATOM 5280 C C . ALA A 1 693 ? 51.502 -29.819 -10.403 1.00 73.56 693 ALA A C 1
ATOM 5282 O O . ALA A 1 693 ? 51.660 -28.871 -11.167 1.00 73.56 693 ALA A O 1
ATOM 5283 N N . MET A 1 694 ? 50.289 -30.330 -10.155 1.00 72.31 694 MET A N 1
ATOM 5284 C CA . MET A 1 694 ? 49.048 -29.759 -10.695 1.00 72.31 694 MET A CA 1
ATOM 5285 C C . MET A 1 694 ? 48.794 -28.336 -10.187 1.00 72.31 694 MET A C 1
ATOM 5287 O O . MET A 1 694 ? 48.444 -27.471 -10.982 1.00 72.31 694 MET A O 1
ATOM 5291 N N . LEU A 1 695 ? 49.019 -28.052 -8.902 1.00 68.19 695 LEU A N 1
ATOM 5292 C CA . LEU A 1 695 ? 48.859 -26.705 -8.344 1.00 68.19 695 LEU A CA 1
ATOM 5293 C C . LEU A 1 695 ? 49.886 -25.712 -8.914 1.00 68.19 695 LEU A C 1
ATOM 5295 O O . LEU A 1 695 ? 49.516 -24.588 -9.242 1.00 68.19 695 LEU A O 1
ATOM 5299 N N . LEU A 1 696 ? 51.141 -26.127 -9.116 1.00 68.31 696 LEU A N 1
ATOM 5300 C CA . LEU A 1 696 ? 52.155 -25.316 -9.806 1.00 68.31 696 LEU A CA 1
ATOM 5301 C C . LEU A 1 696 ? 51.824 -25.105 -11.293 1.00 68.31 696 LEU A C 1
ATOM 5303 O O . LEU A 1 696 ? 51.991 -24.000 -11.809 1.00 68.31 696 LEU A O 1
ATOM 5307 N N . TYR A 1 697 ? 51.312 -26.132 -11.975 1.00 66.75 697 TYR A N 1
ATOM 5308 C CA . TYR A 1 697 ? 50.886 -26.054 -13.375 1.00 66.75 697 TYR A CA 1
ATOM 5309 C C . TYR A 1 697 ? 49.698 -25.094 -13.556 1.00 66.75 697 TYR A C 1
ATOM 5311 O O . TYR A 1 697 ? 49.744 -24.202 -14.400 1.00 66.75 697 TYR A O 1
ATOM 5319 N N . MET A 1 698 ? 48.677 -25.206 -12.701 1.00 58.59 698 MET A N 1
ATOM 5320 C CA . MET A 1 698 ? 47.508 -24.318 -12.692 1.00 58.59 698 MET A CA 1
ATOM 5321 C C . MET A 1 698 ? 47.860 -22.891 -12.241 1.00 58.59 698 MET A C 1
ATOM 5323 O O . MET A 1 698 ? 47.304 -21.933 -12.768 1.00 58.59 698 MET A O 1
ATOM 5327 N N . GLY A 1 699 ? 48.826 -22.731 -11.329 1.00 49.75 699 GLY A N 1
ATOM 5328 C CA . GLY A 1 699 ? 49.370 -21.429 -10.925 1.00 49.75 699 GLY A CA 1
ATOM 5329 C C . GLY A 1 699 ? 50.256 -20.747 -11.979 1.00 49.75 699 GLY A C 1
ATOM 5330 O O . GLY A 1 699 ? 50.569 -19.569 -11.830 1.00 49.75 699 GLY A O 1
ATOM 5331 N N . SER A 1 700 ? 50.643 -21.457 -13.046 1.00 55.91 700 SER A N 1
ATOM 5332 C CA . SER A 1 700 ? 51.479 -20.930 -14.141 1.00 55.91 700 SER A CA 1
ATOM 5333 C C . SER A 1 700 ? 50.678 -20.403 -15.341 1.00 55.91 700 SER A C 1
ATOM 5335 O O . SER A 1 700 ? 51.266 -19.875 -16.286 1.00 55.91 700 SER A O 1
ATOM 5337 N N . LEU A 1 701 ? 49.346 -20.534 -15.332 1.00 45.78 701 LEU A N 1
ATOM 5338 C CA . LEU A 1 701 ? 48.466 -20.057 -16.402 1.00 45.78 701 LEU A CA 1
ATOM 5339 C C . LEU A 1 701 ? 47.801 -18.724 -16.012 1.00 45.78 701 LEU A C 1
ATOM 5341 O O . LEU A 1 701 ? 47.126 -18.663 -14.984 1.00 45.78 701 LEU A O 1
ATOM 5345 N N . PRO A 1 702 ? 47.909 -17.657 -16.831 1.00 47.44 702 PRO A N 1
ATOM 5346 C CA . PRO A 1 702 ? 47.151 -16.430 -16.605 1.00 47.44 702 PRO A CA 1
ATOM 5347 C C . PRO A 1 702 ? 45.638 -16.694 -16.673 1.00 47.44 702 PRO A C 1
ATOM 5349 O O . PRO A 1 702 ? 45.107 -17.050 -17.727 1.00 47.44 702 PRO A O 1
ATOM 5352 N N . LEU A 1 703 ? 44.931 -16.500 -15.555 1.00 43.75 703 LEU A N 1
ATOM 5353 C CA . LEU A 1 703 ? 43.482 -16.722 -15.426 1.00 43.75 703 LEU A CA 1
ATOM 5354 C C . LEU A 1 703 ? 42.641 -15.603 -16.073 1.00 43.75 703 LEU A C 1
ATOM 5356 O O . LEU A 1 703 ? 41.771 -15.018 -15.432 1.00 43.75 703 LEU A O 1
ATOM 5360 N N . ASP A 1 704 ? 42.882 -15.327 -17.356 1.00 41.81 704 ASP A N 1
ATOM 5361 C CA . ASP A 1 704 ? 42.221 -14.248 -18.111 1.00 41.81 704 ASP A CA 1
ATOM 5362 C C . ASP A 1 704 ? 41.433 -14.745 -19.347 1.00 41.81 704 ASP A C 1
ATOM 5364 O O . ASP A 1 704 ? 40.897 -13.955 -20.123 1.00 41.81 704 ASP A O 1
ATOM 5368 N N . VAL A 1 705 ? 41.304 -16.071 -19.528 1.00 46.31 705 VAL A N 1
ATOM 5369 C CA . VAL A 1 705 ? 40.452 -16.684 -20.574 1.00 46.31 705 VAL A CA 1
ATOM 5370 C C . VAL A 1 705 ? 39.615 -17.856 -20.038 1.00 46.31 705 VAL A C 1
ATOM 5372 O O . VAL A 1 705 ? 39.592 -18.949 -20.599 1.00 46.31 705 VAL A O 1
ATOM 5375 N N . VAL A 1 706 ? 38.850 -17.623 -18.967 1.00 35.97 706 VAL A N 1
ATOM 5376 C CA . VAL A 1 706 ? 37.632 -18.422 -18.733 1.00 35.97 706 VAL A CA 1
ATOM 5377 C C . VAL A 1 706 ? 36.511 -17.815 -19.581 1.00 35.97 706 VAL A C 1
ATOM 5379 O O . VAL A 1 706 ? 36.218 -16.626 -19.412 1.00 35.97 706 VAL A O 1
ATOM 5382 N N . PRO A 1 707 ? 35.824 -18.580 -20.453 1.00 36.19 707 PRO A N 1
ATOM 5383 C CA . PRO A 1 707 ? 34.623 -18.102 -21.120 1.00 36.19 707 PRO A CA 1
ATOM 5384 C C . PRO A 1 707 ? 33.540 -17.822 -20.074 1.00 36.19 707 PRO A C 1
ATOM 5386 O O . PRO A 1 707 ? 32.812 -18.719 -19.648 1.00 36.19 707 PRO A O 1
ATOM 5389 N N . ARG A 1 708 ? 33.422 -16.560 -19.637 1.00 34.91 708 ARG A N 1
ATOM 5390 C CA . ARG A 1 708 ? 32.291 -16.121 -18.815 1.00 34.91 708 ARG A CA 1
ATOM 5391 C C . ARG A 1 708 ? 31.018 -16.508 -19.556 1.00 34.91 708 ARG A C 1
ATOM 5393 O O . ARG A 1 708 ? 30.705 -15.922 -20.592 1.00 34.91 708 ARG A O 1
ATOM 5400 N N . ILE A 1 709 ? 30.248 -17.436 -18.991 1.00 36.84 709 ILE A N 1
ATOM 5401 C CA . ILE A 1 709 ? 28.844 -17.598 -19.355 1.00 36.84 709 ILE A CA 1
ATOM 5402 C C . ILE A 1 709 ? 28.170 -16.297 -18.926 1.00 36.84 709 ILE A C 1
ATOM 5404 O O . ILE A 1 709 ? 27.798 -16.120 -17.766 1.00 36.84 709 ILE A O 1
ATOM 5408 N N . ILE A 1 710 ? 28.072 -15.343 -19.857 1.00 40.00 710 ILE A N 1
ATOM 5409 C CA . ILE A 1 710 ? 27.357 -14.086 -19.653 1.00 40.00 710 ILE A CA 1
ATOM 5410 C C . ILE A 1 710 ? 25.871 -14.438 -19.620 1.00 40.00 710 ILE A C 1
ATOM 5412 O O . ILE A 1 710 ? 25.154 -14.315 -20.616 1.00 40.00 710 ILE A O 1
ATOM 5416 N N . ALA A 1 711 ? 25.418 -14.900 -18.452 1.00 43.41 711 ALA A N 1
ATOM 5417 C CA . ALA A 1 711 ? 24.016 -14.999 -18.104 1.00 43.41 711 ALA A CA 1
ATOM 5418 C C . ALA A 1 711 ? 23.393 -13.634 -18.405 1.00 43.41 711 ALA A C 1
ATOM 5420 O O . ALA A 1 711 ? 23.715 -12.635 -17.753 1.00 43.41 711 ALA A O 1
ATOM 5421 N N . ARG A 1 712 ? 22.586 -13.569 -19.472 1.00 56.47 712 ARG A N 1
ATOM 5422 C CA . ARG A 1 712 ? 22.062 -12.301 -19.985 1.00 56.47 712 ARG A CA 1
ATOM 5423 C C . ARG A 1 712 ? 21.265 -11.631 -18.876 1.00 56.47 712 ARG A C 1
ATOM 5425 O O . ARG A 1 712 ? 20.201 -12.115 -18.498 1.00 56.47 712 ARG A O 1
ATOM 5432 N N . GLN A 1 713 ? 21.809 -10.527 -18.367 1.00 73.31 713 GLN A N 1
ATOM 5433 C CA . GLN A 1 713 ? 21.183 -9.712 -17.334 1.00 73.31 713 GLN A CA 1
ATOM 5434 C C . GLN A 1 713 ? 19.750 -9.395 -17.771 1.00 73.31 713 GLN A C 1
ATOM 5436 O O . GLN A 1 713 ? 19.525 -8.956 -18.901 1.00 73.31 713 GLN A O 1
ATOM 5441 N N . ALA A 1 714 ? 18.780 -9.695 -16.906 1.00 81.75 714 ALA A N 1
ATOM 5442 C CA . ALA A 1 714 ? 17.369 -9.585 -17.254 1.00 81.75 714 ALA A CA 1
ATOM 5443 C C . ALA A 1 714 ? 17.035 -8.130 -17.652 1.00 81.75 714 ALA A C 1
ATOM 5445 O O . ALA A 1 714 ? 17.486 -7.216 -16.956 1.00 81.75 714 ALA A O 1
ATOM 5446 N N . PRO A 1 715 ? 16.282 -7.875 -18.738 1.00 84.94 715 PRO A N 1
ATOM 5447 C CA . PRO A 1 715 ? 16.017 -6.510 -19.190 1.00 84.94 715 PRO A CA 1
ATOM 5448 C C . PRO A 1 715 ? 15.376 -5.645 -18.098 1.00 84.94 715 PRO A C 1
ATOM 5450 O O . PRO A 1 715 ? 14.339 -5.998 -17.541 1.00 84.94 715 PRO A O 1
ATOM 5453 N N . GLY A 1 716 ? 15.996 -4.504 -17.802 1.00 87.19 716 GLY A N 1
ATOM 5454 C CA . GLY A 1 716 ? 15.617 -3.598 -16.717 1.00 87.19 716 GLY A CA 1
ATOM 5455 C C . GLY A 1 716 ? 16.323 -3.862 -15.385 1.00 87.19 716 GLY A C 1
ATOM 5456 O O . GLY A 1 716 ? 15.998 -3.206 -14.395 1.00 87.19 716 GLY A O 1
ATOM 5457 N N . SER A 1 717 ? 17.269 -4.805 -15.327 1.00 90.12 717 SER A N 1
ATOM 5458 C CA . SER A 1 717 ? 18.025 -5.116 -14.105 1.00 90.12 717 SER A CA 1
ATOM 5459 C C . SER A 1 717 ? 19.268 -4.247 -13.904 1.00 90.12 717 SER A C 1
ATOM 5461 O O . SER A 1 717 ? 19.768 -4.186 -12.782 1.00 90.12 717 SER A O 1
ATOM 5463 N N . VAL A 1 718 ? 19.745 -3.542 -14.936 1.00 92.19 718 VAL A N 1
ATOM 5464 C CA . VAL A 1 718 ? 20.941 -2.686 -14.856 1.00 92.19 718 VAL A CA 1
ATOM 5465 C C . VAL A 1 718 ? 20.587 -1.211 -15.079 1.00 92.19 718 VAL A C 1
ATOM 5467 O O . VAL A 1 718 ? 19.589 -0.859 -15.715 1.00 92.19 718 VAL A O 1
ATOM 5470 N N . TYR A 1 719 ? 21.386 -0.319 -14.495 1.00 94.81 719 TYR A N 1
ATOM 5471 C CA . TYR A 1 719 ? 21.353 1.115 -14.764 1.00 94.81 719 TYR A CA 1
ATOM 5472 C C . TYR A 1 719 ? 22.266 1.419 -15.963 1.00 94.81 719 TYR A C 1
ATOM 5474 O O . TYR A 1 719 ? 23.486 1.437 -15.830 1.00 94.81 719 TYR A O 1
ATOM 5482 N N . ARG A 1 720 ? 21.673 1.607 -17.153 1.00 94.75 720 ARG A N 1
ATOM 5483 C CA . ARG A 1 720 ? 22.375 2.012 -18.396 1.00 94.75 720 ARG A CA 1
ATOM 5484 C C . ARG A 1 720 ? 21.943 3.386 -18.915 1.00 94.75 720 ARG A C 1
ATOM 5486 O O . ARG A 1 720 ? 22.215 3.759 -20.058 1.00 94.75 720 ARG A O 1
ATOM 5493 N N . SER A 1 721 ? 21.236 4.129 -18.074 1.00 95.56 721 SER A N 1
ATOM 5494 C CA . SER A 1 721 ? 20.627 5.412 -18.402 1.00 95.56 721 SER A CA 1
ATOM 5495 C C . SER A 1 721 ? 21.652 6.457 -18.895 1.00 95.56 721 SER A C 1
ATOM 5497 O O . SER A 1 721 ? 21.339 7.122 -19.880 1.00 95.56 721 SER A O 1
ATOM 5499 N N . PRO A 1 722 ? 22.888 6.562 -18.351 1.00 95.12 722 PRO A N 1
ATOM 5500 C CA . PRO A 1 722 ? 23.921 7.461 -18.881 1.00 95.12 722 PRO A CA 1
ATOM 5501 C C . PRO A 1 722 ? 24.375 7.101 -20.302 1.00 95.12 722 PRO A C 1
ATOM 5503 O O . PRO A 1 722 ? 24.486 7.976 -21.157 1.00 95.12 722 PRO A O 1
ATOM 5506 N N . GLN A 1 723 ? 24.586 5.811 -20.590 1.00 94.44 723 GLN A N 1
ATOM 5507 C CA . GLN A 1 723 ? 24.993 5.350 -21.922 1.00 94.44 723 GLN A CA 1
ATOM 5508 C C . GLN A 1 723 ? 23.860 5.536 -22.942 1.00 94.44 723 GLN A C 1
ATOM 5510 O O . GLN A 1 723 ? 24.113 5.872 -24.099 1.00 94.44 723 GLN A O 1
ATOM 5515 N N . LEU A 1 724 ? 22.605 5.359 -22.514 1.00 95.25 724 LEU A N 1
ATOM 5516 C CA . LEU A 1 724 ? 21.439 5.657 -23.341 1.00 95.25 724 LEU A CA 1
ATOM 5517 C C . LEU A 1 724 ? 21.289 7.165 -23.598 1.00 95.25 724 LEU A C 1
ATOM 5519 O O . LEU A 1 724 ? 20.984 7.552 -24.724 1.00 95.25 724 LEU A O 1
ATOM 5523 N N . TYR A 1 725 ? 21.533 8.007 -22.588 1.00 95.38 725 TYR A N 1
ATOM 5524 C CA . TYR A 1 725 ? 21.505 9.464 -22.719 1.00 95.38 725 TYR A CA 1
ATOM 5525 C C . TYR A 1 725 ? 22.545 9.952 -23.730 1.00 95.38 725 TYR A C 1
ATOM 5527 O O . TYR A 1 725 ? 22.177 10.577 -24.722 1.00 95.38 725 TYR A O 1
ATOM 5535 N N . ALA A 1 726 ? 23.814 9.572 -23.551 1.00 94.69 726 ALA A N 1
ATOM 5536 C CA . ALA A 1 726 ? 24.898 9.932 -24.466 1.00 94.69 726 ALA A CA 1
ATOM 5537 C C . ALA A 1 726 ? 24.613 9.502 -25.919 1.00 94.69 726 ALA A C 1
ATOM 5539 O O . ALA A 1 726 ? 24.917 10.242 -26.851 1.00 94.69 726 ALA A O 1
ATOM 5540 N N . ARG A 1 727 ? 23.971 8.340 -26.119 1.00 95.00 727 ARG A N 1
ATOM 5541 C CA . ARG A 1 727 ? 23.543 7.874 -27.447 1.00 95.00 727 ARG A CA 1
ATOM 5542 C C . ARG A 1 727 ? 22.403 8.709 -28.042 1.00 95.00 727 ARG A C 1
ATOM 5544 O O . ARG A 1 727 ? 22.420 8.971 -29.240 1.00 95.00 727 ARG A O 1
ATOM 5551 N N . LEU A 1 728 ? 21.373 9.028 -27.257 1.00 95.44 728 LEU A N 1
ATOM 5552 C CA . LEU A 1 728 ? 20.128 9.618 -27.769 1.00 95.44 728 LEU A CA 1
ATOM 5553 C C . LEU A 1 728 ? 20.095 11.147 -27.749 1.00 95.44 728 LEU A C 1
ATOM 5555 O O . LEU A 1 728 ? 19.181 11.719 -28.334 1.00 95.44 728 LEU A O 1
ATOM 5559 N N . ARG A 1 729 ? 21.076 11.804 -27.124 1.00 94.25 729 ARG A N 1
ATOM 5560 C CA . ARG A 1 729 ? 21.152 13.264 -27.000 1.00 94.25 729 ARG A CA 1
ATOM 5561 C C . ARG A 1 729 ? 20.974 13.997 -28.334 1.00 94.25 729 ARG A C 1
ATOM 5563 O O . ARG A 1 729 ? 20.072 14.813 -28.444 1.00 94.25 729 ARG A O 1
ATOM 5570 N N . ALA A 1 730 ? 21.740 13.648 -29.370 1.00 94.25 730 ALA A N 1
ATOM 5571 C CA . ALA A 1 730 ? 21.638 14.311 -30.677 1.00 94.25 730 ALA A CA 1
ATOM 5572 C C . ALA A 1 730 ? 20.251 14.142 -31.339 1.00 94.25 730 ALA A C 1
ATOM 5574 O O . ALA A 1 730 ? 19.666 15.121 -31.798 1.00 94.25 730 ALA A O 1
ATOM 5575 N N . ASP A 1 731 ? 19.687 12.925 -31.324 1.00 94.19 731 ASP A N 1
ATOM 5576 C CA . ASP A 1 731 ? 18.319 12.653 -31.809 1.00 94.19 731 ASP A CA 1
ATOM 5577 C C . ASP A 1 731 ? 17.253 13.450 -31.025 1.00 94.19 731 ASP A C 1
ATOM 5579 O O . ASP A 1 731 ? 16.219 13.828 -31.577 1.00 94.19 731 ASP A O 1
ATOM 5583 N N . MET A 1 732 ? 17.478 13.633 -29.720 1.00 93.50 732 MET A N 1
ATOM 5584 C CA . MET A 1 732 ? 16.577 14.295 -28.777 1.00 93.50 732 MET A CA 1
ATOM 5585 C C . MET A 1 732 ? 16.644 15.819 -28.880 1.00 93.50 732 MET A C 1
ATOM 5587 O O . MET A 1 732 ? 15.615 16.475 -28.715 1.00 93.50 732 MET A O 1
ATOM 5591 N N . ASP A 1 733 ? 17.827 16.382 -29.111 1.00 91.19 733 ASP A N 1
ATOM 5592 C CA . ASP A 1 733 ? 18.052 17.825 -29.211 1.00 91.19 733 ASP A CA 1
ATOM 5593 C C . ASP A 1 733 ? 17.600 18.369 -30.576 1.00 91.19 733 ASP A C 1
ATOM 5595 O O . ASP A 1 733 ? 17.089 19.482 -30.646 1.00 91.19 733 ASP A O 1
ATOM 5599 N N . ALA A 1 734 ? 17.657 17.546 -31.631 1.00 91.44 734 ALA A N 1
ATOM 5600 C CA . ALA A 1 734 ? 17.091 17.844 -32.951 1.00 91.44 734 ALA A CA 1
ATOM 5601 C C . ALA A 1 734 ? 15.550 17.684 -33.045 1.00 91.44 734 ALA A C 1
ATOM 5603 O O . ALA A 1 734 ? 14.964 17.859 -34.118 1.00 91.44 734 ALA A O 1
ATOM 5604 N N . ASP A 1 735 ? 14.865 17.310 -31.958 1.00 88.69 735 ASP A N 1
ATOM 5605 C CA . ASP A 1 735 ? 13.427 17.016 -31.965 1.00 88.69 735 ASP A CA 1
ATOM 5606 C C . ASP A 1 735 ? 12.558 18.269 -31.761 1.00 88.69 735 ASP A C 1
ATOM 5608 O O . ASP A 1 735 ? 12.036 18.531 -30.675 1.00 88.69 735 ASP A O 1
ATOM 5612 N N . ASN A 1 736 ? 12.337 18.998 -32.857 1.00 81.19 736 ASN A N 1
ATOM 5613 C CA . ASN A 1 736 ? 11.518 20.216 -32.935 1.00 81.19 736 ASN A CA 1
ATOM 5614 C C . ASN A 1 736 ? 9.990 19.975 -32.807 1.00 81.19 736 ASN A C 1
ATOM 5616 O O . ASN A 1 736 ? 9.183 20.674 -33.420 1.00 81.19 736 ASN A O 1
ATOM 5620 N N . SER A 1 737 ? 9.555 18.972 -32.037 1.00 82.62 737 SER A N 1
ATOM 5621 C CA . SER A 1 737 ? 8.132 18.777 -31.724 1.00 82.62 737 SER A CA 1
ATOM 5622 C C . SER A 1 737 ? 7.576 19.912 -30.861 1.00 82.62 737 SER A C 1
ATOM 5624 O O . SER A 1 737 ? 8.249 20.394 -29.953 1.00 82.62 737 SER A O 1
ATOM 5626 N N . THR A 1 738 ? 6.301 20.263 -31.058 1.00 79.94 738 THR A N 1
ATOM 5627 C CA . THR A 1 738 ? 5.580 21.211 -30.191 1.00 79.94 738 THR A CA 1
ATOM 5628 C C . THR A 1 738 ? 5.653 20.790 -28.722 1.00 79.94 738 THR A C 1
ATOM 5630 O O . THR A 1 738 ? 5.347 19.638 -28.400 1.00 79.94 738 THR A O 1
ATOM 5633 N N . ASP A 1 739 ? 6.000 21.729 -27.836 1.00 80.44 739 ASP A N 1
ATOM 5634 C CA . ASP A 1 739 ? 6.183 21.450 -26.410 1.00 80.44 739 ASP A CA 1
ATOM 5635 C C . ASP A 1 739 ? 4.929 20.801 -25.787 1.00 80.44 739 ASP A C 1
ATOM 5637 O O . ASP A 1 739 ? 3.775 21.206 -26.005 1.00 80.44 739 ASP A O 1
ATOM 5641 N N . ALA A 1 740 ? 5.167 19.772 -24.978 1.00 80.62 740 ALA A N 1
ATOM 5642 C CA . ALA A 1 740 ? 4.183 19.145 -24.119 1.00 80.62 740 ALA A CA 1
ATOM 5643 C C . ALA A 1 740 ? 3.342 20.168 -23.346 1.00 80.62 740 ALA A C 1
ATOM 5645 O O . ALA A 1 740 ? 2.128 20.007 -23.310 1.00 80.62 740 ALA A O 1
ATOM 5646 N N . LEU A 1 741 ? 3.933 21.223 -22.790 1.00 81.56 741 LEU A N 1
ATOM 5647 C CA . LEU A 1 741 ? 3.258 22.247 -21.993 1.00 81.56 741 LEU A CA 1
ATOM 5648 C C . LEU A 1 741 ? 2.132 22.963 -22.767 1.00 81.56 741 LEU A C 1
ATOM 5650 O O . LEU A 1 741 ? 1.050 23.177 -22.220 1.00 81.56 741 LEU A O 1
ATOM 5654 N N . ALA A 1 742 ? 2.314 23.218 -24.067 1.00 70.81 742 ALA A N 1
ATOM 5655 C CA . ALA A 1 742 ? 1.273 23.783 -24.934 1.00 70.81 742 ALA A CA 1
ATOM 5656 C C . ALA A 1 742 ? 0.147 22.776 -25.256 1.00 70.81 742 ALA A C 1
ATOM 5658 O O . ALA A 1 742 ? -1.004 23.153 -25.483 1.00 70.81 742 ALA A O 1
ATOM 5659 N N . THR A 1 743 ? 0.452 21.475 -25.261 1.00 69.81 743 THR A N 1
ATOM 5660 C CA . THR A 1 743 ? -0.533 20.402 -25.503 1.00 69.81 743 THR A CA 1
ATOM 5661 C C . THR A 1 743 ? -1.168 19.848 -24.226 1.00 69.81 743 THR A C 1
ATOM 5663 O O . THR A 1 743 ? -2.214 19.204 -24.304 1.00 69.81 743 THR A O 1
ATOM 5666 N N . VAL A 1 744 ? -0.584 20.121 -23.053 1.00 66.19 744 VAL A N 1
ATOM 5667 C CA . VAL A 1 744 ? -1.017 19.625 -21.739 1.00 66.19 744 VAL A CA 1
ATOM 5668 C C . VAL A 1 744 ? -2.469 19.998 -21.441 1.00 66.19 744 VAL A C 1
ATOM 5670 O O . VAL A 1 744 ? -3.144 19.196 -20.819 1.00 66.19 744 VAL A O 1
ATOM 5673 N N . TRP A 1 745 ? -3.012 21.128 -21.909 1.00 59.69 745 TRP A N 1
ATOM 5674 C CA . TRP A 1 745 ? -4.352 21.572 -21.484 1.00 59.69 745 TRP A CA 1
ATOM 5675 C C . TRP A 1 745 ? -5.565 21.052 -22.295 1.00 59.69 745 TRP A C 1
ATOM 5677 O O . TRP A 1 745 ? -6.697 21.426 -21.994 1.00 59.69 745 TRP A O 1
ATOM 5687 N N . ARG A 1 746 ? -5.404 20.184 -23.308 1.00 55.22 746 ARG A N 1
ATOM 5688 C CA . ARG A 1 746 ? -6.529 19.780 -24.192 1.00 55.22 746 ARG A CA 1
ATOM 5689 C C . ARG A 1 746 ? -7.559 18.852 -23.514 1.00 55.22 746 ARG A C 1
ATOM 5691 O O . ARG A 1 746 ? -7.502 17.632 -23.648 1.00 55.22 746 ARG A O 1
ATOM 5698 N N . HIS A 1 747 ? -8.546 19.436 -22.835 1.00 52.94 747 HIS A N 1
ATOM 5699 C CA . HIS A 1 747 ? -9.681 18.719 -22.245 1.00 52.94 747 HIS A CA 1
ATOM 5700 C C . HIS A 1 747 ? -10.573 18.028 -23.292 1.00 52.94 747 HIS A C 1
ATOM 5702 O O . HIS A 1 747 ? -11.090 18.664 -24.204 1.00 52.94 747 HIS A O 1
ATOM 5708 N N . THR A 1 748 ? -10.868 16.743 -23.073 1.00 47.62 748 THR A N 1
ATOM 5709 C CA . THR A 1 748 ? -11.983 16.011 -23.719 1.00 47.62 748 THR A CA 1
ATOM 5710 C C . THR A 1 748 ? -12.869 15.305 -22.678 1.00 47.62 748 THR A C 1
ATOM 5712 O O . THR A 1 748 ? -13.385 14.206 -22.879 1.00 47.62 748 THR A O 1
ATOM 5715 N N . SER A 1 749 ? -13.052 15.954 -21.524 1.00 49.34 749 SER A N 1
ATOM 5716 C CA . SER A 1 749 ? -13.780 15.446 -20.355 1.00 49.34 749 SER A CA 1
ATOM 5717 C C . SER A 1 749 ? -15.296 15.325 -20.603 1.00 49.34 749 SER A C 1
ATOM 5719 O O . SER A 1 749 ? -16.075 16.176 -20.181 1.00 49.34 749 SER A O 1
ATOM 5721 N N . LYS A 1 750 ? -15.748 14.227 -21.228 1.00 48.22 750 LYS A N 1
ATOM 5722 C CA . LYS A 1 750 ? -17.176 13.928 -21.501 1.00 48.22 750 LYS A CA 1
ATOM 5723 C C . LYS A 1 750 ? -18.076 13.758 -20.249 1.00 48.22 750 LYS A C 1
ATOM 5725 O O . LYS A 1 750 ? -19.239 13.403 -20.393 1.00 48.22 750 LYS A O 1
ATOM 5730 N N . GLY A 1 751 ? -17.558 13.967 -19.033 1.00 52.19 751 GLY A N 1
ATOM 5731 C CA . GLY A 1 751 ? -18.224 13.656 -17.755 1.00 52.19 751 GLY A CA 1
ATOM 5732 C C . GLY A 1 751 ? -18.766 14.845 -16.947 1.00 52.19 751 GLY A C 1
ATOM 5733 O O . GLY A 1 751 ? -19.313 14.619 -15.868 1.00 52.19 751 GLY A O 1
ATOM 5734 N N . GLY A 1 752 ? -18.619 16.080 -17.442 1.00 59.25 752 GLY A N 1
ATOM 5735 C CA . GLY A 1 752 ? -18.944 17.308 -16.702 1.00 59.25 752 GLY A CA 1
ATOM 5736 C C . GLY A 1 752 ? -17.791 17.816 -15.824 1.00 59.25 752 GLY A C 1
ATOM 5737 O O . GLY A 1 752 ? -16.822 17.101 -15.569 1.00 59.25 752 GLY A O 1
ATOM 5738 N N . THR A 1 753 ? -17.885 19.074 -15.395 1.00 72.06 753 THR A N 1
ATOM 5739 C CA . THR A 1 753 ? -16.925 19.739 -14.500 1.00 72.06 753 THR A CA 1
ATOM 5740 C C . THR A 1 753 ? -17.324 19.561 -13.036 1.00 72.06 753 THR A C 1
ATOM 5742 O O . THR A 1 753 ? -18.512 19.561 -12.703 1.00 72.06 753 THR A O 1
ATOM 5745 N N . TRP A 1 754 ? -16.337 19.429 -12.145 1.00 85.12 754 TRP A N 1
ATOM 5746 C CA . TRP A 1 754 ? -16.570 19.465 -10.700 1.00 85.12 754 TRP A CA 1
ATOM 5747 C C . TRP A 1 754 ? -16.282 20.861 -10.143 1.00 85.12 754 TRP A C 1
ATOM 5749 O O . TRP A 1 754 ? -15.507 21.623 -10.716 1.00 85.12 754 TRP A O 1
ATOM 5759 N N . ARG A 1 755 ? -16.872 21.170 -8.990 1.00 86.25 755 ARG A N 1
ATOM 5760 C CA . ARG A 1 755 ? -16.540 22.324 -8.149 1.00 86.25 755 ARG A CA 1
ATOM 5761 C C . ARG A 1 755 ? -16.318 21.871 -6.710 1.00 86.25 755 ARG A C 1
ATOM 5763 O O . ARG A 1 755 ? -16.892 20.866 -6.285 1.00 86.25 755 ARG A O 1
ATOM 5770 N N . ALA A 1 756 ? -15.542 22.642 -5.955 1.00 85.62 756 ALA A N 1
ATOM 5771 C CA . ALA A 1 756 ? -15.555 22.561 -4.500 1.00 85.62 756 ALA A CA 1
ATOM 5772 C C . ALA A 1 756 ? -17.001 22.700 -3.986 1.00 85.62 756 ALA A C 1
ATOM 5774 O O . ALA A 1 756 ? -17.736 23.600 -4.415 1.00 85.62 756 ALA A O 1
ATOM 5775 N N . CYS A 1 757 ? -17.414 21.786 -3.109 1.00 81.50 757 CYS A N 1
ATOM 5776 C CA . CYS A 1 757 ? -18.630 21.921 -2.317 1.00 81.50 757 CYS A CA 1
ATOM 5777 C C . CYS A 1 757 ? -18.418 21.232 -0.966 1.00 81.50 757 CYS A C 1
ATOM 5779 O O . CYS A 1 757 ? -18.218 20.022 -0.882 1.00 81.50 757 CYS A O 1
ATOM 5781 N N . ILE A 1 758 ? -18.453 22.018 0.103 1.00 83.19 758 ILE A N 1
ATOM 5782 C CA . ILE A 1 758 ? -18.440 21.516 1.471 1.00 83.19 758 ILE A CA 1
ATOM 5783 C C . ILE A 1 758 ? -19.565 22.251 2.186 1.00 83.19 758 ILE A C 1
ATOM 5785 O O . ILE A 1 758 ? -19.465 23.440 2.475 1.00 83.19 758 ILE A O 1
ATOM 5789 N N . ASN A 1 759 ? -20.685 21.559 2.397 1.00 73.75 759 ASN A N 1
ATOM 5790 C CA . ASN A 1 759 ? -21.850 22.150 3.049 1.00 73.75 759 ASN A CA 1
ATOM 5791 C C . ASN A 1 759 ? -21.476 22.528 4.488 1.00 73.75 759 ASN A C 1
ATOM 5793 O O . ASN A 1 759 ? -21.096 21.646 5.264 1.00 73.75 759 ASN A O 1
ATOM 5797 N N . ASN A 1 760 ? -21.587 23.812 4.832 1.00 72.06 760 ASN A N 1
ATOM 5798 C CA . ASN A 1 760 ? -21.318 24.329 6.176 1.00 72.06 760 ASN A CA 1
ATOM 5799 C C . ASN A 1 760 ? -22.284 23.752 7.217 1.00 72.06 760 ASN A C 1
ATOM 5801 O O . ASN A 1 760 ? -23.444 23.475 6.903 1.00 72.06 760 ASN A O 1
ATOM 5805 N N . GLY A 1 761 ? -21.842 23.664 8.474 1.00 68.94 761 GLY A N 1
ATOM 5806 C CA . GLY A 1 761 ? -22.765 23.609 9.604 1.00 68.94 761 GLY A CA 1
ATOM 5807 C C . GLY A 1 761 ? -23.654 24.862 9.646 1.00 68.94 761 GLY A C 1
ATOM 5808 O O . GLY A 1 761 ? -23.157 25.990 9.610 1.00 68.94 761 GLY A O 1
ATOM 5809 N N . THR A 1 762 ? -24.975 24.663 9.698 1.00 60.75 762 THR A N 1
ATOM 5810 C CA . THR A 1 762 ? -26.006 25.725 9.732 1.00 60.75 762 THR A CA 1
ATOM 5811 C C . THR A 1 762 ? -26.758 25.800 11.067 1.00 60.75 762 THR A C 1
ATOM 5813 O O . THR A 1 762 ? -27.792 26.456 11.165 1.00 60.75 762 THR A O 1
ATOM 5816 N N . LYS A 1 763 ? -26.261 25.115 12.103 1.00 64.75 763 LYS A N 1
ATOM 5817 C CA . LYS A 1 763 ? -26.818 25.104 13.463 1.00 64.75 763 LYS A CA 1
ATOM 5818 C C . LYS A 1 763 ? -25.697 25.309 14.478 1.00 64.75 763 LYS A C 1
ATOM 5820 O O . LYS A 1 763 ? -24.576 24.874 14.233 1.00 64.75 763 LYS A O 1
ATOM 5825 N N . GLY A 1 764 ? -26.014 25.930 15.614 1.00 71.44 764 GLY A N 1
ATOM 5826 C CA . GLY A 1 764 ? -25.092 26.007 16.749 1.00 71.44 764 GLY A CA 1
ATOM 5827 C C . GLY A 1 764 ? -24.739 24.614 17.280 1.00 71.44 764 GLY A C 1
ATOM 5828 O O . GLY A 1 764 ? -25.570 23.703 17.251 1.00 71.44 764 GLY A O 1
ATOM 5829 N N . LEU A 1 765 ? -23.501 24.445 17.747 1.00 85.88 765 LEU A N 1
ATOM 5830 C CA . LEU A 1 765 ? -23.013 23.168 18.266 1.00 85.88 765 LEU A CA 1
ATOM 5831 C C . LEU A 1 765 ? -23.580 22.907 19.679 1.00 85.88 765 LEU A C 1
ATOM 5833 O O . LEU A 1 765 ? -23.396 23.762 20.549 1.00 85.88 765 LEU A O 1
ATOM 5837 N N . PRO A 1 766 ? -24.209 21.744 19.950 1.00 86.94 766 PRO A N 1
ATOM 5838 C CA . PRO A 1 766 ? -24.707 21.389 21.287 1.00 86.94 766 PRO A CA 1
ATOM 5839 C C . PRO A 1 766 ? -23.555 21.252 22.296 1.00 86.94 766 PRO A C 1
ATOM 5841 O O . PRO A 1 766 ? -22.396 21.198 21.889 1.00 86.94 766 PRO A O 1
ATOM 5844 N N . GLU A 1 767 ? -23.846 21.203 23.600 1.00 90.12 767 GLU A N 1
ATOM 5845 C CA . GLU A 1 767 ? -22.836 21.152 24.678 1.00 90.12 767 GLU A CA 1
ATOM 5846 C C . GLU A 1 767 ? -21.772 20.056 24.458 1.00 90.12 767 GLU A C 1
ATOM 5848 O O . GLU A 1 767 ? -22.049 19.024 23.850 1.00 90.12 767 GLU A O 1
ATOM 5853 N N . SER A 1 768 ? -20.532 20.281 24.900 1.00 94.69 768 SER A N 1
ATOM 5854 C CA . SER A 1 768 ? -19.402 19.394 24.596 1.00 94.69 768 SER A CA 1
ATOM 5855 C C . SER A 1 768 ? -19.345 18.168 25.504 1.00 94.69 768 SER A C 1
ATOM 5857 O O . SER A 1 768 ? -19.364 18.287 26.726 1.00 94.69 768 SER A O 1
ATOM 5859 N N . ASN A 1 769 ? -19.150 16.988 24.912 1.00 96.06 769 ASN A N 1
ATOM 5860 C CA . ASN A 1 769 ? -18.957 15.755 25.679 1.00 96.06 769 ASN A CA 1
ATOM 5861 C C . ASN A 1 769 ? -17.665 15.788 26.519 1.00 96.06 769 ASN A C 1
ATOM 5863 O O . ASN A 1 769 ? -17.646 15.283 27.641 1.00 96.06 769 ASN A O 1
ATOM 5867 N N . GLY A 1 770 ? -16.614 16.439 26.015 1.00 95.81 770 GLY A N 1
ATOM 5868 C CA . GLY A 1 770 ? -15.347 16.656 26.714 1.00 95.81 770 GLY A CA 1
ATOM 5869 C C . GLY A 1 770 ? -14.283 17.267 25.799 1.00 95.81 770 GLY A C 1
ATOM 5870 O O . GLY A 1 770 ? -14.581 17.677 24.674 1.00 95.81 770 GLY A O 1
ATOM 5871 N N . TYR A 1 771 ? -13.041 17.298 26.275 1.00 97.31 771 TYR A N 1
ATOM 5872 C CA . TYR A 1 771 ? -11.867 17.823 25.578 1.00 97.31 771 TYR A CA 1
ATOM 5873 C C . TYR A 1 771 ? -10.969 16.685 25.068 1.00 97.31 771 TYR A C 1
ATOM 5875 O O . TYR A 1 771 ? -10.728 15.709 25.782 1.00 97.31 771 TYR A O 1
ATOM 5883 N N . ILE A 1 772 ? -10.448 16.812 23.844 1.00 97.19 772 ILE A N 1
ATOM 5884 C CA . ILE A 1 772 ? -9.542 15.831 23.225 1.00 97.19 772 ILE A CA 1
ATOM 5885 C C . ILE A 1 772 ? -8.212 16.502 22.867 1.00 97.19 772 ILE A C 1
ATOM 5887 O O . ILE A 1 772 ? -8.176 17.401 22.025 1.00 97.19 772 ILE A O 1
ATOM 5891 N N . TYR A 1 773 ? -7.115 16.022 23.461 1.00 95.69 773 TYR A N 1
ATOM 5892 C CA . TYR A 1 773 ? -5.745 16.410 23.112 1.00 95.69 773 TYR A CA 1
ATOM 5893 C C . TYR A 1 773 ? -5.100 15.371 22.191 1.00 95.69 773 TYR A C 1
ATOM 5895 O O . TYR A 1 773 ? -5.154 14.165 22.452 1.00 95.69 773 TYR A O 1
ATOM 5903 N N . VAL A 1 774 ? -4.467 15.840 21.116 1.00 94.19 774 VAL A N 1
ATOM 5904 C CA . VAL A 1 774 ? -3.877 15.000 20.066 1.00 94.19 774 VAL A CA 1
ATOM 5905 C C . VAL A 1 774 ? -2.425 15.389 19.821 1.00 94.19 774 VAL A C 1
ATOM 5907 O O . VAL A 1 774 ? -2.126 16.554 19.569 1.00 94.19 774 VAL A O 1
ATOM 5910 N N . GLU A 1 775 ? -1.543 14.389 19.802 1.00 89.38 775 GLU A N 1
ATOM 5911 C CA . GLU A 1 775 ? -0.159 14.531 19.337 1.00 89.38 775 GLU A CA 1
ATOM 5912 C C . GLU A 1 775 ? -0.038 14.047 17.886 1.00 89.38 775 GLU A C 1
ATOM 5914 O O . GLU A 1 775 ? -0.182 12.855 17.577 1.00 89.38 775 GLU A O 1
ATOM 5919 N N . ALA A 1 776 ? 0.198 14.999 16.984 1.00 88.44 776 ALA A N 1
ATOM 5920 C CA . ALA A 1 776 ? 0.412 14.764 15.566 1.00 88.44 776 ALA A CA 1
ATOM 5921 C C . ALA A 1 776 ? 1.905 14.516 15.290 1.00 88.44 776 ALA A C 1
ATOM 5923 O O . ALA A 1 776 ? 2.757 15.367 15.548 1.00 88.44 776 ALA A O 1
ATOM 5924 N N . ASN A 1 777 ? 2.218 13.339 14.737 1.00 81.38 777 ASN A N 1
ATOM 5925 C CA . ASN A 1 777 ? 3.590 12.830 14.645 1.00 81.38 777 ASN A CA 1
ATOM 5926 C C . ASN A 1 777 ? 4.058 12.676 13.186 1.00 81.38 777 ASN A C 1
ATOM 5928 O O . ASN A 1 777 ? 3.261 12.419 12.280 1.00 81.38 777 ASN A O 1
ATOM 5932 N N . GLY A 1 778 ? 5.376 12.762 12.980 1.00 82.56 778 GLY A N 1
ATOM 5933 C CA . GLY A 1 778 ? 6.018 12.727 11.659 1.00 82.56 778 GLY A CA 1
ATOM 5934 C C . GLY A 1 778 ? 6.114 14.115 11.012 1.00 82.56 778 GLY A C 1
ATOM 5935 O O . GLY A 1 778 ? 5.741 15.109 11.624 1.00 82.56 778 GLY A O 1
ATOM 5936 N N . GLY A 1 779 ? 6.634 14.195 9.784 1.00 85.06 779 GLY A N 1
ATOM 5937 C CA . GLY A 1 779 ? 6.758 15.462 9.046 1.00 85.06 779 GLY A CA 1
ATOM 5938 C C . GLY A 1 779 ? 5.450 15.922 8.387 1.00 85.06 779 GLY A C 1
ATOM 5939 O O . GLY A 1 779 ? 4.568 15.098 8.131 1.00 85.06 779 GLY A O 1
ATOM 5940 N N . LEU A 1 780 ? 5.355 17.220 8.072 1.00 90.62 780 LEU A N 1
ATOM 5941 C CA . LEU A 1 780 ? 4.220 17.972 7.494 1.00 90.62 780 LEU A CA 1
ATOM 5942 C C . LEU A 1 780 ? 2.965 17.176 7.068 1.00 90.62 780 LEU A C 1
ATOM 5944 O O . LEU A 1 780 ? 1.901 17.300 7.666 1.00 90.62 780 LEU A O 1
ATOM 5948 N N . ASN A 1 781 ? 3.046 16.359 6.012 1.00 90.69 781 ASN A N 1
ATOM 5949 C CA . ASN A 1 781 ? 1.869 15.680 5.447 1.00 90.69 781 ASN A CA 1
ATOM 5950 C C . ASN A 1 781 ? 1.326 14.535 6.342 1.00 90.69 781 ASN A C 1
ATOM 5952 O O . ASN A 1 781 ? 0.157 14.160 6.237 1.00 90.69 781 ASN A O 1
ATOM 5956 N N . GLN A 1 782 ? 2.136 14.001 7.262 1.00 88.38 782 GLN A N 1
ATOM 5957 C CA . GLN A 1 782 ? 1.696 13.072 8.317 1.00 88.38 782 GLN A CA 1
ATOM 5958 C C . GLN A 1 782 ? 0.961 13.821 9.437 1.00 88.38 782 GLN A C 1
ATOM 5960 O O . GLN A 1 782 ? -0.095 13.369 9.889 1.00 88.38 782 GLN A O 1
ATOM 5965 N N . GLN A 1 783 ? 1.450 15.010 9.807 1.00 90.62 783 GLN A N 1
ATOM 5966 C CA . GLN A 1 783 ? 0.758 15.919 10.727 1.00 90.62 783 GLN A CA 1
ATOM 5967 C C . GLN A 1 783 ? -0.596 16.332 10.134 1.00 90.62 783 GLN A C 1
ATOM 5969 O O . GLN A 1 783 ? -1.620 16.125 10.776 1.00 90.62 783 GLN A O 1
ATOM 5974 N N . ARG A 1 784 ? -0.634 16.765 8.862 1.00 92.75 784 ARG A N 1
ATOM 5975 C CA . ARG A 1 784 ? -1.862 17.094 8.107 1.00 92.75 784 ARG A CA 1
ATOM 5976 C C . ARG A 1 784 ? -2.895 15.963 8.155 1.00 92.75 784 ARG A C 1
ATOM 5978 O O . ARG A 1 784 ? -4.053 16.204 8.483 1.00 92.75 784 ARG A O 1
ATOM 5985 N N . THR A 1 785 ? -2.466 14.718 7.917 1.00 92.12 785 THR A N 1
ATOM 5986 C CA . THR A 1 785 ? -3.328 13.522 8.046 1.00 92.12 785 THR A CA 1
ATOM 5987 C C . THR A 1 785 ? -3.894 13.370 9.462 1.00 92.12 785 THR A C 1
ATOM 5989 O O . THR A 1 785 ? -5.069 13.045 9.637 1.00 92.12 785 THR A O 1
ATOM 5992 N N . SER A 1 786 ? -3.054 13.596 10.472 1.00 93.25 786 SER A N 1
ATOM 5993 C CA . SER A 1 786 ? -3.397 13.456 11.890 1.00 93.25 786 SER A CA 1
ATOM 5994 C C . SER A 1 786 ? -4.395 14.534 12.331 1.00 93.25 786 SER A C 1
ATOM 5996 O O . SER A 1 786 ? -5.422 14.193 12.909 1.00 93.25 786 SER A O 1
ATOM 5998 N N . ILE A 1 787 ? -4.173 15.801 11.961 1.00 95.62 787 ILE A N 1
ATOM 5999 C CA . ILE A 1 787 ? -5.088 16.923 12.232 1.00 95.62 787 ILE A CA 1
ATOM 6000 C C . ILE A 1 787 ? -6.455 16.686 11.574 1.00 95.62 787 ILE A C 1
ATOM 6002 O O . ILE A 1 787 ? -7.482 16.784 12.239 1.00 95.62 787 ILE A O 1
ATOM 6006 N N . CYS A 1 788 ? -6.492 16.302 10.293 1.00 95.69 788 CYS A N 1
ATOM 6007 C CA . CYS A 1 788 ? -7.757 16.068 9.585 1.00 95.69 788 CYS A CA 1
ATOM 6008 C C . CYS A 1 788 ? -8.573 14.918 10.198 1.00 95.69 788 CYS A C 1
ATOM 6010 O O . CYS A 1 788 ? -9.802 14.973 10.228 1.00 95.69 788 CYS A O 1
ATOM 6012 N N . ASN A 1 789 ? -7.903 13.887 10.724 1.00 95.50 789 ASN A N 1
ATOM 6013 C CA . ASN A 1 789 ? -8.560 12.834 11.496 1.00 95.50 789 ASN A CA 1
ATOM 6014 C C . ASN A 1 789 ? -9.034 13.338 12.872 1.00 95.50 789 ASN A C 1
ATOM 6016 O O . ASN A 1 789 ? -10.116 12.950 13.300 1.00 95.50 789 ASN A O 1
ATOM 6020 N N . ALA A 1 790 ? -8.266 14.199 13.549 1.00 96.50 790 ALA A N 1
ATOM 6021 C CA . ALA A 1 790 ? -8.613 14.747 14.862 1.00 96.50 790 ALA A CA 1
ATOM 6022 C C . ALA A 1 790 ? -9.879 15.614 14.800 1.00 96.50 790 ALA A C 1
ATOM 6024 O O . ALA A 1 790 ? -10.811 15.374 15.562 1.00 96.50 790 ALA A O 1
ATOM 6025 N N . VAL A 1 791 ? -9.962 16.530 13.826 1.00 97.06 791 VAL A N 1
ATOM 6026 C CA . VAL A 1 791 ? -11.168 17.332 13.540 1.00 97.06 791 VAL A CA 1
ATOM 6027 C C . VAL A 1 791 ? -12.369 16.423 13.255 1.00 97.06 791 VAL A C 1
ATOM 6029 O O . VAL A 1 791 ? -13.439 16.599 13.832 1.00 97.06 791 VAL A O 1
ATOM 6032 N N . ALA A 1 792 ? -12.189 15.399 12.416 1.00 96.12 792 ALA A N 1
ATOM 6033 C CA . ALA A 1 792 ? -13.269 14.484 12.055 1.00 96.12 792 ALA A CA 1
ATOM 6034 C C . ALA A 1 792 ? -13.770 13.611 13.221 1.00 96.12 792 ALA A C 1
ATOM 6036 O O . ALA A 1 792 ? -14.952 13.275 13.258 1.00 96.12 792 ALA A O 1
ATOM 6037 N N . ILE A 1 793 ? -12.901 13.268 14.177 1.00 96.50 793 ILE A N 1
ATOM 6038 C CA . ILE A 1 793 ? -13.274 12.553 15.406 1.00 96.50 793 ILE A CA 1
ATOM 6039 C C . ILE A 1 793 ? -13.921 13.495 16.418 1.00 96.50 793 ILE A C 1
ATOM 6041 O O . ILE A 1 793 ? -14.965 13.146 16.957 1.00 96.50 793 ILE A O 1
ATOM 6045 N N . ALA A 1 794 ? -13.369 14.689 16.642 1.00 96.88 794 ALA A N 1
ATOM 6046 C CA . ALA A 1 794 ? -13.939 15.659 17.572 1.00 96.88 794 ALA A CA 1
ATOM 6047 C C . ALA A 1 794 ? -15.359 16.080 17.156 1.00 96.88 794 ALA A C 1
ATOM 6049 O O . ALA A 1 794 ? -16.272 16.026 17.975 1.00 96.88 794 ALA A O 1
ATOM 6050 N N . GLY A 1 795 ? -15.587 16.377 15.870 1.00 95.25 795 GLY A N 1
ATOM 6051 C CA . GLY A 1 795 ? -16.930 16.665 15.356 1.00 95.25 795 GLY A CA 1
ATOM 6052 C C . GLY A 1 795 ? -17.884 15.467 15.419 1.00 95.25 795 GLY A C 1
ATOM 6053 O O . GLY A 1 795 ? -19.039 15.623 15.803 1.00 95.25 795 GLY A O 1
ATOM 6054 N N . PHE A 1 796 ? -17.414 14.251 15.112 1.00 95.44 796 PHE A N 1
ATOM 6055 C CA . PHE A 1 796 ? -18.242 13.040 15.220 1.00 95.44 796 PHE A CA 1
ATOM 6056 C C . PHE A 1 796 ? -18.606 12.682 16.673 1.00 95.44 796 PHE A C 1
ATOM 6058 O O . PHE A 1 796 ? -19.687 12.151 16.918 1.00 95.44 796 PHE A O 1
ATOM 6065 N N . LEU A 1 797 ? -17.727 12.982 17.633 1.00 95.88 797 LEU A N 1
ATOM 6066 C CA . LEU A 1 797 ? -17.951 12.765 19.065 1.00 95.88 797 LEU A CA 1
ATOM 6067 C C . LEU A 1 797 ? -18.576 13.970 19.785 1.00 95.88 797 LEU A C 1
ATOM 6069 O O . LEU A 1 797 ? -18.759 13.892 20.997 1.00 95.88 797 LEU A O 1
ATOM 6073 N N . ASN A 1 798 ? -18.899 15.066 19.083 1.00 95.69 798 ASN A N 1
ATOM 6074 C CA . ASN A 1 798 ? -19.347 16.331 19.682 1.00 95.69 798 ASN A CA 1
ATOM 6075 C C . ASN A 1 798 ? -18.439 16.773 20.857 1.00 95.69 798 ASN A C 1
ATOM 6077 O O . ASN A 1 798 ? -18.875 17.002 21.987 1.00 95.69 798 ASN A O 1
ATOM 6081 N N . ALA A 1 799 ? -17.138 16.816 20.584 1.00 97.00 799 ALA A N 1
ATOM 6082 C CA . ALA A 1 799 ? -16.083 17.115 21.541 1.00 97.00 799 ALA A CA 1
ATOM 6083 C C . ALA A 1 799 ? -15.349 18.411 21.176 1.00 97.00 799 ALA A C 1
ATOM 6085 O O . ALA A 1 799 ? -15.303 18.814 20.012 1.00 97.00 799 ALA A O 1
ATOM 6086 N N . THR A 1 800 ? -14.725 19.035 22.172 1.00 97.69 800 THR A N 1
ATOM 6087 C CA . THR A 1 800 ? -13.831 20.175 21.973 1.00 97.69 800 THR A CA 1
ATOM 6088 C C . THR A 1 800 ? -12.446 19.651 21.603 1.00 97.69 800 THR A C 1
ATOM 6090 O O . THR A 1 800 ? -11.824 18.916 22.373 1.00 97.69 800 THR A O 1
ATOM 6093 N N . LEU A 1 801 ? -11.952 20.019 20.424 1.00 97.88 801 LEU A N 1
ATOM 6094 C CA . LEU A 1 801 ? -10.589 19.722 20.001 1.00 97.88 801 LEU A CA 1
ATOM 6095 C C . LEU A 1 801 ? -9.635 20.769 20.583 1.00 97.88 801 LEU A C 1
ATOM 6097 O O . LEU A 1 801 ? -9.814 21.963 20.359 1.00 97.88 801 LEU A O 1
ATOM 6101 N N . ILE A 1 802 ? -8.598 20.327 21.284 1.00 96.88 802 ILE A N 1
ATOM 6102 C CA . ILE A 1 802 ? -7.458 21.197 21.597 1.00 96.88 802 ILE A CA 1
ATOM 6103 C C . ILE A 1 802 ? -6.558 21.239 20.358 1.00 96.88 802 ILE A C 1
ATOM 6105 O O . ILE A 1 802 ? -6.417 20.213 19.681 1.00 96.88 802 ILE A O 1
ATOM 6109 N N . ILE A 1 803 ? -5.965 22.394 20.042 1.00 96.12 803 ILE A N 1
ATOM 6110 C CA . ILE A 1 803 ? -5.080 22.554 18.877 1.00 96.12 803 ILE A CA 1
ATOM 6111 C C . ILE A 1 803 ? -4.023 21.426 18.861 1.00 96.12 803 ILE A C 1
ATOM 6113 O O . ILE A 1 803 ? -3.293 21.262 19.843 1.00 96.12 803 ILE A O 1
ATOM 6117 N N . PRO A 1 804 ? -3.945 20.600 17.792 1.00 94.56 804 PRO A N 1
ATOM 6118 C CA . PRO A 1 804 ? -3.088 19.417 17.800 1.00 94.56 804 PRO A CA 1
ATOM 6119 C C . PRO A 1 804 ? -1.608 19.767 17.955 1.00 94.56 804 PRO A C 1
ATOM 6121 O O . PRO A 1 804 ? -1.022 20.426 17.095 1.00 94.56 804 PRO A O 1
ATOM 6124 N N . ASN A 1 805 ? -0.990 19.273 19.027 1.00 91.06 805 ASN A N 1
ATOM 6125 C CA . ASN A 1 805 ? 0.418 19.512 19.308 1.00 91.06 805 ASN A CA 1
ATOM 6126 C C . ASN A 1 805 ? 1.312 18.684 18.372 1.00 91.06 805 ASN A C 1
ATOM 6128 O O . ASN A 1 805 ? 0.995 17.536 18.043 1.00 91.06 805 ASN A O 1
ATOM 6132 N N . PHE A 1 806 ? 2.447 19.245 17.955 1.00 89.50 806 PHE A N 1
ATOM 6133 C CA . PHE A 1 806 ? 3.403 18.577 17.072 1.00 89.50 806 PHE A CA 1
ATOM 6134 C C . PHE A 1 806 ? 4.535 17.983 17.910 1.00 89.50 806 PHE A C 1
ATOM 6136 O O . PHE A 1 806 ? 5.304 18.696 18.550 1.00 89.50 806 PHE A O 1
ATOM 6143 N N . HIS A 1 807 ? 4.631 16.653 17.935 1.00 76.75 807 HIS A N 1
ATOM 6144 C CA . HIS A 1 807 ? 5.647 15.977 18.738 1.00 76.75 807 HIS A CA 1
ATOM 6145 C C . HIS A 1 807 ? 7.008 16.010 18.031 1.00 76.75 807 HIS A C 1
ATOM 6147 O O . HIS A 1 807 ? 7.135 15.525 16.900 1.00 76.75 807 HIS A O 1
ATOM 6153 N N . PHE A 1 808 ? 8.038 16.531 18.708 1.00 73.50 808 PHE A N 1
ATOM 6154 C CA . PHE A 1 808 ? 9.396 16.607 18.167 1.00 73.50 808 PHE A CA 1
ATOM 6155 C C . PHE A 1 808 ? 9.912 15.213 17.782 1.00 73.50 808 PHE A C 1
ATOM 6157 O O . PHE A 1 808 ? 10.070 14.325 18.620 1.00 73.50 808 PHE A O 1
ATOM 6164 N N . HIS A 1 809 ? 10.180 15.010 16.493 1.00 62.91 809 HIS A N 1
ATOM 6165 C CA . HIS A 1 809 ? 10.493 13.693 15.949 1.00 62.91 809 HIS A CA 1
ATOM 6166 C C . HIS A 1 809 ? 11.956 13.612 15.501 1.00 62.91 809 HIS A C 1
ATOM 6168 O O . HIS A 1 809 ? 12.368 14.320 14.582 1.00 62.91 809 HIS A O 1
ATOM 6174 N N . SER A 1 810 ? 12.721 12.683 16.082 1.00 52.56 810 SER A N 1
ATOM 6175 C CA . SER A 1 810 ? 14.183 12.534 15.922 1.00 52.56 810 SER A CA 1
ATOM 6176 C C . SER A 1 810 ? 14.707 12.504 14.475 1.00 52.56 810 SER A C 1
ATOM 6178 O O . SER A 1 810 ? 15.821 12.962 14.219 1.00 52.56 810 SER A O 1
ATOM 6180 N N . ILE A 1 811 ? 13.905 11.983 13.538 1.00 60.09 811 ILE A N 1
ATOM 6181 C CA . ILE A 1 811 ? 14.198 11.971 12.091 1.00 60.09 811 ILE A CA 1
ATOM 6182 C C . ILE A 1 811 ? 14.024 13.357 11.443 1.00 60.09 811 ILE A C 1
ATOM 6184 O O . ILE A 1 811 ? 14.858 13.757 10.641 1.00 60.09 811 ILE A O 1
ATOM 6188 N N . TRP A 1 812 ? 12.949 14.084 11.766 1.00 64.75 812 TRP A N 1
ATOM 6189 C CA . TRP A 1 812 ? 12.579 15.337 11.084 1.00 64.75 812 TRP A CA 1
ATOM 6190 C C . TRP A 1 812 ? 13.210 16.577 11.728 1.00 64.75 812 TRP A C 1
ATOM 6192 O O . TRP A 1 812 ? 13.355 17.594 11.051 1.00 64.75 812 TRP A O 1
ATOM 6202 N N . ARG A 1 813 ? 13.583 16.470 13.016 1.00 72.56 813 ARG A N 1
ATOM 6203 C CA . ARG A 1 813 ? 14.286 17.472 13.845 1.00 72.56 813 ARG A CA 1
ATOM 6204 C C . ARG A 1 813 ? 13.670 18.875 13.841 1.00 72.56 813 ARG A C 1
ATOM 6206 O O . ARG A 1 813 ? 14.352 19.852 14.118 1.00 72.56 813 ARG A O 1
ATOM 6213 N N . ASP A 1 814 ? 12.379 18.952 13.558 1.00 83.56 814 ASP A N 1
ATOM 6214 C CA . ASP A 1 814 ? 11.628 20.192 13.429 1.00 83.56 814 ASP A CA 1
ATOM 6215 C C . ASP A 1 814 ? 10.854 20.472 14.733 1.00 83.56 814 ASP A C 1
ATOM 6217 O O . ASP A 1 814 ? 10.010 19.651 15.105 1.00 83.56 814 ASP A O 1
ATOM 6221 N N . PRO A 1 815 ? 11.146 21.574 15.453 1.00 88.50 815 PRO A N 1
ATOM 6222 C CA . PRO A 1 815 ? 10.443 21.966 16.675 1.00 88.50 815 PRO A CA 1
ATOM 6223 C C . PRO A 1 815 ? 9.259 22.920 16.422 1.00 88.50 815 PRO A C 1
ATOM 6225 O O . PRO A 1 815 ? 8.736 23.493 17.375 1.00 88.50 815 PRO A O 1
ATOM 6228 N N . SER A 1 816 ? 8.855 23.136 15.164 1.00 91.44 816 SER A N 1
ATOM 6229 C CA . SER A 1 816 ? 7.731 24.021 14.818 1.00 91.44 816 SER A CA 1
ATOM 6230 C C . SER A 1 816 ? 6.413 23.568 15.457 1.00 91.44 816 SER A C 1
ATOM 6232 O O . SER A 1 816 ? 6.087 22.380 15.461 1.00 91.44 816 SER A O 1
ATOM 6234 N N . LYS A 1 817 ? 5.636 24.535 15.947 1.00 92.62 817 LYS A N 1
ATOM 6235 C CA . LYS A 1 817 ? 4.294 24.365 16.521 1.00 92.62 817 LYS A CA 1
ATOM 6236 C C . LYS A 1 817 ? 3.214 24.395 15.429 1.00 92.62 817 LYS A C 1
ATOM 6238 O O . LYS A 1 817 ? 3.515 24.471 14.237 1.00 92.62 817 LYS A O 1
ATOM 6243 N N . PHE A 1 818 ? 1.942 24.370 15.832 1.00 94.62 818 PHE A N 1
ATOM 6244 C CA . PHE A 1 818 ? 0.807 24.478 14.911 1.00 94.62 818 PHE A CA 1
ATOM 6245 C C . PHE A 1 818 ? 0.817 25.805 14.130 1.00 94.62 818 PHE A C 1
ATOM 6247 O O . PHE A 1 818 ? 0.903 25.785 12.901 1.00 94.62 818 PHE A O 1
ATOM 6254 N N . SER A 1 819 ? 0.829 26.934 14.843 1.00 95.38 819 SER A N 1
ATOM 6255 C CA . SER A 1 819 ? 0.818 28.315 14.323 1.00 95.38 819 SER A CA 1
ATOM 6256 C C . SER A 1 819 ? 2.030 28.676 13.453 1.00 95.38 819 SER A C 1
ATOM 6258 O O . SER A 1 819 ? 1.945 29.534 12.577 1.00 95.38 819 SER A O 1
ATOM 6260 N N . ASP A 1 820 ? 3.167 28.004 13.655 1.00 94.88 820 ASP A N 1
ATOM 6261 C CA . ASP A 1 820 ? 4.354 28.158 12.807 1.00 94.88 820 ASP A CA 1
ATOM 6262 C C . ASP A 1 820 ? 4.097 27.695 11.361 1.00 94.88 820 ASP A C 1
ATOM 6264 O O . ASP A 1 820 ? 4.647 28.259 10.411 1.00 94.88 820 ASP A O 1
ATOM 6268 N N . ILE A 1 821 ? 3.280 26.648 11.195 1.00 96.00 821 ILE A N 1
ATOM 6269 C CA . ILE A 1 821 ? 3.050 25.961 9.917 1.00 96.00 821 ILE A CA 1
ATOM 6270 C C . ILE A 1 821 ? 1.691 26.325 9.312 1.00 96.00 821 ILE A C 1
ATOM 6272 O O . ILE A 1 821 ? 1.597 26.483 8.095 1.00 96.00 821 ILE A O 1
ATOM 6276 N N . TYR A 1 822 ? 0.648 26.461 10.131 1.00 97.50 822 TYR A N 1
ATOM 6277 C CA . TYR A 1 822 ? -0.733 26.690 9.706 1.00 97.50 822 TYR A CA 1
ATOM 6278 C C . TYR A 1 822 ? -1.285 28.006 10.261 1.00 97.50 822 TYR A C 1
ATOM 6280 O O . TYR A 1 822 ? -0.871 28.462 11.323 1.00 97.50 822 TYR A O 1
ATOM 6288 N N . ASP A 1 823 ? -2.226 28.620 9.543 1.00 97.69 823 ASP A N 1
ATOM 6289 C CA . ASP A 1 823 ? -2.941 29.801 10.035 1.00 97.69 823 ASP A CA 1
ATOM 6290 C C . ASP A 1 823 ? -3.957 29.372 11.108 1.00 97.69 823 ASP A C 1
ATOM 6292 O O . ASP A 1 823 ? -4.975 28.738 10.816 1.00 97.69 823 ASP A O 1
ATOM 6296 N N . GLU A 1 824 ? -3.615 29.644 12.365 1.00 96.19 824 GLU A N 1
ATOM 6297 C CA . GLU A 1 824 ? -4.329 29.161 13.549 1.00 96.19 824 GLU A CA 1
ATOM 6298 C C . GLU A 1 824 ? -5.695 29.838 13.733 1.00 96.19 824 GLU A C 1
ATOM 6300 O O . GLU A 1 824 ? -6.700 29.167 13.974 1.00 96.19 824 GLU A O 1
ATOM 6305 N N . GLU A 1 825 ? -5.739 31.155 13.527 1.00 96.44 825 GLU A N 1
ATOM 6306 C CA . GLU A 1 825 ? -6.943 31.985 13.585 1.00 96.44 825 GLU A CA 1
ATOM 6307 C C . GLU A 1 825 ? -7.962 31.530 12.530 1.00 96.44 825 GLU A C 1
ATOM 6309 O O . GLU A 1 825 ? -9.111 31.212 12.854 1.00 96.44 825 GLU A O 1
ATOM 6314 N N . HIS A 1 826 ? -7.521 31.389 11.274 1.00 97.25 826 HIS A N 1
ATOM 6315 C CA . HIS A 1 826 ? -8.358 30.875 10.188 1.00 97.25 826 HIS A CA 1
ATOM 6316 C C . HIS A 1 826 ? -8.790 29.417 10.430 1.00 97.25 826 HIS A C 1
ATOM 6318 O O . HIS A 1 826 ? -9.922 29.057 10.100 1.00 97.25 826 HIS A O 1
ATOM 6324 N N . PHE A 1 827 ? -7.937 28.566 11.014 1.00 97.62 827 PHE A N 1
ATOM 6325 C CA . PHE A 1 827 ? -8.285 27.173 11.324 1.00 97.62 827 PHE A CA 1
ATOM 6326 C C . PHE A 1 827 ? -9.416 27.074 12.360 1.00 97.62 827 PHE A C 1
ATOM 6328 O O . PHE A 1 827 ? -10.372 26.325 12.139 1.00 97.62 827 PHE A O 1
ATOM 6335 N N . VAL A 1 828 ? -9.347 27.850 13.449 1.00 96.56 828 VAL A N 1
ATOM 6336 C CA . VAL A 1 828 ? -10.408 27.912 14.471 1.00 96.56 828 VAL A CA 1
ATOM 6337 C C . VAL A 1 828 ? -11.689 28.506 13.876 1.00 96.56 828 VAL A C 1
ATOM 6339 O O . VAL A 1 828 ? -12.744 27.871 13.934 1.00 96.56 828 VAL A O 1
ATOM 6342 N N . GLN A 1 829 ? -11.598 29.673 13.226 1.00 95.31 829 GLN A N 1
ATOM 6343 C CA . GLN A 1 829 ? -12.751 30.369 12.644 1.00 95.31 829 GLN A CA 1
ATOM 6344 C C . GLN A 1 829 ? -13.470 29.516 11.585 1.00 95.31 829 GLN A C 1
ATOM 6346 O O . GLN A 1 829 ? -14.699 29.419 11.585 1.00 95.31 829 GLN A O 1
ATOM 6351 N N . ARG A 1 830 ? -12.734 28.833 10.693 1.00 95.00 830 ARG A N 1
ATOM 6352 C CA . ARG A 1 830 ? -13.348 28.006 9.639 1.00 95.00 830 ARG A CA 1
ATOM 6353 C C . ARG A 1 830 ? -14.097 26.794 10.197 1.00 95.00 830 ARG A C 1
ATOM 6355 O O . ARG A 1 830 ? -15.028 26.323 9.536 1.00 95.00 830 ARG A O 1
ATOM 6362 N N . LEU A 1 831 ? -13.708 26.289 11.369 1.00 94.88 831 LEU A N 1
ATOM 6363 C CA . LEU A 1 831 ? -14.302 25.107 11.999 1.00 94.88 831 LEU A CA 1
ATOM 6364 C C . LEU A 1 831 ? -15.432 25.419 12.988 1.00 94.88 831 LEU A C 1
ATOM 6366 O O . LEU A 1 831 ? -16.183 24.504 13.307 1.00 94.88 831 LEU A O 1
ATOM 6370 N N . GLN A 1 832 ? -15.617 26.672 13.417 1.00 92.69 832 GLN A N 1
ATOM 6371 C CA . GLN A 1 832 ? -16.496 27.056 14.537 1.00 92.69 832 GLN A CA 1
ATOM 6372 C C . GLN A 1 832 ? -17.951 26.522 14.484 1.00 92.69 832 GLN A C 1
ATOM 6374 O O . GLN A 1 832 ? -18.544 26.256 15.528 1.00 92.69 832 GLN A O 1
ATOM 6379 N N . ASN A 1 833 ? -18.523 26.323 13.287 1.00 91.31 833 ASN A N 1
ATOM 6380 C CA . ASN A 1 833 ? -19.888 25.802 13.084 1.00 91.31 833 ASN A CA 1
ATOM 6381 C C . ASN A 1 833 ? -19.967 24.260 13.006 1.00 91.31 833 ASN A C 1
ATOM 6383 O O . ASN A 1 833 ? -21.052 23.701 12.857 1.00 91.31 833 ASN A O 1
ATOM 6387 N N . ASP A 1 834 ? -18.825 23.574 13.029 1.00 93.50 834 ASP A N 1
ATOM 6388 C CA . ASP A 1 834 ? -18.690 22.149 12.716 1.00 93.50 834 ASP A CA 1
ATOM 6389 C C . ASP A 1 834 ? -17.895 21.375 13.789 1.00 93.50 834 ASP A C 1
ATOM 6391 O O . ASP A 1 834 ? -18.199 20.208 14.040 1.00 93.50 834 ASP A O 1
ATOM 6395 N N . VAL A 1 835 ? -16.910 22.012 14.441 1.00 95.25 835 VAL A N 1
ATOM 6396 C CA . VAL A 1 835 ? -16.122 21.495 15.577 1.00 95.25 835 VAL A CA 1
ATOM 6397 C C . VAL A 1 835 ? -15.678 22.666 16.467 1.00 95.25 835 VAL A C 1
ATOM 6399 O O . VAL A 1 835 ? -15.098 23.627 15.968 1.00 95.25 835 VAL A O 1
ATOM 6402 N N . ARG A 1 836 ? -15.863 22.577 17.793 1.00 95.56 836 ARG A N 1
ATOM 6403 C CA . ARG A 1 836 ? -15.227 23.524 18.731 1.00 95.56 836 ARG A CA 1
ATOM 6404 C C . ARG A 1 836 ? -13.722 23.267 18.789 1.00 95.56 836 ARG A C 1
ATOM 6406 O O . ARG A 1 836 ? -13.317 22.144 19.088 1.00 95.56 836 ARG A O 1
ATOM 6413 N N . VAL A 1 837 ? -12.915 24.301 18.566 1.00 96.94 837 VAL A N 1
ATOM 6414 C CA . VAL A 1 837 ? -11.449 24.252 18.681 1.00 96.94 837 VAL A CA 1
ATOM 6415 C C . VAL A 1 837 ? -10.979 25.293 19.698 1.00 96.94 837 VAL A C 1
ATOM 6417 O O . VAL A 1 837 ? -11.496 26.407 19.699 1.00 96.94 837 VAL A O 1
ATOM 6420 N N . VAL A 1 838 ? -10.019 24.935 20.557 1.00 95.25 838 VAL A N 1
ATOM 6421 C CA . VAL A 1 838 ? -9.404 25.827 21.560 1.00 95.25 838 VAL A CA 1
ATOM 6422 C C . VAL A 1 838 ? -7.886 25.641 21.605 1.00 95.25 838 VAL A C 1
ATOM 6424 O O . VAL A 1 838 ? -7.401 24.524 21.440 1.00 95.25 838 VAL A O 1
ATOM 6427 N N . ASP A 1 839 ? -7.136 26.714 21.861 1.00 91.56 839 ASP A N 1
ATOM 6428 C CA . ASP A 1 839 ? -5.677 26.669 22.076 1.00 91.56 839 ASP A CA 1
ATOM 6429 C C . ASP A 1 839 ? -5.313 25.830 23.312 1.00 91.56 839 ASP A C 1
ATOM 6431 O O . ASP A 1 839 ? -4.565 24.856 23.217 1.00 91.56 839 ASP A O 1
ATOM 6435 N N . LYS A 1 840 ? -5.919 26.145 24.462 1.00 90.12 840 LYS A N 1
ATOM 6436 C CA . LYS A 1 840 ? -5.617 25.516 25.754 1.00 90.12 840 LYS A CA 1
ATOM 6437 C C . LYS A 1 840 ? -6.834 24.843 26.379 1.00 90.12 840 LYS A C 1
ATOM 6439 O O . LYS A 1 840 ? -7.984 25.185 26.110 1.00 90.12 840 LYS A O 1
ATOM 6444 N N . VAL A 1 841 ? -6.545 23.880 27.247 1.00 89.69 841 VAL A N 1
ATOM 6445 C CA . VAL A 1 841 ? -7.509 23.326 28.203 1.00 89.69 841 VAL A CA 1
ATOM 6446 C C . VAL A 1 841 ? -7.803 24.400 29.260 1.00 89.69 841 VAL A C 1
ATOM 6448 O O . VAL A 1 841 ? -6.846 25.012 29.729 1.00 89.69 841 VAL A O 1
ATOM 6451 N N . PRO A 1 842 ? -9.065 24.627 29.666 1.00 91.56 842 PRO A N 1
ATOM 6452 C CA . PRO A 1 842 ? -9.377 25.509 30.789 1.00 91.56 842 PRO A CA 1
ATOM 6453 C C . PRO A 1 842 ? -8.692 25.060 32.086 1.00 91.56 842 PRO A C 1
ATOM 6455 O O . PRO A 1 842 ? -8.673 23.865 32.391 1.00 91.56 842 PRO A O 1
ATOM 6458 N N . ASP A 1 843 ? -8.182 26.002 32.879 1.00 89.81 843 ASP A N 1
ATOM 6459 C CA . ASP A 1 843 ? -7.346 25.683 34.044 1.00 89.81 843 ASP A CA 1
ATOM 6460 C C . ASP A 1 843 ? -8.063 24.814 35.086 1.00 89.81 843 ASP A C 1
ATOM 6462 O O . ASP A 1 843 ? -7.491 23.826 35.537 1.00 89.81 843 ASP A O 1
ATOM 6466 N N . PHE A 1 844 ? -9.354 25.059 35.347 1.00 90.25 844 PHE A N 1
ATOM 6467 C CA . PHE A 1 844 ? -10.186 24.237 36.245 1.00 90.25 844 PHE A CA 1
ATOM 6468 C C . PHE A 1 844 ? -10.325 22.763 35.806 1.00 90.25 844 PHE A C 1
ATOM 6470 O O . PHE A 1 844 ? -10.695 21.895 36.595 1.00 90.25 844 PHE A O 1
ATOM 6477 N N . ILE A 1 845 ? -10.045 22.446 34.535 1.00 89.81 845 ILE A N 1
ATOM 6478 C CA . ILE A 1 845 ? -10.006 21.065 34.033 1.00 89.81 845 ILE A CA 1
ATOM 6479 C C . ILE A 1 845 ? -8.611 20.463 34.231 1.00 89.81 845 ILE A C 1
ATOM 6481 O O . ILE A 1 845 ? -8.526 19.273 34.540 1.00 89.81 845 ILE A O 1
ATOM 6485 N N . MET A 1 846 ? -7.548 21.264 34.081 1.00 89.69 846 MET A N 1
ATOM 6486 C CA . MET A 1 846 ? -6.146 20.870 34.290 1.00 89.69 846 MET A CA 1
ATOM 6487 C C . MET A 1 846 ? -5.778 20.692 35.767 1.00 89.69 846 MET A C 1
ATOM 6489 O O . MET A 1 846 ? -4.982 19.809 36.087 1.00 89.69 846 MET A O 1
ATOM 6493 N N . GLU A 1 847 ? -6.367 21.488 36.657 1.00 90.62 847 GLU A N 1
ATOM 6494 C CA . GLU A 1 847 ? -6.183 21.435 38.112 1.00 90.62 847 GLU A CA 1
ATOM 6495 C C . GLU A 1 847 ? -6.492 20.035 38.666 1.00 90.62 847 GLU A C 1
ATOM 6497 O O . GLU A 1 847 ? -5.690 19.462 39.401 1.00 90.62 847 GLU A O 1
ATOM 6502 N N . ARG A 1 848 ? -7.573 19.405 38.177 1.00 91.31 848 ARG A N 1
ATOM 6503 C CA . ARG A 1 848 ? -7.964 18.014 38.497 1.00 91.31 848 ARG A CA 1
ATOM 6504 C C . ARG A 1 848 ? -6.898 16.962 38.152 1.00 91.31 848 ARG A C 1
ATOM 6506 O O . ARG A 1 848 ? -6.971 15.840 38.639 1.00 91.31 848 ARG A O 1
ATOM 6513 N N . PHE A 1 849 ? -5.923 17.309 37.310 1.00 89.38 849 PHE A N 1
ATOM 6514 C CA . PHE A 1 849 ? -4.787 16.466 36.925 1.00 89.38 849 PHE A CA 1
ATOM 6515 C C . PHE A 1 849 ? -3.444 17.008 37.455 1.00 89.38 849 PHE A C 1
ATOM 6517 O O . PHE A 1 849 ? -2.383 16.570 37.001 1.00 89.38 849 PHE A O 1
ATOM 6524 N N . GLY A 1 850 ? -3.457 17.970 38.386 1.00 86.12 850 GLY A N 1
ATOM 6525 C CA . GLY A 1 850 ? -2.255 18.624 38.919 1.00 86.12 850 GLY A CA 1
ATOM 6526 C C . GLY A 1 850 ? -1.464 19.385 37.850 1.00 86.12 850 GLY A C 1
ATOM 6527 O O . GLY A 1 850 ? -0.237 19.356 37.854 1.00 86.12 850 GLY A O 1
ATOM 6528 N N . HIS A 1 851 ? -2.162 19.965 36.866 1.00 87.31 851 HIS A N 1
ATOM 6529 C CA . HIS A 1 851 ? -1.609 20.609 35.664 1.00 87.31 851 HIS A CA 1
ATOM 6530 C C . HIS A 1 851 ? -0.680 19.722 34.799 1.00 87.31 851 HIS A C 1
ATOM 6532 O O . HIS A 1 851 ? -0.046 20.209 33.862 1.00 87.31 851 HIS A O 1
ATOM 6538 N N . ASN A 1 852 ? -0.634 18.404 35.034 1.00 87.31 852 ASN A N 1
ATOM 6539 C CA . ASN A 1 852 ? 0.296 17.487 34.375 1.00 87.31 852 ASN A CA 1
ATOM 6540 C C . ASN A 1 852 ? -0.393 16.619 33.301 1.00 87.31 852 ASN A C 1
ATOM 6542 O O . ASN A 1 852 ? -1.152 15.698 33.601 1.00 87.31 852 ASN A O 1
ATOM 6546 N N . LEU A 1 853 ? -0.040 16.841 32.027 1.00 85.81 853 LEU A N 1
ATOM 6547 C CA . LEU A 1 853 ? -0.502 16.065 30.857 1.00 85.81 853 LEU A CA 1
ATOM 6548 C C . LEU A 1 853 ? -0.143 14.561 30.882 1.00 85.81 853 LEU A C 1
ATOM 6550 O O . LEU A 1 853 ? -0.579 13.809 30.004 1.00 85.81 853 LEU A O 1
ATOM 6554 N N . SER A 1 854 ? 0.660 14.112 31.848 1.00 87.38 854 SER A N 1
ATOM 6555 C CA . SER A 1 854 ? 0.977 12.695 32.089 1.00 87.38 854 SER A CA 1
ATOM 6556 C C . SER A 1 854 ? -0.088 11.983 32.927 1.00 87.38 854 SER A C 1
ATOM 6558 O O . SER A 1 854 ? -0.256 10.778 32.774 1.00 87.38 854 SER A O 1
ATOM 6560 N N . ASN A 1 855 ? -0.828 12.727 33.758 1.00 90.06 855 ASN A N 1
ATOM 6561 C CA . ASN A 1 855 ? -1.908 12.205 34.603 1.00 90.06 855 ASN A CA 1
ATOM 6562 C C . ASN A 1 855 ? -3.224 12.030 33.816 1.00 90.06 855 ASN A C 1
ATOM 6564 O O . ASN A 1 855 ? -4.134 11.336 34.256 1.00 90.06 855 ASN A O 1
ATOM 6568 N N . VAL A 1 856 ? -3.318 12.651 32.637 1.00 92.19 856 VAL A N 1
ATOM 6569 C CA . VAL A 1 856 ? -4.477 12.592 31.737 1.00 92.19 856 VAL A CA 1
ATOM 6570 C C . VAL A 1 856 ? -4.520 11.246 31.010 1.00 92.19 856 VAL A C 1
ATOM 6572 O O . VAL A 1 856 ? -3.537 10.839 30.384 1.00 92.19 856 VAL A O 1
ATOM 6575 N N . PHE A 1 857 ? -5.677 10.579 31.026 1.00 92.00 857 PHE A N 1
ATOM 6576 C CA . PHE A 1 857 ? -5.856 9.258 30.419 1.00 92.00 857 PHE A CA 1
ATOM 6577 C C . PHE A 1 857 ? -5.471 9.243 28.925 1.00 92.00 857 PHE A C 1
ATOM 6579 O O . PHE A 1 857 ? -6.065 9.956 28.110 1.00 92.00 857 PHE A O 1
ATOM 6586 N N . ASN A 1 858 ? -4.481 8.416 28.554 1.00 93.50 858 ASN A N 1
ATOM 6587 C CA . ASN A 1 858 ? -3.940 8.351 27.191 1.00 93.50 858 ASN A CA 1
ATOM 6588 C C . ASN A 1 858 ? -4.408 7.114 26.399 1.00 93.50 858 ASN A C 1
ATOM 6590 O O . ASN A 1 858 ? -3.968 5.985 26.635 1.00 93.50 858 ASN A O 1
ATOM 6594 N N . PHE A 1 859 ? -5.217 7.344 25.366 1.00 91.62 859 PHE A N 1
ATOM 6595 C CA . PHE A 1 859 ? -5.703 6.322 24.444 1.00 91.62 859 PHE A CA 1
ATOM 6596 C C . PHE A 1 859 ? -4.649 5.860 23.420 1.00 91.62 859 PHE A C 1
ATOM 6598 O O . PHE A 1 859 ? -4.397 6.503 22.396 1.00 91.62 859 PHE A O 1
ATOM 6605 N N . LYS A 1 860 ? -4.124 4.644 23.612 1.00 88.50 860 LYS A N 1
ATOM 6606 C CA . LYS A 1 860 ? -3.282 3.930 22.630 1.00 88.50 860 LYS A CA 1
ATOM 6607 C C . LYS A 1 860 ? -4.130 3.249 21.539 1.00 88.50 860 LYS A C 1
ATOM 6609 O O . LYS A 1 860 ? -4.271 2.029 21.505 1.00 88.50 860 LYS A O 1
ATOM 6614 N N . ILE A 1 861 ? -4.712 4.042 20.636 1.00 88.31 861 ILE A N 1
ATOM 6615 C CA . ILE A 1 861 ? -5.605 3.544 19.569 1.00 88.31 861 ILE A CA 1
ATOM 6616 C C . ILE A 1 861 ? -4.832 2.731 18.511 1.00 88.31 861 ILE A C 1
ATOM 6618 O O . ILE A 1 861 ? -3.736 3.109 18.088 1.00 88.31 861 ILE A O 1
ATOM 6622 N N . LYS A 1 862 ? -5.423 1.618 18.048 1.00 84.19 862 LYS A N 1
ATOM 6623 C CA . LYS A 1 862 ? -4.888 0.783 16.955 1.00 84.19 862 LYS A CA 1
ATOM 6624 C C . LYS A 1 862 ? -4.876 1.554 15.622 1.00 84.19 862 LYS A C 1
ATOM 6626 O O . LYS A 1 862 ? -5.726 2.405 15.373 1.00 84.19 862 LYS A O 1
ATOM 6631 N N . ALA A 1 863 ? -3.919 1.257 14.742 1.00 82.81 863 ALA A N 1
ATOM 6632 C CA . ALA A 1 863 ? -3.873 1.874 13.413 1.00 82.81 863 ALA A CA 1
ATOM 6633 C C . ALA A 1 863 ? -5.124 1.512 12.587 1.00 82.81 863 ALA A C 1
ATOM 6635 O O . ALA A 1 863 ? -5.560 0.361 12.599 1.00 82.81 863 ALA A O 1
ATOM 6636 N N . TRP A 1 864 ? -5.665 2.491 11.857 1.00 84.69 864 TRP A N 1
ATOM 6637 C CA . TRP A 1 864 ? -6.876 2.370 11.036 1.00 84.69 864 TRP A CA 1
ATOM 6638 C C . TRP A 1 864 ? -8.110 1.840 11.793 1.00 84.69 864 TRP A C 1
ATOM 6640 O O . TRP A 1 864 ? -8.871 1.030 11.261 1.00 84.69 864 TRP A O 1
ATOM 6650 N N . ALA A 1 865 ? -8.330 2.295 13.029 1.00 91.25 865 ALA A N 1
ATOM 6651 C CA . ALA A 1 865 ? -9.554 2.003 13.765 1.00 91.25 865 ALA A CA 1
ATOM 6652 C C . ALA A 1 865 ? -10.785 2.578 13.038 1.00 91.25 865 ALA A C 1
ATOM 6654 O O . ALA A 1 865 ? -10.765 3.699 12.519 1.00 91.25 865 ALA A O 1
ATOM 6655 N N . ARG A 1 866 ? -11.870 1.795 13.009 1.00 92.88 866 ARG A N 1
ATOM 6656 C CA . ARG A 1 866 ? -13.173 2.222 12.478 1.00 92.88 866 ARG A CA 1
ATOM 6657 C C . ARG A 1 866 ? -13.756 3.337 13.337 1.00 92.88 866 ARG A C 1
ATOM 6659 O O . ARG A 1 866 ? -13.584 3.317 14.552 1.00 92.88 866 ARG A O 1
ATOM 6666 N N . ILE A 1 867 ? -14.550 4.228 12.738 1.00 93.31 867 ILE A N 1
ATOM 6667 C CA . ILE A 1 867 ? -15.248 5.291 13.486 1.00 93.31 867 ILE A CA 1
ATOM 6668 C C . ILE A 1 867 ? -16.077 4.743 14.664 1.00 93.31 867 ILE A C 1
ATOM 6670 O O . ILE A 1 867 ? -16.134 5.354 15.724 1.00 93.31 867 ILE A O 1
ATOM 6674 N N . GLN A 1 868 ? -16.645 3.544 14.513 1.00 93.31 868 GLN A N 1
ATOM 6675 C CA . GLN A 1 868 ? -17.454 2.889 15.538 1.00 93.31 868 GLN A CA 1
ATOM 6676 C C . GLN A 1 868 ? -16.671 2.624 16.842 1.00 93.31 868 GLN A C 1
ATOM 6678 O O . GLN A 1 868 ? -17.221 2.789 17.921 1.00 93.31 868 GLN A O 1
ATOM 6683 N N . TYR A 1 869 ? -15.359 2.352 16.768 1.00 94.75 869 TYR A N 1
ATOM 6684 C CA . TYR A 1 869 ? -14.498 2.232 17.956 1.00 94.75 869 TYR A CA 1
ATOM 6685 C C . TYR A 1 869 ? -14.442 3.538 18.767 1.00 94.75 869 TYR A C 1
ATOM 6687 O O . TYR A 1 869 ? -14.396 3.515 19.994 1.00 94.75 869 TYR A O 1
ATOM 6695 N N . TYR A 1 870 ? -14.485 4.691 18.094 1.00 95.75 870 TYR A N 1
ATOM 6696 C CA . TYR A 1 870 ? -14.519 5.984 18.771 1.00 95.75 870 TYR A CA 1
ATOM 6697 C C . TYR A 1 870 ? -15.854 6.213 19.489 1.00 95.75 870 TYR A C 1
ATOM 6699 O O . TYR A 1 870 ? -15.851 6.761 20.587 1.00 95.75 870 TYR A O 1
ATOM 6707 N N . LYS A 1 871 ? -16.972 5.741 18.921 1.00 94.69 871 LYS A N 1
ATOM 6708 C CA . LYS A 1 871 ? -18.284 5.789 19.583 1.00 94.69 871 LYS A CA 1
ATOM 6709 C C . LYS A 1 871 ? -18.367 4.844 20.787 1.00 94.69 871 LYS A C 1
ATOM 6711 O O . LYS A 1 871 ? -18.880 5.245 21.822 1.00 94.69 871 LYS A O 1
ATOM 6716 N N . ASP A 1 872 ? -17.862 3.622 20.654 1.00 95.38 872 ASP A N 1
ATOM 6717 C CA . ASP A 1 872 ? -18.128 2.564 21.637 1.00 95.38 872 ASP A CA 1
ATOM 6718 C C . ASP A 1 872 ? -17.067 2.479 22.747 1.00 95.38 872 ASP A C 1
ATOM 6720 O O . ASP A 1 872 ? -17.342 1.940 23.813 1.00 95.38 872 ASP A O 1
ATOM 6724 N N . VAL A 1 873 ? -15.854 3.002 22.513 1.00 95.62 873 VAL A N 1
ATOM 6725 C CA . VAL A 1 873 ? -14.714 2.877 23.447 1.00 95.62 873 VAL A CA 1
ATOM 6726 C C . VAL A 1 873 ? -14.139 4.230 23.870 1.00 95.62 873 VAL A C 1
ATOM 6728 O O . VAL A 1 873 ? -13.765 4.396 25.028 1.00 95.62 873 VAL A O 1
ATOM 6731 N N . VAL A 1 874 ? -14.069 5.215 22.966 1.00 96.12 874 VAL A N 1
ATOM 6732 C CA . VAL A 1 874 ? -13.477 6.532 23.286 1.00 96.12 874 VAL A CA 1
ATOM 6733 C C . VAL A 1 874 ? -14.507 7.482 23.903 1.00 96.12 874 VAL A C 1
ATOM 6735 O O . VAL A 1 874 ? -14.191 8.167 24.872 1.00 96.12 874 VAL A O 1
ATOM 6738 N N . LEU A 1 875 ? -15.743 7.505 23.392 1.00 97.12 875 LEU A N 1
ATOM 6739 C CA . LEU A 1 875 ? -16.802 8.393 23.885 1.00 97.12 875 LEU A CA 1
ATOM 6740 C C . LEU A 1 875 ? -17.198 8.159 25.357 1.00 97.12 875 LEU A C 1
ATOM 6742 O O . LEU A 1 875 ? -17.320 9.160 26.059 1.00 97.12 875 LEU A O 1
ATOM 6746 N N . PRO A 1 876 ? -17.360 6.919 25.871 1.00 97.19 876 PRO A N 1
ATOM 6747 C CA . PRO A 1 876 ? -17.717 6.725 27.279 1.00 97.19 876 PRO A CA 1
ATOM 6748 C C . PRO A 1 876 ? -16.660 7.318 28.218 1.00 97.19 876 PRO A C 1
ATOM 6750 O O . PRO A 1 876 ? -16.989 8.114 29.093 1.00 97.19 876 PRO A O 1
ATOM 6753 N N . LYS A 1 877 ? -15.375 7.036 27.955 1.00 96.00 877 LYS A N 1
ATOM 6754 C CA . LYS A 1 877 ? -14.258 7.552 28.762 1.00 96.00 877 LYS A CA 1
ATOM 6755 C C . LYS A 1 877 ? -14.047 9.061 28.593 1.00 96.00 877 LYS A C 1
ATOM 6757 O O . LYS A 1 877 ? -13.614 9.722 29.528 1.00 96.00 877 LYS A O 1
ATOM 6762 N N . LEU A 1 878 ? -14.389 9.628 27.430 1.00 96.81 878 LEU A N 1
ATOM 6763 C CA . LEU A 1 878 ? -14.416 11.080 27.217 1.00 96.81 878 LEU A CA 1
ATOM 6764 C C . LEU A 1 878 ? -15.461 11.771 28.106 1.00 96.81 878 LEU A C 1
ATOM 6766 O O . LEU A 1 878 ? -15.175 12.835 28.646 1.00 96.81 878 LEU A O 1
ATOM 6770 N N . VAL A 1 879 ? -16.654 11.187 28.243 1.00 96.25 879 VAL A N 1
ATOM 6771 C CA . VAL A 1 879 ? -17.738 11.728 29.083 1.00 96.25 879 VAL A CA 1
ATOM 6772 C C . VAL A 1 879 ? -17.439 11.539 30.576 1.00 96.25 879 VAL A C 1
ATOM 6774 O O . VAL A 1 879 ? -17.778 12.408 31.375 1.00 96.25 879 VAL A O 1
ATOM 6777 N N . GLU A 1 880 ? -16.760 10.451 30.941 1.00 94.44 880 GLU A N 1
ATOM 6778 C CA . GLU A 1 880 ? -16.288 10.165 32.302 1.00 94.44 880 GLU A CA 1
ATOM 6779 C C . GLU A 1 880 ? -15.180 11.142 32.748 1.00 94.44 880 GLU A C 1
ATOM 6781 O O . GLU A 1 880 ? -15.370 11.921 33.678 1.00 94.44 880 GLU A O 1
ATOM 6786 N N . GLU A 1 881 ? -14.040 11.170 32.048 1.00 92.31 881 GLU A N 1
ATOM 6787 C CA . GLU A 1 881 ? -12.874 11.990 32.425 1.00 92.31 881 GLU A CA 1
ATOM 6788 C C . GLU A 1 881 ? -13.080 13.489 32.152 1.00 92.31 881 GLU A C 1
ATOM 6790 O O . GLU A 1 881 ? -12.413 14.351 32.734 1.00 92.31 881 GLU A O 1
ATOM 6795 N N . ARG A 1 882 ? -13.956 13.819 31.193 1.00 94.00 882 ARG A N 1
ATOM 6796 C CA . ARG A 1 882 ? -14.113 15.131 30.529 1.00 94.00 882 ARG A CA 1
ATOM 6797 C C . ARG A 1 882 ? -12.878 15.664 29.799 1.00 94.00 882 ARG A C 1
ATOM 6799 O O . ARG A 1 882 ? -13.018 16.592 29.004 1.00 94.00 882 ARG A O 1
ATOM 6806 N N . PHE A 1 883 ? -11.703 15.066 29.980 1.00 96.19 883 PHE A N 1
ATOM 6807 C CA . PHE A 1 883 ? -10.488 15.380 29.238 1.00 96.19 883 PHE A CA 1
ATOM 6808 C C . PHE A 1 883 ? -9.665 14.112 28.977 1.00 96.19 883 PHE A C 1
ATOM 6810 O O . PHE A 1 883 ? -9.330 13.387 29.909 1.00 96.19 883 PHE A O 1
ATOM 6817 N N . ILE A 1 884 ? -9.332 13.847 27.709 1.00 96.00 884 ILE A N 1
ATOM 6818 C CA . ILE A 1 884 ? -8.510 12.697 27.303 1.00 96.00 884 ILE A CA 1
ATOM 6819 C C . ILE A 1 884 ? -7.370 13.102 26.366 1.00 96.00 884 ILE A C 1
ATOM 6821 O O . ILE A 1 884 ? -7.468 14.050 25.580 1.00 96.00 884 ILE A O 1
ATOM 6825 N N . ARG A 1 885 ? -6.305 12.303 26.395 1.00 94.25 885 ARG A N 1
ATOM 6826 C CA . ARG A 1 885 ? -5.145 12.385 25.506 1.00 94.25 885 ARG A CA 1
ATOM 6827 C C . ARG A 1 885 ? -5.173 11.219 24.520 1.00 94.25 885 ARG A C 1
ATOM 6829 O O . ARG A 1 885 ? -5.582 10.113 24.867 1.00 94.25 885 ARG A O 1
ATOM 6836 N N . ILE A 1 886 ? -4.744 11.444 23.279 1.00 92.56 886 ILE A N 1
ATOM 6837 C CA . ILE A 1 886 ? -4.597 10.380 22.279 1.00 92.56 886 ILE A CA 1
ATOM 6838 C C . ILE A 1 886 ? -3.220 10.489 21.614 1.00 92.56 886 ILE A C 1
ATOM 6840 O O . ILE A 1 886 ? -3.036 11.219 20.638 1.00 92.56 886 ILE A O 1
ATOM 6844 N N . SER A 1 887 ? -2.243 9.744 22.136 1.00 87.19 887 SER A N 1
ATOM 6845 C CA . SER A 1 887 ? -0.879 9.683 21.600 1.00 87.19 887 SER A CA 1
ATOM 6846 C C . SER A 1 887 ? -0.321 8.250 21.572 1.00 87.19 887 SER A C 1
ATOM 6848 O O . SER A 1 887 ? -0.427 7.532 22.573 1.00 87.19 887 SER A O 1
ATOM 6850 N N . PRO A 1 888 ? 0.318 7.812 20.463 1.00 83.12 888 PRO A N 1
ATOM 6851 C CA . PRO A 1 888 ? 0.587 8.564 19.227 1.00 83.12 888 PRO A CA 1
ATOM 6852 C C . PRO A 1 888 ? -0.560 8.470 18.200 1.00 83.12 888 PRO A C 1
ATOM 6854 O O . PRO A 1 888 ? -1.117 7.387 17.987 1.00 83.12 888 PRO A O 1
ATOM 6857 N N . PHE A 1 889 ? -0.877 9.572 17.500 1.00 85.56 889 PHE A N 1
ATOM 6858 C CA . PHE A 1 889 ? -2.082 9.686 16.652 1.00 85.56 889 PHE A CA 1
ATOM 6859 C C . PHE A 1 889 ? -1.892 9.448 15.135 1.00 85.56 889 PHE A C 1
ATOM 6861 O O . PHE A 1 889 ? -2.798 9.686 14.331 1.00 85.56 889 PHE A O 1
ATOM 6868 N N . ALA A 1 890 ? -0.749 8.913 14.701 1.00 81.44 890 ALA A N 1
ATOM 6869 C CA . ALA A 1 890 ? -0.514 8.629 13.282 1.00 81.44 890 ALA A CA 1
ATOM 6870 C C . ALA A 1 890 ? -1.484 7.557 12.723 1.00 81.44 890 ALA A C 1
ATOM 6872 O O . ALA A 1 890 ? -1.525 6.422 13.206 1.00 81.44 890 ALA A O 1
ATOM 6873 N N . ASN A 1 891 ? -2.236 7.898 11.666 1.00 79.00 891 ASN A N 1
ATOM 6874 C CA . ASN A 1 891 ? -3.136 6.995 10.924 1.00 79.00 891 ASN A CA 1
ATOM 6875 C C . ASN A 1 891 ? -4.119 6.190 11.807 1.00 79.00 891 ASN A C 1
ATOM 6877 O O . ASN A 1 891 ? -4.271 4.979 11.633 1.00 79.00 891 ASN A O 1
ATOM 6881 N N . ARG A 1 892 ? -4.774 6.832 12.786 1.00 88.06 892 ARG A N 1
ATOM 6882 C CA . ARG A 1 892 ? -5.687 6.138 13.720 1.00 88.06 892 ARG A CA 1
ATOM 6883 C C . ARG A 1 892 ? -7.122 5.956 13.231 1.00 88.06 892 ARG A C 1
ATOM 6885 O O . ARG A 1 892 ? -7.752 4.998 13.654 1.00 88.06 892 ARG A O 1
ATOM 6892 N N . LEU A 1 893 ? -7.602 6.774 12.293 1.00 90.50 893 LEU A N 1
ATOM 6893 C CA . LEU A 1 893 ? -8.950 6.654 11.723 1.00 90.50 893 LEU A CA 1
ATOM 6894 C C . LEU A 1 893 ? -8.924 6.027 10.322 1.00 90.50 893 LEU A C 1
ATOM 6896 O O . LEU A 1 893 ? -8.185 6.480 9.447 1.00 90.50 893 LEU A O 1
ATOM 6900 N N . SER A 1 894 ? -9.763 5.021 10.091 1.00 88.62 894 SER A N 1
ATOM 6901 C CA . SER A 1 894 ? -9.909 4.301 8.819 1.00 88.62 894 SER A CA 1
ATOM 6902 C C . SER A 1 894 ? -10.464 5.154 7.659 1.00 88.62 894 SER A C 1
ATOM 6904 O O . SER A 1 894 ? -11.029 6.233 7.860 1.00 88.62 894 SER A O 1
ATOM 6906 N N . PHE A 1 895 ? -10.313 4.688 6.412 1.00 84.94 895 PHE A N 1
ATOM 6907 C CA . PHE A 1 895 ? -10.884 5.353 5.225 1.00 84.94 895 PHE A CA 1
ATOM 6908 C C . PHE A 1 895 ? -12.327 4.924 4.894 1.00 84.94 895 PHE A C 1
ATOM 6910 O O . PHE A 1 895 ? -12.980 5.619 4.122 1.00 84.94 895 PHE A O 1
ATOM 6917 N N . ASP A 1 896 ? -12.859 3.864 5.513 1.00 81.31 896 ASP A N 1
ATOM 6918 C CA . ASP A 1 896 ? -14.243 3.365 5.357 1.00 81.31 896 ASP A CA 1
ATOM 6919 C C . ASP A 1 896 ? -15.288 4.138 6.201 1.00 81.31 896 ASP A C 1
ATOM 6921 O O . ASP A 1 896 ? -16.390 3.653 6.446 1.00 81.31 896 ASP A O 1
ATOM 6925 N N . ALA A 1 897 ? -14.956 5.352 6.654 1.00 86.19 897 ALA A N 1
ATOM 6926 C CA . ALA A 1 897 ? -15.817 6.159 7.518 1.00 86.19 897 ALA A CA 1
ATOM 6927 C C . ALA A 1 897 ? -17.046 6.763 6.778 1.00 86.19 897 ALA A C 1
ATOM 6929 O O . ALA A 1 897 ? -16.950 7.059 5.581 1.00 86.19 897 ALA A O 1
ATOM 6930 N N . PRO A 1 898 ? -18.179 7.006 7.474 1.00 89.69 898 PRO A N 1
ATOM 6931 C CA . PRO A 1 898 ? -19.395 7.600 6.906 1.00 89.69 898 PRO A CA 1
ATOM 6932 C C . PRO A 1 898 ? -19.203 8.997 6.307 1.00 89.69 898 PRO A C 1
ATOM 6934 O O . PRO A 1 898 ? -18.309 9.744 6.705 1.00 89.69 898 PRO A O 1
ATOM 6937 N N . THR A 1 899 ? -20.114 9.391 5.413 1.00 88.06 899 THR A N 1
ATOM 6938 C CA . THR A 1 899 ? -20.099 10.671 4.676 1.00 88.06 899 THR A CA 1
ATOM 6939 C C . THR A 1 899 ? -19.905 11.904 5.563 1.00 88.06 899 THR A C 1
ATOM 6941 O O . THR A 1 899 ? -19.118 12.775 5.211 1.00 88.06 899 THR A O 1
ATOM 6944 N N . VAL A 1 900 ? -20.541 11.963 6.740 1.00 88.38 900 VAL A N 1
ATOM 6945 C CA . VAL A 1 900 ? -20.381 13.071 7.707 1.00 88.38 900 VAL A CA 1
ATOM 6946 C C . VAL A 1 900 ? -18.927 13.211 8.182 1.00 88.38 900 VAL A C 1
ATOM 6948 O O . VAL A 1 900 ? -18.404 14.320 8.267 1.00 88.38 900 VAL A O 1
ATOM 6951 N N . VAL A 1 901 ? -18.248 12.088 8.428 1.00 92.75 901 VAL A N 1
ATOM 6952 C CA . VAL A 1 901 ? -16.844 12.042 8.866 1.00 92.75 901 VAL A CA 1
ATOM 6953 C C . VAL A 1 901 ? -15.908 12.412 7.716 1.00 92.75 901 VAL A C 1
ATOM 6955 O O . VAL A 1 901 ? -14.941 13.145 7.916 1.00 92.75 901 VAL A O 1
ATOM 6958 N N . GLN A 1 902 ? -16.207 11.957 6.493 1.00 92.12 902 GLN A N 1
ATOM 6959 C CA . GLN A 1 902 ? -15.440 12.358 5.310 1.00 92.12 902 GLN A CA 1
ATOM 6960 C C . GLN A 1 902 ? -15.601 13.862 5.037 1.00 92.12 902 GLN A C 1
ATOM 6962 O O . GLN A 1 902 ? -14.593 14.521 4.810 1.00 92.12 902 GLN A O 1
ATOM 6967 N N . ARG A 1 903 ? -16.812 14.437 5.173 1.00 92.38 903 ARG A N 1
ATOM 6968 C CA . ARG A 1 903 ? -17.060 15.891 5.071 1.00 92.38 903 ARG A CA 1
ATOM 6969 C C . ARG A 1 903 ? -16.168 16.678 6.032 1.00 92.38 903 ARG A C 1
ATOM 6971 O O . ARG A 1 903 ? -15.528 17.631 5.602 1.00 92.38 903 ARG A O 1
ATOM 6978 N N . LEU A 1 904 ? -16.073 16.264 7.300 1.00 94.56 904 LEU A N 1
ATOM 6979 C CA . LEU A 1 904 ? -15.202 16.921 8.285 1.00 94.56 904 LEU A CA 1
ATOM 6980 C C . LEU A 1 904 ? -13.711 16.822 7.915 1.00 94.56 904 LEU A C 1
ATOM 6982 O O . LEU A 1 904 ? -12.978 17.795 8.076 1.00 94.56 904 LEU A O 1
ATOM 6986 N N . ARG A 1 905 ? -13.255 15.693 7.354 1.00 94.56 905 ARG A N 1
ATOM 6987 C CA . ARG A 1 905 ? -11.885 15.582 6.823 1.00 94.56 905 ARG A CA 1
ATOM 6988 C C . ARG A 1 905 ? -11.657 16.446 5.577 1.00 94.56 905 ARG A C 1
ATOM 6990 O O . ARG A 1 905 ? -10.577 17.014 5.443 1.00 94.56 905 ARG A O 1
ATOM 6997 N N . CYS A 1 906 ? -12.633 16.537 4.668 1.00 94.44 906 CYS A N 1
ATOM 6998 C CA . CYS A 1 906 ? -12.583 17.420 3.500 1.00 94.44 906 CYS A CA 1
ATOM 6999 C C . CYS A 1 906 ? -12.446 18.882 3.952 1.00 94.44 906 CYS A C 1
ATOM 7001 O O . CYS A 1 906 ? -11.534 19.576 3.511 1.00 94.44 906 CYS A O 1
ATOM 7003 N N . LEU A 1 907 ? -13.312 19.301 4.882 1.00 95.06 907 LEU A N 1
ATOM 7004 C CA . LEU A 1 907 ? -13.342 20.627 5.498 1.00 95.06 907 LEU A CA 1
ATOM 7005 C C . LEU A 1 907 ? -11.989 20.970 6.131 1.00 95.06 907 LEU A C 1
ATOM 7007 O O . LEU A 1 907 ? -11.379 21.983 5.788 1.00 95.06 907 LEU A O 1
ATOM 7011 N N . ALA A 1 908 ? -11.480 20.082 6.990 1.00 96.00 908 ALA A N 1
ATOM 7012 C CA . ALA A 1 908 ? -10.178 20.242 7.623 1.00 96.00 908 ALA A CA 1
ATOM 7013 C C . ALA A 1 908 ? -9.045 20.362 6.590 1.00 96.00 908 ALA A C 1
ATOM 7015 O O . ALA A 1 908 ? -8.217 21.265 6.677 1.00 96.00 908 ALA A O 1
ATOM 7016 N N . ASN A 1 909 ? -9.012 19.471 5.594 1.00 95.62 909 ASN A N 1
ATOM 7017 C CA . ASN A 1 909 ? -7.882 19.360 4.676 1.00 95.62 909 ASN A CA 1
ATOM 7018 C C . ASN A 1 909 ? -7.831 20.436 3.587 1.00 95.62 909 ASN A C 1
ATOM 7020 O O . ASN A 1 909 ? -6.729 20.804 3.182 1.00 95.62 909 ASN A O 1
ATOM 7024 N N . PHE A 1 910 ? -8.976 20.862 3.053 1.00 93.94 910 PHE A N 1
ATOM 7025 C CA . PHE A 1 910 ? -9.037 21.732 1.873 1.00 93.94 910 PHE A CA 1
ATOM 7026 C C . PHE A 1 910 ? -9.462 23.170 2.183 1.00 93.94 910 PHE A C 1
ATOM 7028 O O . PHE A 1 910 ? -9.224 24.040 1.352 1.00 93.94 910 PHE A O 1
ATOM 7035 N N . GLU A 1 911 ? -10.055 23.436 3.352 1.00 93.56 911 GLU A N 1
ATOM 7036 C CA . GLU A 1 911 ? -10.529 24.782 3.700 1.00 93.56 911 GLU A CA 1
ATOM 7037 C C . GLU A 1 911 ? -10.003 25.309 5.035 1.00 93.56 911 GLU A C 1
ATOM 7039 O O . GLU A 1 911 ? -9.661 26.486 5.094 1.00 93.56 911 GLU A O 1
ATOM 7044 N N . ALA A 1 912 ? -9.904 24.496 6.094 1.00 96.31 912 ALA A N 1
ATOM 7045 C CA . ALA A 1 912 ? -9.404 24.966 7.393 1.00 96.31 912 ALA A CA 1
ATOM 7046 C C . ALA A 1 912 ? -7.865 25.019 7.464 1.00 96.31 912 ALA A C 1
ATOM 7048 O O . ALA A 1 912 ? -7.311 25.979 7.986 1.00 96.31 912 ALA A O 1
ATOM 7049 N N . LEU A 1 913 ? -7.151 24.025 6.920 1.00 95.94 913 LEU A N 1
ATOM 7050 C CA . LEU A 1 913 ? -5.680 23.996 6.933 1.00 95.94 913 LEU A CA 1
ATOM 7051 C C . LEU A 1 913 ? -5.058 24.814 5.788 1.00 95.94 913 LEU A C 1
ATOM 7053 O O . LEU A 1 913 ? -4.562 24.261 4.801 1.00 95.94 913 LEU A O 1
ATOM 7057 N N . LYS A 1 914 ? -5.042 26.140 5.966 1.00 95.75 914 LYS A N 1
ATOM 7058 C CA . LYS A 1 914 ? -4.136 27.064 5.261 1.00 95.75 914 LYS A CA 1
ATOM 7059 C C . LYS A 1 914 ? -2.768 27.097 5.947 1.00 95.75 914 LYS A C 1
ATOM 7061 O O . LYS A 1 914 ? -2.696 26.914 7.159 1.00 95.75 914 LYS A O 1
ATOM 7066 N N . PHE A 1 915 ? -1.697 27.354 5.196 1.00 97.56 915 PHE A N 1
ATOM 7067 C CA . PHE A 1 915 ? -0.378 27.591 5.791 1.00 97.56 915 PHE A CA 1
ATOM 7068 C C . PHE A 1 915 ? -0.289 28.978 6.441 1.00 97.56 915 PHE A C 1
ATOM 7070 O O . PHE A 1 915 ? -1.041 29.883 6.083 1.00 97.56 915 PHE A O 1
ATOM 7077 N N . SER A 1 916 ? 0.639 29.141 7.384 1.00 97.44 916 SER A N 1
ATOM 7078 C CA . SER A 1 916 ? 0.872 30.402 8.093 1.00 97.44 916 SER A CA 1
ATOM 7079 C C . SER A 1 916 ? 1.258 31.544 7.135 1.00 97.44 916 SER A C 1
ATOM 7081 O O . SER A 1 916 ? 1.790 31.322 6.039 1.00 97.44 916 SER A O 1
ATOM 7083 N N . LYS A 1 917 ? 0.991 32.793 7.544 1.00 96.81 917 LYS A N 1
ATOM 7084 C CA . LYS A 1 917 ? 1.230 34.005 6.732 1.00 96.81 917 LYS A CA 1
ATOM 7085 C C . LYS A 1 917 ? 2.681 34.107 6.191 1.00 96.81 917 LYS A C 1
ATOM 7087 O O . LYS A 1 917 ? 2.815 34.383 4.998 1.00 96.81 917 LYS A O 1
ATOM 7092 N N . PRO A 1 918 ? 3.754 33.791 6.957 1.00 96.69 918 PRO A N 1
ATOM 7093 C CA . PRO A 1 918 ? 5.130 33.794 6.436 1.00 96.69 918 PRO A CA 1
ATOM 7094 C C . PRO A 1 918 ? 5.385 32.756 5.332 1.00 96.69 918 PRO A C 1
ATOM 7096 O O . PRO A 1 918 ? 6.009 33.073 4.323 1.00 96.69 918 PRO A O 1
ATOM 7099 N N . ILE A 1 919 ? 4.878 31.525 5.492 1.00 97.31 919 ILE A N 1
ATOM 7100 C CA . ILE A 1 919 ? 5.021 30.456 4.486 1.00 97.31 919 ILE A CA 1
ATOM 7101 C C . ILE A 1 919 ? 4.264 30.829 3.208 1.00 97.31 919 ILE A C 1
ATOM 7103 O O . ILE A 1 919 ? 4.775 30.636 2.104 1.00 97.31 919 ILE A O 1
ATOM 7107 N N . THR A 1 920 ? 3.055 31.376 3.361 1.00 96.69 920 THR A N 1
ATOM 7108 C CA . THR A 1 920 ? 2.201 31.778 2.238 1.00 96.69 920 THR A CA 1
ATOM 7109 C C . THR A 1 920 ? 2.856 32.898 1.431 1.00 96.69 920 THR A C 1
ATOM 7111 O O . THR A 1 920 ? 3.114 32.683 0.248 1.00 96.69 920 THR A O 1
ATOM 7114 N N . SER A 1 921 ? 3.243 34.007 2.076 1.00 96.94 921 SER A N 1
ATOM 7115 C CA . SER A 1 921 ? 3.891 35.168 1.439 1.00 96.94 921 SER A CA 1
ATOM 7116 C C . SER A 1 921 ? 5.158 34.796 0.654 1.00 96.94 921 SER A C 1
ATOM 7118 O O . SER A 1 921 ? 5.301 35.152 -0.522 1.00 96.94 921 SER A O 1
ATOM 7120 N N . LEU A 1 922 ? 6.047 33.985 1.249 1.00 97.19 922 LEU A N 1
ATOM 7121 C CA . LEU A 1 922 ? 7.224 33.492 0.535 1.00 97.19 922 LEU A CA 1
ATOM 7122 C C . LEU A 1 922 ? 6.816 32.606 -0.648 1.00 97.19 922 LEU A C 1
ATOM 7124 O O . LEU A 1 922 ? 7.317 32.790 -1.752 1.00 97.19 922 LEU A O 1
ATOM 7128 N N . SER A 1 923 ? 5.883 31.668 -0.464 1.00 96.25 923 SER A N 1
ATOM 7129 C CA . SER A 1 923 ? 5.473 30.778 -1.556 1.00 96.25 923 SER A CA 1
ATOM 7130 C C . SER A 1 923 ? 4.804 31.510 -2.727 1.00 96.25 923 SER A C 1
ATOM 7132 O O . SER A 1 923 ? 5.036 31.140 -3.876 1.00 96.25 923 SER A O 1
ATOM 7134 N N . GLU A 1 924 ? 4.046 32.577 -2.467 1.00 97.12 924 GLU A N 1
ATOM 7135 C CA . GLU A 1 924 ? 3.471 33.450 -3.496 1.00 97.12 924 GLU A CA 1
ATOM 7136 C C . GLU A 1 924 ? 4.569 34.226 -4.233 1.00 97.12 924 GLU A C 1
ATOM 7138 O O . GLU A 1 924 ? 4.586 34.244 -5.464 1.00 97.12 924 GLU A O 1
ATOM 7143 N N . THR A 1 925 ? 5.554 34.750 -3.498 1.00 97.31 925 THR A N 1
ATOM 7144 C CA . THR A 1 925 ? 6.757 35.383 -4.063 1.00 97.31 925 THR A CA 1
ATOM 7145 C C . THR A 1 925 ? 7.531 34.423 -4.976 1.00 97.31 925 THR A C 1
ATOM 7147 O O . THR A 1 925 ? 7.889 34.792 -6.097 1.00 97.31 925 THR A O 1
ATOM 7150 N N . LEU A 1 926 ? 7.739 33.165 -4.562 1.00 97.62 926 LEU A N 1
ATOM 7151 C CA . LEU A 1 926 ? 8.408 32.160 -5.399 1.00 97.62 926 LEU A CA 1
ATOM 7152 C C . LEU A 1 926 ? 7.574 31.782 -6.635 1.00 97.62 926 LEU A C 1
ATOM 7154 O O . LEU A 1 926 ? 8.147 31.558 -7.699 1.00 97.62 926 LEU A O 1
ATOM 7158 N N . VAL A 1 927 ? 6.240 31.741 -6.533 1.00 97.12 927 VAL A N 1
ATOM 7159 C CA . VAL A 1 927 ? 5.347 31.507 -7.685 1.00 97.12 927 VAL A CA 1
ATOM 7160 C C . VAL A 1 927 ? 5.403 32.669 -8.683 1.00 97.12 927 VAL A C 1
ATOM 7162 O O . VAL A 1 927 ? 5.415 32.414 -9.887 1.00 97.12 927 VAL A O 1
ATOM 7165 N N . SER A 1 928 ? 5.479 33.922 -8.226 1.00 96.81 928 SER A N 1
ATOM 7166 C CA . SER A 1 928 ? 5.660 35.089 -9.106 1.00 96.81 928 SER A CA 1
ATOM 7167 C C . SER A 1 928 ? 7.015 35.051 -9.818 1.00 96.81 928 SER A C 1
ATOM 7169 O O . SER A 1 928 ? 7.044 35.017 -11.047 1.00 96.81 928 SER A O 1
ATOM 7171 N N . ARG A 1 929 ? 8.119 34.866 -9.079 1.00 96.88 929 ARG A N 1
ATOM 7172 C CA . ARG A 1 929 ? 9.467 34.707 -9.661 1.00 96.88 929 ARG A CA 1
ATOM 7173 C C . ARG A 1 929 ? 9.563 33.509 -10.619 1.00 96.88 929 ARG A C 1
ATOM 7175 O O . ARG A 1 929 ? 10.288 33.559 -11.611 1.00 96.88 929 ARG A O 1
ATOM 7182 N N . MET A 1 930 ? 8.806 32.435 -10.377 1.00 96.56 930 MET A N 1
ATOM 7183 C CA . MET A 1 930 ? 8.719 31.296 -11.300 1.00 96.56 930 MET A CA 1
ATOM 7184 C C . MET A 1 930 ? 7.948 31.642 -12.585 1.00 96.56 930 MET A C 1
ATOM 7186 O O . MET A 1 930 ? 8.375 31.245 -13.669 1.00 96.56 930 MET A O 1
ATOM 7190 N N . LYS A 1 931 ? 6.853 32.412 -12.499 1.00 94.94 931 LYS A N 1
ATOM 7191 C CA . LYS A 1 931 ? 6.112 32.928 -13.668 1.00 94.94 931 LYS A CA 1
ATOM 7192 C C . LYS A 1 931 ? 6.962 33.894 -14.497 1.00 94.94 931 LYS A C 1
ATOM 7194 O O . LYS A 1 931 ? 6.968 33.786 -15.720 1.00 94.94 931 LYS A O 1
ATOM 7199 N N . GLU A 1 932 ? 7.717 34.775 -13.843 1.00 94.69 932 GLU A N 1
ATOM 7200 C CA . GLU A 1 932 ? 8.678 35.695 -14.470 1.00 94.69 932 GLU A CA 1
ATOM 7201 C C . GLU A 1 932 ? 9.764 34.935 -15.246 1.00 94.69 932 GLU A C 1
ATOM 7203 O O . GLU A 1 932 ? 10.029 35.252 -16.401 1.00 94.69 932 GLU A O 1
ATOM 7208 N N . LYS A 1 933 ? 10.319 33.850 -14.686 1.00 92.50 933 LYS A N 1
ATOM 7209 C CA . LYS A 1 933 ? 11.249 32.952 -15.405 1.00 92.50 933 LYS A CA 1
ATOM 7210 C C . LYS A 1 933 ? 10.568 32.058 -16.466 1.00 92.50 933 LYS A C 1
ATOM 7212 O O . LYS A 1 933 ? 11.236 31.236 -17.088 1.00 92.50 933 LYS A O 1
ATOM 7217 N N . SER A 1 934 ? 9.262 32.227 -16.701 1.00 92.56 934 SER A N 1
ATOM 7218 C CA . SER A 1 934 ? 8.425 31.413 -17.599 1.00 92.56 934 SER A CA 1
ATOM 7219 C C . SER A 1 934 ? 7.680 32.250 -18.660 1.00 92.56 934 SER A C 1
ATOM 7221 O O . SER A 1 934 ? 6.569 31.900 -19.064 1.00 92.56 934 SER A O 1
ATOM 7223 N N . VAL A 1 935 ? 8.247 33.371 -19.132 1.00 88.44 935 VAL A N 1
ATOM 7224 C CA . VAL A 1 935 ? 7.565 34.266 -20.100 1.00 88.44 935 VAL A CA 1
ATOM 7225 C C . VAL A 1 935 ? 7.173 33.547 -21.398 1.00 88.44 935 VAL A C 1
ATOM 7227 O O . VAL A 1 935 ? 6.030 33.668 -21.837 1.00 88.44 935 VAL A O 1
ATOM 7230 N N . GLU A 1 936 ? 8.072 32.747 -21.987 1.00 85.00 936 GLU A N 1
ATOM 7231 C CA . GLU A 1 936 ? 7.821 32.047 -23.264 1.00 85.00 936 GLU A CA 1
ATOM 7232 C C . GLU A 1 936 ? 6.606 31.104 -23.229 1.00 85.00 936 GLU A C 1
ATOM 7234 O O . GLU A 1 936 ? 5.963 30.863 -24.250 1.00 85.00 936 GLU A O 1
ATOM 7239 N N . SER A 1 937 ? 6.271 30.567 -22.055 1.00 85.62 937 SER A N 1
ATOM 7240 C CA . SER A 1 937 ? 5.134 29.670 -21.842 1.00 85.62 937 SER A CA 1
ATOM 7241 C C . SER A 1 937 ? 3.881 30.396 -21.325 1.00 85.62 937 SER A C 1
ATOM 7243 O O . SER A 1 937 ? 2.883 29.741 -21.009 1.00 85.62 937 SER A O 1
ATOM 7245 N N . ASN A 1 938 ? 3.902 31.735 -21.272 1.00 88.62 938 ASN A N 1
ATOM 7246 C CA . ASN A 1 938 ? 2.898 32.604 -20.649 1.00 88.62 938 ASN A CA 1
ATOM 7247 C C . ASN A 1 938 ? 2.711 32.306 -19.146 1.00 88.62 938 ASN A C 1
ATOM 7249 O O . ASN A 1 938 ? 1.610 31.996 -18.687 1.00 88.62 938 ASN A O 1
ATOM 7253 N N . GLY A 1 939 ? 3.822 32.330 -18.402 1.00 89.44 939 GLY A N 1
ATOM 7254 C CA . GLY A 1 939 ? 3.885 32.122 -16.952 1.00 89.44 939 GLY A CA 1
ATOM 7255 C C . GLY A 1 939 ? 3.803 30.659 -16.501 1.00 89.44 939 GLY A C 1
ATOM 7256 O O . GLY A 1 939 ? 3.733 30.400 -15.302 1.00 89.44 939 GLY A O 1
ATOM 7257 N N . LYS A 1 940 ? 3.788 29.700 -17.434 1.00 91.81 940 LYS A N 1
ATOM 7258 C CA . LYS A 1 940 ? 3.464 28.293 -17.151 1.00 91.81 940 LYS A CA 1
ATOM 7259 C C . LYS A 1 940 ? 4.703 27.453 -16.883 1.00 91.81 940 LYS A C 1
ATOM 7261 O O . LYS A 1 940 ? 5.673 27.514 -17.638 1.00 91.81 940 LYS A O 1
ATOM 7266 N N . TYR A 1 941 ? 4.635 26.587 -15.884 1.00 95.12 941 TYR A N 1
ATOM 7267 C CA . TYR A 1 941 ? 5.732 25.711 -15.488 1.00 95.12 941 TYR A CA 1
ATOM 7268 C C . TYR A 1 941 ? 5.220 24.343 -15.032 1.00 95.12 941 TYR A C 1
ATOM 7270 O O . TYR A 1 941 ? 4.060 24.165 -14.657 1.00 95.12 941 TYR A O 1
ATOM 7278 N N . ILE A 1 942 ? 6.100 23.343 -15.046 1.00 95.88 942 ILE A N 1
ATOM 7279 C CA . ILE A 1 942 ? 5.819 22.051 -14.408 1.00 95.88 942 ILE A CA 1
ATOM 7280 C C . ILE A 1 942 ? 6.546 21.961 -13.071 1.00 95.88 942 ILE A C 1
ATOM 7282 O O . ILE A 1 942 ? 7.631 22.513 -12.911 1.00 95.88 942 ILE A O 1
ATOM 7286 N N . SER A 1 943 ? 5.971 21.243 -12.110 1.00 97.25 943 SER A N 1
ATOM 7287 C CA . SER A 1 943 ? 6.653 20.921 -10.856 1.00 97.25 943 SER A CA 1
ATOM 7288 C C . SER A 1 943 ? 7.051 19.449 -10.795 1.00 97.25 943 SER A C 1
ATOM 7290 O O . SER A 1 943 ? 6.299 18.571 -11.220 1.00 97.25 943 SER A O 1
ATOM 7292 N N . VAL A 1 944 ? 8.240 19.161 -10.268 1.00 97.62 944 VAL A N 1
ATOM 7293 C CA . VAL A 1 944 ? 8.819 17.816 -10.179 1.00 97.62 944 VAL A CA 1
ATOM 7294 C C . VAL A 1 944 ? 9.161 17.514 -8.724 1.00 97.62 944 VAL A C 1
ATOM 7296 O O . VAL A 1 944 ? 10.051 18.133 -8.157 1.00 97.62 944 VAL A O 1
ATOM 7299 N N . HIS A 1 945 ? 8.493 16.527 -8.122 1.00 96.81 945 HIS A N 1
ATOM 7300 C CA . HIS A 1 945 ? 8.860 15.997 -6.806 1.00 96.81 945 HIS A CA 1
ATOM 7301 C C . HIS A 1 945 ? 9.861 14.844 -6.960 1.00 96.81 945 HIS A C 1
ATOM 7303 O O . HIS A 1 945 ? 9.497 13.720 -7.352 1.00 96.81 945 HIS A O 1
ATOM 7309 N N . LEU A 1 946 ? 11.127 15.130 -6.655 1.00 95.19 946 LEU A N 1
ATOM 7310 C CA . LEU A 1 946 ? 12.271 14.233 -6.805 1.00 95.19 946 LEU A CA 1
ATOM 7311 C C . LEU A 1 946 ? 12.707 13.666 -5.447 1.00 95.19 946 LEU A C 1
ATOM 7313 O O . LEU A 1 946 ? 13.166 14.392 -4.576 1.00 95.19 946 LEU A O 1
ATOM 7317 N N . ARG A 1 947 ? 12.617 12.342 -5.288 1.00 92.44 947 ARG A N 1
ATOM 7318 C CA . ARG A 1 947 ? 13.115 11.606 -4.108 1.00 92.44 947 ARG A CA 1
ATOM 7319 C C . ARG A 1 947 ? 14.373 10.809 -4.472 1.00 92.44 947 ARG A C 1
ATOM 7321 O O . ARG A 1 947 ? 14.362 9.579 -4.436 1.00 92.44 947 ARG A O 1
ATOM 7328 N N . PHE A 1 948 ? 15.429 11.528 -4.856 1.00 95.19 948 PHE A N 1
ATOM 7329 C CA . PHE A 1 948 ? 16.795 11.008 -5.040 1.00 95.19 948 PHE A CA 1
ATOM 7330 C C . PHE A 1 948 ? 17.712 11.508 -3.906 1.00 95.19 948 PHE A C 1
ATOM 7332 O O . PHE A 1 948 ? 18.811 12.013 -4.114 1.00 95.19 948 PHE A O 1
ATOM 7339 N N . GLU A 1 949 ? 17.184 11.433 -2.688 1.00 91.94 949 GLU A N 1
ATOM 7340 C CA . GLU A 1 949 ? 17.853 11.806 -1.442 1.00 91.94 949 GLU A CA 1
ATOM 7341 C C . GLU A 1 949 ? 18.645 10.609 -0.897 1.00 91.94 949 GLU A C 1
ATOM 7343 O O . GLU A 1 949 ? 18.312 9.456 -1.183 1.00 91.94 949 GLU A O 1
ATOM 7348 N N . GLU A 1 950 ? 19.695 10.874 -0.121 1.00 90.75 950 GLU A N 1
ATOM 7349 C CA . GLU A 1 950 ? 20.632 9.860 0.389 1.00 90.75 950 GLU A CA 1
ATOM 7350 C C . GLU A 1 950 ? 19.931 8.727 1.163 1.00 90.75 950 GLU A C 1
ATOM 7352 O O . GLU A 1 950 ? 20.227 7.551 0.945 1.00 90.75 950 GLU A O 1
ATOM 7357 N N . ASP A 1 951 ? 18.918 9.059 1.974 1.00 86.69 951 ASP A N 1
ATOM 7358 C CA . ASP A 1 951 ? 18.084 8.092 2.698 1.00 86.69 951 ASP A CA 1
ATOM 7359 C C . ASP A 1 951 ? 17.359 7.126 1.745 1.00 86.69 951 ASP A C 1
ATOM 7361 O O . ASP A 1 951 ? 17.339 5.915 1.964 1.00 86.69 951 ASP A O 1
ATOM 7365 N N . MET A 1 952 ? 16.792 7.650 0.658 1.00 89.75 952 MET A N 1
ATOM 7366 C CA . MET A 1 952 ? 16.045 6.892 -0.342 1.00 89.75 952 MET A CA 1
ATOM 7367 C C . MET A 1 952 ? 16.962 6.043 -1.219 1.00 89.75 952 MET A C 1
ATOM 7369 O O . MET A 1 952 ? 16.596 4.914 -1.556 1.00 89.75 952 MET A O 1
ATOM 7373 N N . VAL A 1 953 ? 18.137 6.560 -1.592 1.00 92.69 953 VAL A N 1
ATOM 7374 C CA . VAL A 1 953 ? 19.150 5.805 -2.343 1.00 92.69 953 VAL A CA 1
ATOM 7375 C C . VAL A 1 953 ? 19.637 4.637 -1.479 1.00 92.69 953 VAL A C 1
ATOM 7377 O O . VAL A 1 953 ? 19.491 3.484 -1.900 1.00 92.69 953 VAL A O 1
ATOM 7380 N N . ALA A 1 954 ? 20.056 4.898 -0.236 1.00 91.12 954 ALA A N 1
ATOM 7381 C CA . ALA A 1 954 ? 20.514 3.882 0.708 1.00 91.12 954 ALA A CA 1
ATOM 7382 C C . ALA A 1 954 ? 19.432 2.827 0.995 1.00 91.12 954 ALA A C 1
ATOM 7384 O O . ALA A 1 954 ? 19.658 1.637 0.761 1.00 91.12 954 ALA A O 1
ATOM 7385 N N . PHE A 1 955 ? 18.232 3.247 1.416 1.00 89.44 955 PHE A N 1
ATOM 7386 C CA . PHE A 1 955 ? 17.108 2.356 1.735 1.00 89.44 955 PHE A CA 1
ATOM 7387 C C . PHE A 1 955 ? 16.688 1.482 0.548 1.00 89.44 955 PHE A C 1
ATOM 7389 O O . PHE A 1 955 ? 16.306 0.324 0.733 1.00 89.44 955 PHE A O 1
ATOM 7396 N N . SER A 1 956 ? 16.766 2.010 -0.681 1.00 90.50 956 SER A N 1
ATOM 7397 C CA . SER A 1 956 ? 16.363 1.264 -1.876 1.00 90.50 956 SER A CA 1
ATOM 7398 C C . SER A 1 956 ? 17.220 0.030 -2.147 1.00 90.50 956 SER A C 1
ATOM 7400 O O . SER A 1 956 ? 16.727 -0.902 -2.775 1.00 90.50 956 SER A O 1
ATOM 7402 N N . CYS A 1 957 ? 18.474 0.003 -1.680 1.00 92.31 957 CYS A N 1
ATOM 7403 C CA . CYS A 1 957 ? 19.456 -1.034 -2.020 1.00 92.31 957 CYS A CA 1
ATOM 7404 C C . CYS A 1 957 ? 19.650 -1.222 -3.544 1.00 92.31 957 CYS A C 1
ATOM 7406 O O . CYS A 1 957 ? 19.969 -2.319 -4.009 1.00 92.31 957 CYS A O 1
ATOM 7408 N N . CYS A 1 958 ? 19.414 -0.166 -4.328 1.00 92.25 958 CYS A N 1
ATOM 7409 C CA . CYS A 1 958 ? 19.728 -0.119 -5.753 1.00 92.25 958 CYS A CA 1
ATOM 7410 C C . CYS A 1 958 ? 21.194 0.283 -5.979 1.00 92.25 958 CYS A C 1
ATOM 7412 O O . CYS A 1 958 ? 21.842 0.807 -5.077 1.00 92.25 958 CYS A O 1
ATOM 7414 N N . VAL A 1 959 ? 21.700 0.024 -7.185 1.00 92.94 959 VAL A N 1
ATOM 7415 C CA . VAL A 1 959 ? 23.059 0.373 -7.630 1.00 92.94 959 VAL A CA 1
ATOM 7416 C C . VAL A 1 959 ? 22.937 1.156 -8.936 1.00 92.94 959 VAL A C 1
ATOM 7418 O O . VAL A 1 959 ? 22.144 0.768 -9.802 1.00 92.94 959 VAL A O 1
ATOM 7421 N N . TYR A 1 960 ? 23.695 2.244 -9.056 1.00 94.56 960 TYR A N 1
ATOM 7422 C CA . TYR A 1 960 ? 23.688 3.161 -10.192 1.00 94.56 960 TYR A CA 1
ATOM 7423 C C . TYR A 1 960 ? 25.064 3.135 -10.879 1.00 94.56 960 TYR A C 1
ATOM 7425 O O . TYR A 1 960 ? 25.524 2.061 -11.269 1.00 94.56 960 TYR A O 1
ATOM 7433 N N . ASP A 1 961 ? 25.712 4.285 -11.072 1.00 91.44 961 ASP A N 1
ATOM 7434 C CA . ASP A 1 961 ? 27.016 4.429 -11.736 1.00 91.44 961 ASP A CA 1
ATOM 7435 C C . ASP A 1 961 ? 28.098 5.004 -10.795 1.00 91.44 961 ASP A C 1
ATOM 7437 O O . ASP A 1 961 ? 29.058 5.629 -11.245 1.00 91.44 961 ASP A O 1
ATOM 7441 N N . GLY A 1 962 ? 27.946 4.832 -9.476 1.00 87.88 962 GLY A N 1
ATOM 7442 C CA . GLY A 1 962 ? 28.947 5.213 -8.468 1.00 87.88 962 GLY A CA 1
ATOM 7443 C C . GLY A 1 962 ? 29.899 4.093 -8.013 1.00 87.88 962 GLY A C 1
ATOM 7444 O O . GLY A 1 962 ? 30.746 4.329 -7.156 1.00 87.88 962 GLY A O 1
ATOM 7445 N N . GLY A 1 963 ? 29.780 2.882 -8.571 1.00 91.44 963 GLY A N 1
ATOM 7446 C CA . GLY A 1 963 ? 30.713 1.772 -8.328 1.00 91.44 963 GLY A CA 1
ATOM 7447 C C . GLY A 1 963 ? 30.818 1.329 -6.861 1.00 91.44 963 GLY A C 1
ATOM 7448 O O . GLY A 1 963 ? 29.851 1.397 -6.099 1.00 91.44 963 GLY A O 1
ATOM 7449 N N . ASP A 1 964 ? 32.003 0.858 -6.461 1.00 90.19 964 ASP A N 1
ATOM 7450 C CA . ASP A 1 964 ? 32.258 0.409 -5.085 1.00 90.19 964 ASP A CA 1
ATOM 7451 C C . ASP A 1 964 ? 32.330 1.558 -4.060 1.00 90.19 964 ASP A C 1
ATOM 7453 O O . ASP A 1 964 ? 32.191 1.301 -2.865 1.00 90.19 964 ASP A O 1
ATOM 7457 N N . GLU A 1 965 ? 32.498 2.817 -4.489 1.00 92.50 965 GLU A N 1
ATOM 7458 C CA . GLU A 1 965 ? 32.359 3.984 -3.603 1.00 92.50 965 GLU A CA 1
ATOM 7459 C C . GLU A 1 965 ? 30.909 4.158 -3.151 1.00 92.50 965 GLU A C 1
ATOM 7461 O O . GLU A 1 965 ? 30.628 4.114 -1.957 1.00 92.50 965 GLU A O 1
ATOM 7466 N N . GLU A 1 966 ? 29.977 4.285 -4.104 1.00 93.44 966 GLU A N 1
ATOM 7467 C CA . GLU A 1 966 ? 28.538 4.392 -3.826 1.00 93.44 966 GLU A CA 1
ATOM 7468 C C . GLU A 1 966 ? 28.052 3.186 -3.024 1.00 93.44 966 GLU A C 1
ATOM 7470 O O . GLU A 1 966 ? 27.262 3.337 -2.096 1.00 93.44 966 GLU A O 1
ATOM 7475 N N . LYS A 1 967 ? 28.567 1.986 -3.311 1.00 90.81 967 LYS A N 1
ATOM 7476 C CA . LYS A 1 967 ? 28.280 0.805 -2.495 1.00 90.81 967 LYS A CA 1
ATOM 7477 C C . LYS A 1 967 ? 28.707 1.006 -1.034 1.00 90.81 967 LYS A C 1
ATOM 7479 O O . LYS A 1 967 ? 27.870 0.832 -0.154 1.00 90.81 967 LYS A O 1
ATOM 7484 N N . LYS A 1 968 ? 29.958 1.407 -0.768 1.00 92.31 968 LYS A N 1
ATOM 7485 C CA . LYS A 1 968 ? 30.467 1.659 0.596 1.00 92.31 968 LYS A CA 1
ATOM 7486 C C . LYS A 1 968 ? 29.692 2.772 1.307 1.00 92.31 968 LYS A C 1
ATOM 7488 O O . LYS A 1 968 ? 29.307 2.591 2.459 1.00 92.31 968 LYS A O 1
ATOM 7493 N N . GLU A 1 969 ? 29.415 3.884 0.623 1.00 93.12 969 GLU A N 1
ATOM 7494 C CA . GLU A 1 969 ? 28.605 4.991 1.152 1.00 93.12 969 GLU A CA 1
ATOM 7495 C C . GLU A 1 969 ? 27.195 4.524 1.526 1.00 93.12 969 GLU A C 1
ATOM 7497 O O . GLU A 1 969 ? 26.726 4.775 2.635 1.00 93.12 969 GLU A O 1
ATOM 7502 N N . MET A 1 970 ? 26.519 3.801 0.630 1.00 93.62 970 MET A N 1
ATOM 7503 C CA . MET A 1 970 ? 25.150 3.338 0.860 1.00 93.62 970 MET A CA 1
ATOM 7504 C C . MET A 1 970 ? 25.068 2.188 1.871 1.00 93.62 970 MET A C 1
ATOM 7506 O O . MET A 1 970 ? 24.042 2.052 2.537 1.00 93.62 970 MET A O 1
ATOM 7510 N N . ASP A 1 971 ? 26.114 1.373 2.011 1.00 89.12 971 ASP A N 1
ATOM 7511 C CA . ASP A 1 971 ? 26.224 0.364 3.068 1.00 89.12 971 ASP A CA 1
ATOM 7512 C C . ASP A 1 971 ? 26.409 1.051 4.441 1.00 89.12 971 ASP A C 1
ATOM 7514 O O . ASP A 1 971 ? 25.666 0.753 5.378 1.00 89.12 971 ASP A O 1
ATOM 7518 N N . ALA A 1 972 ? 27.287 2.059 4.548 1.00 89.88 972 ALA A N 1
ATOM 7519 C CA . ALA A 1 972 ? 27.463 2.858 5.767 1.00 89.88 972 ALA A CA 1
ATOM 7520 C C . ALA A 1 972 ? 26.191 3.643 6.151 1.00 89.88 972 ALA A C 1
ATOM 7522 O O . ALA A 1 972 ? 25.750 3.595 7.303 1.00 89.88 972 ALA A O 1
ATOM 7523 N N . ALA A 1 973 ? 25.540 4.299 5.186 1.00 88.88 973 ALA A N 1
ATOM 7524 C CA . ALA A 1 973 ? 24.276 5.006 5.398 1.00 88.88 973 ALA A CA 1
ATOM 7525 C C . ALA A 1 973 ? 23.140 4.059 5.838 1.00 88.88 973 ALA A C 1
ATOM 7527 O O . ALA A 1 973 ? 22.301 4.436 6.662 1.00 88.88 973 ALA A O 1
ATOM 7528 N N . ARG A 1 974 ? 23.123 2.805 5.351 1.00 88.69 974 ARG A N 1
ATOM 7529 C CA . ARG A 1 974 ? 22.172 1.778 5.813 1.00 88.69 974 ARG A CA 1
ATOM 7530 C C . ARG A 1 974 ? 22.381 1.401 7.279 1.00 88.69 974 ARG A C 1
ATOM 7532 O O . ARG A 1 974 ? 21.393 1.232 7.997 1.00 88.69 974 ARG A O 1
ATOM 7539 N N . GLU A 1 975 ? 23.627 1.297 7.729 1.00 84.69 975 GLU A N 1
ATOM 7540 C CA . GLU A 1 975 ? 23.934 0.967 9.123 1.00 84.69 975 GLU A CA 1
ATOM 7541 C C . GLU A 1 975 ? 23.661 2.133 10.079 1.00 84.69 975 GLU A C 1
ATOM 7543 O O . GLU A 1 975 ? 22.989 1.941 11.095 1.00 84.69 975 GLU A O 1
ATOM 7548 N N . ILE A 1 976 ? 24.045 3.359 9.711 1.00 83.31 976 ILE A N 1
ATOM 7549 C CA . ILE A 1 976 ? 23.729 4.570 10.486 1.00 83.31 976 ILE A CA 1
ATOM 7550 C C . ILE A 1 976 ? 22.207 4.764 10.602 1.00 83.31 976 ILE A C 1
ATOM 7552 O O . ILE A 1 976 ? 21.687 4.985 11.699 1.00 83.31 976 ILE A O 1
ATOM 7556 N N . GLY A 1 977 ? 21.479 4.664 9.484 1.00 75.06 977 GLY A N 1
ATOM 7557 C CA . GLY A 1 977 ? 20.043 4.948 9.431 1.00 75.06 977 GLY A CA 1
ATOM 7558 C C . GLY A 1 977 ? 19.143 3.849 10.005 1.00 75.06 977 GLY A C 1
ATOM 7559 O O . GLY A 1 977 ? 18.066 4.155 10.521 1.00 75.06 977 GLY A O 1
ATOM 7560 N N . TRP A 1 978 ? 19.549 2.573 9.929 1.00 80.50 978 TRP A N 1
ATOM 7561 C CA . TRP A 1 978 ? 18.677 1.439 10.277 1.00 80.50 978 TRP A CA 1
ATOM 7562 C C . TRP A 1 978 ? 19.343 0.294 11.063 1.00 80.50 978 TRP A C 1
ATOM 7564 O O . TRP A 1 978 ? 18.721 -0.763 11.175 1.00 80.50 978 TRP A O 1
ATOM 7574 N N . ARG A 1 979 ? 20.544 0.485 11.633 1.00 79.38 979 ARG A N 1
ATOM 7575 C CA . ARG A 1 979 ? 21.172 -0.372 12.667 1.00 79.38 979 ARG A CA 1
ATOM 7576 C C . ARG A 1 979 ? 21.005 -1.883 12.427 1.00 79.38 979 ARG A C 1
ATOM 7578 O O . ARG A 1 979 ? 20.163 -2.536 13.044 1.00 79.38 979 ARG A O 1
ATOM 7585 N N . GLY A 1 980 ? 21.758 -2.447 11.491 1.00 72.19 980 GLY A N 1
ATOM 7586 C CA . GLY A 1 980 ? 21.763 -3.879 11.191 1.00 72.19 980 GLY A CA 1
ATOM 7587 C C . GLY A 1 980 ? 20.568 -4.395 10.380 1.00 72.19 980 GLY A C 1
ATOM 7588 O O . GLY A 1 980 ? 20.565 -5.551 9.955 1.00 72.19 980 GLY A O 1
ATOM 7589 N N . LYS A 1 981 ? 19.528 -3.582 10.112 1.00 75.69 981 LYS A N 1
ATOM 7590 C CA . LYS A 1 981 ? 18.315 -4.020 9.380 1.00 75.69 981 LYS A CA 1
ATOM 7591 C C . LYS A 1 981 ? 18.619 -4.644 8.013 1.00 75.69 981 LYS A C 1
ATOM 7593 O O . LYS A 1 981 ? 17.865 -5.516 7.564 1.00 75.69 981 LYS A O 1
ATOM 7598 N N . PHE A 1 982 ? 19.673 -4.185 7.342 1.00 76.31 982 PHE A N 1
ATOM 7599 C CA . PHE A 1 982 ? 20.047 -4.615 5.993 1.00 76.31 982 PHE A CA 1
ATOM 7600 C C . PHE A 1 982 ? 21.139 -5.694 5.968 1.00 76.31 982 PHE A C 1
ATOM 7602 O O . PHE A 1 982 ? 21.192 -6.446 5.000 1.00 76.31 982 PHE A O 1
ATOM 7609 N N . THR A 1 983 ? 21.925 -5.825 7.038 1.00 72.69 983 THR A N 1
ATOM 7610 C CA . THR A 1 983 ? 23.048 -6.772 7.184 1.00 72.69 983 THR A CA 1
ATOM 7611 C C . THR A 1 983 ? 22.722 -8.017 8.021 1.00 72.69 983 THR A C 1
ATOM 7613 O O . THR A 1 983 ? 23.579 -8.886 8.178 1.00 72.69 983 THR A O 1
ATOM 7616 N N . LYS A 1 984 ? 21.481 -8.169 8.521 1.00 74.62 984 LYS A N 1
ATOM 7617 C CA . LYS A 1 984 ? 21.020 -9.403 9.196 1.00 74.62 984 LYS A CA 1
ATOM 7618 C C . LYS A 1 984 ? 21.386 -10.665 8.393 1.00 74.62 984 LYS A C 1
ATOM 7620 O O . LYS A 1 984 ? 21.051 -10.762 7.209 1.00 74.62 984 LYS A O 1
ATOM 7625 N N . ARG A 1 985 ? 22.006 -11.653 9.060 1.00 62.88 985 ARG A N 1
ATOM 7626 C CA . ARG A 1 985 ? 22.358 -12.965 8.477 1.00 62.88 985 ARG A CA 1
ATOM 7627 C C . ARG A 1 985 ? 21.148 -13.572 7.740 1.00 62.88 985 ARG A C 1
ATOM 7629 O O . ARG A 1 985 ? 20.018 -13.485 8.214 1.00 62.88 985 ARG A O 1
ATOM 7636 N N . GLY A 1 986 ? 21.387 -14.135 6.554 1.00 63.38 986 GLY A N 1
ATOM 7637 C CA . GLY A 1 986 ? 20.352 -14.689 5.665 1.00 63.38 986 GLY A CA 1
ATOM 7638 C C . GLY A 1 986 ? 19.648 -13.686 4.730 1.00 63.38 986 GLY A C 1
ATOM 7639 O O . GLY A 1 986 ? 18.969 -14.105 3.791 1.00 63.38 986 GLY A O 1
ATOM 7640 N N . ARG A 1 987 ? 19.810 -12.364 4.907 1.00 73.19 987 ARG A N 1
ATOM 7641 C CA . ARG A 1 987 ? 19.150 -11.358 4.053 1.00 73.19 987 ARG A CA 1
ATOM 7642 C C . ARG A 1 987 ? 19.901 -11.117 2.733 1.00 73.19 987 ARG A C 1
ATOM 7644 O O . ARG A 1 987 ? 20.782 -10.269 2.652 1.00 73.19 987 ARG A O 1
ATOM 7651 N N . VAL A 1 988 ? 19.491 -11.789 1.655 1.00 75.25 988 VAL A N 1
ATOM 7652 C CA . VAL A 1 988 ? 20.079 -11.578 0.315 1.00 75.25 988 VAL A CA 1
ATOM 7653 C C . VAL A 1 988 ? 19.498 -10.335 -0.377 1.00 75.25 988 VAL A C 1
ATOM 7655 O O . VAL A 1 988 ? 18.328 -10.308 -0.764 1.00 75.25 988 VAL A O 1
ATOM 7658 N N . ILE A 1 989 ? 20.330 -9.315 -0.603 1.00 79.88 989 ILE A N 1
ATOM 7659 C CA . ILE A 1 989 ? 19.994 -8.135 -1.416 1.00 79.88 989 ILE A CA 1
ATOM 7660 C C . ILE A 1 989 ? 20.236 -8.452 -2.905 1.00 79.88 989 ILE A C 1
ATOM 7662 O O . ILE A 1 989 ? 21.299 -8.942 -3.275 1.00 79.88 989 ILE A O 1
ATOM 7666 N N . ARG A 1 990 ? 19.259 -8.169 -3.783 1.00 85.75 990 ARG A N 1
ATOM 7667 C CA . ARG A 1 990 ? 19.361 -8.380 -5.247 1.00 85.75 990 ARG A CA 1
ATOM 7668 C C . ARG A 1 990 ? 18.997 -7.097 -6.024 1.00 85.75 990 ARG A C 1
ATOM 7670 O O . ARG A 1 990 ? 17.854 -6.985 -6.478 1.00 85.75 990 ARG A O 1
ATOM 7677 N N . PRO A 1 991 ? 19.928 -6.136 -6.209 1.00 87.62 991 PRO A N 1
ATOM 7678 C CA . PRO A 1 991 ? 19.624 -4.788 -6.714 1.00 87.62 991 PRO A CA 1
ATOM 7679 C C . PRO A 1 991 ? 18.873 -4.762 -8.053 1.00 87.62 991 PRO A C 1
ATOM 7681 O O . PRO A 1 991 ? 17.900 -4.026 -8.208 1.00 87.62 991 PRO A O 1
ATOM 7684 N N . GLY A 1 992 ? 19.241 -5.630 -9.001 1.00 86.69 992 GLY A N 1
ATOM 7685 C CA . GLY A 1 992 ? 18.575 -5.685 -10.306 1.00 86.69 992 GLY A CA 1
ATOM 7686 C C . GLY A 1 992 ? 17.111 -6.139 -10.254 1.00 86.69 992 GLY A C 1
ATOM 7687 O O . GLY A 1 992 ? 16.288 -5.657 -11.029 1.00 86.69 992 GLY A O 1
ATOM 7688 N N . VAL A 1 993 ? 16.739 -6.999 -9.297 1.00 87.12 993 VAL A N 1
ATOM 7689 C CA . VAL A 1 993 ? 15.331 -7.380 -9.068 1.00 87.12 993 VAL A CA 1
ATOM 7690 C C . VAL A 1 993 ? 14.556 -6.205 -8.469 1.00 87.12 993 VAL A C 1
ATOM 7692 O O . VAL A 1 993 ? 13.416 -5.946 -8.855 1.00 87.12 993 VAL A O 1
ATOM 7695 N N . ILE A 1 994 ? 15.190 -5.438 -7.578 1.00 87.38 994 ILE A N 1
ATOM 7696 C CA . ILE A 1 994 ? 14.615 -4.218 -7.001 1.00 87.38 994 ILE A CA 1
ATOM 7697 C C . ILE A 1 994 ? 14.357 -3.180 -8.110 1.00 87.38 994 ILE A C 1
ATOM 7699 O O . ILE A 1 994 ? 13.249 -2.633 -8.176 1.00 87.38 994 ILE A O 1
ATOM 7703 N N . ARG A 1 995 ? 15.305 -2.989 -9.040 1.00 91.06 995 ARG A N 1
ATOM 7704 C CA . ARG A 1 995 ? 15.153 -2.106 -10.211 1.00 91.06 995 ARG A CA 1
ATOM 7705 C C . ARG A 1 995 ? 14.018 -2.548 -11.137 1.00 91.06 995 ARG A C 1
ATOM 7707 O O . ARG A 1 995 ? 13.091 -1.765 -11.340 1.00 91.06 995 ARG A O 1
ATOM 7714 N N . MET A 1 996 ? 13.993 -3.811 -11.574 1.00 89.25 996 MET A N 1
ATOM 7715 C CA . MET A 1 996 ? 12.894 -4.360 -12.391 1.00 89.25 996 MET A CA 1
ATOM 7716 C C . MET A 1 996 ? 11.521 -4.264 -11.703 1.00 89.25 996 MET A C 1
ATOM 7718 O O . MET A 1 996 ? 10.514 -3.991 -12.353 1.00 89.25 996 MET A O 1
ATOM 7722 N N . SER A 1 997 ? 11.458 -4.432 -10.375 1.00 85.56 997 SER A N 1
ATOM 7723 C CA . SER A 1 997 ? 10.208 -4.289 -9.609 1.00 85.56 997 SER A CA 1
ATOM 7724 C C . SER A 1 997 ? 9.684 -2.845 -9.537 1.00 85.56 997 SER A C 1
ATOM 7726 O O . SER A 1 997 ? 8.543 -2.623 -9.112 1.00 85.56 997 SER A O 1
ATOM 7728 N N . GLY A 1 998 ? 10.487 -1.868 -9.978 1.00 88.81 998 GLY A N 1
ATOM 7729 C CA . GLY A 1 998 ? 10.188 -0.441 -9.929 1.00 88.81 998 GLY A CA 1
ATOM 7730 C C . GLY A 1 998 ? 10.363 0.169 -8.537 1.00 88.81 998 GLY A C 1
ATOM 7731 O O . GLY A 1 998 ? 9.765 1.209 -8.266 1.00 88.81 998 GLY A O 1
ATOM 7732 N N . LYS A 1 999 ? 11.129 -0.462 -7.633 1.00 89.25 999 LYS A N 1
ATOM 7733 C CA . LYS A 1 999 ? 11.343 0.035 -6.260 1.00 89.25 999 LYS A CA 1
ATOM 7734 C C . LYS A 1 999 ? 12.388 1.157 -6.166 1.00 89.25 999 LYS A C 1
ATOM 7736 O O . LYS A 1 999 ? 12.247 1.992 -5.281 1.00 89.25 999 LYS A O 1
ATOM 7741 N N . CYS A 1 1000 ? 13.364 1.239 -7.074 1.00 93.31 1000 CYS A N 1
ATOM 7742 C CA . CYS A 1 1000 ? 14.398 2.283 -7.016 1.00 93.31 1000 CYS A CA 1
ATOM 7743 C C . CYS A 1 1000 ? 13.826 3.719 -7.092 1.00 93.31 1000 CYS A C 1
ATOM 7745 O O . CYS A 1 1000 ? 12.783 3.943 -7.734 1.00 93.31 1000 CYS A O 1
ATOM 7747 N N . PRO A 1 1001 ? 14.517 4.701 -6.481 1.00 94.94 1001 PRO A N 1
ATOM 7748 C CA . PRO A 1 1001 ? 14.640 6.072 -6.976 1.00 94.94 1001 PRO A CA 1
ATOM 7749 C C . PRO A 1 1001 ? 14.841 6.140 -8.500 1.00 94.94 1001 PRO A C 1
ATOM 7751 O O . PRO A 1 1001 ? 15.375 5.210 -9.101 1.00 94.94 1001 PRO A O 1
ATOM 7754 N N . LEU A 1 1002 ? 14.384 7.231 -9.119 1.00 96.44 1002 LEU A N 1
ATOM 7755 C CA . LEU A 1 1002 ? 14.794 7.605 -10.477 1.00 96.44 1002 LEU A CA 1
ATOM 7756 C C . LEU A 1 1002 ? 15.912 8.635 -10.331 1.00 96.44 1002 LEU A C 1
ATOM 7758 O O . LEU A 1 1002 ? 15.759 9.556 -9.525 1.00 96.44 1002 LEU A O 1
ATOM 7762 N N . THR A 1 1003 ? 17.000 8.497 -11.086 1.00 96.94 1003 THR A N 1
ATOM 7763 C CA . THR A 1 1003 ? 18.060 9.523 -11.090 1.00 96.94 1003 THR A CA 1
ATOM 7764 C C . THR A 1 1003 ? 17.563 10.803 -11.781 1.00 96.94 1003 THR A C 1
ATOM 7766 O O . THR A 1 1003 ? 16.619 10.734 -12.577 1.00 96.94 1003 THR A O 1
ATOM 7769 N N . PRO A 1 1004 ? 18.167 11.983 -11.542 1.00 97.69 1004 PRO A N 1
ATOM 7770 C CA . PRO A 1 1004 ? 17.744 13.208 -12.225 1.00 97.69 1004 PRO A CA 1
ATOM 7771 C C . PRO A 1 1004 ? 17.890 13.088 -13.754 1.00 97.69 1004 PRO A C 1
ATOM 7773 O O . PRO A 1 1004 ? 17.015 13.533 -14.492 1.00 97.69 1004 PRO A O 1
ATOM 7776 N N . LEU A 1 1005 ? 18.916 12.372 -14.233 1.00 97.25 1005 LEU A N 1
ATOM 7777 C CA . LEU A 1 1005 ? 19.082 11.993 -15.642 1.00 97.25 1005 LEU A CA 1
ATOM 7778 C C . LEU A 1 1005 ? 17.904 11.151 -16.175 1.00 97.25 1005 LEU A C 1
ATOM 7780 O O . LEU A 1 1005 ? 17.404 11.415 -17.267 1.00 97.25 1005 LEU A O 1
ATOM 7784 N N . GLU A 1 1006 ? 17.423 10.157 -15.418 1.00 97.50 1006 GLU A N 1
ATOM 7785 C CA . GLU A 1 1006 ? 16.254 9.347 -15.809 1.00 97.50 1006 GLU A CA 1
ATOM 7786 C C . GLU A 1 1006 ? 14.962 10.172 -15.852 1.00 97.50 1006 GLU A C 1
ATOM 7788 O O . GLU A 1 1006 ? 14.101 9.934 -16.703 1.00 97.50 1006 GLU A O 1
ATOM 7793 N N . VAL A 1 1007 ? 14.831 11.162 -14.964 1.00 97.75 1007 VAL A N 1
ATOM 7794 C CA . VAL A 1 1007 ? 13.720 12.124 -14.973 1.00 97.75 1007 VAL A CA 1
ATOM 7795 C C . VAL A 1 1007 ? 13.801 13.041 -16.192 1.00 97.75 1007 VAL A C 1
ATOM 7797 O O . VAL A 1 1007 ? 12.787 13.232 -16.861 1.00 97.75 1007 VAL A O 1
ATOM 7800 N N . GLY A 1 1008 ? 14.987 13.544 -16.542 1.00 97.19 1008 GLY A N 1
ATOM 7801 C CA . GLY A 1 1008 ? 15.184 14.373 -17.731 1.00 97.19 1008 GLY A CA 1
ATOM 7802 C C . GLY A 1 1008 ? 14.842 13.625 -19.024 1.00 97.19 1008 GLY A C 1
ATOM 7803 O O . GLY A 1 1008 ? 13.992 14.081 -19.793 1.00 97.19 1008 GLY A O 1
ATOM 7804 N N . LEU A 1 1009 ? 15.396 12.417 -19.205 1.00 96.88 1009 LEU A N 1
ATOM 7805 C CA . LEU A 1 1009 ? 15.078 11.518 -20.326 1.00 96.88 1009 LEU A CA 1
ATOM 7806 C C . LEU A 1 1009 ? 13.572 11.236 -20.433 1.00 96.88 1009 LEU A C 1
ATOM 7808 O O . LEU A 1 1009 ? 12.999 11.257 -21.526 1.00 96.88 1009 LEU A O 1
ATOM 7812 N N . MET A 1 1010 ? 12.920 10.979 -19.294 1.00 96.81 1010 MET A N 1
ATOM 7813 C CA . MET A 1 1010 ? 11.475 10.769 -19.225 1.00 96.81 1010 MET A CA 1
ATOM 7814 C C . MET A 1 1010 ? 10.704 12.011 -19.695 1.00 96.81 1010 MET A C 1
ATOM 7816 O O . MET A 1 1010 ? 9.784 11.870 -20.498 1.00 96.81 1010 MET A O 1
ATOM 7820 N N . LEU A 1 1011 ? 11.061 13.210 -19.225 1.00 96.50 1011 LEU A N 1
ATOM 7821 C CA . LEU A 1 1011 ? 10.357 14.454 -19.553 1.00 96.50 1011 LEU A CA 1
ATOM 7822 C C . LEU A 1 1011 ? 10.551 14.863 -21.019 1.00 96.50 1011 LEU A C 1
ATOM 7824 O O . LEU A 1 1011 ? 9.554 15.088 -21.713 1.00 96.50 1011 LEU A O 1
ATOM 7828 N N . ARG A 1 1012 ? 11.791 14.849 -21.527 1.00 95.69 1012 ARG A N 1
ATOM 7829 C CA . ARG A 1 1012 ? 12.092 15.083 -22.953 1.00 95.69 1012 ARG A CA 1
ATOM 7830 C C . ARG A 1 1012 ? 11.293 14.120 -23.836 1.00 95.69 1012 ARG A C 1
ATOM 7832 O O . ARG A 1 1012 ? 10.628 14.529 -24.786 1.00 95.69 1012 ARG A O 1
ATOM 7839 N N . GLY A 1 1013 ? 11.262 12.833 -23.479 1.00 94.75 1013 GLY A N 1
ATOM 7840 C CA . GLY A 1 1013 ? 10.506 11.818 -24.219 1.00 94.75 1013 GLY A CA 1
ATOM 7841 C C . GLY A 1 1013 ? 8.982 11.889 -24.039 1.00 94.75 1013 GLY A C 1
ATOM 7842 O O . GLY A 1 1013 ? 8.245 11.354 -24.863 1.00 94.75 1013 GLY A O 1
ATOM 7843 N N . MET A 1 1014 ? 8.479 12.578 -23.011 1.00 94.06 1014 MET A N 1
ATOM 7844 C CA . MET A 1 1014 ? 7.064 12.958 -22.875 1.00 94.06 1014 MET A CA 1
ATOM 7845 C C . MET A 1 1014 ? 6.703 14.236 -23.658 1.00 94.06 1014 MET A C 1
ATOM 7847 O O . MET A 1 1014 ? 5.522 14.600 -23.720 1.00 94.06 1014 MET A O 1
ATOM 7851 N N . GLY A 1 1015 ? 7.694 14.870 -24.295 1.00 92.62 1015 GLY A N 1
ATOM 7852 C CA . GLY A 1 1015 ? 7.559 16.015 -25.194 1.00 92.62 1015 GLY A CA 1
ATOM 7853 C C . GLY A 1 1015 ? 7.850 17.380 -24.566 1.00 92.62 1015 GLY A C 1
ATOM 7854 O O . GLY A 1 1015 ? 7.603 18.378 -25.232 1.00 92.62 1015 GLY A O 1
ATOM 7855 N N . PHE A 1 1016 ? 8.315 17.453 -23.316 1.00 93.25 1016 PHE A N 1
ATOM 7856 C CA . PHE A 1 1016 ? 8.737 18.726 -22.715 1.00 93.25 1016 PHE A CA 1
ATOM 7857 C C . PHE A 1 1016 ? 10.061 19.176 -23.347 1.00 93.25 1016 PHE A C 1
ATOM 7859 O O . PHE A 1 1016 ? 10.972 18.358 -23.492 1.00 93.25 1016 PHE A O 1
ATOM 7866 N N . SER A 1 1017 ? 10.165 20.442 -23.754 1.00 92.31 1017 SER A N 1
ATOM 7867 C CA . SER A 1 1017 ? 11.381 20.983 -24.379 1.00 92.31 1017 SER A CA 1
ATOM 7868 C C . SER A 1 1017 ? 12.346 21.570 -23.343 1.00 92.31 1017 SER A C 1
ATOM 7870 O O . SER A 1 1017 ? 12.003 21.743 -22.179 1.00 92.31 1017 SER A O 1
ATOM 7872 N N . ASN A 1 1018 ? 13.548 21.957 -23.769 1.00 92.19 1018 ASN A N 1
ATOM 7873 C CA . ASN A 1 1018 ? 14.503 22.712 -22.946 1.00 92.19 1018 ASN A CA 1
ATOM 7874 C C . ASN A 1 1018 ? 14.003 24.125 -22.573 1.00 92.19 1018 ASN A C 1
ATOM 7876 O O . ASN A 1 1018 ? 14.536 24.725 -21.643 1.00 92.19 1018 ASN A O 1
ATOM 7880 N N . LYS A 1 1019 ? 12.960 24.627 -23.250 1.00 91.06 1019 LYS A N 1
ATOM 7881 C CA . LYS A 1 1019 ? 12.215 25.847 -22.895 1.00 91.06 1019 LYS A CA 1
ATOM 7882 C C . LYS A 1 1019 ? 11.088 25.590 -21.878 1.00 91.06 1019 LYS A C 1
ATOM 7884 O O . LYS A 1 1019 ? 10.455 26.535 -21.420 1.00 91.06 1019 LYS A O 1
ATOM 7889 N N . THR A 1 1020 ? 10.816 24.336 -21.492 1.00 93.44 1020 THR A N 1
ATOM 7890 C CA . THR A 1 1020 ? 9.922 24.044 -20.360 1.00 93.44 1020 THR A CA 1
ATOM 7891 C C . THR A 1 1020 ? 10.596 24.487 -19.059 1.00 93.44 1020 THR A C 1
ATOM 7893 O O . THR A 1 1020 ? 11.576 23.877 -18.631 1.00 93.44 1020 THR A O 1
ATOM 7896 N N . ALA A 1 1021 ? 10.039 25.498 -18.395 1.00 96.00 1021 ALA A N 1
ATOM 7897 C CA . ALA A 1 1021 ? 10.442 25.871 -17.044 1.00 96.00 1021 ALA A CA 1
ATOM 7898 C C . ALA A 1 1021 ? 9.996 24.806 -16.020 1.00 96.00 1021 ALA A C 1
ATOM 7900 O O . ALA A 1 1021 ? 8.862 24.309 -16.066 1.00 96.00 1021 ALA A O 1
ATOM 7901 N N . ILE A 1 1022 ? 10.894 24.443 -15.097 1.00 97.56 1022 ILE A N 1
ATOM 7902 C CA . ILE A 1 1022 ? 10.678 23.369 -14.114 1.00 97.56 1022 ILE A CA 1
ATOM 7903 C C . ILE A 1 1022 ? 10.925 23.888 -12.700 1.00 97.56 1022 ILE A C 1
ATOM 7905 O O . ILE A 1 1022 ? 12.020 24.347 -12.409 1.00 97.56 1022 ILE A O 1
ATOM 7909 N N . PHE A 1 1023 ? 9.963 23.721 -11.793 1.00 98.31 1023 PHE A N 1
ATOM 7910 C CA . PHE A 1 1023 ? 10.205 23.837 -10.353 1.00 98.31 1023 PHE A CA 1
ATOM 7911 C C . PHE A 1 1023 ? 10.512 22.456 -9.756 1.00 98.31 1023 PHE A C 1
ATOM 7913 O O . PHE A 1 1023 ? 9.685 21.544 -9.829 1.00 98.31 1023 PHE A O 1
ATOM 7920 N N . LEU A 1 1024 ? 11.691 22.281 -9.166 1.00 97.81 1024 LEU A N 1
ATOM 7921 C CA . LEU A 1 1024 ? 12.143 21.026 -8.572 1.00 97.81 1024 LEU A CA 1
ATOM 7922 C C . LEU A 1 1024 ? 11.993 21.062 -7.043 1.00 97.81 1024 LEU A C 1
ATOM 7924 O O . LEU A 1 1024 ? 12.712 21.780 -6.353 1.00 97.81 1024 LEU A O 1
ATOM 7928 N N . ALA A 1 1025 ? 11.087 20.232 -6.526 1.00 96.50 1025 ALA A N 1
ATOM 7929 C CA . ALA A 1 1025 ? 10.884 20.005 -5.100 1.00 96.50 1025 ALA A CA 1
ATOM 7930 C C . ALA A 1 1025 ? 11.595 18.717 -4.655 1.00 96.50 1025 ALA A C 1
ATOM 7932 O O . ALA A 1 1025 ? 11.226 17.609 -5.064 1.00 96.50 1025 ALA A O 1
ATOM 7933 N N . SER A 1 1026 ? 12.598 18.857 -3.792 1.00 93.50 1026 SER A N 1
ATOM 7934 C CA . SER A 1 1026 ? 13.327 17.750 -3.167 1.00 93.50 1026 SER A CA 1
ATOM 7935 C C . SER A 1 1026 ? 13.937 18.171 -1.828 1.00 93.50 1026 SER A C 1
ATOM 7937 O O . SER A 1 1026 ? 14.121 19.363 -1.563 1.00 93.50 1026 SER A O 1
ATOM 7939 N N . GLY A 1 1027 ? 14.312 17.183 -1.009 1.00 89.38 1027 GLY A N 1
ATOM 7940 C CA . GLY A 1 1027 ? 15.357 17.365 -0.000 1.00 89.38 1027 GLY A CA 1
ATOM 7941 C C . GLY A 1 1027 ? 16.759 17.408 -0.630 1.00 89.38 1027 GLY A C 1
ATOM 7942 O O . GLY A 1 1027 ? 16.912 17.600 -1.840 1.00 89.38 1027 GLY A O 1
ATOM 7943 N N . LYS A 1 1028 ? 17.795 17.190 0.190 1.00 90.06 1028 LYS A N 1
ATOM 7944 C CA . LYS A 1 1028 ? 19.198 17.154 -0.258 1.00 90.06 1028 LYS A CA 1
ATOM 7945 C C . LYS A 1 1028 ? 19.442 15.958 -1.190 1.00 90.06 1028 LYS A C 1
ATOM 7947 O O . LYS A 1 1028 ? 19.432 14.807 -0.755 1.00 90.06 1028 LYS A O 1
ATOM 7952 N N . ILE A 1 1029 ? 19.683 16.240 -2.469 1.00 94.25 1029 ILE A N 1
ATOM 7953 C CA . ILE A 1 1029 ? 19.946 15.227 -3.500 1.00 94.25 1029 ILE A CA 1
ATOM 7954 C C . ILE A 1 1029 ? 21.308 14.556 -3.241 1.00 94.25 1029 ILE A C 1
ATOM 7956 O O . ILE A 1 1029 ? 22.305 15.233 -2.982 1.00 94.25 1029 ILE A O 1
ATOM 7960 N N . TYR A 1 1030 ? 21.358 13.224 -3.318 1.00 94.88 1030 TYR A N 1
ATOM 7961 C CA . TYR A 1 1030 ? 22.595 12.447 -3.173 1.00 94.88 1030 TYR A CA 1
ATOM 7962 C C . TYR A 1 1030 ? 23.591 12.774 -4.299 1.00 94.88 1030 TYR A C 1
ATOM 7964 O O . TYR A 1 1030 ? 23.186 12.829 -5.460 1.00 94.88 1030 TYR A O 1
ATOM 7972 N N . ARG A 1 1031 ? 24.875 13.004 -3.953 1.00 94.38 1031 ARG A N 1
ATOM 7973 C CA . ARG A 1 1031 ? 25.970 13.440 -4.859 1.00 94.38 1031 ARG A CA 1
ATOM 7974 C C . ARG A 1 1031 ? 25.472 14.443 -5.929 1.00 94.38 1031 ARG A C 1
ATOM 7976 O O . ARG A 1 1031 ? 25.627 14.218 -7.131 1.00 94.38 1031 ARG A O 1
ATOM 7983 N N . ALA A 1 1032 ? 24.817 15.521 -5.476 1.00 93.62 1032 ALA A N 1
ATOM 7984 C CA . ALA A 1 1032 ? 24.029 16.433 -6.314 1.00 93.62 1032 ALA A CA 1
ATOM 7985 C C . ALA A 1 1032 ? 24.784 16.966 -7.544 1.00 93.62 1032 ALA A C 1
ATOM 7987 O O . ALA A 1 1032 ? 24.245 16.895 -8.644 1.00 93.62 1032 ALA A O 1
ATOM 7988 N N . GLU A 1 1033 ? 26.029 17.418 -7.381 1.00 91.81 1033 GLU A N 1
ATOM 7989 C CA . GLU A 1 1033 ? 26.898 17.926 -8.459 1.00 91.81 1033 GLU A CA 1
ATOM 7990 C C . GLU A 1 1033 ? 27.005 16.950 -9.643 1.00 91.81 1033 GLU A C 1
ATOM 7992 O O . GLU A 1 1033 ? 26.787 17.334 -10.792 1.00 91.81 1033 GLU A O 1
ATOM 7997 N N . LYS A 1 1034 ? 27.248 15.661 -9.360 1.00 92.94 1034 LYS A N 1
ATOM 7998 C CA . LYS A 1 1034 ? 27.296 14.593 -10.370 1.00 92.94 1034 LYS A CA 1
ATOM 7999 C C . LYS A 1 1034 ? 25.923 14.359 -10.998 1.00 92.94 1034 LYS A C 1
ATOM 8001 O O . LYS A 1 1034 ? 25.791 14.285 -12.218 1.00 92.94 1034 LYS A O 1
ATOM 8006 N N . TYR A 1 1035 ? 24.903 14.164 -10.163 1.00 95.12 1035 TYR A N 1
ATOM 8007 C CA . TYR A 1 1035 ? 23.631 13.608 -10.620 1.00 95.12 1035 TYR A CA 1
ATOM 8008 C C . TYR A 1 1035 ? 22.667 14.647 -11.217 1.00 95.12 1035 TYR A C 1
ATOM 8010 O O . TYR A 1 1035 ? 21.829 14.263 -12.033 1.00 95.12 1035 TYR A O 1
ATOM 8018 N N . MET A 1 1036 ? 22.780 15.935 -10.868 1.00 96.06 1036 MET A N 1
ATOM 8019 C CA . MET A 1 1036 ? 21.922 17.011 -11.391 1.00 96.06 1036 MET A CA 1
ATOM 8020 C C . MET A 1 1036 ? 22.360 17.566 -12.747 1.00 96.06 1036 MET A C 1
ATOM 8022 O O . MET A 1 1036 ? 21.493 18.005 -13.504 1.00 96.06 1036 MET A O 1
ATOM 8026 N N . ALA A 1 1037 ? 23.656 17.536 -13.079 1.00 95.75 1037 ALA A N 1
ATOM 8027 C CA . ALA A 1 1037 ? 24.175 18.162 -14.298 1.00 95.75 1037 ALA A CA 1
ATOM 8028 C C . ALA A 1 1037 ? 23.424 17.748 -15.590 1.00 95.75 1037 ALA A C 1
ATOM 8030 O O . ALA A 1 1037 ? 23.030 18.643 -16.337 1.00 95.75 1037 ALA A O 1
ATOM 8031 N N . PRO A 1 1038 ? 23.083 16.461 -15.833 1.00 95.56 1038 PRO A N 1
ATOM 8032 C CA . PRO A 1 1038 ? 22.320 16.075 -17.025 1.00 95.56 1038 PRO A CA 1
ATOM 8033 C C . PRO A 1 1038 ? 20.870 16.585 -17.033 1.00 95.56 1038 PRO A C 1
ATOM 8035 O O . PRO A 1 1038 ? 20.292 16.780 -18.098 1.00 95.56 1038 PRO A O 1
ATOM 8038 N N . LEU A 1 1039 ? 20.251 16.793 -15.863 1.00 97.12 1039 LEU A N 1
ATOM 8039 C CA . LEU A 1 1039 ? 18.886 17.325 -15.781 1.00 97.12 1039 LEU A CA 1
ATOM 8040 C C . LEU A 1 1039 ? 18.862 18.832 -16.073 1.00 97.12 1039 LEU A C 1
ATOM 8042 O O . LEU A 1 1039 ? 17.981 19.285 -16.799 1.00 97.12 1039 LEU A O 1
ATOM 8046 N N . LEU A 1 1040 ? 19.847 19.576 -15.557 1.00 96.69 1040 LEU A N 1
ATOM 8047 C CA . LEU A 1 1040 ? 20.058 20.996 -15.864 1.00 96.69 1040 LEU A CA 1
ATOM 8048 C C . LEU A 1 1040 ? 20.388 21.205 -17.350 1.00 96.69 1040 LEU A C 1
ATOM 8050 O O . LEU A 1 1040 ? 19.858 22.112 -17.980 1.00 96.69 1040 LEU A O 1
ATOM 8054 N N . GLU A 1 1041 ? 21.200 20.322 -17.931 1.00 95.44 1041 GLU A N 1
ATOM 8055 C CA . GLU A 1 1041 ? 21.542 20.335 -19.357 1.00 95.44 1041 GLU A CA 1
ATOM 8056 C C . GLU A 1 1041 ? 20.312 20.125 -20.263 1.00 95.44 1041 GLU A C 1
ATOM 8058 O O . GLU A 1 1041 ? 20.153 20.815 -21.268 1.00 95.44 1041 GLU A O 1
ATOM 8063 N N . MET A 1 1042 ? 19.402 19.216 -19.889 1.00 96.69 1042 MET A N 1
ATOM 8064 C CA . MET A 1 1042 ? 18.144 18.993 -20.618 1.00 96.69 1042 MET A CA 1
ATOM 8065 C C . MET A 1 1042 ? 17.099 20.105 -20.412 1.00 96.69 1042 MET A C 1
ATOM 8067 O O . MET A 1 1042 ? 16.235 20.285 -21.277 1.00 96.69 1042 MET A O 1
ATOM 8071 N N . PHE A 1 1043 ? 17.155 20.812 -19.277 1.00 96.69 1043 PHE A N 1
ATOM 8072 C CA . PHE A 1 1043 ? 16.186 21.824 -18.841 1.00 96.69 1043 PHE A CA 1
ATOM 8073 C C . PHE A 1 1043 ? 16.895 23.002 -18.135 1.00 96.69 1043 PHE A C 1
ATOM 8075 O O . PHE A 1 1043 ? 16.855 23.096 -16.907 1.00 96.69 1043 PHE A O 1
ATOM 8082 N N . PRO A 1 1044 ? 17.519 23.932 -18.885 1.00 95.50 1044 PRO A N 1
ATOM 8083 C CA . PRO A 1 1044 ? 18.245 25.073 -18.312 1.00 95.50 1044 PRO A CA 1
ATOM 8084 C C . PRO A 1 1044 ? 17.346 26.060 -17.544 1.00 95.50 1044 PRO A C 1
ATOM 8086 O O . PRO A 1 1044 ? 17.836 26.802 -16.700 1.00 95.50 1044 PRO A O 1
ATOM 8089 N N . LEU A 1 1045 ? 16.029 26.042 -17.786 1.00 95.94 1045 LEU A N 1
ATOM 8090 C CA . LEU A 1 1045 ? 15.026 26.791 -17.012 1.00 95.94 1045 LEU A CA 1
ATOM 8091 C C . LEU A 1 1045 ? 14.520 26.025 -15.768 1.00 95.94 1045 LEU A C 1
ATOM 8093 O O . LEU A 1 1045 ? 13.442 26.317 -15.244 1.00 95.94 1045 LEU A O 1
ATOM 8097 N N . LEU A 1 1046 ? 15.267 25.024 -15.288 1.00 97.50 1046 LEU A N 1
ATOM 8098 C CA . LEU A 1 1046 ? 15.003 24.387 -14.000 1.00 97.50 1046 LEU A CA 1
ATOM 8099 C C . LEU A 1 1046 ? 15.379 25.324 -12.850 1.00 97.50 1046 LEU A C 1
ATOM 8101 O O . LEU A 1 1046 ? 16.406 25.996 -12.878 1.00 97.50 1046 LEU A O 1
ATOM 8105 N N . GLN A 1 1047 ? 14.531 25.350 -11.830 1.00 97.25 1047 GLN A N 1
ATOM 8106 C CA . GLN A 1 1047 ? 14.634 26.169 -10.634 1.00 97.25 1047 GLN A CA 1
ATOM 8107 C C . GLN A 1 1047 ? 14.315 25.328 -9.394 1.00 97.25 1047 GLN A C 1
ATOM 8109 O O . GLN A 1 1047 ? 13.510 24.398 -9.457 1.00 97.25 1047 GLN A O 1
ATOM 8114 N N . THR A 1 1048 ? 14.898 25.679 -8.254 1.00 96.06 1048 THR A N 1
ATOM 8115 C CA . THR A 1 1048 ? 14.524 25.150 -6.933 1.00 96.06 1048 THR A CA 1
ATOM 8116 C C . THR A 1 1048 ? 14.059 26.306 -6.039 1.00 96.06 1048 THR A C 1
ATOM 8118 O O . THR A 1 1048 ? 14.146 27.472 -6.431 1.00 96.06 1048 THR A O 1
ATOM 8121 N N . LYS A 1 1049 ? 13.574 26.030 -4.820 1.00 94.75 1049 LYS A N 1
ATOM 8122 C CA . LYS A 1 1049 ? 13.290 27.099 -3.840 1.00 94.75 1049 LYS A CA 1
ATOM 8123 C C . LYS A 1 1049 ? 14.551 27.910 -3.506 1.00 94.75 1049 LYS A C 1
ATOM 8125 O O . LYS A 1 1049 ? 14.476 29.125 -3.379 1.00 94.75 1049 LYS A O 1
ATOM 8130 N N . GLU A 1 1050 ? 15.709 27.254 -3.474 1.00 92.62 1050 GLU A N 1
ATOM 8131 C CA . GLU A 1 1050 ? 17.026 27.852 -3.234 1.00 92.62 1050 GLU A CA 1
ATOM 8132 C C . GLU A 1 1050 ? 17.528 28.729 -4.403 1.00 92.62 1050 GLU A C 1
ATOM 8134 O O . GLU A 1 1050 ? 18.336 29.618 -4.169 1.00 92.62 1050 GLU A O 1
ATOM 8139 N N . THR A 1 1051 ? 17.049 28.535 -5.644 1.00 93.81 1051 THR A N 1
ATOM 8140 C CA . THR A 1 1051 ? 17.397 29.395 -6.806 1.00 93.81 1051 THR A CA 1
ATOM 8141 C C . THR A 1 1051 ? 16.338 30.459 -7.137 1.00 93.81 1051 THR A C 1
ATOM 8143 O O . THR A 1 1051 ? 16.472 31.193 -8.125 1.00 93.81 1051 THR A O 1
ATOM 8146 N N . LEU A 1 1052 ? 15.254 30.511 -6.356 1.00 94.69 1052 LEU A N 1
ATOM 8147 C CA . LEU A 1 1052 ? 14.160 31.479 -6.495 1.00 94.69 1052 LEU A CA 1
ATOM 8148 C C . LEU A 1 1052 ? 14.043 32.417 -5.291 1.00 94.69 1052 LEU A C 1
ATOM 8150 O O . LEU A 1 1052 ? 13.621 33.554 -5.481 1.00 94.69 1052 LEU A O 1
ATOM 8154 N N . ALA A 1 1053 ? 14.380 31.965 -4.083 1.00 94.62 1053 ALA A N 1
ATOM 8155 C CA . ALA A 1 1053 ? 14.461 32.798 -2.885 1.00 94.62 1053 ALA A CA 1
ATOM 8156 C C . ALA A 1 1053 ? 15.781 33.590 -2.848 1.00 94.62 1053 ALA A C 1
ATOM 8158 O O . ALA A 1 1053 ? 16.786 33.135 -3.393 1.00 94.62 1053 ALA A O 1
ATOM 8159 N N . SER A 1 1054 ? 15.802 34.743 -2.175 1.00 92.88 1054 SER A N 1
ATOM 8160 C CA . SER A 1 1054 ? 17.061 35.317 -1.692 1.00 92.88 1054 SER A CA 1
ATOM 8161 C C . SER A 1 1054 ? 17.580 34.527 -0.478 1.00 92.88 1054 SER A C 1
ATOM 8163 O O . SER A 1 1054 ? 16.862 33.724 0.130 1.00 92.88 1054 SER A O 1
ATOM 8165 N N . GLU A 1 1055 ? 18.838 34.757 -0.099 1.00 90.88 1055 GLU A N 1
ATOM 8166 C CA . GLU A 1 1055 ? 19.414 34.202 1.135 1.00 90.88 1055 GLU A CA 1
ATOM 8167 C C . GLU A 1 1055 ? 18.610 34.618 2.381 1.00 90.88 1055 GLU A C 1
ATOM 8169 O O . GLU A 1 1055 ? 18.414 33.798 3.282 1.00 90.88 1055 GLU A O 1
ATOM 8174 N N . GLU A 1 1056 ? 18.124 35.863 2.386 1.00 92.44 1056 GLU A N 1
ATOM 8175 C CA . GLU A 1 1056 ? 17.328 36.502 3.441 1.00 92.44 1056 GLU A CA 1
ATOM 8176 C C . GLU A 1 1056 ? 15.898 35.950 3.483 1.00 92.44 1056 GLU A C 1
ATOM 8178 O O . GLU A 1 1056 ? 15.443 35.526 4.545 1.00 92.44 1056 GLU A O 1
ATOM 8183 N N . ASP A 1 1057 ? 15.229 35.856 2.325 1.00 92.44 1057 ASP A N 1
ATOM 8184 C CA . ASP A 1 1057 ? 13.882 35.286 2.166 1.00 92.44 1057 ASP A CA 1
ATOM 8185 C C . ASP A 1 1057 ? 13.797 33.884 2.793 1.00 92.44 1057 ASP A C 1
ATOM 8187 O O . ASP A 1 1057 ? 12.805 33.515 3.425 1.00 92.44 1057 ASP A O 1
ATOM 8191 N N . LEU A 1 1058 ? 14.844 33.074 2.589 1.00 93.44 1058 LEU A N 1
ATOM 8192 C CA . LEU A 1 1058 ? 14.871 31.665 2.972 1.00 93.44 1058 LEU A CA 1
ATOM 8193 C C . LEU A 1 1058 ? 15.439 31.426 4.380 1.00 93.44 1058 LEU A C 1
ATOM 8195 O O . LEU A 1 1058 ? 15.160 30.379 4.974 1.00 93.44 1058 LEU A O 1
ATOM 8199 N N . ALA A 1 1059 ? 16.217 32.363 4.936 1.00 93.00 1059 ALA A N 1
ATOM 8200 C CA . ALA A 1 1059 ? 16.879 32.212 6.236 1.00 93.00 1059 ALA A CA 1
ATOM 8201 C C . ALA A 1 1059 ? 15.938 31.808 7.396 1.00 93.00 1059 ALA A C 1
ATOM 8203 O O . ALA A 1 1059 ? 16.307 30.879 8.123 1.00 93.00 1059 ALA A O 1
ATOM 8204 N N . PRO A 1 1060 ? 14.712 32.362 7.544 1.00 93.19 1060 PRO A N 1
ATOM 8205 C CA . PRO A 1 1060 ? 13.764 31.943 8.585 1.00 93.19 1060 PRO A CA 1
ATOM 8206 C C . PRO A 1 1060 ? 13.304 30.481 8.480 1.00 93.19 1060 PRO A C 1
ATOM 8208 O O . PRO A 1 1060 ? 12.742 29.939 9.431 1.00 93.19 1060 PRO A O 1
ATOM 8211 N N . PHE A 1 1061 ? 13.518 29.832 7.331 1.00 93.06 1061 PHE A N 1
ATOM 8212 C CA . PHE A 1 1061 ? 12.982 28.508 7.016 1.00 93.06 1061 PHE A CA 1
ATOM 8213 C C . PHE A 1 1061 ? 14.054 27.416 6.906 1.00 93.06 1061 PHE A C 1
ATOM 8215 O O . PHE A 1 1061 ? 13.727 26.253 7.143 1.00 93.06 1061 PHE A O 1
ATOM 8222 N N . LYS A 1 1062 ? 15.323 27.761 6.616 1.00 86.44 1062 LYS A N 1
ATOM 8223 C CA . LYS A 1 1062 ? 16.432 26.813 6.338 1.00 86.44 1062 LYS A CA 1
ATOM 8224 C C . LYS A 1 1062 ? 16.554 25.648 7.345 1.00 86.44 1062 LYS A C 1
ATOM 8226 O O . LYS A 1 1062 ? 16.879 24.537 6.935 1.00 86.44 1062 LYS A O 1
ATOM 8231 N N . ASN A 1 1063 ? 16.239 25.865 8.628 1.00 87.38 1063 ASN A N 1
ATOM 8232 C CA . ASN A 1 1063 ? 16.340 24.852 9.694 1.00 87.38 1063 ASN A CA 1
ATOM 8233 C C . ASN A 1 1063 ? 15.045 24.056 9.983 1.00 87.38 1063 ASN A C 1
ATOM 8235 O O . ASN A 1 1063 ? 15.066 23.144 10.810 1.00 87.38 1063 ASN A O 1
ATOM 8239 N N . PHE A 1 1064 ? 13.920 24.358 9.325 1.00 91.06 1064 PHE A N 1
ATOM 8240 C CA . PHE A 1 1064 ? 12.603 23.789 9.644 1.00 91.06 1064 PHE A CA 1
ATOM 8241 C C . PHE A 1 1064 ? 12.061 22.935 8.489 1.00 91.06 1064 PHE A C 1
ATOM 8243 O O . PHE A 1 1064 ? 11.425 23.434 7.554 1.00 91.06 1064 PHE A O 1
ATOM 8250 N N . SER A 1 1065 ? 12.308 21.622 8.548 1.00 89.50 1065 SER A N 1
ATOM 8251 C CA . SER A 1 1065 ? 12.038 20.690 7.439 1.00 89.50 1065 SER A CA 1
ATOM 8252 C C . SER A 1 1065 ? 10.568 20.653 6.987 1.00 89.50 1065 SER A C 1
ATOM 8254 O O . SER A 1 1065 ? 10.296 20.490 5.796 1.00 89.50 1065 SER A O 1
ATOM 8256 N N . SER A 1 1066 ? 9.612 20.874 7.892 1.00 91.56 1066 SER A N 1
ATOM 8257 C CA . SER A 1 1066 ? 8.178 20.921 7.582 1.00 91.56 1066 SER A CA 1
ATOM 8258 C C . SER A 1 1066 ? 7.750 22.261 6.985 1.00 91.56 1066 SER A C 1
ATOM 8260 O O . SER A 1 1066 ? 6.889 22.261 6.107 1.00 91.56 1066 SER A O 1
ATOM 8262 N N . ARG A 1 1067 ? 8.365 23.387 7.387 1.00 93.69 1067 ARG A N 1
ATOM 8263 C CA . ARG A 1 1067 ? 8.108 24.703 6.764 1.00 93.69 1067 ARG A CA 1
ATOM 8264 C C . ARG A 1 1067 ? 8.667 24.744 5.339 1.00 93.69 1067 ARG A C 1
ATOM 8266 O O . ARG A 1 1067 ? 7.955 25.124 4.414 1.00 93.69 1067 ARG A O 1
ATOM 8273 N N . MET A 1 1068 ? 9.889 24.244 5.136 1.00 93.81 1068 MET A N 1
ATOM 8274 C CA . MET A 1 1068 ? 10.498 24.094 3.804 1.00 93.81 1068 MET A CA 1
ATOM 8275 C C . MET A 1 1068 ? 9.648 23.204 2.885 1.00 93.81 1068 MET A C 1
ATOM 8277 O O . MET A 1 1068 ? 9.364 23.574 1.746 1.00 93.81 1068 MET A O 1
ATOM 8281 N N . ALA A 1 1069 ? 9.147 22.076 3.402 1.00 93.56 1069 ALA A N 1
ATOM 8282 C CA . ALA A 1 1069 ? 8.232 21.208 2.663 1.00 93.56 1069 ALA A CA 1
ATOM 8283 C C . ALA A 1 1069 ? 6.854 21.846 2.383 1.00 93.56 1069 ALA A C 1
ATOM 8285 O O . ALA A 1 1069 ? 6.172 21.416 1.452 1.00 93.56 1069 ALA A O 1
ATOM 8286 N N . ALA A 1 1070 ? 6.423 22.846 3.162 1.00 95.62 1070 ALA A N 1
ATOM 8287 C CA . ALA A 1 1070 ? 5.185 23.588 2.921 1.00 95.62 1070 ALA A CA 1
ATOM 8288 C C . ALA A 1 1070 ? 5.352 24.610 1.784 1.00 95.62 1070 ALA A C 1
ATOM 8290 O O . ALA A 1 1070 ? 4.479 24.701 0.923 1.00 95.62 1070 ALA A O 1
ATOM 8291 N N . ILE A 1 1071 ? 6.506 25.287 1.713 1.00 96.50 1071 ILE A N 1
ATOM 8292 C CA . ILE A 1 1071 ? 6.879 26.159 0.587 1.00 96.50 1071 ILE A CA 1
ATOM 8293 C C . ILE A 1 1071 ? 6.915 25.344 -0.718 1.00 96.50 1071 ILE A C 1
ATOM 8295 O O . ILE A 1 1071 ? 6.206 25.682 -1.669 1.00 96.50 1071 ILE A O 1
ATOM 8299 N N . ASP A 1 1072 ? 7.646 24.219 -0.739 1.00 96.69 1072 ASP A N 1
ATOM 8300 C CA . ASP A 1 1072 ? 7.677 23.294 -1.888 1.00 96.69 1072 ASP A CA 1
ATOM 8301 C C . ASP A 1 1072 ? 6.261 22.839 -2.288 1.00 96.69 1072 ASP A C 1
ATOM 8303 O O . ASP A 1 1072 ? 5.926 22.782 -3.473 1.00 96.69 1072 ASP A O 1
ATOM 8307 N N . TYR A 1 1073 ? 5.406 22.524 -1.307 1.00 96.81 1073 TYR A N 1
ATOM 8308 C CA . TYR A 1 1073 ? 4.028 22.091 -1.543 1.00 96.81 1073 TYR A CA 1
ATOM 8309 C C . TYR A 1 1073 ? 3.186 23.189 -2.212 1.00 96.81 1073 TYR A C 1
ATOM 8311 O O . TYR A 1 1073 ? 2.492 22.897 -3.187 1.00 96.81 1073 TYR A O 1
ATOM 8319 N N . SER A 1 1074 ? 3.258 24.436 -1.734 1.00 96.06 1074 SER A N 1
ATOM 8320 C CA . SER A 1 1074 ? 2.526 25.575 -2.308 1.00 96.06 1074 SER A CA 1
ATOM 8321 C C . SER A 1 1074 ? 2.946 25.877 -3.747 1.00 96.06 1074 SER A C 1
ATOM 8323 O O . SER A 1 1074 ? 2.086 25.987 -4.623 1.00 96.06 1074 SER A O 1
ATOM 8325 N N . VAL A 1 1075 ? 4.253 25.930 -4.037 1.00 97.12 1075 VAL A N 1
ATOM 8326 C CA . VAL A 1 1075 ? 4.738 26.197 -5.405 1.00 97.12 1075 VAL A CA 1
ATOM 8327 C C . VAL A 1 1075 ? 4.350 25.055 -6.356 1.00 97.12 1075 VAL A C 1
ATOM 8329 O O . VAL A 1 1075 ? 3.897 25.301 -7.478 1.00 97.12 1075 VAL A O 1
ATOM 8332 N N . CYS A 1 1076 ? 4.428 23.795 -5.905 1.00 96.81 1076 CYS A N 1
ATOM 8333 C CA . CYS A 1 1076 ? 3.957 22.656 -6.699 1.00 96.81 1076 CYS A CA 1
ATOM 8334 C C . CYS A 1 1076 ? 2.425 22.632 -6.870 1.00 96.81 1076 CYS A C 1
ATOM 8336 O O . CYS A 1 1076 ? 1.925 22.105 -7.870 1.00 96.81 1076 CYS A O 1
ATOM 8338 N N . ALA A 1 1077 ? 1.655 23.204 -5.937 1.00 94.62 1077 ALA A N 1
ATOM 8339 C CA . ALA A 1 1077 ? 0.198 23.277 -6.037 1.00 94.62 1077 ALA A CA 1
ATOM 8340 C C . ALA A 1 1077 ? -0.259 24.171 -7.197 1.00 94.62 1077 ALA A C 1
ATOM 8342 O O . ALA A 1 1077 ? -1.230 23.805 -7.853 1.00 94.62 1077 ALA A O 1
ATOM 8343 N N . GLN A 1 1078 ? 0.481 25.243 -7.506 1.00 93.31 1078 GLN A N 1
ATOM 8344 C CA . GLN A 1 1078 ? 0.114 26.235 -8.530 1.00 93.31 1078 GLN A CA 1
ATOM 8345 C C . GLN A 1 1078 ? 0.557 25.897 -9.972 1.00 93.31 1078 GLN A C 1
ATOM 8347 O O . GLN A 1 1078 ? 0.055 26.501 -10.912 1.00 93.31 1078 GLN A O 1
ATOM 8352 N N . SER A 1 1079 ? 1.466 24.932 -10.166 1.00 93.44 1079 SER A N 1
ATOM 8353 C CA . SER A 1 1079 ? 2.004 24.562 -11.497 1.00 93.44 1079 SER A CA 1
ATOM 8354 C C . SER A 1 1079 ? 0.967 23.948 -12.459 1.00 93.44 1079 SER A C 1
ATOM 8356 O O . SER A 1 1079 ? 0.006 23.309 -12.027 1.00 93.44 1079 SER A O 1
ATOM 8358 N N . GLU A 1 1080 ? 1.180 24.005 -13.773 1.00 89.62 1080 GLU A N 1
ATOM 8359 C CA . GLU A 1 1080 ? 0.258 23.431 -14.770 1.00 89.62 1080 GLU A CA 1
ATOM 8360 C C . GLU A 1 1080 ? 0.220 21.897 -14.737 1.00 89.62 1080 GLU A C 1
ATOM 8362 O O . GLU A 1 1080 ? -0.844 21.283 -14.874 1.00 89.62 1080 GLU A O 1
ATOM 8367 N N . ALA A 1 1081 ? 1.370 21.261 -14.510 1.00 91.69 1081 ALA A N 1
ATOM 8368 C CA . ALA A 1 1081 ? 1.478 19.817 -14.333 1.00 91.69 1081 ALA A CA 1
ATOM 8369 C C . ALA A 1 1081 ? 2.407 19.466 -13.168 1.00 91.69 1081 ALA A C 1
ATOM 8371 O O . ALA A 1 1081 ? 3.449 20.089 -12.975 1.00 91.69 1081 ALA A O 1
ATOM 8372 N N . PHE A 1 1082 ? 2.041 18.420 -12.427 1.00 94.44 1082 PHE A N 1
ATOM 8373 C CA . PHE A 1 1082 ? 2.843 17.874 -11.335 1.00 94.44 1082 PHE A CA 1
ATOM 8374 C C . PHE A 1 1082 ? 3.429 16.516 -11.730 1.00 94.44 1082 PHE A C 1
ATOM 8376 O O . PHE A 1 1082 ? 2.717 15.633 -12.204 1.00 94.44 1082 PHE A O 1
ATOM 8383 N N . VAL A 1 1083 ? 4.723 16.320 -11.518 1.00 95.19 1083 VAL A N 1
ATOM 8384 C CA . VAL A 1 1083 ? 5.458 15.096 -11.844 1.00 95.19 1083 VAL A CA 1
ATOM 8385 C C . VAL A 1 1083 ? 5.963 14.489 -10.545 1.00 95.19 1083 VAL A C 1
ATOM 8387 O O . VAL A 1 1083 ? 6.606 15.168 -9.749 1.00 95.19 1083 VAL A O 1
ATOM 8390 N N . THR A 1 1084 ? 5.699 13.204 -10.309 1.00 92.94 1084 THR A N 1
ATOM 8391 C CA . THR A 1 1084 ? 6.106 12.554 -9.058 1.00 92.94 1084 THR A CA 1
ATOM 8392 C C . THR A 1 1084 ? 6.943 11.305 -9.297 1.00 92.94 1084 THR A C 1
ATOM 8394 O O . THR A 1 1084 ? 6.493 10.328 -9.891 1.00 92.94 1084 THR A O 1
ATOM 8397 N N . THR A 1 1085 ? 8.193 11.340 -8.834 1.00 89.88 1085 THR A N 1
ATOM 8398 C CA . THR A 1 1085 ? 9.170 10.257 -9.050 1.00 89.88 1085 THR A CA 1
ATOM 8399 C C . THR A 1 1085 ? 8.959 9.056 -8.127 1.00 89.88 1085 THR A C 1
ATOM 8401 O O . THR A 1 1085 ? 9.333 7.938 -8.476 1.00 89.88 1085 THR A O 1
ATOM 8404 N N . GLN A 1 1086 ? 8.350 9.260 -6.955 1.00 81.75 1086 GLN A N 1
ATOM 8405 C CA . GLN A 1 1086 ? 8.130 8.247 -5.919 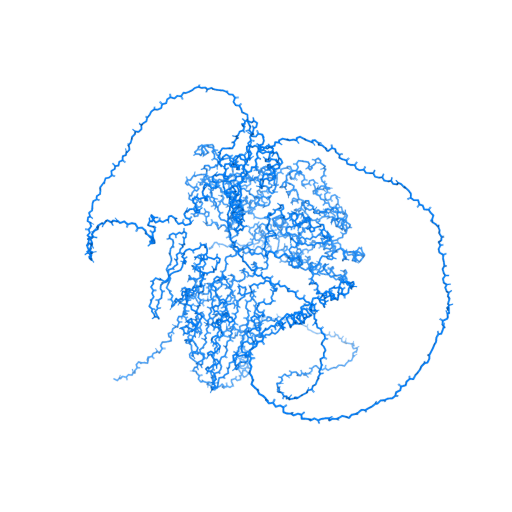1.00 81.75 1086 GLN A CA 1
ATOM 8406 C C . GLN A 1 1086 ? 6.766 8.418 -5.250 1.00 81.75 1086 GLN A C 1
ATOM 8408 O O . GLN A 1 1086 ? 6.194 9.503 -5.238 1.00 81.75 1086 GLN A O 1
ATOM 8413 N N . GLY A 1 1087 ? 6.254 7.339 -4.655 1.00 78.38 1087 GLY A N 1
ATOM 8414 C CA . GLY A 1 1087 ? 5.116 7.428 -3.739 1.00 78.38 1087 GLY A CA 1
ATOM 8415 C C . GLY A 1 1087 ? 5.505 8.072 -2.403 1.00 78.38 1087 GLY A C 1
ATOM 8416 O O . GLY A 1 1087 ? 6.681 8.153 -2.061 1.00 78.38 1087 GLY A O 1
ATOM 8417 N N . GLY A 1 1088 ? 4.507 8.509 -1.640 1.00 82.06 1088 GLY A N 1
ATOM 8418 C CA . GLY A 1 1088 ? 4.692 9.126 -0.327 1.00 82.06 1088 GLY A CA 1
ATOM 8419 C C . GLY A 1 1088 ? 3.558 10.095 -0.003 1.00 82.06 1088 GLY A C 1
ATOM 8420 O O . GLY A 1 1088 ? 2.681 10.333 -0.835 1.00 82.06 1088 GLY A O 1
ATOM 8421 N N . ASN A 1 1089 ? 3.585 10.673 1.198 1.00 85.88 1089 ASN A N 1
ATOM 8422 C CA . ASN A 1 1089 ? 2.496 11.529 1.674 1.00 85.88 1089 ASN A CA 1
ATOM 8423 C C . ASN A 1 1089 ? 2.427 12.878 0.932 1.00 85.88 1089 ASN A C 1
ATOM 8425 O O . ASN A 1 1089 ? 1.328 13.328 0.627 1.00 85.88 1089 ASN A O 1
ATOM 8429 N N . PHE A 1 1090 ? 3.566 13.482 0.566 1.00 91.50 1090 PHE A N 1
ATOM 8430 C CA . PHE A 1 1090 ? 3.607 14.736 -0.206 1.00 91.50 1090 PHE A CA 1
ATOM 8431 C C . PHE A 1 1090 ? 2.823 14.643 -1.533 1.00 91.50 1090 PHE A C 1
ATOM 8433 O O . PHE A 1 1090 ? 1.827 15.354 -1.671 1.00 91.50 1090 PHE A O 1
ATOM 8440 N N . PRO A 1 1091 ? 3.153 13.737 -2.484 1.00 91.56 1091 PRO A N 1
ATOM 8441 C CA . PRO A 1 1091 ? 2.391 13.640 -3.728 1.00 91.56 1091 PRO A CA 1
ATOM 8442 C C . PRO A 1 1091 ? 0.953 13.165 -3.501 1.00 91.56 1091 PRO A C 1
ATOM 8444 O O . PRO A 1 1091 ? 0.054 13.621 -4.198 1.00 91.56 1091 PRO A O 1
ATOM 8447 N N . HIS A 1 1092 ? 0.711 12.298 -2.513 1.00 89.44 1092 HIS A N 1
ATOM 8448 C CA . HIS A 1 1092 ? -0.629 11.828 -2.155 1.00 89.44 1092 HIS A CA 1
ATOM 8449 C C . HIS A 1 1092 ? -1.577 12.985 -1.790 1.00 89.44 1092 HIS A C 1
ATOM 8451 O O . HIS A 1 1092 ? -2.671 13.039 -2.347 1.00 89.44 1092 HIS A O 1
ATOM 8457 N N . PHE A 1 1093 ? -1.155 13.924 -0.933 1.00 93.06 1093 PHE A N 1
ATOM 8458 C CA . PHE A 1 1093 ? -1.951 15.109 -0.571 1.00 93.06 1093 PHE A CA 1
ATOM 8459 C C . PHE A 1 1093 ? -1.985 16.169 -1.673 1.00 93.06 1093 PHE A C 1
ATOM 8461 O O . PHE A 1 1093 ? -3.016 16.802 -1.899 1.00 93.06 1093 PHE A O 1
ATOM 8468 N N . LEU A 1 1094 ? -0.862 16.388 -2.360 1.00 93.75 1094 LEU A N 1
ATOM 8469 C CA . LEU A 1 1094 ? -0.768 17.409 -3.399 1.00 93.75 1094 LEU A CA 1
ATOM 8470 C C . LEU A 1 1094 ? -1.652 17.073 -4.611 1.00 93.75 1094 LEU A C 1
ATOM 8472 O O . LEU A 1 1094 ? -2.319 17.952 -5.150 1.00 93.75 1094 LEU A O 1
ATOM 8476 N N . MET A 1 1095 ? -1.727 15.797 -5.006 1.00 91.31 1095 MET A N 1
ATOM 8477 C CA . MET A 1 1095 ? -2.599 15.342 -6.095 1.00 91.31 1095 MET A CA 1
ATOM 8478 C C . MET A 1 1095 ? -4.081 15.634 -5.830 1.00 91.31 1095 MET A C 1
ATOM 8480 O O . MET A 1 1095 ? -4.775 16.094 -6.737 1.00 91.31 1095 MET A O 1
ATOM 8484 N N . GLY A 1 1096 ? -4.574 15.382 -4.612 1.00 91.75 1096 GLY A N 1
ATOM 8485 C CA . GLY A 1 1096 ? -5.969 15.662 -4.268 1.00 91.75 1096 GLY A CA 1
ATOM 8486 C C . GLY A 1 1096 ? -6.251 17.154 -4.144 1.00 91.75 1096 GLY A C 1
ATOM 8487 O O . GLY A 1 1096 ? -7.263 17.620 -4.653 1.00 91.75 1096 GLY A O 1
ATOM 8488 N N . HIS A 1 1097 ? -5.333 17.928 -3.564 1.00 93.50 1097 HIS A N 1
ATOM 8489 C CA . HIS A 1 1097 ? -5.497 19.379 -3.454 1.00 93.50 1097 HIS A CA 1
ATOM 8490 C C . HIS A 1 1097 ? -5.490 20.064 -4.825 1.00 93.50 1097 HIS A C 1
ATOM 8492 O O . HIS A 1 1097 ? -6.381 20.854 -5.120 1.00 93.50 1097 HIS A O 1
ATOM 8498 N N . ARG A 1 1098 ? -4.594 19.669 -5.735 1.00 91.94 1098 ARG A N 1
ATOM 8499 C CA . ARG A 1 1098 ? -4.639 20.158 -7.118 1.00 91.94 1098 ARG A CA 1
ATOM 8500 C C . ARG A 1 1098 ? -5.933 19.750 -7.836 1.00 91.94 1098 ARG A C 1
ATOM 8502 O O . ARG A 1 1098 ? -6.469 20.544 -8.597 1.00 91.94 1098 ARG A O 1
ATOM 8509 N N . ARG A 1 1099 ? -6.486 18.550 -7.598 1.00 89.12 1099 ARG A N 1
ATOM 8510 C CA . ARG A 1 1099 ? -7.821 18.180 -8.126 1.00 89.12 1099 ARG A CA 1
ATOM 8511 C C . ARG A 1 1099 ? -8.939 19.050 -7.540 1.00 89.12 1099 ARG A C 1
ATOM 8513 O O . ARG A 1 1099 ? -9.864 19.377 -8.275 1.00 89.12 1099 ARG A O 1
ATOM 8520 N N . TYR A 1 1100 ? -8.849 19.423 -6.262 1.00 90.75 1100 TYR A N 1
ATOM 8521 C CA . TYR A 1 1100 ? -9.805 20.314 -5.596 1.00 90.75 1100 TYR A CA 1
ATOM 8522 C C . TYR A 1 1100 ? -9.825 21.704 -6.246 1.00 90.75 1100 TYR A C 1
ATOM 8524 O O . TYR A 1 1100 ? -10.888 22.187 -6.630 1.00 90.75 1100 TYR A O 1
ATOM 8532 N N . LEU A 1 1101 ? -8.640 22.293 -6.452 1.00 88.38 1101 LEU A N 1
ATOM 8533 C CA . LEU A 1 1101 ? -8.466 23.601 -7.092 1.00 88.38 1101 LEU A CA 1
ATOM 8534 C C . LEU A 1 1101 ? -8.883 23.586 -8.575 1.00 88.38 1101 LEU A C 1
ATOM 8536 O O . LEU A 1 1101 ? -9.637 24.447 -9.019 1.00 88.38 1101 LEU A O 1
ATOM 8540 N N . TYR A 1 1102 ? -8.447 22.583 -9.345 1.00 85.38 1102 TYR A N 1
ATOM 8541 C CA . TYR A 1 1102 ? -8.637 22.526 -10.802 1.00 85.38 1102 TYR A CA 1
ATOM 8542 C C . TYR A 1 1102 ? -9.862 21.691 -11.241 1.00 85.38 1102 TYR A C 1
ATOM 8544 O O . TYR A 1 1102 ? -9.819 20.930 -12.209 1.00 85.38 1102 TYR A O 1
ATOM 8552 N N . GLY A 1 1103 ? -10.990 21.830 -10.536 1.00 81.94 1103 GLY A N 1
ATOM 8553 C CA . GLY A 1 1103 ? -12.302 21.365 -11.020 1.00 81.94 1103 GLY A CA 1
ATOM 8554 C C . GLY A 1 1103 ? -12.477 19.842 -11.145 1.00 81.94 1103 GLY A C 1
ATOM 8555 O O . GLY A 1 1103 ? -13.182 19.359 -12.036 1.00 81.94 1103 GLY A O 1
ATOM 8556 N N . GLY A 1 1104 ? -11.830 19.078 -10.261 1.00 78.38 1104 GLY A N 1
ATOM 8557 C CA . GLY A 1 1104 ? -11.897 17.613 -10.168 1.00 78.38 1104 GLY A CA 1
ATOM 8558 C C . GLY A 1 1104 ? -10.827 16.869 -10.971 1.00 78.38 1104 GLY A C 1
ATOM 8559 O O . GLY A 1 1104 ? -10.721 15.646 -10.874 1.00 78.38 1104 GLY A O 1
ATOM 8560 N N . HIS A 1 1105 ? -10.002 17.585 -11.736 1.00 78.06 1105 HIS A N 1
ATOM 8561 C CA . HIS A 1 1105 ? -8.954 17.006 -12.568 1.00 78.06 1105 HIS A CA 1
ATOM 8562 C C . HIS A 1 1105 ? -7.628 17.735 -12.357 1.00 78.06 1105 HIS A C 1
ATOM 8564 O O . HIS A 1 1105 ? -7.558 18.952 -12.458 1.00 78.06 1105 HIS A O 1
ATOM 8570 N N . SER A 1 1106 ? -6.545 16.992 -12.121 1.00 74.50 1106 SER A N 1
ATOM 8571 C CA . SER A 1 1106 ? -5.202 17.574 -12.141 1.00 74.50 1106 SER A CA 1
ATOM 8572 C C . SER A 1 1106 ? -4.228 16.700 -12.905 1.00 74.50 1106 SER A C 1
ATOM 8574 O O . SER A 1 1106 ? -4.127 15.490 -12.676 1.00 74.50 1106 SER A O 1
ATOM 8576 N N . LYS A 1 1107 ? -3.477 17.350 -13.793 1.00 81.50 1107 LYS A N 1
ATOM 8577 C CA . LYS A 1 1107 ? -2.516 16.716 -14.687 1.00 81.50 1107 LYS A CA 1
ATOM 8578 C C . LYS A 1 1107 ? -1.288 16.313 -13.884 1.00 81.50 1107 LYS A C 1
ATOM 8580 O O . LYS A 1 1107 ? -0.423 17.127 -13.563 1.00 81.50 1107 LYS A O 1
ATOM 8585 N N . THR A 1 1108 ? -1.286 15.041 -13.493 1.00 87.19 1108 THR A N 1
ATOM 8586 C CA . THR A 1 1108 ? -0.232 14.421 -12.693 1.00 87.19 1108 THR A CA 1
ATOM 8587 C C . THR A 1 1108 ? 0.460 13.341 -13.507 1.00 87.19 1108 THR A C 1
ATOM 8589 O O . THR A 1 1108 ? -0.176 12.370 -13.908 1.00 87.19 1108 THR A O 1
ATOM 8592 N N . ILE A 1 1109 ? 1.769 13.464 -13.697 1.00 89.69 1109 ILE A N 1
ATOM 8593 C CA . ILE A 1 1109 ? 2.605 12.442 -14.323 1.00 89.69 1109 ILE A CA 1
ATOM 8594 C C . ILE A 1 1109 ? 3.165 11.539 -13.221 1.00 89.69 1109 ILE A C 1
ATOM 8596 O O . ILE A 1 1109 ? 3.975 11.961 -12.395 1.00 89.69 1109 ILE A O 1
ATOM 8600 N N . LYS A 1 1110 ? 2.727 10.276 -13.220 1.00 89.25 1110 LYS A N 1
ATOM 8601 C CA . LYS A 1 1110 ? 3.207 9.229 -12.312 1.00 89.25 1110 LYS A CA 1
ATOM 8602 C C . LYS A 1 1110 ? 3.772 8.078 -13.153 1.00 89.25 1110 LYS A C 1
ATOM 8604 O O . LYS A 1 1110 ? 2.986 7.284 -13.675 1.00 89.25 1110 LYS A O 1
ATOM 8609 N N . PRO A 1 1111 ? 5.101 7.985 -13.323 1.00 89.00 1111 PRO A N 1
ATOM 8610 C CA . PRO A 1 1111 ? 5.699 7.057 -14.266 1.00 89.00 1111 PRO A CA 1
ATOM 8611 C C . PRO A 1 1111 ? 5.538 5.597 -13.847 1.00 89.00 1111 PRO A C 1
ATOM 8613 O O . PRO A 1 1111 ? 5.647 5.233 -12.673 1.00 89.00 1111 PRO A O 1
ATOM 8616 N N . ASP A 1 1112 ? 5.372 4.733 -14.846 1.00 89.69 1112 ASP A N 1
ATOM 8617 C CA . ASP A 1 1112 ? 5.558 3.297 -14.684 1.00 89.69 1112 ASP A CA 1
ATOM 8618 C C . ASP A 1 1112 ? 7.061 2.996 -14.626 1.00 89.69 1112 ASP A C 1
ATOM 8620 O O . ASP A 1 1112 ? 7.709 2.731 -15.641 1.00 89.69 1112 ASP A O 1
ATOM 8624 N N . LYS A 1 1113 ? 7.624 3.051 -13.415 1.00 92.62 1113 LYS A N 1
ATOM 8625 C CA . LYS A 1 1113 ? 9.050 2.791 -13.170 1.00 92.62 1113 LYS A CA 1
ATOM 8626 C C . LYS A 1 1113 ? 9.504 1.389 -13.591 1.00 92.62 1113 LYS A C 1
ATOM 8628 O O . LYS A 1 1113 ? 10.676 1.228 -13.910 1.00 92.62 1113 LYS A O 1
ATOM 8633 N N . ARG A 1 1114 ? 8.607 0.391 -13.640 1.00 91.88 1114 ARG A N 1
ATOM 8634 C CA . ARG A 1 1114 ? 8.940 -0.955 -14.146 1.00 91.88 1114 ARG A CA 1
ATOM 8635 C C . ARG A 1 1114 ? 9.200 -0.888 -15.647 1.00 91.88 1114 ARG A C 1
ATOM 8637 O O . ARG A 1 1114 ? 10.211 -1.386 -16.132 1.00 91.88 1114 ARG A O 1
ATOM 8644 N N . ARG A 1 1115 ? 8.323 -0.189 -16.374 1.00 92.56 1115 ARG A N 1
ATOM 8645 C CA . ARG A 1 1115 ? 8.497 0.066 -17.808 1.00 92.56 1115 ARG A CA 1
ATOM 8646 C C . ARG A 1 1115 ? 9.691 0.976 -18.100 1.00 92.56 1115 ARG A C 1
ATOM 8648 O O . ARG A 1 1115 ? 10.405 0.704 -19.060 1.00 92.56 1115 ARG A O 1
ATOM 8655 N N . LEU A 1 1116 ? 9.939 2.009 -17.287 1.00 95.00 1116 LEU A N 1
ATOM 8656 C CA . LEU A 1 1116 ? 11.131 2.858 -17.430 1.00 95.00 1116 LEU A CA 1
ATOM 8657 C C . LEU A 1 1116 ? 12.425 2.061 -17.251 1.00 95.00 1116 LEU A C 1
ATOM 8659 O O . LEU A 1 1116 ? 13.315 2.208 -18.078 1.00 95.00 1116 LEU A O 1
ATOM 8663 N N . ALA A 1 1117 ? 12.515 1.176 -16.250 1.00 94.12 1117 ALA A N 1
ATOM 8664 C CA . ALA A 1 1117 ? 13.698 0.338 -16.051 1.00 94.12 1117 ALA A CA 1
ATOM 8665 C C . ALA A 1 1117 ? 14.042 -0.471 -17.317 1.00 94.12 1117 ALA A C 1
ATOM 8667 O O . ALA A 1 1117 ? 15.172 -0.409 -17.793 1.00 94.12 1117 ALA A O 1
ATOM 8668 N N . VAL A 1 1118 ? 13.056 -1.151 -17.917 1.00 93.88 1118 VAL A N 1
ATOM 8669 C CA . VAL A 1 1118 ? 13.236 -1.934 -19.158 1.00 93.88 1118 VAL A CA 1
ATOM 8670 C C . VAL A 1 1118 ? 13.580 -1.053 -20.369 1.00 93.88 1118 VAL A C 1
ATOM 8672 O O . VAL A 1 1118 ? 14.364 -1.464 -21.222 1.00 93.88 1118 VAL A O 1
ATOM 8675 N N . LEU A 1 1119 ? 13.011 0.154 -20.466 1.00 94.44 1119 LEU A N 1
ATOM 8676 C CA . LEU A 1 1119 ? 13.308 1.094 -21.555 1.00 94.44 1119 LEU A CA 1
ATOM 8677 C C . LEU A 1 1119 ? 14.718 1.694 -21.434 1.00 94.44 1119 LEU A C 1
ATOM 8679 O O . LEU A 1 1119 ? 15.409 1.807 -22.444 1.00 94.44 1119 LEU A O 1
ATOM 8683 N N . PHE A 1 1120 ? 15.149 2.053 -20.223 1.00 96.06 1120 PHE A N 1
ATOM 8684 C CA . PHE A 1 1120 ? 16.439 2.700 -19.964 1.00 96.06 1120 PHE A CA 1
ATOM 8685 C C . PHE A 1 1120 ? 17.623 1.717 -19.864 1.00 96.06 1120 PHE A C 1
ATOM 8687 O O . PHE A 1 1120 ? 18.766 2.123 -20.047 1.00 96.06 1120 PHE A O 1
ATOM 8694 N N . ASP A 1 1121 ? 17.371 0.421 -19.651 1.00 93.50 1121 ASP A N 1
ATOM 8695 C CA . ASP A 1 1121 ? 18.372 -0.658 -19.767 1.00 93.50 1121 ASP A CA 1
ATOM 8696 C C . ASP A 1 1121 ? 18.527 -1.188 -21.214 1.00 93.50 1121 ASP A C 1
ATOM 8698 O O . ASP A 1 1121 ? 19.304 -2.105 -21.471 1.00 93.50 1121 ASP A O 1
ATOM 8702 N N . ASN A 1 1122 ? 17.805 -0.631 -22.198 1.00 90.88 1122 ASN A N 1
ATOM 8703 C CA . ASN A 1 1122 ? 17.906 -1.045 -23.601 1.00 90.88 1122 ASN A CA 1
ATOM 8704 C C . ASN A 1 1122 ? 18.804 -0.090 -24.422 1.00 90.88 1122 ASN A C 1
ATOM 8706 O O . ASN A 1 1122 ? 18.293 0.867 -25.003 1.00 90.88 1122 ASN A O 1
ATOM 8710 N N . PRO A 1 1123 ? 20.113 -0.366 -24.598 1.00 82.25 1123 PRO A N 1
ATOM 8711 C CA . PRO A 1 1123 ? 21.021 0.509 -25.351 1.00 82.25 1123 PRO A CA 1
ATOM 8712 C C . PRO A 1 1123 ? 20.760 0.530 -26.870 1.00 82.25 1123 PRO A C 1
ATOM 8714 O O . PRO A 1 1123 ? 21.469 1.220 -27.605 1.00 82.25 1123 PRO A O 1
ATOM 8717 N N . ARG A 1 1124 ? 19.789 -0.251 -27.373 1.00 88.62 1124 ARG A N 1
ATOM 8718 C CA . ARG A 1 1124 ? 19.419 -0.330 -28.797 1.00 88.62 1124 ARG A CA 1
ATOM 8719 C C . ARG A 1 1124 ? 18.125 0.418 -29.138 1.00 88.62 1124 ARG A C 1
ATOM 8721 O O . ARG A 1 1124 ? 17.763 0.450 -30.312 1.00 88.62 1124 ARG A O 1
ATOM 8728 N N . ILE A 1 1125 ? 17.413 0.997 -28.167 1.00 94.12 1125 ILE A N 1
ATOM 8729 C CA . ILE A 1 1125 ? 16.193 1.760 -28.465 1.00 94.12 1125 ILE A CA 1
ATOM 8730 C C . ILE A 1 1125 ? 16.548 3.097 -29.131 1.00 94.12 1125 ILE A C 1
ATOM 8732 O O . ILE A 1 1125 ? 17.326 3.874 -28.593 1.00 94.12 1125 ILE A O 1
ATOM 8736 N N . GLY A 1 1126 ? 15.988 3.363 -30.314 1.00 95.06 1126 GLY A N 1
ATOM 8737 C CA . GLY A 1 1126 ? 16.115 4.661 -30.989 1.00 95.06 1126 GLY A CA 1
ATOM 8738 C C . GLY A 1 1126 ? 15.120 5.689 -30.445 1.00 95.06 1126 GLY A C 1
ATOM 8739 O O . GLY A 1 1126 ? 14.013 5.322 -30.029 1.00 95.06 1126 GLY A O 1
ATOM 8740 N N . TRP A 1 1127 ? 15.480 6.975 -30.497 1.00 95.69 1127 TRP A N 1
ATOM 8741 C CA . TRP A 1 1127 ? 14.729 8.072 -29.873 1.00 95.69 1127 TRP A CA 1
ATOM 8742 C C . TRP A 1 1127 ? 13.239 8.092 -30.239 1.00 95.69 1127 TRP A C 1
ATOM 8744 O O . TRP A 1 1127 ? 12.380 8.050 -29.356 1.00 95.69 1127 TRP A O 1
ATOM 8754 N N . LYS A 1 1128 ? 12.917 8.014 -31.540 1.00 94.12 1128 LYS A N 1
ATOM 8755 C CA . LYS A 1 1128 ? 11.533 7.967 -32.060 1.00 94.12 1128 LYS A CA 1
ATOM 8756 C C . LYS A 1 1128 ? 10.683 6.847 -31.434 1.00 94.12 1128 LYS A C 1
ATOM 8758 O O . LYS A 1 1128 ? 9.463 6.975 -31.348 1.00 94.12 1128 LYS A O 1
ATOM 8763 N N . SER A 1 1129 ? 11.299 5.748 -30.988 1.00 95.06 1129 SER A N 1
ATOM 8764 C CA . SER A 1 1129 ? 10.599 4.647 -30.314 1.00 95.06 1129 SER A CA 1
ATOM 8765 C C . SER A 1 1129 ? 10.470 4.868 -28.804 1.00 95.06 1129 SER A C 1
ATOM 8767 O O . SER A 1 1129 ? 9.396 4.638 -28.245 1.00 95.06 1129 SER A O 1
ATOM 8769 N N . LEU A 1 1130 ? 11.523 5.377 -28.152 1.00 95.12 1130 LEU A N 1
ATOM 8770 C CA . LEU A 1 1130 ? 11.502 5.751 -26.734 1.00 95.12 1130 LEU A CA 1
ATOM 8771 C C . LEU A 1 1130 ? 10.435 6.828 -26.465 1.00 95.12 1130 LEU A C 1
ATOM 8773 O O . LEU A 1 1130 ? 9.556 6.628 -25.623 1.00 95.12 1130 LEU A O 1
ATOM 8777 N N . LYS A 1 1131 ? 10.436 7.903 -27.263 1.00 94.50 1131 LYS A N 1
ATOM 8778 C CA . LYS A 1 1131 ? 9.436 8.980 -27.234 1.00 94.50 1131 LYS A CA 1
ATOM 8779 C C . LYS A 1 1131 ? 8.008 8.450 -27.399 1.00 94.50 1131 LYS A C 1
ATOM 8781 O O . LYS A 1 1131 ? 7.130 8.795 -26.614 1.00 94.50 1131 LYS A O 1
ATOM 8786 N N . ARG A 1 1132 ? 7.765 7.518 -28.332 1.00 93.50 1132 ARG A N 1
ATOM 8787 C CA . ARG A 1 1132 ? 6.442 6.881 -28.510 1.00 93.50 1132 ARG A CA 1
ATOM 8788 C C . ARG A 1 1132 ? 5.957 6.163 -27.241 1.00 93.50 1132 ARG A C 1
ATOM 8790 O O . ARG A 1 1132 ? 4.780 6.246 -26.897 1.00 93.50 1132 ARG A O 1
ATOM 8797 N N . HIS A 1 1133 ? 6.842 5.465 -26.526 1.00 94.12 1133 HIS A N 1
ATOM 8798 C CA . HIS A 1 1133 ? 6.479 4.800 -25.269 1.00 94.12 1133 HIS A CA 1
ATOM 8799 C C . HIS A 1 1133 ? 6.220 5.784 -24.121 1.00 94.12 1133 HIS A C 1
ATOM 8801 O O . HIS A 1 1133 ? 5.313 5.549 -23.319 1.00 94.12 1133 HIS A O 1
ATOM 8807 N N . LEU A 1 1134 ? 6.979 6.878 -24.052 1.00 94.12 1134 LEU A N 1
ATOM 8808 C CA . LEU A 1 1134 ? 6.860 7.894 -23.006 1.00 94.12 1134 LEU A CA 1
ATOM 8809 C C . LEU A 1 1134 ? 5.631 8.798 -23.206 1.00 94.12 1134 LEU A C 1
ATOM 8811 O O . LEU A 1 1134 ? 4.887 9.017 -22.252 1.00 94.12 1134 LEU A O 1
ATOM 8815 N N . LEU A 1 1135 ? 5.317 9.200 -24.442 1.00 91.31 1135 LEU A N 1
ATOM 8816 C CA . LEU A 1 1135 ? 4.053 9.868 -24.787 1.00 91.31 1135 LEU A CA 1
ATOM 8817 C C . LEU A 1 1135 ? 2.830 9.028 -24.377 1.00 91.31 1135 LEU A C 1
ATOM 8819 O O . LEU A 1 1135 ? 1.923 9.535 -23.717 1.00 91.31 1135 LEU A O 1
ATOM 8823 N N . ASN A 1 1136 ? 2.838 7.721 -24.661 1.00 88.94 1136 ASN A N 1
ATOM 8824 C CA . ASN A 1 1136 ? 1.774 6.811 -24.217 1.00 88.94 1136 ASN A CA 1
ATOM 8825 C C . ASN A 1 1136 ? 1.673 6.718 -22.678 1.00 88.94 1136 ASN A C 1
ATOM 8827 O O . ASN A 1 1136 ? 0.575 6.574 -22.137 1.00 88.94 1136 ASN A O 1
ATOM 8831 N N . MET A 1 1137 ? 2.793 6.833 -21.955 1.00 88.81 1137 MET A N 1
ATOM 8832 C CA . MET A 1 1137 ? 2.812 6.873 -20.487 1.00 88.81 1137 MET A CA 1
ATOM 8833 C C . MET A 1 1137 ? 2.237 8.191 -19.933 1.00 88.81 1137 MET A C 1
ATOM 8835 O O . MET A 1 1137 ? 1.502 8.164 -18.943 1.00 88.81 1137 MET A O 1
ATOM 8839 N N . ARG A 1 1138 ? 2.498 9.329 -20.594 1.00 87.75 1138 ARG A N 1
ATOM 8840 C CA . ARG A 1 1138 ? 1.886 10.635 -20.285 1.00 87.75 1138 ARG A CA 1
ATOM 8841 C C . ARG A 1 1138 ? 0.365 10.597 -20.475 1.00 87.75 1138 ARG A C 1
ATOM 8843 O O . ARG A 1 1138 ? -0.353 10.932 -19.539 1.00 87.75 1138 ARG A O 1
ATOM 8850 N N . VAL A 1 1139 ? -0.129 10.097 -21.613 1.00 83.19 1139 VAL A N 1
ATOM 8851 C CA . VAL A 1 1139 ? -1.579 9.945 -21.877 1.00 83.19 1139 VAL A CA 1
ATOM 8852 C C . VAL A 1 1139 ? -2.256 9.053 -20.827 1.00 83.19 1139 VAL A C 1
ATOM 8854 O O . VAL A 1 1139 ? -3.295 9.412 -20.278 1.00 83.19 1139 VAL A O 1
ATOM 8857 N N . HIS A 1 1140 ? -1.648 7.916 -20.474 1.00 82.94 1140 HIS A N 1
ATOM 8858 C CA . HIS A 1 1140 ? -2.190 7.031 -19.436 1.00 82.94 1140 HIS A CA 1
ATOM 8859 C C . HIS A 1 1140 ? -2.199 7.666 -18.030 1.00 82.94 1140 HIS A C 1
ATOM 8861 O O . HIS A 1 1140 ? -3.064 7.344 -17.211 1.00 82.94 1140 HIS A O 1
ATOM 8867 N N . SER A 1 1141 ? -1.260 8.574 -17.748 1.00 83.88 1141 SER A N 1
ATOM 8868 C CA . SER A 1 1141 ? -1.223 9.334 -16.492 1.00 83.88 1141 SER A CA 1
ATOM 8869 C C . SER A 1 1141 ? -2.336 10.388 -16.435 1.00 83.88 1141 SER A C 1
ATOM 8871 O O . SER A 1 1141 ? -3.003 10.515 -15.411 1.00 83.88 1141 SER A O 1
ATOM 8873 N N . ASP A 1 1142 ? -2.599 11.079 -17.549 1.00 78.56 1142 ASP A N 1
ATOM 8874 C CA . ASP A 1 1142 ? -3.647 12.103 -17.651 1.00 78.56 1142 ASP A CA 1
ATOM 8875 C C . ASP A 1 1142 ? -5.059 11.523 -17.451 1.00 78.56 1142 ASP A C 1
ATOM 8877 O O . ASP A 1 1142 ? -5.848 12.057 -16.670 1.00 78.56 1142 ASP A O 1
ATOM 8881 N N . ILE A 1 1143 ? -5.335 10.346 -18.034 1.00 76.94 1143 ILE A N 1
ATOM 8882 C CA . ILE A 1 1143 ? -6.583 9.587 -17.817 1.00 76.94 1143 ILE A CA 1
ATOM 8883 C C . ILE A 1 1143 ? -6.792 9.282 -16.321 1.00 76.94 1143 ILE A C 1
ATOM 8885 O O . ILE A 1 1143 ? -7.880 9.493 -15.782 1.00 76.94 1143 ILE A O 1
ATOM 8889 N N . LYS A 1 1144 ? -5.740 8.842 -15.616 1.00 75.50 1144 LYS A N 1
ATOM 8890 C CA . LYS A 1 1144 ? -5.775 8.614 -14.158 1.00 75.50 1144 LYS A CA 1
ATOM 8891 C C . LYS A 1 1144 ? -5.961 9.906 -13.358 1.00 75.50 1144 LYS A C 1
ATOM 8893 O O . LYS A 1 1144 ? -6.511 9.868 -12.258 1.00 75.50 1144 LYS A O 1
ATOM 8898 N N . GLY A 1 1145 ? -5.590 11.056 -13.919 1.00 74.38 1145 GLY A N 1
ATOM 8899 C CA . GLY A 1 1145 ? -5.870 12.388 -13.381 1.00 74.38 1145 GLY A CA 1
ATOM 8900 C C . GLY A 1 1145 ? -7.359 12.762 -13.310 1.00 74.38 1145 GLY A C 1
ATOM 8901 O O . GLY A 1 1145 ? -7.666 13.818 -12.763 1.00 74.38 1145 GLY A O 1
ATOM 8902 N N . ILE A 1 1146 ? -8.270 11.937 -13.847 1.00 75.06 1146 ILE A N 1
ATOM 8903 C CA . ILE A 1 1146 ? -9.740 12.122 -13.828 1.00 75.06 1146 ILE A CA 1
ATOM 8904 C C . ILE A 1 1146 ? -10.439 11.037 -12.964 1.00 75.06 1146 ILE A C 1
ATOM 8906 O O . ILE A 1 1146 ? -11.642 11.095 -12.724 1.00 75.06 1146 ILE A O 1
ATOM 8910 N N . GLU A 1 1147 ? -9.703 10.037 -12.466 1.00 77.44 1147 GLU A N 1
ATOM 8911 C CA . GLU A 1 1147 ? -10.266 8.902 -11.716 1.00 77.44 1147 GLU A CA 1
ATOM 8912 C C . GLU A 1 1147 ? -10.955 9.338 -10.404 1.00 77.44 1147 GLU A C 1
ATOM 8914 O O . GLU A 1 1147 ? -10.417 10.172 -9.674 1.00 77.44 1147 GLU A O 1
ATOM 8919 N N . MET A 1 1148 ? -12.146 8.789 -10.127 1.00 81.31 1148 MET A N 1
ATOM 8920 C CA . MET A 1 1148 ? -12.943 9.044 -8.914 1.00 81.31 1148 MET A CA 1
ATOM 8921 C C . MET A 1 1148 ? -12.578 8.055 -7.798 1.00 81.31 1148 MET A C 1
ATOM 8923 O O . MET A 1 1148 ? -12.184 6.926 -8.088 1.00 81.31 1148 MET A O 1
ATOM 8927 N N . LYS A 1 1149 ? -12.778 8.453 -6.536 1.00 85.06 1149 LYS A N 1
ATOM 8928 C CA . LYS A 1 1149 ? -12.469 7.637 -5.355 1.00 85.06 1149 LYS A CA 1
ATOM 8929 C C . LYS A 1 1149 ? -13.234 6.310 -5.341 1.00 85.06 1149 LYS A C 1
ATOM 8931 O O . LYS A 1 1149 ? -14.465 6.289 -5.361 1.00 85.06 1149 LYS A O 1
ATOM 8936 N N . ARG A 1 1150 ? -12.502 5.204 -5.214 1.00 82.50 1150 ARG A N 1
ATOM 8937 C CA . ARG A 1 1150 ? -13.043 3.859 -4.961 1.00 82.50 1150 ARG A CA 1
ATOM 8938 C C . ARG A 1 1150 ? -13.257 3.623 -3.452 1.00 82.50 1150 ARG A C 1
ATOM 8940 O O . ARG A 1 1150 ? -12.674 4.330 -2.625 1.00 82.50 1150 ARG A O 1
ATOM 8947 N N . PRO A 1 1151 ? -14.046 2.612 -3.043 1.00 67.88 1151 PRO A N 1
ATOM 8948 C CA . PRO A 1 1151 ? -14.072 2.165 -1.651 1.00 67.88 1151 PRO A CA 1
ATOM 8949 C C . PRO A 1 1151 ? -12.657 1.843 -1.145 1.00 67.88 1151 PRO A C 1
ATOM 8951 O O . PRO A 1 1151 ? -11.872 1.217 -1.856 1.00 67.88 1151 PRO A O 1
ATOM 8954 N N . ASN A 1 1152 ? -12.346 2.269 0.082 1.00 70.75 1152 ASN A N 1
ATOM 8955 C CA . ASN A 1 1152 ? -11.026 2.197 0.733 1.00 70.75 1152 ASN A CA 1
ATOM 8956 C C . ASN A 1 1152 ? -9.913 3.099 0.155 1.00 70.75 1152 ASN A C 1
ATOM 8958 O O . ASN A 1 1152 ? -8.812 3.105 0.707 1.00 70.75 1152 ASN A O 1
ATOM 8962 N N . GLU A 1 1153 ? -10.161 3.893 -0.893 1.00 82.38 1153 GLU A N 1
ATOM 8963 C CA . GLU A 1 1153 ? -9.201 4.909 -1.344 1.00 82.38 1153 GLU A CA 1
ATOM 8964 C C . GLU A 1 1153 ? -9.291 6.210 -0.530 1.00 82.38 1153 GLU A C 1
ATOM 8966 O O . GLU A 1 1153 ? -10.322 6.569 0.043 1.00 82.38 1153 GLU A O 1
ATOM 8971 N N . SER A 1 1154 ? -8.171 6.931 -0.485 1.00 86.00 1154 SER A N 1
ATOM 8972 C CA . SER A 1 1154 ? -7.992 8.149 0.305 1.00 86.00 1154 SER A CA 1
ATOM 8973 C C . SER A 1 1154 ? -8.595 9.382 -0.373 1.00 86.00 1154 SER A C 1
ATOM 8975 O O . SER A 1 1154 ? -8.191 9.750 -1.482 1.00 86.00 1154 SER A O 1
ATOM 8977 N N . ILE A 1 1155 ? -9.481 10.089 0.341 1.00 89.38 1155 ILE A N 1
ATOM 8978 C CA . ILE A 1 1155 ? -10.028 11.390 -0.092 1.00 89.38 1155 ILE A CA 1
ATOM 8979 C C . ILE A 1 1155 ? -8.933 12.440 -0.346 1.00 89.38 1155 ILE A C 1
ATOM 8981 O O . ILE A 1 1155 ? -9.111 13.345 -1.156 1.00 89.38 1155 ILE A O 1
ATOM 8985 N N . TYR A 1 1156 ? -7.775 12.305 0.312 1.00 90.62 1156 TYR A N 1
ATOM 8986 C CA . TYR A 1 1156 ? -6.671 13.259 0.209 1.00 90.62 1156 TYR A CA 1
ATOM 8987 C C . TYR A 1 1156 ? -5.936 13.169 -1.140 1.00 90.62 1156 TYR A C 1
ATOM 8989 O O . TYR A 1 1156 ? -5.233 14.107 -1.499 1.00 90.62 1156 TYR A O 1
ATOM 8997 N N . THR A 1 1157 ? -6.125 12.081 -1.903 1.00 89.69 1157 THR A N 1
ATOM 8998 C CA . THR A 1 1157 ? -5.709 11.953 -3.316 1.00 89.69 1157 THR A CA 1
ATOM 8999 C C . THR A 1 1157 ? -6.894 12.042 -4.279 1.00 89.69 1157 THR A C 1
ATOM 9001 O O . THR A 1 1157 ? -6.746 12.580 -5.377 1.00 89.69 1157 THR A O 1
ATOM 9004 N N . PHE A 1 1158 ? -8.062 11.536 -3.879 1.00 90.25 1158 PHE A N 1
ATOM 9005 C CA . PHE A 1 1158 ? -9.268 11.476 -4.703 1.00 90.25 1158 PHE A CA 1
ATOM 9006 C C . PHE A 1 1158 ? -10.435 12.202 -4.002 1.00 90.25 1158 PHE A C 1
ATOM 9008 O O . PHE A 1 1158 ? -11.246 11.556 -3.340 1.00 90.25 1158 PHE A O 1
ATOM 9015 N N . PRO A 1 1159 ? -10.545 13.539 -4.127 1.00 90.50 1159 PRO A N 1
ATOM 9016 C CA . PRO A 1 1159 ? -11.582 14.320 -3.443 1.00 90.50 1159 PRO A CA 1
ATOM 9017 C C . PRO A 1 1159 ? -12.986 14.155 -4.050 1.00 90.50 1159 PRO A C 1
ATOM 9019 O O . PRO A 1 1159 ? -13.965 14.571 -3.440 1.00 90.50 1159 PRO A O 1
ATOM 9022 N N . CYS A 1 1160 ? -13.115 13.571 -5.246 1.00 87.19 1160 CYS A N 1
ATOM 9023 C CA . CYS A 1 1160 ? -14.406 13.340 -5.897 1.00 87.19 1160 CYS A CA 1
ATOM 9024 C C . CYS A 1 1160 ? -14.905 11.908 -5.601 1.00 87.19 1160 CYS A C 1
ATOM 9026 O O . CYS A 1 1160 ? -14.172 10.963 -5.919 1.00 87.19 1160 CYS A O 1
ATOM 9028 N N . PRO A 1 1161 ? -16.140 11.707 -5.094 1.00 85.81 1161 PRO A N 1
ATOM 9029 C CA . PRO A 1 1161 ? -17.194 12.710 -4.887 1.00 85.81 1161 PRO A CA 1
ATOM 9030 C C . PRO A 1 1161 ? -17.247 13.338 -3.478 1.00 85.81 1161 PRO A C 1
ATOM 9032 O O . PRO A 1 1161 ? -17.964 14.314 -3.302 1.00 85.81 1161 PRO A O 1
ATOM 9035 N N . ASP A 1 1162 ? -16.544 12.803 -2.474 1.00 87.75 1162 ASP A N 1
ATOM 9036 C CA . ASP A 1 1162 ? -16.782 13.125 -1.051 1.00 87.75 1162 ASP A CA 1
ATOM 9037 C C . ASP A 1 1162 ? -16.602 14.609 -0.666 1.00 87.75 1162 ASP A C 1
ATOM 9039 O O . ASP A 1 1162 ? -17.214 15.063 0.298 1.00 87.75 1162 ASP A O 1
ATOM 9043 N N . CYS A 1 1163 ? -15.771 15.352 -1.404 1.00 90.94 1163 CYS A N 1
ATOM 9044 C CA . CYS A 1 1163 ? -15.436 16.758 -1.156 1.00 90.94 1163 CYS A CA 1
ATOM 9045 C C . CYS A 1 1163 ? -15.838 17.699 -2.314 1.00 90.94 1163 CYS A C 1
ATOM 9047 O O . CYS A 1 1163 ? -15.476 18.876 -2.299 1.00 90.94 1163 CYS A O 1
ATOM 9049 N N . MET A 1 1164 ? -16.473 17.195 -3.381 1.00 90.50 1164 MET A N 1
ATOM 9050 C CA . MET A 1 1164 ? -16.704 17.963 -4.614 1.00 90.50 1164 MET A CA 1
ATOM 9051 C C . MET A 1 1164 ? -18.010 17.580 -5.310 1.00 90.50 1164 MET A C 1
ATOM 9053 O O . MET A 1 1164 ? -18.311 16.403 -5.494 1.00 90.50 1164 MET A O 1
ATOM 9057 N N . CYS A 1 1165 ? -18.728 18.583 -5.812 1.00 88.00 1165 CYS A N 1
ATOM 9058 C CA . CYS A 1 1165 ? -19.997 18.423 -6.521 1.00 88.00 1165 CYS A CA 1
ATOM 9059 C C . CYS A 1 1165 ? -19.780 18.537 -8.027 1.00 88.00 1165 CYS A C 1
ATOM 9061 O O . CYS A 1 1165 ? -18.905 19.277 -8.479 1.00 88.00 1165 CYS A O 1
ATOM 9063 N N . ARG A 1 1166 ? -20.614 17.867 -8.824 1.00 84.06 1166 ARG A N 1
ATOM 9064 C CA . ARG A 1 1166 ? -20.702 18.161 -10.260 1.00 84.06 1166 ARG A CA 1
ATOM 9065 C C . ARG A 1 1166 ? -21.468 19.461 -10.477 1.00 84.06 1166 ARG A C 1
ATOM 9067 O O . ARG A 1 1166 ? -22.445 19.730 -9.785 1.00 84.06 1166 ARG A O 1
ATOM 9074 N N . LEU A 1 1167 ? -21.048 20.237 -11.468 1.00 72.94 1167 LEU A N 1
ATOM 9075 C CA . LEU A 1 1167 ? -21.870 21.300 -12.032 1.00 72.94 1167 LEU A CA 1
ATOM 9076 C C . LEU A 1 1167 ? -22.975 20.653 -12.878 1.00 72.94 1167 LEU A C 1
ATOM 9078 O O . LEU A 1 1167 ? -22.691 20.014 -13.895 1.00 72.94 1167 LEU A O 1
ATOM 9082 N N . ASN A 1 1168 ? -24.229 20.800 -12.444 1.00 56.41 1168 ASN A N 1
ATOM 9083 C CA . ASN A 1 1168 ? -25.393 20.359 -13.210 1.00 56.41 1168 ASN A CA 1
ATOM 9084 C C . ASN A 1 1168 ? -25.415 21.082 -14.565 1.00 56.41 1168 ASN A C 1
ATOM 9086 O O . ASN A 1 1168 ? -25.442 22.311 -14.622 1.00 56.41 1168 ASN A O 1
ATOM 9090 N N . ARG A 1 1169 ? -25.464 20.330 -15.672 1.00 47.31 1169 ARG A N 1
ATOM 9091 C CA . ARG A 1 1169 ? -25.981 20.896 -16.924 1.00 47.31 1169 ARG A CA 1
ATOM 9092 C C . ARG A 1 1169 ? -27.488 21.060 -16.747 1.00 47.31 1169 ARG A C 1
ATOM 9094 O O . ARG A 1 1169 ? -28.170 20.068 -16.514 1.00 47.31 1169 ARG A O 1
ATOM 9101 N N . THR A 1 1170 ? -27.946 22.307 -16.850 1.00 34.03 1170 THR A N 1
ATOM 9102 C CA . THR A 1 1170 ? -29.350 22.748 -16.759 1.00 34.03 1170 THR A CA 1
ATOM 9103 C C . THR A 1 1170 ? -30.104 22.266 -15.520 1.00 34.03 1170 THR A C 1
ATOM 9105 O O . THR A 1 1170 ? -30.824 21.272 -15.557 1.00 34.03 1170 THR A O 1
ATOM 9108 N N . GLU A 1 1171 ? -30.050 23.062 -14.452 1.00 34.72 1171 GLU A N 1
ATOM 9109 C CA . GLU A 1 1171 ? -31.195 23.152 -13.545 1.00 34.72 1171 GLU A CA 1
ATOM 9110 C C . GLU A 1 1171 ? -32.323 23.906 -14.254 1.00 34.72 1171 GLU A C 1
ATOM 9112 O O . GLU A 1 1171 ? -32.300 25.130 -14.360 1.00 34.72 1171 GLU A O 1
ATOM 9117 N N . HIS A 1 1172 ? -33.310 23.165 -14.754 1.00 32.44 1172 HIS A N 1
ATOM 9118 C CA . HIS A 1 1172 ? -34.654 23.672 -15.028 1.00 32.44 1172 HIS A CA 1
ATOM 9119 C C . HIS A 1 1172 ? -35.662 22.707 -14.388 1.00 32.44 1172 HIS A C 1
ATOM 9121 O O . HIS A 1 1172 ? -35.841 21.579 -14.838 1.00 32.44 1172 HIS A O 1
ATOM 9127 N N . SER A 1 1173 ? -36.237 23.172 -13.275 1.00 36.25 1173 SER A N 1
ATOM 9128 C CA . SER A 1 1173 ? -37.466 22.707 -12.614 1.00 36.25 1173 SER A CA 1
ATOM 9129 C C . SER A 1 1173 ? -37.819 21.204 -12.634 1.00 36.25 1173 SER A C 1
ATOM 9131 O O . SER A 1 1173 ? -38.512 20.710 -13.525 1.00 36.25 1173 SER A O 1
ATOM 9133 N N . LYS A 1 1174 ? -37.558 20.527 -11.501 1.00 26.23 1174 LYS A N 1
ATOM 9134 C CA . LYS A 1 1174 ? -38.610 19.811 -10.737 1.00 26.23 1174 LYS A CA 1
ATOM 9135 C C . LYS A 1 1174 ? -38.122 19.344 -9.353 1.00 26.23 1174 LYS A C 1
ATOM 9137 O O . LYS A 1 1174 ? -37.138 18.609 -9.291 1.00 26.23 1174 LYS A O 1
ATOM 9142 N N . PRO A 1 1175 ? -38.818 19.684 -8.251 1.00 37.97 1175 PRO A N 1
ATOM 9143 C CA . PRO A 1 1175 ? -38.568 19.067 -6.952 1.00 37.97 1175 PRO A CA 1
ATOM 9144 C C . PRO A 1 1175 ? -39.169 17.654 -6.915 1.00 37.97 1175 PRO A C 1
ATOM 9146 O O . PRO A 1 1175 ? -40.282 17.439 -7.399 1.00 37.97 1175 PRO A O 1
ATOM 9149 N N . ARG A 1 1176 ? -38.472 16.686 -6.303 1.00 31.91 1176 ARG A N 1
ATOM 9150 C CA . ARG A 1 1176 ? -39.064 15.392 -5.925 1.00 31.91 1176 ARG A CA 1
ATOM 9151 C C . ARG A 1 1176 ? -38.568 14.896 -4.567 1.00 31.91 1176 ARG A C 1
ATOM 9153 O O . ARG A 1 1176 ? -37.460 14.394 -4.450 1.00 31.91 1176 ARG A O 1
ATOM 9160 N N . HIS A 1 1177 ? -39.464 15.066 -3.599 1.00 32.12 1177 HIS A N 1
ATOM 9161 C CA . HIS A 1 1177 ? -39.743 14.272 -2.399 1.00 32.12 1177 HIS A CA 1
ATOM 9162 C C . HIS A 1 1177 ? -38.709 13.273 -1.859 1.00 32.12 1177 HIS A C 1
ATOM 9164 O O . HIS A 1 1177 ? -38.248 12.358 -2.535 1.00 32.12 1177 HIS A O 1
ATOM 9170 N N . SER A 1 1178 ? -38.549 13.374 -0.542 1.00 29.95 1178 SER A N 1
ATOM 9171 C CA . SER A 1 1178 ? -38.094 12.333 0.376 1.00 29.95 1178 SER A CA 1
ATOM 9172 C C . SER A 1 1178 ? -38.774 10.970 0.188 1.00 29.95 1178 SER A C 1
ATOM 9174 O O . SER A 1 1178 ? -40.003 10.889 0.088 1.00 29.95 1178 SER A O 1
ATOM 9176 N N . ARG A 1 1179 ? -37.972 9.912 0.307 1.00 30.58 1179 ARG A N 1
ATOM 9177 C CA . ARG A 1 1179 ? -38.311 8.620 0.917 1.00 30.58 1179 ARG A CA 1
ATOM 9178 C C . ARG A 1 1179 ? -37.095 8.127 1.695 1.00 30.58 1179 ARG A C 1
ATOM 9180 O O . ARG A 1 1179 ? -35.980 8.540 1.305 1.00 30.58 1179 ARG A O 1
#

Organism: NCBI:txid38414

Foldseek 3Di:
DDDDDDDDDDQDFDFFAFEEEFADDDPVQVVPDPFFQKDWDDDDVQAKTKMWGHDPVDRDIDIFIHRYYHYNPDAQVVCCVPPVVVQLVVQLQQFAAEEEEAFAPPLCLCCQQANDPVGGHNPLVSVQVNLVVPVPAQKWKKKWKWKQFLLWIFGQQDPDTDTFDFDADPVGATDGHPTDIGIDNDSVSVCVSVVSSVVCCCPVPDNPDPSLLQIKMWMKMWMDHDPHIYIYIRIRAHGQDPLVVDPDDFVRSSSNVSSNQLVVLVLQQLVCQLVVHPDRPLVSGPNSSVCVCVFQHAHRHYYYQGGHRNDSVRSCVRSVSSSSSRPGTYRHDRPDDDDDDDDPPDVVVVVVVVVVVVPDDDDDDDDDDDDDDDDDDDDDDDDDDDDDDDDDDDDDDDDDDDDDDDDDDDDDDDDDDDDDDDDDDDDDDDDDWKDDDDDADDDDDDDDDDDDDDDDDDDDDDDDDDDDDDDDDDDDYDDDYDDDDDDDDDDDDDDDDDDPVNVVVVVVVVLLVVVQVVVLVCLLDPAQVSQCVPDPQHNVLSVRSVVCCVRPSRQDDDPVSCVNSMQDPVNSVVVSVVVVVVVVVVPDDDDDDDDDDDDDDDDDDDDDDDDDDDDDDDDDDDDDDDDDDDDDDDDDDDDDDDDDDDDDDDDDDDDDDDDDDDDDDDDPPPVVVVVVVVVVVCVVVVVVVVVVVVVVVVVPDDPPDDPPPPPPQPQLLAQQLVLLCVVFVVVLQPPPDDAPLVVLPDDPPPPFFWAFDQDFQPDAQPDALAEEEAEQEDFQLQSLVLQLLQQLLQLVLSHEYAQHFYDQDPVQNFNDGPQQWFPPVLLQVLCRSRGHYDPDDPVVLCVVQVVDPVSAAEDPADAQDESVCCVPPVSVVCNVSSYHYYPPRGRRHFPLHDLSSLSSSLSSQQRNGDTHPLLVVLLVLLLVLQLVLQVVSNRAAEEEEFEQALLQQLVLLADHPPPVVNVVSSVVSCCVVPNCPCVPPPRDDRRSVSSLSLNHGDFLSLVLLLSSLLRHALSHAYEYDYDDHDVCVVRCPNNCVRHVNYDYSPRRDDPVSCVVPPSHSNSSLSSSLSSNLPHQEYEYRDDDSSCQLSQLNSCNVRRNFGQYQYAPSSVSSSLSSDSPDHSVRSSVVSNVSSVVSRVVRNDADDNRDDCSNHVPPSRIDGDDDDDDDDDDDDD

Mean predicted aligned error: 22.89 Å

Solvent-accessible surface area (backbone atoms only — not comparable to full-atom values): 71186 Å² total; per-residue (Å²): 138,87,78,83,87,79,83,77,83,76,84,72,59,47,56,28,44,30,33,42,34,40,39,61,76,49,88,83,45,58,80,77,49,96,66,62,24,58,45,80,76,48,69,50,98,93,36,65,23,36,34,37,39,35,46,95,89,49,98,51,69,51,78,48,66,37,58,38,79,37,51,55,87,59,55,59,58,62,54,30,64,71,60,49,54,69,55,51,64,43,23,62,63,30,39,32,34,35,42,35,29,42,32,32,62,90,12,44,38,61,45,53,40,58,33,52,95,93,47,58,5,48,50,60,51,52,50,49,56,53,50,62,68,30,60,96,49,79,46,51,41,31,41,29,44,34,33,44,43,82,87,40,34,34,41,30,74,51,96,65,86,46,78,35,43,80,42,67,53,97,89,65,50,73,40,64,54,79,60,67,74,45,77,50,89,49,68,64,64,43,50,53,53,49,49,52,23,53,50,40,59,46,44,77,76,61,86,85,51,78,36,66,52,60,27,31,36,40,39,38,41,36,40,36,34,83,95,34,59,9,35,43,36,44,33,36,49,37,26,60,70,60,74,84,79,45,94,58,61,72,66,57,36,54,43,53,51,41,46,47,48,37,55,48,35,42,54,48,29,46,60,24,52,74,60,72,46,97,72,61,57,33,85,74,26,66,63,30,42,70,42,37,45,43,62,65,19,50,23,47,28,40,40,37,40,22,24,44,37,84,40,42,75,55,34,51,61,34,48,64,49,42,50,56,42,38,68,33,48,17,54,70,74,81,84,79,76,82,84,73,86,82,73,84,75,61,61,65,65,54,51,52,55,52,56,62,74,71,71,81,80,90,86,90,84,78,83,90,84,80,85,85,88,82,89,81,89,85,85,90,81,88,86,88,90,86,82,92,75,90,84,88,86,82,93,75,90,84,84,89,87,86,90,83,93,83,81,87,91,79,89,86,86,85,87,81,84,89,80,90,81,83,85,82,89,78,90,78,89,80,73,68,79,51,76,36,78,82,86,87,78,75,87,89,87,84,89,88,92,88,82,90,84,83,91,85,82,89,88,86,89,80,90,85,86,87,83,86,88,85,89,85,93,89,87,89,88,90,88,84,92,89,93,88,89,90,85,87,88,79,87,82,94,68,77,87,71,78,44,75,64,55,55,48,51,53,49,53,51,55,51,47,56,52,47,51,53,52,53,34,50,44,71,43,68,57,52,65,69,58,38,43,66,41,90,92,30,49,67,78,50,25,53,52,51,51,57,47,35,76,67,31,78,62,67,48,88,55,72,71,52,36,41,59,61,22,45,24,70,51,50,46,53,50,51,55,47,58,50,51,48,54,57,65,65,65,74,64,96,83,78,82,92,79,88,84,88,87,82,82,89,82,89,82,88,84,82,83,88,86,87,85,88,87,88,84,89,86,89,88,88,81,91,87,85,92,87,86,89,84,88,80,89,85,84,89,86,86,90,87,80,90,87,89,84,91,83,90,86,85,90,86,88,89,82,91,84,89,84,85,92,86,93,83,90,75,87,65,69,68,61,57,54,58,58,53,56,64,56,55,51,53,72,61,45,51,61,52,52,50,50,51,50,47,51,52,55,61,71,69,52,82,91,82,77,73,84,74,80,75,72,75,76,58,81,8,34,54,69,36,48,69,65,36,44,72,66,36,44,67,64,57,73,70,53,85,65,78,42,29,77,81,59,68,74,76,78,80,71,90,80,66,52,34,39,75,47,77,87,72,57,90,53,86,75,75,84,62,48,24,39,41,39,39,36,22,39,67,55,51,56,42,24,52,54,22,48,20,46,48,51,18,46,22,36,74,60,44,21,31,30,35,60,54,41,53,51,73,34,90,89,58,63,34,83,61,50,52,60,70,50,26,32,54,67,56,30,40,64,67,29,56,45,60,31,49,62,39,83,66,80,58,63,83,64,35,55,82,40,73,70,37,81,81,68,40,56,65,47,76,65,57,72,47,34,52,65,64,52,46,62,74,59,47,44,60,53,26,55,69,64,37,46,33,33,31,54,75,33,57,59,34,64,38,64,81,52,56,70,72,43,45,38,36,27,38,44,34,60,77,67,19,62,42,58,9,69,73,52,44,54,52,24,52,52,40,44,50,56,50,21,66,69,11,58,94,60,74,43,42,35,36,18,36,41,49,58,42,23,53,68,46,48,24,72,45,53,53,70,72,91,54,63,73,59,46,48,52,52,33,52,51,48,37,40,76,74,48,67,50,72,75,71,44,87,92,59,83,85,56,34,32,60,38,32,39,71,34,63,40,58,56,52,46,43,56,49,33,55,47,40,47,29,43,33,39,44,50,84,44,21,31,42,49,37,60,74,71,50,46,68,41,78,74,43,40,49,57,25,43,71,52,19,70,44,52,40,37,68,81,74,58,45,53,77,72,77,39,55,92,34,76,78,29,56,42,53,47,52,46,32,44,48,51,43,42,52,73,32,72,32,37,34,42,64,59,88,56,56,63,60,39,43,46,48,10,51,30,12,52,76,50,33,55,36,34,50,38,44,61,74,62,44,37,60,47,24,36,57,40,39,37,83,81,69,50,54,79,57,51,26,54,57,31,38,52,50,47,54,56,18,44,60,58,24,58,59,66,53,53,92,72,47,58,53,52,47,25,33,37,64,75,38,31,40,71,60,73,83,76,90,73,90,80,92,78,80,91,129

Nearest PDB structures (foldseek):
  4ap0-assembly4_D  TM=8.744E-01  e=3.288E-24  Homo sapiens
  3h4s-assembly1_A  TM=7.780E-01  e=2.857E-26  Arabidopsis thaliana
  6s8m-assembly1_K  TM=8.702E-01  e=5.908E-23  Schizosaccharomyces pombe
  5lt4-assembly5_E  TM=8.267E-01  e=7.398E-22  Homo sapiens
  5lt2-assembly4_D  TM=8.180E-01  e=1.872E-21  Homo sapiens

Secondary structure (DSSP, 8-state):
-----------PPEEPEEEEEE----TTTTTT-SS-SEEEEEE-TTS-EEEEEE-SSSS-EEEEEESEEE-TT--HHHHIIIIIGGGHHHHHTT--EEEEEESSTTSSHHHHHHB-SSSB-HHHHHHHHHHHHHTTTTEEEEEEEEEEETTEEEESSSSS--B-EEEE-SSS-EEEET---EEE-SHHHHHHHHHHHHHHHHHSS-TT---TTTSEEEEEEEEEETTEEEEEEEEEPPP---TTTS---THHHHHHHHHHHHHHHHHHHHHHHTTT-SS--GGG-HHHHHSGGGSSSSSEEEEEEEE-TT-HHHHHHHHHHHHHHTT-EE----S--PPPP-----HHHHHHHHHHHT-------S-------------------------------------------------------------------------------------------------------------------------S--------PPPHHHHHHHHHHHHHHHHHHHHHHHHHH--HHHHHHSTT--HHHHHHHHHHHHH-S---SSSGGGGGGT--HHHHHHHHHHHHHHHHHH--S-----------------------------------------------------------------------------STHHHHHHHHHHHHHHHHHHHHHHHHHHHHHHHTS-S---------PPTTSS--HHHHHHHHHHHHHT--PPPHHHHTT----TT--EEE--PPP-SPPPPPS-EEEEEE-SSHHHHHHHHHHHHHHHHHTT-EEEPPEE---TTT-----HHHHB-HHHHHHHHTTT--EESS--HHHHHTTTT-TTTS-B--PPTTB-HHHIIIIIHHHHHHHSEEEE-S-TT-B-SS--HHHHHHHHHIIIII-PBPHHHHHHHHHHHHHHHHTTGGGTS--EEEE---BHHHHHHHT---SSHHHHHHHHHHHHHHHHTTTTT-TT----HHHHHHTT-S---HHHHHHHHHHTT--TT--EEEE-SSBTTHHHHHHHHHHH-TTEE-GGGTS-HHHHTTTTT-HHHHHHHHHHHHHHSSEEEESS-SHHHHHHHHHHHHHTTT---EE---HHHHHHHHT-TT--HHHHHHHHHHHHHHHHHHTTPPPPTT--TTT--TTTTEEE--S---S------

Sequence (1179 aa):
RESPSAMATSSSAQPVRVVLRVRPFLPSEAASAATPCVSLVDGYPGGEVTVQLKDQYTSRSEHYNLDAFFGEENCVSEIFDREVSAVIPGIFEGVNATVFAYGATGSGKTYTMQGTEDSPGLIPLAVSTVLARCTGTWCSVEISYYEVYMERCYDLLEPKAKEIMALDDKDGNMQLKGLCWVPVRSMEEFQELYSIGVQRRKVAHTGLNDVSSRSHAVLSLRVSADVVKGKLNLIDLAGSEDNRRTFNEGIRLQESSKINQSLFALSNVISALNKNKSRIPYRESKLTRILQDSLGGSSCALMIACLNPAEYQEAVNTVSLAARSRHIGNHMSSASKPETPKVKVDMEAKLRAWLESKGKTKSMQRMNGLFSPTASKTPSSMSHMKQPASTRVSCRAKAMDHDGVKIKKILFDPSVRVPDENLPRASAQDDLYVNKAVLPSVTPRKEEKKSETSLRRALSPISSNVKQQKSDTGDCPNLLEPETPIEKCNMVDKIPAATPLDKLNALGSTLKDTFIHQFLDVLNHANKEELQQLKGIGARRAEYILELREDSPRPFKSLEDLENIGLSSKQLNNYVGDVLLLYMEQEGPDAGPGVQPPGELRRGVGRAVPATAAAAAAAVVPRAGRRRRRRAADAREGGRGEGHPGEHVRCGGGGAGGCRVARRGGEGARAVLAALLRRQAVFLFAPLLYVAAMLLYMGSLPLDVVPRIIARQAPGSVYRSPQLYARLRADMDADNSTDALATVWRHTSKGGTWRACINNGTKGLPESNGYIYVEANGGLNQQRTSICNAVAIAGFLNATLIIPNFHFHSIWRDPSKFSDIYDEEHFVQRLQNDVRVVDKVPDFIMERFGHNLSNVFNFKIKAWARIQYYKDVVLPKLVEERFIRISPFANRLSFDAPTVVQRLRCLANFEALKFSKPITSLSETLVSRMKEKSVESNGKYISVHLRFEEDMVAFSCCVYDGGDEEKKEMDAAREIGWRGKFTKRGRVIRPGVIRMSGKCPLTPLEVGLMLRGMGFSNKTAIFLASGKIYRAEKYMAPLLEMFPLLQTKETLASEEDLAPFKNFSSRMAAIDYSVCAQSEAFVTTQGGNFPHFLMGHRRYLYGGHSKTIKPDKRRLAVLFDNPRIGWKSLKRHLLNMRVHSDIKGIEMKRPNESIYTFPCPDCMCRLNRTEHSKPRHSR

InterPro domains:
  IPR001752 Kinesin motor domain [PF00225] (21-328)
  IPR001752 Kinesin motor domain [PR00380] (94-115)
  IPR001752 Kinesin motor domain [PR00380] (206-223)
  IPR001752 Kinesin motor domain [PR00380] (231-249)
  IPR001752 Kinesin motor domain [PR00380] (280-301)
  IPR001752 Kinesin motor domain [PS50067] (15-328)
  IPR001752 Kinesin motor domain [SM00129] (13-336)
  IPR010994 RuvA domain 2-like [SSF47781] (520-572)
  IPR019378 GDP-fucose protein O-fucosyltransferase [PF10250] (771-1101)
  IPR019821 Kinesin motor domain, conserved site [PS00411] (230-241)
  IPR024709 Putative O-fucosyltransferase, plant [PTHR31288] (677-1169)
  IPR024709 Putative O-fucosyltransferase, plant [cd11299] (771-1108)
  IPR027417 P-loop containing nucleoside triphosphate hydrolase [SSF52540] (16-356)
  IPR036961 Kinesin motor domain superfamily [G3DSA:3.40.850.10] (2-328)
  IPR060575 SAM-like, helix-hairpin-helix tandem [PF12836] (523-572)

pLDDT: mean 72.16, std 25.89, range [20.05, 98.31]

Radius of gyration: 43.88 Å; Cα contacts (8 Å, |Δi|>4): 1563; chains: 1; bounding box: 144×119×133 Å